Protein AF-A0A8B7Z0L8-F1 (afdb_monomer_lite)

Sequence (848 aa):
MTVDKGRGPASPPLHVHVDEVTPVHVHIKKGAKKSATARAVEEKLKDSKARSSRSFGMGNVRPTTSSKEPWVPAPGKSTKGKKFSWQGPSHSLEINPPERDTVHATMRLEDLDGDYDDARFGQYEKKIDSLMTEVGTLKTERELERTKRMAERAKEELDISKRLLENQEEEITDYKEELEMTERENEQLRRSVDMLRNDTDLTRAEKAVVKSERERLLKKLVEVELDAGAASKQVTQLRDAVNKLREEKRISSHDSKILTKQRELLLQKLEDFERTNATLRQMLRDQHKSEARRERSEEQRDVLLRKLTQSDADNQRLRVLAVEKDEEIGTLRDTLASEREQLRSVTDLQASVAATRGHLQNQLRKREADCNRMAVQLRQAENRAEQQQIEVDHVQGLLAAAKEKAAADKEALKRATRVQKDRATRSEDAVERLNMQLLESETKLADSAMASDQWKARVEKLTREKVQQETENAVLSRRIDDLEDKLKEAEMSMRVTADDLNHKLHSKSTELTTLKLENDKLRSSLATVQDKLTFATSEVDQLKTSIHDYESLVGEYKSQHPFSYFKHRSRMSKSRREALDASLQLEQEQQQRSRREQEAVKEMDILRNHLERRLQELEPLPEQLRNSEQKLLEATEKLLAQERRFSEQTKVISDLSTKVEHQTEQVETMRDKWHTAQDGNRSLSAQMESVQRRLQEAEDQNKELHAIIAKREETIHQNQLRLEDKTRENSSLTRQLEQAISDSRRLEEEGREKAIQRERNAQARIMDLESQLNRIKGEVHQTKRAKEDAERKFNSQLYDLKDRLEQSHSTNRSMQNYVQFLKNSYANVFGDTSLSGSPLRGHTPLRT

pLDDT: mean 77.38, std 23.26, range [1.88, 98.31]

InterPro domains:
  IPR026099 Outer dense fiber protein 2/Protein BCAP [PTHR23162] (10-845)
  IPR060067 Outer dense fiber protein 2, N-terminal domain [PF27578] (122-251)
  IPR060250 ODF2-like, C-terminal coiled coil domain [PF27605] (308-617)

Secondary structure (DSSP, 8-state):
----PPPPPPPPPPP----TT-----------------------------------------------PPP-PPPPP-----------SS-----PPPPS--------TT---TTTTHHHHHHHHHHHHHHHHHHHHHHHHHHHHHHHHHHHHHHHHHHHHHHHHHHHHHHHHHHHHHHHHHHHHHHHHHHHHHHHHHHHHHHHHHHHHHHHHHHHHHHHHHHHHHHHHHHHHHHHHHHHHHHHHHHSSS--HHHHHHHHHHHHHHHHHHHHHHHHHHHHHHHHHHHHHHHHHHHHHHHHHHHHHHHHHHHHHHHHHHHHHHHHHHHHHHHHHHHHHHHHHHHHHHHHHHHHHHHHHHHHHHHHHHHHHHHHHHHHHHHHHHHHHHHHHHHHHHHHHHHHHHHHHHHHHHHHHHHHHHHHHHHHHHHHHHHHHHHHHHHHHHHHHHHHHHHHHHHHHHHHHHHHHHHHHHHHHHHHHHHHHHHHHHHHHHHHHHHHHHHHHHHHHHHHHTTHHHHTTTGGG----------------------------------------------S--SS---S-----------------------STHHHHHHHHHHHHHHHHHTTHHHHHHHHHHHHHHHHHHHHHHHHHHHHHHHHHHHHHHHHHHHHHHHHHHHHHHHHHHHHHHHHHHHHHHHHHHHHHHHHHHHHHHHHHHHHHHHHHHHHHHHHHHHHHHHHHHHHHHHHHHHHHHHHHHHHHHHHHHHHHHHHHHHHHHHHHHHHHHHHHHHHHHHHHHHHHHHHHHHHHHHHHHHHHHHHHHHHHHHHHHTTSSTTS-------------------

Structure (mmCIF, N/CA/C/O backbone):
data_AF-A0A8B7Z0L8-F1
#
_entry.id   AF-A0A8B7Z0L8-F1
#
loop_
_atom_site.group_PDB
_atom_site.id
_atom_site.type_symbol
_atom_site.label_atom_id
_atom_site.label_alt_id
_atom_site.label_comp_id
_atom_site.label_asym_id
_atom_site.label_entity_id
_atom_site.label_seq_id
_atom_site.pdbx_PDB_ins_code
_atom_site.Cartn_x
_atom_site.Cartn_y
_atom_site.Cartn_z
_atom_site.occupancy
_atom_site.B_iso_or_equiv
_atom_site.auth_seq_id
_atom_site.auth_comp_id
_atom_site.auth_asym_id
_atom_site.auth_atom_id
_atom_site.pdbx_PDB_model_num
ATOM 1 N N . MET A 1 1 ? 35.372 -14.597 8.951 1.00 44.16 1 MET A N 1
ATOM 2 C CA . MET A 1 1 ? 35.773 -13.226 9.330 1.00 44.16 1 MET A CA 1
ATOM 3 C C . MET A 1 1 ? 34.587 -12.302 9.137 1.00 44.16 1 MET A C 1
ATOM 5 O O . MET A 1 1 ? 34.262 -12.006 7.998 1.00 44.16 1 MET A O 1
ATOM 9 N N . THR A 1 2 ? 33.986 -11.844 10.227 1.00 39.47 2 THR A N 1
ATOM 10 C CA . THR A 1 2 ? 33.163 -10.626 10.300 1.00 39.47 2 THR A CA 1
ATOM 11 C C . THR A 1 2 ? 33.105 -10.255 11.778 1.00 39.47 2 THR A C 1
ATOM 13 O O . THR A 1 2 ? 33.011 -11.141 12.624 1.00 39.47 2 THR A O 1
ATOM 16 N N . VAL A 1 3 ? 33.261 -8.972 12.096 1.00 41.56 3 VAL A N 1
ATOM 17 C CA . VAL A 1 3 ? 33.270 -8.475 13.478 1.00 41.56 3 VAL A CA 1
ATOM 18 C C . VAL A 1 3 ? 31.933 -7.805 13.734 1.00 41.56 3 VAL A C 1
ATOM 20 O O . VAL A 1 3 ? 31.575 -6.900 12.983 1.00 41.56 3 VAL A O 1
ATOM 23 N N . ASP A 1 4 ? 31.245 -8.195 14.804 1.00 35.66 4 ASP A N 1
ATOM 24 C CA . ASP A 1 4 ? 30.115 -7.430 15.328 1.00 35.66 4 ASP A CA 1
ATOM 25 C C . ASP A 1 4 ? 30.392 -6.968 16.766 1.00 35.66 4 ASP A C 1
ATOM 27 O O . ASP A 1 4 ? 31.210 -7.553 17.483 1.00 35.66 4 ASP A O 1
ATOM 31 N N . LYS A 1 5 ? 29.803 -5.836 17.148 1.00 39.88 5 LYS A N 1
ATOM 32 C CA . LYS A 1 5 ? 30.255 -5.017 18.279 1.00 39.88 5 LYS A CA 1
ATOM 33 C C . LYS A 1 5 ? 29.422 -5.281 19.528 1.00 39.88 5 LYS A C 1
ATOM 35 O O . LYS A 1 5 ? 28.208 -5.097 19.535 1.00 39.88 5 LYS A O 1
ATOM 40 N N . GLY A 1 6 ? 30.095 -5.642 20.619 1.00 34.09 6 GLY A N 1
ATOM 41 C CA . GLY A 1 6 ? 29.443 -5.873 21.905 1.00 34.09 6 GLY A CA 1
ATOM 42 C C . GLY A 1 6 ? 28.777 -4.620 22.487 1.00 34.09 6 GLY A C 1
ATOM 43 O O . GLY A 1 6 ? 29.316 -3.514 22.414 1.00 34.09 6 GLY A O 1
ATOM 44 N N . ARG A 1 7 ? 27.630 -4.815 23.146 1.00 40.28 7 ARG A N 1
ATOM 45 C CA . ARG A 1 7 ? 27.125 -3.906 24.184 1.00 40.28 7 ARG A CA 1
ATOM 46 C C . ARG A 1 7 ? 27.599 -4.415 25.544 1.00 40.28 7 ARG A C 1
ATOM 48 O O . ARG A 1 7 ? 27.410 -5.587 25.853 1.00 40.28 7 ARG A O 1
ATOM 55 N N . GLY A 1 8 ? 28.212 -3.535 26.334 1.00 40.41 8 GLY A N 1
ATOM 56 C CA . GLY A 1 8 ? 28.644 -3.844 27.699 1.00 40.41 8 GLY A CA 1
ATOM 57 C C . GLY A 1 8 ? 27.478 -4.001 28.691 1.00 40.41 8 GLY A C 1
ATOM 58 O O . GLY A 1 8 ? 26.340 -3.653 28.361 1.00 40.41 8 GLY A O 1
ATOM 59 N N . PRO A 1 9 ? 27.755 -4.520 29.902 1.00 42.88 9 PRO A N 1
ATOM 60 C CA . PRO A 1 9 ? 26.747 -4.783 30.928 1.00 42.88 9 PRO A CA 1
ATOM 61 C C . PRO A 1 9 ? 26.179 -3.500 31.552 1.00 42.88 9 PRO A C 1
ATOM 63 O O . PRO A 1 9 ? 26.785 -2.429 31.493 1.00 42.88 9 PRO A O 1
ATOM 66 N N . ALA A 1 10 ? 25.019 -3.625 32.201 1.00 43.88 10 ALA A N 1
ATOM 67 C CA . ALA A 1 10 ? 24.465 -2.568 33.043 1.00 43.88 10 ALA A CA 1
ATOM 68 C C . ALA A 1 10 ? 25.285 -2.404 34.337 1.00 43.88 10 ALA A C 1
ATOM 70 O O . ALA A 1 10 ? 25.715 -3.385 34.942 1.00 43.88 10 ALA A O 1
ATOM 71 N N . SER A 1 11 ? 25.483 -1.158 34.768 1.00 39.91 11 SER A N 1
ATOM 72 C CA . SER A 1 11 ? 26.182 -0.816 36.012 1.00 39.91 11 SER A CA 1
ATOM 73 C C . SER A 1 11 ? 25.341 -1.134 37.262 1.00 39.91 11 SER A C 1
ATOM 75 O O . SER A 1 11 ? 24.123 -0.939 37.221 1.00 39.91 11 SER A O 1
ATOM 77 N N . PRO A 1 12 ? 25.959 -1.546 38.388 1.00 46.72 12 PRO A N 1
ATOM 78 C CA . PRO A 1 12 ? 25.251 -1.786 39.648 1.00 46.72 12 PRO A CA 1
ATOM 79 C C . PRO A 1 12 ? 24.655 -0.494 40.250 1.00 46.72 12 PRO A C 1
ATOM 81 O O . PRO A 1 12 ? 25.113 0.607 39.927 1.00 46.72 12 PRO A O 1
ATOM 84 N N . PRO A 1 13 ? 23.638 -0.599 41.130 1.00 48.84 13 PRO A N 1
ATOM 85 C CA . PRO A 1 13 ? 22.937 0.557 41.684 1.00 48.84 13 PRO A CA 1
ATOM 86 C C . PRO A 1 13 ? 23.776 1.326 42.716 1.00 48.84 13 PRO A C 1
ATOM 88 O O . PRO A 1 13 ? 24.172 0.787 43.752 1.00 48.84 13 PRO A O 1
ATOM 91 N N . LEU A 1 14 ? 23.970 2.623 42.466 1.00 46.84 14 LEU A N 1
ATOM 92 C CA . LEU A 1 14 ? 24.549 3.573 43.420 1.00 46.84 14 LEU A CA 1
ATOM 93 C C . LEU A 1 14 ? 23.727 3.610 44.716 1.00 46.84 14 LEU A C 1
ATOM 95 O O . LEU A 1 14 ? 22.553 3.973 44.697 1.00 46.84 14 LEU A O 1
ATOM 99 N N . HIS A 1 15 ? 24.364 3.274 45.837 1.00 44.62 15 HIS A N 1
ATOM 100 C CA . HIS A 1 15 ? 23.849 3.564 47.174 1.00 44.62 15 HIS A CA 1
ATOM 101 C C . HIS A 1 15 ? 24.413 4.909 47.635 1.00 44.62 15 HIS A C 1
ATOM 103 O O . HIS A 1 15 ? 25.605 5.170 47.475 1.00 44.62 15 HIS A O 1
ATOM 109 N N . VAL A 1 16 ? 23.558 5.765 48.195 1.00 58.47 16 VAL A N 1
ATOM 110 C CA . VAL A 1 16 ? 23.930 7.099 48.679 1.00 58.47 16 VAL A CA 1
ATOM 111 C C . VAL A 1 16 ? 23.368 7.260 50.087 1.00 58.47 16 VAL A C 1
ATOM 113 O O . VAL A 1 16 ? 22.153 7.281 50.265 1.00 58.47 16 VAL A O 1
ATOM 116 N N . HIS A 1 17 ? 24.251 7.360 51.079 1.00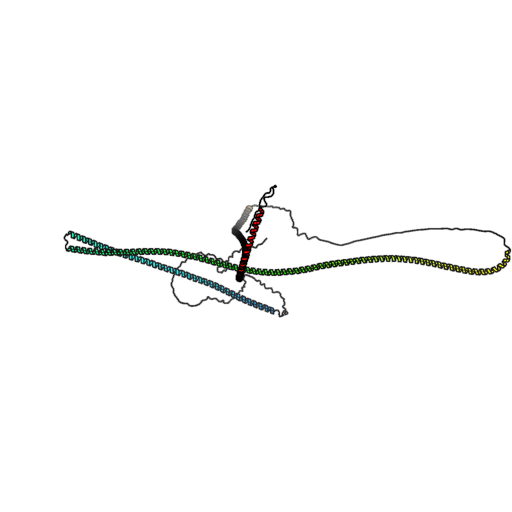 51.97 17 HIS A N 1
ATOM 117 C CA . HIS A 1 17 ? 23.879 7.738 52.442 1.00 51.97 17 HIS A CA 1
ATOM 118 C C . HIS A 1 17 ? 23.908 9.263 52.569 1.00 51.97 17 HIS A C 1
ATOM 120 O O . HIS A 1 17 ? 24.818 9.907 52.046 1.00 51.97 17 HIS A O 1
ATOM 126 N N . VAL A 1 18 ? 22.901 9.827 53.234 1.00 58.59 18 VAL A N 1
ATOM 127 C CA . VAL A 1 18 ? 22.725 11.271 53.430 1.00 58.59 18 VAL A CA 1
ATOM 128 C C . VAL A 1 18 ? 22.095 11.493 54.806 1.00 58.59 18 VAL A C 1
ATOM 130 O O . VAL A 1 18 ? 21.142 10.796 55.149 1.00 58.59 18 VAL A O 1
ATOM 133 N N . ASP A 1 19 ? 22.616 12.448 55.576 1.00 57.25 19 ASP A N 1
ATOM 134 C CA . ASP A 1 19 ? 22.117 12.756 56.921 1.00 57.25 19 ASP A CA 1
ATOM 135 C C . ASP A 1 19 ? 20.763 13.494 56.893 1.00 57.25 19 ASP A C 1
ATOM 137 O O . ASP A 1 19 ? 20.469 14.259 55.967 1.00 57.25 19 ASP A O 1
ATOM 141 N N . GLU A 1 20 ? 19.961 13.290 57.945 1.00 50.47 20 GLU A N 1
ATOM 142 C CA . GLU A 1 20 ? 18.497 13.498 58.012 1.00 50.47 20 GLU A CA 1
ATOM 143 C C . GLU A 1 20 ? 17.962 14.902 57.658 1.00 50.47 20 GLU A C 1
ATOM 145 O O . GLU A 1 20 ? 16.756 15.075 57.487 1.00 50.47 20 GLU A O 1
ATOM 150 N N . VAL A 1 21 ? 18.824 15.915 57.537 1.00 55.97 21 VAL A N 1
ATOM 151 C CA . VAL A 1 21 ? 18.439 17.326 57.321 1.00 55.97 21 VAL A CA 1
ATOM 152 C C . VAL A 1 21 ? 18.708 17.810 55.881 1.00 55.97 21 VAL A C 1
ATOM 154 O O . VAL A 1 21 ? 18.505 18.983 55.569 1.00 55.97 21 VAL A O 1
ATOM 157 N N . THR A 1 22 ? 19.149 16.931 54.971 1.00 49.25 22 THR A N 1
ATOM 158 C CA . THR A 1 22 ? 19.475 17.305 53.578 1.00 49.25 22 THR A CA 1
ATOM 159 C C . THR A 1 22 ? 18.387 16.852 52.587 1.00 49.25 22 THR A C 1
ATOM 161 O O . THR A 1 22 ? 18.249 15.651 52.350 1.00 49.25 22 THR A O 1
ATOM 164 N N . PRO A 1 23 ? 17.631 17.763 51.940 1.00 53.75 23 PRO A N 1
ATOM 165 C CA . PRO A 1 23 ? 16.614 17.385 50.957 1.00 53.75 23 PRO A CA 1
ATOM 166 C C . PRO A 1 23 ? 17.243 16.909 49.635 1.00 53.75 23 PRO A C 1
ATOM 168 O O . PRO A 1 23 ? 17.895 17.674 48.923 1.00 53.75 23 PRO A O 1
ATOM 171 N N . VAL A 1 24 ? 17.019 15.639 49.280 1.00 52.00 24 VAL A N 1
ATOM 172 C CA . VAL A 1 24 ? 17.553 15.013 48.057 1.00 52.00 24 VAL A CA 1
ATOM 173 C C . VAL A 1 24 ? 16.499 14.997 46.944 1.00 52.00 24 VAL A C 1
ATOM 175 O O . VAL A 1 24 ? 15.482 14.313 47.046 1.00 52.00 24 VAL A O 1
ATOM 178 N N . HIS A 1 25 ? 16.760 15.693 45.834 1.00 48.47 25 HIS A N 1
ATOM 179 C CA . HIS A 1 25 ? 15.882 15.692 44.656 1.00 48.47 25 HIS A CA 1
ATOM 180 C C . HIS A 1 25 ? 16.390 14.737 43.562 1.00 48.47 25 HIS A C 1
ATOM 182 O O . HIS A 1 25 ? 17.373 15.021 42.878 1.00 48.47 25 HIS A O 1
ATOM 188 N N . VAL A 1 26 ? 15.691 13.613 43.358 1.00 54.12 26 VAL A N 1
ATOM 189 C CA . VAL A 1 26 ? 16.051 12.585 42.360 1.00 54.12 26 VAL A CA 1
ATOM 190 C C . VAL A 1 26 ? 15.147 12.672 41.124 1.00 54.12 26 VAL A C 1
ATOM 192 O O . VAL A 1 26 ? 13.987 12.260 41.149 1.00 54.12 26 VAL A O 1
ATOM 195 N N . HIS A 1 27 ? 15.678 13.162 40.001 1.00 39.41 27 HIS A N 1
ATOM 196 C CA . HIS A 1 27 ? 14.934 13.247 38.736 1.00 39.41 27 HIS A CA 1
ATOM 197 C C . HIS A 1 27 ? 14.914 11.915 37.964 1.00 39.41 27 HIS A C 1
ATOM 199 O O . HIS A 1 27 ? 15.690 11.696 37.032 1.00 39.41 27 HIS A O 1
ATOM 205 N N . ILE A 1 28 ? 13.972 11.030 38.304 1.00 40.91 28 ILE A N 1
ATOM 206 C CA . ILE A 1 28 ? 13.720 9.798 37.539 1.00 40.91 28 ILE A CA 1
ATOM 207 C C . ILE A 1 28 ? 12.949 10.131 36.251 1.00 40.91 28 ILE A C 1
ATOM 209 O O . ILE A 1 28 ? 11.745 10.393 36.268 1.00 40.91 28 ILE A O 1
ATOM 213 N N . LYS A 1 29 ? 13.640 10.085 35.107 1.00 35.66 29 LYS A N 1
ATOM 214 C CA . LYS A 1 29 ? 13.082 10.372 33.773 1.00 35.66 29 LYS A CA 1
ATOM 215 C C . LYS A 1 29 ? 12.183 9.229 33.269 1.00 35.66 29 LYS A C 1
ATOM 217 O O . LYS A 1 29 ? 12.590 8.441 32.416 1.00 35.66 29 LYS A O 1
ATOM 222 N N . LYS A 1 30 ? 10.955 9.127 33.795 1.00 38.91 30 LYS A N 1
ATOM 223 C CA . LYS A 1 30 ? 9.947 8.148 33.341 1.00 38.91 30 LYS A CA 1
ATOM 224 C C . LYS A 1 30 ? 9.624 8.344 31.851 1.00 38.91 30 LYS A C 1
ATOM 226 O O . LYS A 1 30 ? 9.159 9.406 31.445 1.00 38.91 30 LYS A O 1
ATOM 231 N N . GLY A 1 31 ? 9.851 7.307 31.044 1.00 36.31 31 GLY A N 1
ATOM 232 C CA . GLY A 1 31 ? 9.430 7.271 29.642 1.00 36.31 31 GLY A CA 1
ATOM 233 C C . GLY A 1 31 ? 7.914 7.099 29.521 1.00 36.31 31 GLY A C 1
ATOM 234 O O . GLY A 1 31 ? 7.321 6.288 30.230 1.00 36.31 31 GLY A O 1
ATOM 235 N N . ALA A 1 32 ? 7.278 7.856 28.627 1.00 38.97 32 ALA A N 1
ATOM 236 C CA . ALA A 1 32 ? 5.827 7.849 28.484 1.00 38.97 32 ALA A CA 1
ATOM 237 C C . ALA A 1 32 ? 5.319 6.614 27.716 1.00 38.97 32 ALA A C 1
ATOM 239 O O . ALA A 1 32 ? 5.488 6.515 26.501 1.00 38.97 32 ALA A O 1
ATOM 240 N N . LYS A 1 33 ? 4.618 5.716 28.415 1.00 32.72 33 LYS A N 1
ATOM 241 C CA . LYS A 1 33 ? 3.612 4.813 27.834 1.00 32.72 33 LYS A CA 1
ATOM 242 C C . LYS A 1 33 ? 2.400 4.769 28.764 1.00 32.72 33 LYS A C 1
ATOM 244 O O . LYS A 1 33 ? 2.553 4.488 29.948 1.00 32.72 33 LYS A O 1
ATOM 249 N N . LYS A 1 34 ? 1.212 5.064 28.230 1.00 35.09 34 LYS A N 1
ATOM 250 C CA . LYS A 1 34 ? -0.065 4.887 28.933 1.00 35.09 34 LYS A CA 1
ATOM 251 C C . LYS A 1 34 ? -0.625 3.502 28.610 1.00 35.09 34 LYS A C 1
ATOM 253 O O . LYS A 1 34 ? -0.749 3.160 27.440 1.00 35.09 34 LYS A O 1
ATOM 258 N N . SER A 1 35 ? -1.001 2.757 29.638 1.00 29.97 35 SER A N 1
ATOM 259 C CA . SER A 1 35 ? -2.054 1.740 29.598 1.00 29.97 35 SER A CA 1
ATOM 260 C C . SER A 1 35 ? -2.570 1.593 31.026 1.00 29.97 35 SER A C 1
ATOM 262 O O . SER A 1 35 ? -1.764 1.621 31.958 1.00 29.97 35 SER A O 1
ATOM 264 N N . ALA A 1 36 ? -3.885 1.515 31.211 1.00 34.50 36 ALA A N 1
ATOM 265 C CA . ALA A 1 36 ? -4.509 1.497 32.528 1.00 34.50 36 ALA A CA 1
ATOM 266 C C . ALA A 1 36 ? -5.406 0.268 32.678 1.00 34.50 36 ALA A C 1
ATOM 268 O O . ALA A 1 36 ? -6.343 0.095 31.906 1.00 34.50 36 ALA A O 1
ATOM 269 N N . THR A 1 37 ? -5.146 -0.540 33.706 1.00 30.73 37 THR A N 1
ATOM 270 C CA . THR A 1 37 ? -6.054 -1.581 34.206 1.00 30.73 37 THR A CA 1
ATOM 271 C C . THR A 1 37 ? -5.842 -1.770 35.706 1.00 30.73 37 THR A C 1
ATOM 273 O O . THR A 1 37 ? -4.706 -1.848 36.165 1.00 30.73 37 THR A O 1
ATOM 276 N N . ALA A 1 38 ? -6.961 -1.840 36.427 1.00 29.31 38 ALA A N 1
ATOM 277 C CA . ALA A 1 38 ? -7.165 -2.078 37.857 1.00 29.31 38 ALA A CA 1
ATOM 278 C C . ALA A 1 38 ? -6.024 -2.687 38.707 1.00 29.31 38 ALA A C 1
ATOM 280 O O . ALA A 1 38 ? -5.498 -3.753 38.387 1.00 29.31 38 ALA A O 1
ATOM 281 N N . ARG A 1 39 ? -5.843 -2.138 39.921 1.00 30.12 39 ARG A N 1
ATOM 282 C CA . ARG A 1 39 ? -6.354 -2.755 41.173 1.00 30.12 39 ARG A CA 1
ATOM 283 C C . ARG A 1 39 ? -6.126 -1.857 42.399 1.00 30.12 39 ARG A C 1
ATOM 285 O O . ARG A 1 39 ? -5.014 -1.394 42.617 1.00 30.12 39 ARG A O 1
ATOM 292 N N . ALA A 1 40 ? -7.169 -1.685 43.211 1.00 31.30 40 ALA A N 1
ATOM 293 C CA . ALA A 1 40 ? -7.105 -1.126 44.564 1.00 31.30 40 ALA A CA 1
ATOM 294 C C . ALA A 1 40 ? -8.308 -1.638 45.385 1.00 31.30 40 ALA A C 1
ATOM 296 O O . ALA A 1 40 ? -9.357 -1.004 45.398 1.00 31.30 40 ALA A O 1
ATOM 297 N N . VAL A 1 41 ? -8.176 -2.815 46.012 1.00 31.00 41 VAL A N 1
ATOM 298 C CA . VAL A 1 41 ? -9.140 -3.354 46.995 1.00 31.00 41 VAL A CA 1
ATOM 299 C C . VAL A 1 41 ? -8.374 -4.145 48.059 1.00 31.00 41 VAL A C 1
ATOM 301 O O . VAL A 1 41 ? -8.166 -5.340 47.907 1.00 31.00 41 VAL A O 1
ATOM 304 N N . GLU A 1 42 ? -7.919 -3.428 49.081 1.00 31.23 42 GLU A N 1
ATOM 305 C CA . GLU A 1 42 ? -7.491 -3.836 50.433 1.00 31.23 42 GLU A CA 1
ATOM 306 C C . GLU A 1 42 ? -6.983 -2.524 51.076 1.00 31.23 42 GLU A C 1
ATOM 308 O O . GLU A 1 42 ? -6.361 -1.715 50.391 1.00 31.23 42 GLU A O 1
ATOM 313 N N . GLU A 1 43 ? -7.283 -2.155 52.320 1.00 27.77 43 GLU A N 1
ATOM 314 C CA . GLU A 1 43 ? -7.876 -2.877 53.452 1.00 27.77 43 GLU A CA 1
ATOM 315 C C . GLU A 1 43 ? -8.893 -1.958 54.177 1.00 27.77 43 GLU A C 1
ATOM 317 O O . GLU A 1 43 ? -8.776 -0.732 54.128 1.00 27.77 43 GLU A O 1
ATOM 322 N N . LYS A 1 44 ? -9.911 -2.518 54.849 1.00 31.81 44 LYS A N 1
ATOM 323 C CA . LYS A 1 44 ? -10.903 -1.759 55.643 1.00 31.81 44 LYS A CA 1
ATOM 324 C C . LYS A 1 44 ? -10.859 -2.209 57.110 1.00 31.81 44 LYS A C 1
ATOM 326 O O . LYS A 1 44 ? -10.612 -3.379 57.368 1.00 31.81 44 LYS A O 1
ATOM 331 N N . LEU A 1 45 ? -11.246 -1.300 58.019 1.00 32.50 45 LEU A N 1
ATOM 332 C CA . LEU A 1 45 ? -11.437 -1.456 59.481 1.00 32.50 45 LEU A CA 1
ATOM 333 C C . LEU A 1 45 ? -10.200 -1.261 60.384 1.00 32.50 45 LEU A C 1
ATOM 335 O O . LEU A 1 45 ? -9.445 -2.200 60.630 1.00 32.50 45 LEU A O 1
ATOM 339 N N . LYS A 1 46 ? -10.176 -0.119 61.095 1.00 30.39 46 LYS A N 1
ATOM 340 C CA . LYS A 1 46 ? -10.364 -0.117 62.565 1.00 30.39 46 LYS A CA 1
ATOM 341 C C . LYS A 1 46 ? -10.707 1.257 63.168 1.00 30.39 46 LYS A C 1
ATOM 343 O O . LYS A 1 46 ? -10.412 2.300 62.603 1.00 30.39 46 LYS A O 1
ATOM 348 N N . ASP A 1 47 ? -11.338 1.179 64.340 1.00 30.05 47 ASP A N 1
ATOM 349 C CA . ASP A 1 47 ? -11.353 2.149 65.447 1.00 30.05 47 ASP A CA 1
ATOM 350 C C . ASP A 1 47 ? -11.977 3.549 65.275 1.00 30.05 47 ASP A C 1
ATOM 352 O O . ASP A 1 47 ? -11.419 4.573 65.665 1.00 30.05 47 ASP A O 1
ATOM 356 N N . SER A 1 48 ? -13.259 3.579 64.906 1.00 31.92 48 SER A N 1
ATOM 357 C CA . SER A 1 48 ? -14.170 4.677 65.267 1.00 31.92 48 SER A CA 1
ATOM 358 C C . SER A 1 48 ? -14.682 4.534 66.719 1.00 31.92 48 SER A C 1
ATOM 360 O O . SER A 1 48 ? -15.683 3.843 66.949 1.00 31.92 48 SER A O 1
ATOM 362 N N . LYS A 1 49 ? -14.028 5.140 67.733 1.00 32.28 49 LYS A N 1
ATOM 363 C CA . LYS A 1 49 ? -14.522 5.029 69.132 1.00 32.28 49 LYS A CA 1
ATOM 364 C C . LYS A 1 49 ? -14.102 6.111 70.155 1.00 32.28 49 LYS A C 1
ATOM 366 O O . LYS A 1 49 ? -13.431 5.797 71.135 1.00 32.28 49 LYS A O 1
ATOM 371 N N . ALA A 1 50 ? -14.615 7.345 70.047 1.00 28.28 50 ALA A N 1
ATOM 372 C CA . ALA A 1 50 ? -14.759 8.237 71.216 1.00 28.28 50 ALA A CA 1
ATOM 373 C C . ALA A 1 50 ? -15.846 9.327 71.059 1.00 28.28 50 ALA A C 1
ATOM 375 O O . ALA A 1 50 ? -16.028 9.904 69.998 1.00 28.28 50 ALA A O 1
ATOM 376 N N . ARG A 1 51 ? -16.542 9.591 72.172 1.00 32.03 51 ARG A N 1
ATOM 377 C CA . ARG A 1 51 ? -17.618 10.575 72.443 1.00 32.03 51 ARG A CA 1
ATOM 378 C C . ARG A 1 51 ? -17.432 11.959 71.774 1.00 32.03 51 ARG A C 1
ATOM 380 O O . ARG A 1 51 ? -16.329 12.479 71.782 1.00 32.03 51 ARG A O 1
ATOM 387 N N . SER A 1 52 ? -18.455 12.622 71.215 1.00 29.50 52 SER A N 1
ATOM 388 C CA . SER A 1 52 ? -19.722 13.113 71.817 1.00 29.50 52 SER A CA 1
ATOM 389 C C . SER A 1 52 ? -19.571 14.162 72.937 1.00 29.50 52 SER A C 1
ATOM 391 O O . SER A 1 52 ? -19.387 13.776 74.091 1.00 29.50 52 SER A O 1
ATOM 393 N N . SER A 1 53 ? -19.902 15.434 72.649 1.00 28.83 53 SER A N 1
ATOM 394 C CA . SER A 1 53 ? -20.915 16.189 73.428 1.00 28.83 53 SER A CA 1
ATOM 395 C C . SER A 1 53 ? -21.266 17.573 72.844 1.00 28.83 53 SER A C 1
ATOM 397 O O . SER A 1 53 ? -20.352 18.376 72.701 1.00 28.83 53 SER A O 1
ATOM 399 N N . ARG A 1 54 ? -22.577 17.895 72.763 1.00 30.95 54 ARG A N 1
ATOM 400 C CA . ARG A 1 54 ? -23.181 19.260 72.871 1.00 30.95 54 ARG A CA 1
ATOM 401 C C . ARG A 1 54 ? -22.831 20.280 71.753 1.00 30.95 54 ARG A C 1
ATOM 403 O O . ARG A 1 54 ? -21.810 20.157 71.105 1.00 30.95 54 ARG A O 1
ATOM 410 N N . SER A 1 55 ? -23.599 21.351 71.502 1.00 28.89 55 SER A N 1
ATOM 411 C CA . SER A 1 55 ? -25.024 21.671 71.756 1.00 28.89 55 SER A CA 1
ATOM 412 C C . SER A 1 55 ? -25.419 22.922 70.937 1.00 28.89 55 SER A C 1
ATOM 414 O O . SER A 1 55 ? -24.562 23.748 70.651 1.00 28.89 55 SER A O 1
ATOM 416 N N . PHE A 1 56 ? -26.714 23.066 70.627 1.00 30.52 56 PHE A N 1
ATOM 417 C CA . PHE A 1 56 ? -27.424 24.233 70.061 1.00 30.52 56 PHE A CA 1
ATOM 418 C C . PHE A 1 56 ? -26.756 25.624 70.149 1.00 30.52 56 PHE A C 1
ATOM 420 O O . PHE A 1 56 ? -26.382 26.069 71.233 1.00 30.52 56 PHE A O 1
ATOM 427 N N . GLY A 1 57 ? -26.807 26.374 69.037 1.00 27.73 57 GLY A N 1
ATOM 428 C CA . GLY A 1 57 ? -26.489 27.808 68.980 1.00 27.73 57 GLY A CA 1
ATOM 429 C C . GLY A 1 57 ? -26.901 28.486 67.663 1.00 27.73 57 GLY A C 1
ATOM 430 O O . GLY A 1 57 ? -26.068 28.683 66.788 1.00 27.73 57 GLY A O 1
ATOM 431 N N . MET A 1 58 ? -28.180 28.851 67.515 1.00 33.47 58 MET A N 1
ATOM 432 C CA . MET A 1 58 ? -28.673 29.691 66.404 1.00 33.47 58 MET A CA 1
ATOM 433 C C . MET A 1 58 ? -28.409 31.178 66.697 1.00 33.47 58 MET A C 1
ATOM 435 O O . MET A 1 58 ? -28.724 31.641 67.792 1.00 33.47 58 MET A O 1
ATOM 439 N N . GLY A 1 59 ? -27.893 31.942 65.726 1.00 30.02 59 GLY A N 1
ATOM 440 C CA . GLY A 1 59 ? -27.659 33.383 65.887 1.00 30.02 59 GLY A CA 1
ATOM 441 C C . GLY A 1 59 ? -27.168 34.090 64.618 1.00 30.02 59 GLY A C 1
ATOM 442 O O . GLY A 1 59 ? -26.073 33.823 64.135 1.00 30.02 59 GLY A O 1
ATOM 443 N N . ASN A 1 60 ? -27.968 35.023 64.095 1.00 37.69 60 ASN A N 1
ATOM 444 C CA . ASN A 1 60 ? -27.599 35.895 62.972 1.00 37.69 60 ASN A CA 1
ATOM 445 C C . ASN A 1 60 ? -26.643 37.028 63.407 1.00 37.69 60 ASN A C 1
ATOM 447 O O . ASN A 1 60 ? -26.725 37.481 64.545 1.00 37.69 60 ASN A O 1
ATOM 451 N N . VAL A 1 61 ? -25.873 37.590 62.457 1.00 31.86 61 VAL A N 1
ATOM 452 C CA . VAL A 1 61 ? -25.961 39.002 61.974 1.00 31.86 61 VAL A CA 1
ATOM 453 C C . VAL A 1 61 ? -24.649 39.460 61.294 1.00 31.86 61 VAL A C 1
ATOM 455 O O . VAL A 1 61 ? -23.656 39.670 61.970 1.00 31.86 61 VAL A O 1
ATOM 458 N N . ARG A 1 62 ? -24.738 39.697 59.968 1.00 33.75 62 ARG A N 1
ATOM 459 C CA . ARG A 1 62 ? -23.995 40.625 59.061 1.00 33.75 62 ARG A CA 1
ATOM 460 C C . ARG A 1 62 ? -22.444 40.819 59.128 1.00 33.75 62 ARG A C 1
ATOM 462 O O . ARG A 1 62 ? -21.798 40.496 60.111 1.00 33.75 62 ARG A O 1
ATOM 469 N N . PRO A 1 63 ? -21.821 41.345 58.042 1.00 50.53 63 PRO A N 1
ATOM 470 C CA . PRO A 1 63 ? -20.365 41.305 57.846 1.00 50.53 63 PRO A CA 1
ATOM 471 C C . PRO A 1 63 ? -19.615 42.591 58.236 1.00 50.53 63 PRO A C 1
ATOM 473 O O . PRO A 1 63 ? -20.185 43.684 58.244 1.00 50.53 63 PRO A O 1
ATOM 476 N N . THR A 1 64 ? -18.293 42.470 58.396 1.00 30.84 64 THR A N 1
ATOM 477 C CA . THR A 1 64 ? -17.327 43.581 58.359 1.00 30.84 64 THR A CA 1
ATOM 478 C C . THR A 1 64 ? -16.082 43.212 57.543 1.00 30.84 64 THR A C 1
ATOM 480 O O . THR A 1 64 ? -15.667 42.058 57.472 1.00 30.84 64 THR A O 1
ATOM 483 N N . THR A 1 65 ? -15.483 44.211 56.898 1.00 38.78 65 THR A N 1
ATOM 484 C CA . THR A 1 65 ? -14.211 44.123 56.163 1.00 38.78 65 THR A CA 1
ATOM 485 C C . THR A 1 65 ? -13.000 44.195 57.100 1.00 38.78 65 THR A C 1
ATOM 487 O O . THR A 1 65 ? -13.038 45.023 58.008 1.00 38.78 65 THR A O 1
ATOM 490 N N . SER A 1 66 ? -11.893 43.489 56.807 1.00 31.20 66 SER A N 1
ATOM 491 C CA . SER A 1 66 ? -10.521 44.063 56.719 1.00 31.20 66 SER A CA 1
ATOM 492 C C . SER A 1 66 ? -9.396 43.004 56.719 1.00 31.20 66 SER A C 1
ATOM 494 O O . SER A 1 66 ? -9.357 42.147 57.589 1.00 31.20 66 SER A O 1
ATOM 496 N N . SER A 1 67 ? -8.460 43.162 55.772 1.00 35.06 67 SER A N 1
ATOM 497 C CA . SER A 1 67 ? -7.022 42.792 55.750 1.00 35.06 67 SER A CA 1
ATOM 498 C C . SER A 1 67 ? -6.460 41.568 56.513 1.00 35.06 67 SER A C 1
ATOM 500 O O . SER A 1 67 ? -6.530 41.472 57.737 1.00 35.06 67 SER A O 1
ATOM 502 N N . LYS A 1 68 ? -5.640 40.774 55.796 1.00 36.56 68 LYS A N 1
ATOM 503 C CA . LYS A 1 68 ? -4.164 40.763 55.973 1.00 36.56 68 LYS A CA 1
ATOM 504 C C . LYS A 1 68 ? -3.442 39.918 54.914 1.00 36.56 68 LYS A C 1
ATOM 506 O O . LYS A 1 68 ? -3.702 38.729 54.782 1.00 36.56 68 LYS A O 1
ATOM 511 N N . GLU A 1 69 ? -2.482 40.530 54.226 1.00 35.75 69 GLU A N 1
ATOM 512 C CA . GLU A 1 69 ? -1.498 39.844 53.377 1.00 35.75 69 GLU A CA 1
ATOM 513 C C . GLU A 1 69 ? -0.262 39.434 54.211 1.00 35.75 69 GLU A C 1
ATOM 515 O O . GLU A 1 69 ? 0.118 40.173 55.128 1.00 35.75 69 GLU A O 1
ATOM 520 N N . PRO A 1 70 ? 0.407 38.303 53.913 1.00 46.69 70 PRO A N 1
ATOM 521 C CA . PRO A 1 70 ? 1.716 37.983 54.482 1.00 46.69 70 PRO A CA 1
ATOM 522 C C . PRO A 1 70 ? 2.842 38.864 53.910 1.00 46.69 70 PRO A C 1
ATOM 524 O O . PRO A 1 70 ? 2.907 39.142 52.716 1.00 46.69 70 PRO A O 1
ATOM 527 N N . TRP A 1 71 ? 3.755 39.289 54.783 1.00 36.12 71 TRP A N 1
ATOM 528 C CA . TRP A 1 71 ? 4.800 40.283 54.512 1.00 36.12 71 TRP A CA 1
ATOM 529 C C . TRP A 1 71 ? 6.062 39.701 53.846 1.00 36.12 71 TRP A C 1
ATOM 531 O O . TRP A 1 71 ? 6.532 38.626 54.218 1.00 36.12 71 TRP A O 1
ATOM 541 N N . VAL A 1 72 ? 6.655 40.455 52.909 1.00 42.06 72 VAL A N 1
ATOM 542 C CA . VAL A 1 72 ? 7.937 40.139 52.247 1.00 42.06 72 VAL A CA 1
ATOM 543 C C . VAL A 1 72 ? 9.061 41.025 52.818 1.00 42.06 72 VAL A C 1
ATOM 545 O O . VAL A 1 72 ? 8.924 42.251 52.800 1.00 42.06 72 VAL A O 1
ATOM 548 N N . PRO A 1 73 ? 10.189 40.460 53.294 1.00 45.31 73 PRO A N 1
ATOM 549 C CA . PRO A 1 73 ? 11.297 41.238 53.847 1.00 45.31 73 PRO A CA 1
ATOM 550 C C . PRO A 1 73 ? 12.191 41.857 52.757 1.00 45.31 73 PRO A C 1
ATOM 552 O O . PRO A 1 73 ? 12.537 41.212 51.767 1.00 45.31 73 PRO A O 1
ATOM 555 N N . ALA A 1 74 ? 12.631 43.101 52.970 1.00 35.38 74 ALA A N 1
ATOM 556 C CA . ALA A 1 74 ? 13.550 43.807 52.072 1.00 35.38 74 ALA A CA 1
ATOM 557 C C . ALA A 1 74 ? 15.034 43.582 52.455 1.00 35.38 74 ALA A C 1
ATOM 559 O O . ALA A 1 74 ? 15.368 43.640 53.642 1.00 35.38 74 ALA A O 1
ATOM 560 N N . PRO A 1 75 ? 15.955 43.381 51.489 1.00 40.81 75 PRO A N 1
ATOM 561 C CA . PRO A 1 75 ? 17.372 43.162 51.781 1.00 40.81 75 PRO A CA 1
ATOM 562 C C . PRO A 1 75 ? 18.130 44.468 52.088 1.00 40.81 75 PRO A C 1
ATOM 564 O O . PRO A 1 75 ? 18.309 45.333 51.228 1.00 40.81 75 PRO A O 1
ATOM 567 N N . GLY A 1 76 ? 18.630 44.579 53.323 1.00 32.44 76 GLY A N 1
ATOM 568 C CA . GLY A 1 76 ? 19.605 45.594 53.740 1.00 32.44 76 GLY A CA 1
ATOM 569 C C . GLY A 1 76 ? 21.020 45.358 53.177 1.00 32.44 76 GLY A C 1
ATOM 570 O O . GLY A 1 76 ? 21.303 44.338 52.553 1.00 32.44 76 GLY A O 1
ATOM 571 N N . LYS A 1 77 ? 21.924 46.327 53.377 1.00 38.91 77 LYS A N 1
ATOM 572 C CA . LYS A 1 77 ? 23.256 46.380 52.734 1.00 38.91 77 LYS A CA 1
ATOM 573 C C . LYS A 1 77 ? 24.386 45.775 53.591 1.00 38.91 77 LYS A C 1
ATOM 575 O O . LYS A 1 77 ? 24.285 45.751 54.812 1.00 38.91 77 LYS A O 1
ATOM 580 N N . SER A 1 78 ? 25.527 45.515 52.929 1.00 31.88 78 SER A N 1
ATOM 581 C CA . SER A 1 78 ? 26.874 45.239 53.491 1.00 31.88 78 SER A CA 1
ATOM 582 C C . SER A 1 78 ? 27.114 43.824 54.072 1.00 31.88 78 SER A C 1
ATOM 584 O O . SER A 1 78 ? 26.217 43.246 54.660 1.00 31.88 78 SER A O 1
ATOM 586 N N . THR A 1 79 ? 28.295 43.184 53.952 1.00 34.94 79 THR A N 1
ATOM 587 C CA . THR A 1 79 ? 29.614 43.598 53.398 1.00 34.94 79 THR A CA 1
ATOM 588 C C . THR A 1 79 ? 30.351 42.464 52.640 1.00 34.94 79 THR A C 1
ATOM 590 O O . THR A 1 79 ? 30.102 41.288 52.861 1.00 34.94 79 THR A O 1
ATOM 593 N N . LYS A 1 80 ? 31.342 42.853 51.815 1.00 36.34 80 LYS A N 1
ATOM 594 C CA . LYS A 1 80 ? 32.620 42.147 51.528 1.00 36.34 80 LYS A CA 1
ATOM 595 C C . LYS A 1 80 ? 32.602 40.639 51.162 1.00 36.34 80 LYS A C 1
ATOM 597 O O . LYS A 1 80 ? 32.944 39.782 51.964 1.00 36.34 80 LYS A O 1
ATOM 602 N N . GLY A 1 81 ? 32.517 40.381 49.856 1.00 37.69 81 GLY A N 1
ATOM 603 C CA . GLY A 1 81 ? 33.686 39.876 49.113 1.00 37.69 81 GLY A CA 1
ATOM 604 C C . GLY A 1 81 ? 34.045 38.381 49.159 1.00 37.69 81 GLY A C 1
ATOM 605 O O . GLY A 1 81 ? 34.877 37.955 49.954 1.00 37.69 81 GLY A O 1
ATOM 606 N N . LYS A 1 82 ? 33.619 37.647 48.123 1.00 35.62 82 LYS A N 1
ATOM 607 C CA . LYS A 1 82 ? 34.413 36.584 47.476 1.00 35.62 82 LYS A CA 1
ATOM 608 C C . LYS A 1 82 ? 34.059 36.519 45.986 1.00 35.62 82 LYS A C 1
ATOM 610 O O . LYS A 1 82 ? 32.899 36.694 45.626 1.00 35.62 82 LYS A O 1
ATOM 615 N N . LYS A 1 83 ? 35.051 36.287 45.119 1.00 42.41 83 LYS A N 1
ATOM 616 C CA . LYS A 1 83 ? 34.806 35.949 43.706 1.00 42.41 83 LYS A CA 1
ATOM 617 C C . LYS A 1 83 ? 34.324 34.500 43.642 1.00 42.41 83 LYS A C 1
ATOM 619 O O . LYS A 1 83 ? 34.982 33.647 44.230 1.00 42.41 83 LYS A O 1
ATOM 624 N N . PHE A 1 84 ? 33.260 34.222 42.895 1.00 33.62 84 PHE A N 1
ATOM 625 C CA . PHE A 1 84 ? 32.937 32.869 42.442 1.00 33.62 84 PHE A CA 1
ATOM 626 C C . PHE A 1 84 ? 32.548 32.892 40.964 1.00 33.62 84 PHE A C 1
ATOM 628 O O . PHE A 1 84 ? 31.828 33.779 40.509 1.00 33.62 84 PHE A O 1
ATOM 635 N N . SER A 1 85 ? 33.101 31.943 40.216 1.00 33.12 85 SER A N 1
ATOM 636 C CA . SER A 1 85 ? 32.958 31.796 38.770 1.00 33.12 85 SER A CA 1
ATOM 637 C C . SER A 1 85 ? 31.791 30.880 38.420 1.00 33.12 85 SER A C 1
ATOM 639 O O . SER A 1 85 ? 31.641 29.814 39.014 1.00 33.12 85 SER A O 1
ATOM 641 N N . TRP A 1 86 ? 31.023 31.244 37.394 1.00 34.16 86 TRP A N 1
ATOM 642 C CA . TRP A 1 86 ? 30.062 30.332 36.779 1.00 34.16 86 TRP A CA 1
ATOM 643 C C . TRP A 1 86 ? 30.786 29.361 35.839 1.00 34.16 86 TRP A C 1
ATOM 645 O O . TRP A 1 86 ? 31.262 29.764 34.781 1.00 34.16 86 TRP A O 1
ATOM 655 N N . GLN A 1 87 ? 30.827 28.081 36.205 1.00 39.53 87 GLN A N 1
ATOM 656 C CA . GLN A 1 87 ? 31.071 26.970 35.283 1.00 39.53 87 GLN A CA 1
ATOM 657 C C . GLN A 1 87 ? 30.040 25.874 35.560 1.00 39.53 87 GLN A C 1
ATOM 659 O O . GLN A 1 87 ? 29.932 25.383 36.681 1.00 39.53 87 GLN A O 1
ATOM 664 N N . GLY A 1 88 ? 29.262 25.518 34.536 1.00 43.12 88 GLY A N 1
ATOM 665 C CA . GLY A 1 88 ? 28.364 24.364 34.558 1.00 43.12 88 GLY A CA 1
ATOM 666 C C . GLY A 1 88 ? 29.058 23.133 33.959 1.00 43.12 88 GLY A C 1
ATOM 667 O O . GLY A 1 88 ? 29.837 23.292 33.018 1.00 43.12 88 GLY A O 1
ATOM 668 N N . PRO A 1 89 ? 28.801 21.911 34.459 1.00 51.50 89 PRO A N 1
ATOM 669 C CA . PRO A 1 89 ? 29.529 20.708 34.050 1.00 51.50 89 PRO A CA 1
ATOM 670 C C . PRO A 1 89 ? 29.050 20.118 32.706 1.00 51.50 89 PRO A C 1
ATOM 672 O O . PRO A 1 89 ? 28.558 18.995 32.648 1.00 51.50 89 PRO A O 1
ATOM 675 N N . SER A 1 90 ? 29.229 20.865 31.611 1.00 47.03 90 SER A N 1
ATOM 676 C CA . SER A 1 90 ? 29.281 20.339 30.234 1.00 47.03 90 SER A CA 1
ATOM 677 C C . SER A 1 90 ? 29.785 21.406 29.252 1.00 47.03 90 SER A C 1
ATOM 679 O O . SER A 1 90 ? 29.259 22.515 29.258 1.00 47.03 90 SER A O 1
ATOM 681 N N . HIS A 1 91 ? 30.711 21.029 28.362 1.00 43.19 91 HIS A N 1
ATOM 682 C CA . HIS A 1 91 ? 31.342 21.855 27.313 1.00 43.19 91 HIS A CA 1
ATOM 683 C C . HIS A 1 91 ? 32.309 22.954 27.792 1.00 43.19 91 HIS A C 1
ATOM 685 O O . HIS A 1 91 ? 31.954 24.117 27.965 1.00 43.19 91 HIS A O 1
ATOM 691 N N . SER A 1 92 ? 33.587 22.583 27.889 1.00 35.53 92 SER A N 1
ATOM 692 C CA . SER A 1 92 ? 34.721 23.509 27.866 1.00 35.53 92 SER A CA 1
ATOM 693 C C . SER A 1 92 ? 35.006 23.974 26.432 1.00 35.53 92 SER A C 1
ATOM 695 O O . SER A 1 92 ? 35.345 23.159 25.575 1.00 35.53 92 SER A O 1
ATOM 697 N N . LEU A 1 93 ? 34.910 25.281 26.178 1.00 38.38 93 LEU A N 1
ATOM 698 C CA . LEU A 1 93 ? 35.509 25.918 25.002 1.00 38.38 93 LEU A CA 1
ATOM 699 C C . LEU A 1 93 ? 36.841 26.545 25.421 1.00 38.38 93 LEU A C 1
ATOM 701 O O . LEU A 1 93 ? 36.865 27.589 26.072 1.00 38.38 93 LEU A O 1
ATOM 705 N N . GLU A 1 94 ? 37.943 25.889 25.067 1.00 34.66 94 GLU A N 1
ATOM 706 C CA . GLU A 1 94 ? 39.295 26.401 25.291 1.00 34.66 94 GLU A CA 1
ATOM 707 C C . GLU A 1 94 ? 39.611 27.503 24.274 1.00 34.66 94 GLU A C 1
ATOM 709 O O . GLU A 1 94 ? 40.028 27.243 23.147 1.00 34.66 94 GLU A O 1
ATOM 714 N N . ILE A 1 95 ? 39.407 28.758 24.675 1.00 36.72 95 ILE A N 1
ATOM 715 C CA . ILE A 1 95 ? 39.933 29.913 23.943 1.00 36.72 95 ILE A CA 1
ATOM 716 C C . ILE A 1 95 ? 41.341 30.187 24.474 1.00 36.72 95 ILE A C 1
ATOM 718 O O . ILE A 1 95 ? 41.524 30.975 25.403 1.00 36.72 95 ILE A O 1
ATOM 722 N N . ASN A 1 96 ? 42.339 29.524 23.886 1.00 33.66 96 ASN A N 1
ATOM 723 C CA . ASN A 1 96 ? 43.734 29.914 24.080 1.00 33.66 96 ASN A CA 1
ATOM 724 C C . ASN A 1 96 ? 43.936 31.332 23.512 1.00 33.66 96 ASN A C 1
ATOM 726 O O . ASN A 1 96 ? 43.617 31.558 22.341 1.00 33.66 96 ASN A O 1
ATOM 730 N N . PRO A 1 97 ? 44.461 32.294 24.293 1.00 39.41 97 PRO A N 1
ATOM 731 C CA . PRO A 1 97 ? 44.857 33.581 23.744 1.00 39.41 97 PRO A CA 1
ATOM 732 C C . PRO A 1 97 ? 46.089 33.379 22.842 1.00 39.41 97 PRO A C 1
ATOM 734 O O . PRO A 1 97 ? 47.060 32.773 23.298 1.00 39.41 97 PRO A O 1
ATOM 737 N N . PRO A 1 98 ? 46.091 33.868 21.587 1.00 44.16 98 PRO A N 1
ATOM 738 C CA . PRO A 1 98 ? 47.296 33.852 20.767 1.00 44.16 98 PRO A CA 1
ATOM 739 C C . PRO A 1 98 ? 48.377 34.732 21.405 1.00 44.16 98 PRO A C 1
ATOM 741 O O . PRO A 1 98 ? 48.089 35.770 22.009 1.00 44.16 98 PRO A O 1
ATOM 744 N N . GLU A 1 99 ? 49.624 34.288 21.293 1.00 35.09 99 GLU A N 1
ATOM 745 C CA . GLU A 1 99 ? 50.758 34.877 21.997 1.00 35.09 99 GLU A CA 1
ATOM 746 C C . GLU A 1 99 ? 51.101 36.281 21.482 1.00 35.09 99 GLU A C 1
ATOM 748 O O . GLU A 1 99 ? 50.976 36.598 20.297 1.00 35.09 99 GLU A O 1
ATOM 753 N N . ARG A 1 100 ? 51.585 37.135 22.388 1.00 43.44 100 ARG A N 1
ATOM 754 C CA . ARG A 1 100 ? 52.232 38.391 22.008 1.00 43.44 100 ARG A CA 1
ATOM 755 C C . ARG A 1 100 ? 53.666 38.102 21.571 1.00 43.44 100 ARG A C 1
ATOM 757 O O . ARG A 1 100 ? 54.548 38.181 22.412 1.00 43.44 100 ARG A O 1
ATOM 764 N N . ASP A 1 101 ? 53.871 37.817 20.288 1.00 41.41 101 ASP A N 1
ATOM 765 C CA . ASP A 1 101 ? 55.060 38.282 19.557 1.00 41.41 101 ASP A CA 1
ATOM 766 C C . ASP A 1 101 ? 54.941 38.046 18.041 1.00 41.41 101 ASP A C 1
ATOM 768 O O . ASP A 1 101 ? 55.265 36.987 17.506 1.00 41.41 101 ASP A O 1
ATOM 772 N N . THR A 1 102 ? 54.499 39.074 17.312 1.00 42.31 102 THR A N 1
ATOM 773 C CA . THR A 1 102 ? 54.904 39.299 15.912 1.00 42.31 102 THR A CA 1
ATOM 774 C C . THR A 1 102 ? 54.624 40.750 15.526 1.00 42.31 102 THR A C 1
ATOM 776 O O . THR A 1 102 ? 53.487 41.158 15.302 1.00 42.31 102 THR A O 1
ATOM 779 N N . VAL A 1 103 ? 55.681 41.560 15.480 1.00 45.34 103 VAL A N 1
ATOM 780 C CA . VAL A 1 103 ? 55.637 42.931 14.946 1.00 45.34 103 VAL A CA 1
ATOM 781 C C . VAL A 1 103 ? 55.710 42.872 13.409 1.00 45.34 103 VAL A C 1
ATOM 783 O O . VAL A 1 103 ? 56.263 41.917 12.866 1.00 45.34 103 VAL A O 1
ATOM 786 N N . HIS A 1 104 ? 55.256 43.940 12.738 1.00 37.78 104 HIS A N 1
ATOM 787 C CA . HIS A 1 104 ? 55.379 44.245 11.296 1.00 37.78 104 HIS A CA 1
ATOM 788 C C . HIS A 1 104 ? 54.252 43.762 10.362 1.00 37.78 104 HIS A C 1
ATOM 790 O O . HIS A 1 104 ? 54.392 42.795 9.620 1.00 37.78 104 HIS A O 1
ATOM 796 N N . ALA A 1 105 ? 53.222 44.600 10.241 1.00 42.00 105 ALA A N 1
ATOM 797 C CA . ALA A 1 105 ? 52.728 45.031 8.931 1.00 42.00 105 ALA A CA 1
ATOM 798 C C . ALA A 1 105 ? 52.352 46.520 9.033 1.00 42.00 105 ALA A C 1
ATOM 800 O O . ALA A 1 105 ? 51.413 46.883 9.739 1.00 42.00 105 ALA A O 1
ATOM 801 N N . THR A 1 106 ? 53.139 47.399 8.412 1.00 40.66 106 THR A N 1
ATOM 802 C CA . THR A 1 106 ? 52.961 48.854 8.536 1.00 40.66 106 THR A CA 1
ATOM 803 C C . THR A 1 106 ? 51.857 49.328 7.597 1.00 40.66 106 THR A C 1
ATOM 805 O O . THR A 1 106 ? 52.090 49.408 6.394 1.00 40.66 106 THR A O 1
ATOM 808 N N . MET A 1 107 ? 50.684 49.666 8.139 1.00 41.38 107 MET A N 1
ATOM 809 C CA . MET A 1 107 ? 49.628 50.369 7.398 1.00 41.38 107 MET A CA 1
ATOM 810 C C . MET A 1 107 ? 50.170 51.730 6.946 1.00 41.38 107 MET A C 1
ATOM 812 O O . MET A 1 107 ? 50.654 52.502 7.782 1.00 41.38 107 MET A O 1
ATOM 816 N N . ARG A 1 108 ? 50.182 51.995 5.636 1.00 52.31 108 ARG A N 1
ATOM 817 C CA . ARG A 1 108 ? 50.805 53.204 5.079 1.00 52.31 108 ARG A CA 1
ATOM 818 C C . ARG A 1 108 ? 49.759 54.293 4.916 1.00 52.31 108 ARG A C 1
ATOM 820 O O . ARG A 1 108 ? 48.580 54.024 4.726 1.00 52.31 108 ARG A O 1
ATOM 827 N N . LEU A 1 109 ? 50.203 55.548 4.923 1.00 50.06 109 LEU A N 1
ATOM 828 C CA . LEU A 1 109 ? 49.323 56.709 4.720 1.00 50.06 109 LEU A CA 1
ATOM 829 C C . LEU A 1 109 ? 48.865 56.874 3.251 1.00 50.06 109 LEU A C 1
ATOM 831 O O . LEU A 1 109 ? 48.346 57.918 2.875 1.00 50.06 109 LEU A O 1
ATOM 835 N N . GLU A 1 110 ? 49.094 55.845 2.435 1.00 52.94 110 GLU A N 1
ATOM 836 C CA . GLU A 1 110 ? 48.797 55.742 1.005 1.00 52.94 110 GLU A CA 1
ATOM 837 C C . GLU A 1 110 ? 47.579 54.825 0.756 1.00 52.94 110 GLU A C 1
ATOM 839 O O . GLU A 1 110 ? 46.995 54.868 -0.319 1.00 52.94 110 GLU A O 1
ATOM 844 N N . ASP A 1 111 ? 47.132 54.059 1.764 1.00 51.78 111 ASP A N 1
ATOM 845 C CA . ASP A 1 111 ? 45.959 53.168 1.704 1.00 51.78 111 ASP A CA 1
ATOM 846 C C . ASP A 1 111 ? 44.612 53.926 1.892 1.00 51.78 111 ASP A C 1
ATOM 848 O O . ASP A 1 111 ? 43.616 53.346 2.321 1.00 51.78 111 ASP A O 1
ATOM 852 N N . LEU A 1 112 ? 44.577 55.240 1.619 1.00 49.38 112 LEU A N 1
ATOM 853 C CA . LEU A 1 112 ? 43.453 56.157 1.896 1.00 49.38 112 LEU A CA 1
ATOM 854 C C . LEU A 1 112 ? 42.770 56.712 0.626 1.00 49.38 112 LEU A C 1
ATOM 856 O O . LEU A 1 112 ? 42.347 57.869 0.599 1.00 49.38 112 LEU A O 1
ATOM 860 N N . ASP A 1 113 ? 42.603 55.882 -0.407 1.00 49.00 113 ASP A N 1
ATOM 861 C CA . ASP A 1 113 ? 41.697 56.187 -1.529 1.00 49.00 113 ASP A CA 1
ATOM 862 C C . ASP A 1 113 ? 40.233 55.939 -1.110 1.00 49.00 113 ASP A C 1
ATOM 864 O O . ASP A 1 113 ? 39.713 54.817 -1.111 1.00 49.00 113 ASP A O 1
ATOM 868 N N . GLY A 1 114 ? 39.571 57.018 -0.690 1.00 55.62 114 GLY A N 1
ATOM 869 C CA . GLY A 1 114 ? 38.207 56.996 -0.168 1.00 55.62 114 GLY A CA 1
ATOM 870 C C . GLY A 1 114 ? 37.136 56.872 -1.252 1.00 55.62 114 GLY A C 1
ATOM 871 O O . GLY A 1 114 ? 36.714 57.881 -1.799 1.00 55.62 114 GLY A O 1
ATOM 872 N N . ASP A 1 115 ? 36.657 55.646 -1.480 1.00 56.06 115 ASP A N 1
ATOM 873 C CA . ASP A 1 115 ? 35.338 55.357 -2.092 1.00 56.06 115 ASP A CA 1
ATOM 874 C C . ASP A 1 115 ? 34.855 53.912 -1.802 1.00 56.06 115 ASP A C 1
ATOM 876 O O . ASP A 1 115 ? 33.657 53.628 -1.767 1.00 56.06 115 ASP A O 1
ATOM 880 N N . TYR A 1 116 ? 35.770 52.970 -1.532 1.00 53.03 116 TYR A N 1
ATOM 881 C CA . TYR A 1 116 ? 35.431 51.545 -1.360 1.00 53.03 116 TYR A CA 1
ATOM 882 C C . TYR A 1 116 ? 34.880 51.142 0.020 1.00 53.03 116 TYR A C 1
ATOM 884 O O . TYR A 1 116 ? 34.322 50.049 0.149 1.00 53.03 116 TYR A O 1
ATOM 892 N N . ASP A 1 117 ? 35.025 51.981 1.050 1.00 55.59 117 ASP A N 1
ATOM 893 C CA . ASP A 1 117 ? 34.614 51.631 2.418 1.00 55.59 117 ASP A CA 1
ATOM 894 C C . ASP A 1 117 ? 33.203 52.085 2.801 1.00 55.59 117 ASP A C 1
ATOM 896 O O . ASP A 1 117 ? 32.560 51.397 3.592 1.00 55.59 117 ASP A O 1
ATOM 900 N N . ASP A 1 118 ? 32.657 53.150 2.209 1.00 63.22 118 ASP A N 1
ATOM 901 C CA . ASP A 1 118 ? 31.299 53.624 2.530 1.00 63.22 118 ASP A CA 1
ATOM 902 C C . ASP A 1 118 ? 30.231 52.579 2.143 1.00 63.22 118 ASP A C 1
ATOM 904 O O . ASP A 1 118 ? 29.368 52.193 2.937 1.00 63.22 118 ASP A O 1
ATOM 908 N N . ALA A 1 119 ? 30.405 51.953 0.973 1.00 64.12 119 ALA A N 1
ATOM 909 C CA . ALA A 1 119 ? 29.621 50.796 0.540 1.00 64.12 119 ALA A CA 1
ATOM 910 C C . ALA A 1 119 ? 29.771 49.561 1.459 1.00 64.12 119 ALA A C 1
ATOM 912 O O . ALA A 1 119 ? 28.924 48.661 1.424 1.00 64.12 119 ALA A O 1
ATOM 913 N N . ARG A 1 120 ? 30.835 49.499 2.275 1.00 67.00 120 ARG A N 1
ATOM 914 C CA . ARG A 1 120 ? 31.085 48.457 3.283 1.00 67.00 120 ARG A CA 1
ATOM 915 C C . ARG A 1 120 ? 30.400 48.814 4.607 1.00 67.00 120 ARG A C 1
ATOM 917 O O . ARG A 1 120 ? 29.698 47.970 5.161 1.00 67.00 120 ARG A O 1
ATOM 924 N N . PHE A 1 121 ? 30.518 50.060 5.071 1.00 70.00 121 PHE A N 1
ATOM 925 C CA . PHE A 1 121 ? 29.805 50.568 6.249 1.00 70.00 121 PHE A CA 1
ATOM 926 C C . PHE A 1 121 ? 28.287 50.455 6.080 1.00 70.00 121 PHE A C 1
ATOM 928 O O . PHE A 1 121 ? 27.643 49.814 6.909 1.00 70.00 121 PHE A O 1
ATOM 935 N N . GLY A 1 122 ? 27.727 50.897 4.950 1.00 77.12 122 GLY A N 1
ATOM 936 C CA . GLY A 1 122 ? 26.296 50.752 4.655 1.00 77.12 122 GLY A CA 1
ATOM 937 C C . GLY A 1 122 ? 25.803 49.300 4.507 1.00 77.12 122 GLY A C 1
ATOM 938 O O . GLY A 1 122 ? 24.595 49.054 4.539 1.00 77.12 122 GLY A O 1
ATOM 939 N N . GLN A 1 123 ? 26.699 48.313 4.356 1.00 76.25 123 GLN A N 1
ATOM 940 C CA . GLN A 1 123 ? 26.363 46.884 4.477 1.00 76.25 123 GLN A CA 1
ATOM 941 C C . GLN A 1 123 ? 26.394 46.407 5.933 1.00 76.25 123 GLN A C 1
ATOM 943 O O . GLN A 1 123 ? 25.544 45.604 6.325 1.00 76.25 123 GLN A O 1
ATOM 948 N N . TYR A 1 124 ? 27.335 46.900 6.744 1.00 81.06 124 TYR A N 1
ATOM 949 C CA . TYR A 1 124 ? 27.373 46.611 8.176 1.00 81.06 124 TYR A CA 1
ATOM 950 C C . TYR A 1 124 ? 26.190 47.236 8.920 1.00 81.06 124 TYR A C 1
ATOM 952 O O . TYR A 1 124 ? 25.572 46.530 9.709 1.00 81.06 124 TYR A O 1
ATOM 960 N N . GLU A 1 125 ? 25.801 48.479 8.623 1.00 83.06 125 GLU A N 1
ATOM 961 C CA . GLU A 1 125 ? 24.620 49.130 9.213 1.00 83.06 125 GLU A CA 1
ATOM 962 C C . GLU A 1 125 ? 23.338 48.344 8.926 1.00 83.06 125 GLU A C 1
ATOM 964 O O . GLU A 1 125 ? 22.678 47.895 9.857 1.00 83.06 125 GLU A O 1
ATOM 969 N N . LYS A 1 126 ? 23.050 48.023 7.656 1.00 86.12 126 LYS A N 1
ATOM 970 C CA . LYS A 1 126 ? 21.886 47.191 7.284 1.00 86.12 126 LYS A CA 1
ATOM 971 C C . LYS A 1 126 ? 21.889 45.822 7.970 1.00 86.12 126 LYS A C 1
ATOM 973 O O . LYS A 1 126 ? 20.829 45.271 8.266 1.00 86.12 126 LYS A O 1
ATOM 978 N N . LYS A 1 127 ? 23.072 45.259 8.236 1.00 85.50 127 LYS A N 1
ATOM 979 C CA . LYS A 1 127 ? 23.217 43.997 8.971 1.00 85.50 127 LYS A CA 1
ATOM 980 C C . LYS A 1 127 ? 23.011 44.176 10.478 1.00 85.50 127 LYS A C 1
ATOM 982 O O . LYS A 1 127 ? 22.426 43.293 11.099 1.00 85.50 127 LYS A O 1
ATOM 987 N N . ILE A 1 128 ? 23.431 45.303 11.051 1.00 85.94 128 ILE A N 1
ATOM 988 C CA . ILE A 1 128 ? 23.150 45.694 12.438 1.00 85.94 128 ILE A CA 1
ATOM 989 C C . ILE A 1 128 ? 21.647 45.928 12.619 1.00 85.94 128 ILE A C 1
ATOM 991 O O . ILE A 1 128 ? 21.075 45.341 13.528 1.00 85.94 128 ILE A O 1
ATOM 995 N N . ASP A 1 129 ? 20.982 46.668 11.731 1.00 86.50 129 ASP A N 1
ATOM 996 C CA . ASP A 1 129 ? 19.532 46.904 11.779 1.00 86.50 129 ASP A CA 1
ATOM 997 C C . ASP A 1 129 ? 18.731 45.602 11.658 1.00 86.50 129 ASP A C 1
ATOM 999 O O . ASP A 1 129 ? 17.789 45.365 12.422 1.00 86.50 129 ASP A O 1
ATOM 1003 N N . SER A 1 130 ? 19.139 44.711 10.746 1.00 88.88 130 SER A N 1
ATOM 1004 C CA . SER A 1 130 ? 18.549 43.375 10.616 1.00 88.88 130 SER A CA 1
ATOM 1005 C C . SER A 1 130 ? 18.712 42.562 11.904 1.00 88.88 130 SER A C 1
ATOM 1007 O O . SER A 1 130 ? 17.742 41.969 12.370 1.00 88.88 130 SER A O 1
ATOM 1009 N N . LEU A 1 131 ? 19.905 42.562 12.512 1.00 89.94 131 LEU A N 1
ATOM 1010 C CA . LEU A 1 131 ? 20.176 41.845 13.764 1.00 89.94 131 LEU A CA 1
ATOM 1011 C C . LEU A 1 131 ? 19.469 42.479 14.970 1.00 89.94 131 LEU A C 1
ATOM 1013 O O . LEU A 1 131 ? 19.005 41.761 15.848 1.00 89.94 131 LEU A O 1
ATOM 1017 N N . MET A 1 132 ? 19.339 43.805 15.023 1.00 89.62 132 MET A N 1
ATOM 1018 C CA . MET A 1 132 ? 18.592 44.516 16.066 1.00 89.62 132 MET A CA 1
ATOM 1019 C C . MET A 1 132 ? 17.090 44.235 15.962 1.00 89.62 132 MET A C 1
ATOM 1021 O O . MET A 1 132 ? 16.429 44.038 16.983 1.00 89.62 132 MET A O 1
ATOM 1025 N N . THR A 1 133 ? 16.564 44.139 14.739 1.00 89.81 133 THR A N 1
ATOM 1026 C CA . THR A 1 133 ? 15.184 43.710 14.473 1.00 89.81 133 THR A CA 1
ATOM 1027 C C . THR A 1 133 ? 14.979 42.253 14.892 1.00 89.81 133 THR A C 1
ATOM 1029 O O . THR A 1 133 ? 14.047 41.956 15.640 1.00 89.81 133 THR A O 1
ATOM 1032 N N . GLU A 1 134 ? 15.884 41.353 14.496 1.00 90.38 134 GLU A N 1
ATOM 1033 C CA . GLU A 1 134 ? 15.854 39.932 14.860 1.00 90.38 134 GLU A CA 1
ATOM 1034 C C . GLU A 1 134 ? 15.923 39.739 16.386 1.00 90.38 134 GLU A C 1
ATOM 1036 O O . GLU A 1 134 ? 15.048 39.098 16.968 1.00 90.38 134 GLU A O 1
ATOM 1041 N N . VAL A 1 135 ? 16.868 40.390 17.073 1.00 89.88 135 VAL A N 1
ATOM 1042 C CA . VAL A 1 135 ? 16.976 40.396 18.544 1.00 89.88 135 VAL A CA 1
ATOM 1043 C C . VAL A 1 135 ? 15.725 40.992 19.204 1.00 89.88 135 VAL A C 1
ATOM 1045 O O . VAL A 1 135 ? 15.293 40.491 20.243 1.00 89.88 135 VAL A O 1
ATOM 1048 N N . GLY A 1 136 ? 15.094 42.004 18.601 1.00 88.69 136 GLY A N 1
ATOM 1049 C CA . GLY A 1 136 ? 13.795 42.527 19.032 1.00 88.69 136 GLY A CA 1
ATOM 1050 C C . GLY A 1 136 ? 12.676 41.479 18.952 1.00 88.69 136 GLY A C 1
ATOM 1051 O O . GLY A 1 136 ? 11.936 41.282 19.923 1.00 88.69 136 GLY A O 1
ATOM 1052 N N . THR A 1 137 ? 12.585 40.749 17.836 1.00 87.94 137 THR A N 1
ATOM 1053 C CA . THR A 1 137 ? 11.606 39.660 17.670 1.00 87.94 137 THR A CA 1
ATOM 1054 C C . THR A 1 137 ? 11.877 38.485 18.612 1.00 87.94 137 THR A C 1
ATOM 1056 O O . THR A 1 137 ? 10.969 38.060 19.319 1.00 87.94 137 THR A O 1
ATOM 1059 N N . LEU A 1 138 ? 13.129 38.042 18.756 1.00 88.94 138 LEU A N 1
ATOM 1060 C CA . LEU A 1 138 ? 13.521 36.974 19.683 1.00 88.94 138 LEU A CA 1
ATOM 1061 C C . LEU A 1 138 ? 13.294 37.364 21.153 1.00 88.94 138 LEU A C 1
ATOM 1063 O O . LEU A 1 138 ? 12.962 36.517 21.985 1.00 88.94 138 LEU A O 1
ATOM 1067 N N . LYS A 1 139 ? 13.441 38.649 21.503 1.00 90.44 139 LYS A N 1
ATOM 1068 C CA . LYS A 1 139 ? 13.127 39.151 22.846 1.00 90.44 139 LYS A CA 1
ATOM 1069 C C . LYS A 1 139 ? 11.622 39.110 23.119 1.00 90.44 139 LYS A C 1
ATOM 1071 O O . LYS A 1 139 ? 11.224 38.582 24.156 1.00 90.44 139 LYS A O 1
ATOM 1076 N N . THR A 1 140 ? 10.800 39.622 22.203 1.00 91.25 140 THR A N 1
ATOM 1077 C CA . THR A 1 140 ? 9.333 39.612 22.359 1.00 91.25 140 THR A CA 1
ATOM 1078 C C . THR A 1 140 ? 8.759 38.194 22.316 1.00 91.25 140 THR A C 1
ATOM 1080 O O . THR A 1 140 ? 7.885 37.874 23.119 1.00 91.25 140 THR A O 1
ATOM 1083 N N . GLU A 1 141 ? 9.310 37.301 21.490 1.00 91.25 141 GLU A N 1
ATOM 1084 C CA . GLU A 1 141 ? 8.984 35.871 21.492 1.00 91.25 141 GLU A CA 1
ATOM 1085 C C . GLU A 1 141 ? 9.333 35.213 22.835 1.00 91.25 141 GLU A C 1
ATOM 1087 O O . GLU A 1 141 ? 8.492 34.540 23.428 1.00 91.25 141 GLU A O 1
ATOM 1092 N N . ARG A 1 142 ? 10.531 35.460 23.381 1.00 91.69 142 ARG A N 1
ATOM 1093 C CA . ARG A 1 142 ? 10.952 34.921 24.687 1.00 91.69 142 ARG A CA 1
ATOM 1094 C C . ARG A 1 142 ? 10.142 35.482 25.859 1.00 91.69 142 ARG A C 1
ATOM 1096 O O . ARG A 1 142 ? 9.956 34.797 26.866 1.00 91.69 142 ARG A O 1
ATOM 1103 N N . GLU A 1 143 ? 9.669 36.720 25.763 1.00 90.00 143 GLU A N 1
ATOM 1104 C CA . GLU A 1 143 ? 8.764 37.325 26.745 1.00 90.00 143 GLU A CA 1
ATOM 1105 C C . GLU A 1 143 ? 7.350 36.728 26.636 1.00 90.00 143 GLU A C 1
ATOM 1107 O O . GLU A 1 143 ? 6.782 36.345 27.660 1.00 90.00 143 GLU A O 1
ATOM 1112 N N . LEU A 1 144 ? 6.840 36.499 25.421 1.00 91.94 144 LEU A N 1
ATOM 1113 C CA . LEU A 1 144 ? 5.591 35.771 25.166 1.00 91.94 144 LEU A CA 1
ATOM 1114 C C . LEU A 1 144 ? 5.655 34.302 25.626 1.00 91.94 144 LEU A C 1
ATOM 1116 O O . LEU A 1 144 ? 4.687 33.766 26.159 1.00 91.94 144 LEU A O 1
ATOM 1120 N N . GLU A 1 145 ? 6.792 33.631 25.454 1.00 90.25 145 GLU A N 1
ATOM 1121 C CA . GLU A 1 145 ? 6.999 32.253 25.913 1.00 90.25 145 GLU A CA 1
ATOM 1122 C C . GLU A 1 145 ? 7.059 32.166 27.452 1.00 90.25 145 GLU A C 1
ATOM 1124 O O . GLU A 1 145 ? 6.641 31.172 28.050 1.00 90.25 145 GLU A O 1
ATOM 1129 N N . ARG A 1 146 ? 7.529 33.225 28.125 1.00 91.81 146 ARG A N 1
ATOM 1130 C CA . ARG A 1 146 ? 7.467 33.350 29.591 1.00 91.81 146 ARG A CA 1
ATOM 1131 C C . ARG A 1 146 ? 6.046 33.607 30.085 1.00 91.81 146 ARG A C 1
ATOM 1133 O O . ARG A 1 146 ? 5.633 32.950 31.037 1.00 91.81 146 ARG A O 1
ATOM 1140 N N . THR A 1 147 ? 5.294 34.519 29.465 1.00 90.69 147 THR A N 1
ATOM 1141 C CA . THR A 1 147 ? 3.907 34.792 29.881 1.00 90.69 147 THR A CA 1
ATOM 1142 C C . THR A 1 147 ? 2.995 33.596 29.628 1.00 90.69 147 THR A C 1
ATOM 1144 O O . THR A 1 147 ? 2.212 33.265 30.514 1.00 90.69 147 THR A O 1
ATOM 1147 N N . LYS A 1 148 ? 3.171 32.867 28.513 1.00 89.88 148 LYS A N 1
ATOM 1148 C CA . LYS A 1 148 ? 2.516 31.566 28.274 1.00 89.88 148 LYS A CA 1
ATOM 1149 C C . LYS A 1 148 ? 2.781 30.577 29.412 1.00 89.88 148 LYS A C 1
ATOM 1151 O O . LYS A 1 148 ? 1.825 30.135 30.036 1.00 89.88 148 LYS A O 1
ATOM 1156 N N . ARG A 1 149 ? 4.047 30.326 29.774 1.00 90.50 149 ARG A N 1
ATOM 1157 C CA . ARG A 1 149 ? 4.393 29.406 30.881 1.00 90.50 149 ARG A CA 1
ATOM 1158 C C . ARG A 1 149 ? 3.856 29.832 32.250 1.00 90.50 149 ARG A C 1
ATOM 1160 O O . ARG A 1 149 ? 3.632 28.977 33.100 1.00 90.50 149 ARG A O 1
ATOM 1167 N N . MET A 1 150 ? 3.671 31.130 32.496 1.00 90.31 150 MET A N 1
ATOM 1168 C CA . MET A 1 150 ? 3.027 31.606 33.728 1.00 90.31 150 MET A CA 1
ATOM 1169 C C . MET A 1 150 ? 1.504 31.424 33.683 1.00 90.31 150 MET A C 1
ATOM 1171 O O . MET A 1 150 ? 0.926 30.997 34.677 1.00 90.31 150 MET A O 1
ATOM 1175 N N . ALA A 1 151 ? 0.864 31.674 32.538 1.00 89.06 151 ALA A N 1
ATOM 1176 C CA . ALA A 1 151 ? -0.565 31.427 32.345 1.00 89.06 151 ALA A CA 1
ATOM 1177 C C . ALA A 1 151 ? -0.917 29.927 32.386 1.00 89.06 151 ALA A C 1
ATOM 1179 O O . ALA A 1 151 ? -1.956 29.559 32.924 1.00 89.06 151 ALA A O 1
ATOM 1180 N N . GLU A 1 152 ? -0.039 29.062 31.870 1.00 89.31 152 GLU A N 1
ATOM 1181 C CA . GLU A 1 152 ? -0.153 27.601 31.966 1.00 89.31 152 GLU A CA 1
ATOM 1182 C C . GLU A 1 152 ? -0.151 27.147 33.433 1.00 89.31 152 GLU A C 1
ATOM 1184 O O . GLU A 1 152 ? -1.091 26.479 33.852 1.00 89.31 152 GLU A O 1
ATOM 1189 N N . ARG A 1 153 ? 0.818 27.597 34.244 1.00 91.00 153 ARG A N 1
ATOM 1190 C CA . ARG A 1 153 ? 0.870 27.282 35.687 1.00 91.00 153 ARG A CA 1
ATOM 1191 C C . ARG A 1 153 ? -0.324 27.827 36.462 1.00 91.00 153 ARG A C 1
ATOM 1193 O O . ARG A 1 153 ? -0.938 27.087 37.217 1.00 91.00 153 ARG A O 1
ATOM 1200 N N . ALA A 1 154 ? -0.699 29.087 36.236 1.00 90.06 154 ALA A N 1
ATOM 1201 C CA . ALA A 1 154 ? -1.866 29.683 36.887 1.00 90.06 154 ALA A CA 1
ATOM 1202 C C . ALA A 1 154 ? -3.167 28.939 36.526 1.00 90.06 154 ALA A C 1
ATOM 1204 O O . ALA A 1 154 ? -4.083 28.854 37.342 1.00 90.06 154 ALA A O 1
ATOM 1205 N N . LYS A 1 155 ? -3.246 28.355 35.321 1.00 91.75 155 LYS A N 1
ATOM 1206 C CA . LYS A 1 155 ? -4.341 27.463 34.932 1.00 91.75 155 LYS A CA 1
ATOM 1207 C C . LYS A 1 155 ? -4.252 26.102 35.633 1.00 91.75 155 LYS A C 1
ATOM 1209 O O . LYS A 1 155 ? -5.278 25.620 36.095 1.00 91.75 155 LYS A O 1
ATOM 1214 N N . GLU A 1 156 ? -3.072 25.492 35.729 1.00 92.25 156 GLU A N 1
ATOM 1215 C CA . GLU A 1 156 ? -2.870 24.233 36.466 1.00 92.25 156 GLU A CA 1
ATOM 1216 C C . GLU A 1 156 ? -3.245 24.381 37.951 1.00 92.25 156 GLU A C 1
ATOM 1218 O O . GLU A 1 156 ? -3.986 23.556 38.479 1.00 92.25 156 GLU A O 1
ATOM 1223 N N . GLU A 1 157 ? -2.819 25.468 38.599 1.00 92.44 157 GLU A N 1
ATOM 1224 C CA . GLU A 1 157 ? -3.173 25.826 39.980 1.00 92.44 157 GLU A CA 1
ATOM 1225 C C . GLU A 1 157 ? -4.687 26.054 40.141 1.00 92.44 157 GLU A C 1
ATOM 1227 O O . GLU A 1 157 ? -5.303 25.514 41.063 1.00 92.44 157 GLU A O 1
ATOM 1232 N N . LEU A 1 158 ? -5.319 26.778 39.209 1.00 93.25 158 LEU A N 1
ATOM 1233 C CA . LEU A 1 158 ? -6.769 26.988 39.195 1.00 93.25 158 LEU A CA 1
ATOM 1234 C C . LEU A 1 158 ? -7.550 25.679 38.986 1.00 93.25 158 LEU A C 1
ATOM 1236 O O . LEU A 1 158 ? -8.552 25.453 39.659 1.00 93.25 158 LEU A O 1
ATOM 1240 N N . ASP A 1 159 ? -7.111 24.808 38.078 1.00 93.12 159 ASP A N 1
ATOM 1241 C CA . ASP A 1 159 ? -7.771 23.528 37.801 1.00 93.12 159 ASP A CA 1
ATOM 1242 C C . ASP A 1 159 ? -7.540 22.494 38.926 1.00 93.12 159 ASP A C 1
ATOM 1244 O O . ASP A 1 159 ? -8.334 21.565 39.064 1.00 93.12 159 ASP A O 1
ATOM 1248 N N . ILE A 1 160 ? -6.508 22.661 39.766 1.00 93.12 160 ILE A N 1
ATOM 1249 C CA . ILE A 1 160 ? -6.359 21.941 41.045 1.00 93.12 160 ILE A CA 1
ATOM 1250 C C . ILE A 1 160 ? -7.325 22.510 42.095 1.00 93.12 160 ILE A C 1
ATOM 1252 O O . ILE A 1 160 ? -8.023 21.747 42.760 1.00 93.12 160 ILE A O 1
ATOM 1256 N N . SER A 1 161 ? -7.404 23.840 42.222 1.00 90.50 161 SER A N 1
ATOM 1257 C CA . SER A 1 161 ? -8.295 24.500 43.186 1.00 90.50 161 SER A CA 1
ATOM 1258 C C . SER A 1 161 ? -9.778 24.245 42.905 1.00 90.50 161 SER A C 1
ATOM 1260 O O . SER A 1 161 ? -10.548 24.169 43.857 1.00 90.50 161 SER A O 1
ATOM 1262 N N . LYS A 1 162 ? -10.183 24.101 41.635 1.00 92.12 162 LYS A N 1
ATOM 1263 C CA . LYS A 1 162 ? -11.550 23.698 41.265 1.00 92.12 162 LYS A CA 1
ATOM 1264 C C . LYS A 1 162 ? -11.868 22.297 41.759 1.00 92.12 162 LYS A C 1
ATOM 1266 O O . LYS A 1 162 ? -12.820 22.157 42.503 1.00 92.12 162 LYS A O 1
ATOM 1271 N N . ARG A 1 163 ? -11.025 21.303 41.452 1.00 93.50 163 ARG A N 1
ATOM 1272 C CA . ARG A 1 163 ? -11.240 19.912 41.894 1.00 93.50 163 ARG A CA 1
ATOM 1273 C C . ARG A 1 163 ? -11.324 19.784 43.409 1.00 93.50 163 ARG A C 1
ATOM 1275 O O . ARG A 1 163 ? -12.093 18.981 43.908 1.00 93.50 163 ARG A O 1
ATOM 1282 N N . LEU A 1 164 ? -10.560 20.586 44.153 1.00 93.94 164 LEU A N 1
ATOM 1283 C CA . LEU A 1 164 ? -10.672 20.604 45.612 1.00 93.94 164 LEU A CA 1
ATOM 1284 C C . LEU A 1 164 ? -12.036 21.135 46.090 1.00 93.94 164 LEU A C 1
ATOM 1286 O O . LEU A 1 164 ? -12.566 20.609 47.062 1.00 93.94 164 LEU A O 1
ATOM 1290 N N . LEU A 1 165 ? -12.597 22.144 45.418 1.00 91.62 165 LEU A N 1
ATOM 1291 C CA . LEU A 1 165 ? -13.934 22.669 45.717 1.00 91.62 165 LEU A CA 1
ATOM 1292 C C . LEU A 1 165 ? -15.040 21.721 45.236 1.00 91.62 165 LEU A C 1
ATOM 1294 O O . LEU A 1 165 ? -15.962 21.465 45.994 1.00 91.62 165 LEU A O 1
ATOM 1298 N N . GLU A 1 166 ? -14.912 21.153 44.035 1.00 93.00 166 GLU A N 1
ATOM 1299 C CA . GLU A 1 166 ? -15.819 20.144 43.469 1.00 93.00 166 GLU A CA 1
ATOM 1300 C C . GLU A 1 166 ? -15.934 18.941 44.427 1.00 93.00 166 GLU A C 1
ATOM 1302 O O . GLU A 1 166 ? -17.033 18.615 44.863 1.00 93.00 166 GLU A O 1
ATOM 1307 N N . ASN A 1 167 ? -14.806 18.383 44.890 1.00 91.44 167 ASN A N 1
ATOM 1308 C CA . ASN A 1 167 ? -14.788 17.326 45.908 1.00 91.44 167 ASN A CA 1
ATOM 1309 C C . ASN A 1 167 ? -15.442 17.749 47.245 1.00 91.44 167 ASN A C 1
ATOM 1311 O O . ASN A 1 167 ? -16.071 16.930 47.908 1.00 91.44 167 ASN A O 1
ATOM 1315 N N . GLN A 1 168 ? -15.273 19.004 47.680 1.00 91.19 168 GLN A N 1
ATOM 1316 C CA . GLN A 1 168 ? -15.874 19.503 48.927 1.00 91.19 168 GLN A CA 1
ATOM 1317 C C . GLN A 1 168 ? -17.382 19.754 48.795 1.00 91.19 168 GLN A C 1
ATOM 1319 O O . GLN A 1 168 ? -18.114 19.590 49.769 1.00 91.19 168 GLN A O 1
ATOM 1324 N N . GLU A 1 169 ? -17.857 20.135 47.610 1.00 89.81 169 GLU A N 1
ATOM 1325 C CA . GLU A 1 169 ? -19.283 20.222 47.301 1.00 89.81 169 GLU A CA 1
ATOM 1326 C C . GLU A 1 169 ? -19.911 18.818 47.249 1.00 89.81 169 GLU A C 1
ATOM 1328 O O . GLU A 1 169 ? -20.974 18.629 47.840 1.00 89.81 169 GLU A O 1
ATOM 1333 N N . GLU A 1 170 ? -19.216 17.827 46.667 1.00 90.44 170 GLU A N 1
ATOM 1334 C CA . GLU A 1 170 ? -19.606 16.406 46.683 1.00 90.44 170 GLU A CA 1
ATOM 1335 C C . GLU A 1 170 ? -19.707 15.845 48.120 1.00 90.44 170 GLU A C 1
ATOM 1337 O O . GLU A 1 170 ? -20.769 15.349 48.506 1.00 90.44 170 GLU A O 1
ATOM 1342 N N . GLU A 1 171 ? -18.677 16.017 48.964 1.00 92.19 171 GLU A N 1
ATOM 1343 C CA . GLU A 1 171 ? -18.712 15.606 50.385 1.00 92.19 171 GLU A CA 1
ATOM 1344 C C . GLU A 1 171 ? -19.887 16.250 51.153 1.00 92.19 171 GLU A C 1
ATOM 1346 O O . GLU A 1 171 ? -20.535 15.607 51.983 1.00 92.19 171 GLU A O 1
ATOM 1351 N N . ILE A 1 172 ? -20.202 17.523 50.879 1.00 92.31 172 ILE A N 1
ATOM 1352 C CA . ILE A 1 172 ? -21.328 18.227 51.513 1.00 92.31 172 ILE A CA 1
ATOM 1353 C C . ILE A 1 172 ? -22.683 17.698 51.014 1.00 92.31 172 ILE A C 1
ATOM 1355 O O . ILE A 1 172 ? -23.633 17.649 51.805 1.00 92.31 172 ILE A O 1
ATOM 1359 N N . THR A 1 173 ? -22.801 17.287 49.746 1.00 91.06 173 THR A N 1
ATOM 1360 C CA . THR A 1 173 ? -24.016 16.614 49.262 1.00 91.06 173 THR A CA 1
ATOM 1361 C C . THR A 1 173 ? -24.193 15.232 49.882 1.00 91.06 173 THR A C 1
ATOM 1363 O O . THR A 1 173 ? -25.289 14.955 50.370 1.00 91.06 173 THR A O 1
ATOM 1366 N N . ASP A 1 174 ? -23.131 14.430 49.992 1.00 89.50 174 ASP A N 1
ATOM 1367 C CA . ASP A 1 174 ? -23.178 13.099 50.611 1.00 89.50 174 ASP A CA 1
ATOM 1368 C C . ASP A 1 174 ? -23.665 13.179 52.069 1.00 89.50 174 ASP A C 1
ATOM 1370 O O . ASP A 1 174 ? -24.651 12.537 52.438 1.00 89.50 174 ASP A O 1
ATOM 1374 N N . TYR A 1 175 ? -23.065 14.050 52.894 1.00 92.38 175 TYR A N 1
ATOM 1375 C CA . TYR A 1 175 ? -23.502 14.242 54.286 1.00 92.38 175 TYR A CA 1
ATOM 1376 C C . TYR A 1 175 ? -24.942 14.759 54.411 1.00 92.38 175 TYR A C 1
ATOM 1378 O O . TYR A 1 175 ? -25.624 14.473 55.401 1.00 92.38 175 TYR A O 1
ATOM 1386 N N . LYS A 1 176 ? -25.426 15.530 53.431 1.00 92.38 176 LYS A N 1
ATOM 1387 C CA . LYS A 1 176 ? -26.814 16.004 53.398 1.00 92.38 176 LYS A CA 1
ATOM 1388 C C . LYS A 1 176 ? -27.780 14.868 53.055 1.00 92.38 176 LYS A C 1
ATOM 1390 O O . LYS A 1 176 ? -28.839 14.783 53.675 1.00 92.38 176 LYS A O 1
ATOM 1395 N N . GLU A 1 177 ? -27.429 13.995 52.114 1.00 89.69 177 GLU A N 1
ATOM 1396 C CA . GLU A 1 177 ? -28.240 12.823 51.778 1.00 89.69 177 GLU A CA 1
ATOM 1397 C C . GLU A 1 177 ? -28.263 11.798 52.922 1.00 89.69 177 GLU A C 1
ATOM 1399 O O . GLU A 1 177 ? -29.348 11.336 53.287 1.00 89.69 177 GLU A O 1
ATOM 1404 N N . GLU A 1 178 ? -27.125 11.526 53.576 1.00 89.69 178 GLU A N 1
ATOM 1405 C CA . GLU A 1 178 ? -27.073 10.710 54.800 1.00 89.69 178 GLU A CA 1
ATOM 1406 C C . GLU A 1 178 ? -27.986 11.279 55.900 1.00 89.69 178 GLU A C 1
ATOM 1408 O O . GLU A 1 178 ? -28.796 10.547 56.482 1.00 89.69 178 GLU A O 1
ATOM 1413 N N . LEU A 1 179 ? -27.912 12.590 56.167 1.00 92.81 179 LEU A N 1
ATOM 1414 C CA . LEU A 1 179 ? -28.749 13.235 57.179 1.00 92.81 179 LEU A CA 1
ATOM 1415 C C . LEU A 1 179 ? -30.240 13.085 56.849 1.00 92.81 179 LEU A C 1
ATOM 1417 O O . LEU A 1 179 ? -30.994 12.582 57.684 1.00 92.81 179 LEU A O 1
ATOM 1421 N N . GLU A 1 180 ? -30.662 13.440 55.632 1.00 90.69 180 GLU A N 1
ATOM 1422 C CA . GLU A 1 180 ? -32.063 13.311 55.214 1.00 90.69 180 GLU A CA 1
ATOM 1423 C C . GLU A 1 180 ? -32.566 11.856 55.280 1.00 90.69 180 GLU A C 1
ATOM 1425 O O . GLU A 1 180 ? -33.735 11.619 55.594 1.00 90.69 180 GLU A O 1
ATOM 1430 N N . MET A 1 181 ? -31.709 10.863 55.019 1.00 86.56 181 MET A N 1
ATOM 1431 C CA . MET A 1 181 ? -32.052 9.448 55.192 1.00 86.56 181 MET A CA 1
ATOM 1432 C C . MET A 1 181 ? -32.274 9.090 56.669 1.00 86.56 181 MET A C 1
ATOM 1434 O O . MET A 1 181 ? -33.315 8.519 57.003 1.00 86.56 181 MET A O 1
ATOM 1438 N N . THR A 1 182 ? -31.378 9.496 57.576 1.00 87.25 182 THR A N 1
ATOM 1439 C CA . THR A 1 182 ? -31.553 9.237 59.022 1.00 87.25 182 THR A CA 1
ATOM 1440 C C . THR A 1 182 ? -32.750 9.976 59.638 1.00 87.25 182 THR A C 1
ATOM 1442 O O . THR A 1 182 ? -33.369 9.473 60.584 1.00 87.25 182 THR A O 1
ATOM 1445 N N . GLU A 1 183 ? -33.138 11.135 59.094 1.00 89.00 183 GLU A N 1
ATOM 1446 C CA . GLU A 1 183 ? -34.369 11.836 59.477 1.00 89.00 183 GLU A CA 1
ATOM 1447 C C . GLU A 1 183 ? -35.622 11.075 59.011 1.00 89.00 183 GLU A C 1
ATOM 1449 O O . GLU A 1 183 ? -36.530 10.843 59.816 1.00 89.00 183 GLU A O 1
ATOM 1454 N N . ARG A 1 184 ? -35.651 10.599 57.756 1.00 90.06 184 ARG A N 1
ATOM 1455 C CA . ARG A 1 184 ? -36.748 9.768 57.213 1.00 90.06 184 ARG A CA 1
ATOM 1456 C C . ARG A 1 184 ? -36.955 8.489 58.027 1.00 90.06 184 ARG A C 1
ATOM 1458 O O . ARG A 1 184 ? -38.099 8.146 58.332 1.00 90.06 184 ARG A O 1
ATOM 1465 N N . GLU A 1 185 ? -35.879 7.805 58.414 1.00 88.94 185 GLU A N 1
ATOM 1466 C CA . GLU A 1 185 ? -35.948 6.626 59.288 1.00 88.94 185 GLU A CA 1
ATOM 1467 C C . GLU A 1 185 ? -36.502 6.974 60.678 1.00 88.94 185 GLU A C 1
ATOM 1469 O O . GLU A 1 185 ? -37.399 6.289 61.179 1.00 88.94 185 GLU A O 1
ATOM 1474 N N . ASN A 1 186 ? -36.049 8.078 61.284 1.00 87.25 186 ASN A N 1
ATOM 1475 C CA . ASN A 1 186 ? -36.571 8.552 62.570 1.00 87.25 186 ASN A CA 1
ATOM 1476 C C . ASN A 1 186 ? -38.077 8.847 62.523 1.00 87.25 186 ASN A C 1
ATOM 1478 O O . ASN A 1 186 ? -38.799 8.509 63.465 1.00 87.25 186 ASN A O 1
ATOM 1482 N N . GLU A 1 187 ? -38.577 9.457 61.445 1.00 90.44 187 GLU A N 1
ATOM 1483 C CA . GLU A 1 187 ? -40.016 9.669 61.289 1.00 90.44 187 GLU A CA 1
ATOM 1484 C C . GLU A 1 187 ? -40.794 8.353 61.148 1.00 90.44 187 GLU A C 1
ATOM 1486 O O . GLU A 1 187 ? -41.861 8.204 61.749 1.00 90.44 187 GLU A O 1
ATOM 1491 N N . GLN A 1 188 ? -40.288 7.395 60.361 1.00 89.19 188 GLN A N 1
ATOM 1492 C CA . GLN A 1 188 ? -40.929 6.087 60.181 1.00 89.19 188 GLN A CA 1
ATOM 1493 C C . GLN A 1 188 ? -41.004 5.315 61.505 1.00 89.19 188 GLN A C 1
ATOM 1495 O O . GLN A 1 188 ? -42.067 4.793 61.850 1.00 89.19 188 GLN A O 1
ATOM 1500 N N . LEU A 1 189 ? -39.924 5.317 62.292 1.00 88.81 189 LEU A N 1
ATOM 1501 C CA . LEU A 1 189 ? -39.890 4.698 63.618 1.00 88.81 189 LEU A CA 1
ATOM 1502 C C . LEU A 1 189 ? -40.902 5.340 64.580 1.00 88.81 189 LEU A C 1
ATOM 1504 O O . LEU A 1 189 ? -41.631 4.618 65.260 1.00 88.81 189 LEU A O 1
ATOM 1508 N N . ARG A 1 190 ? -41.021 6.677 64.599 1.00 90.69 190 ARG A N 1
ATOM 1509 C CA . ARG A 1 190 ? -42.039 7.377 65.410 1.00 90.69 190 ARG A CA 1
ATOM 1510 C C . ARG A 1 190 ? -43.459 6.980 65.004 1.00 90.69 190 ARG A C 1
ATOM 1512 O O . ARG A 1 190 ? -44.226 6.539 65.856 1.00 90.69 190 ARG A O 1
ATOM 1519 N N . ARG A 1 191 ? -43.774 7.034 63.702 1.00 88.06 191 ARG A N 1
ATOM 1520 C CA . ARG A 1 191 ? -45.076 6.608 63.151 1.00 88.06 191 ARG A CA 1
ATOM 1521 C C . ARG A 1 191 ? -45.404 5.158 63.534 1.00 88.06 191 ARG A C 1
ATOM 1523 O O . ARG A 1 191 ? -46.532 4.876 63.926 1.00 88.06 191 ARG A O 1
ATOM 1530 N N . SER A 1 192 ? -44.422 4.255 63.486 1.00 88.00 192 SER A N 1
ATOM 1531 C CA . SER A 1 192 ? -44.597 2.855 63.895 1.00 88.00 192 SER A CA 1
ATOM 1532 C C . SER A 1 192 ? -44.899 2.700 65.391 1.00 88.00 192 SER A C 1
ATOM 1534 O O . SER A 1 192 ? -45.730 1.869 65.755 1.00 88.00 192 SER A O 1
ATOM 1536 N N . VAL A 1 193 ? -44.243 3.475 66.261 1.00 85.88 193 VAL A N 1
ATOM 1537 C CA . VAL A 1 193 ? -44.479 3.440 67.716 1.00 85.88 193 VAL A CA 1
ATOM 1538 C C . VAL A 1 193 ? -45.867 3.980 68.068 1.00 85.88 193 VAL A C 1
ATOM 1540 O O . VAL A 1 193 ? -46.564 3.369 68.880 1.00 85.88 193 VAL A O 1
ATOM 1543 N N . ASP A 1 194 ? -46.301 5.070 67.433 1.00 85.88 194 ASP A N 1
ATOM 1544 C CA . ASP A 1 194 ? -47.632 5.643 67.663 1.00 85.88 194 ASP A CA 1
ATOM 1545 C C . ASP A 1 194 ? -48.757 4.710 67.176 1.00 85.88 194 ASP A C 1
ATOM 1547 O O . ASP A 1 194 ? -49.755 4.539 67.878 1.00 85.88 194 ASP A O 1
ATOM 1551 N N . MET A 1 195 ? -48.582 4.030 66.035 1.00 85.06 195 MET A N 1
ATOM 1552 C CA . MET A 1 195 ? -49.531 3.009 65.562 1.00 85.06 195 MET A CA 1
ATOM 1553 C C . MET A 1 195 ? -49.651 1.833 66.541 1.00 85.06 195 MET A C 1
ATOM 1555 O O . MET A 1 195 ? -50.755 1.519 66.985 1.00 85.06 195 MET A O 1
ATOM 1559 N N . LEU A 1 196 ? -48.523 1.240 66.957 1.00 80.69 196 LEU A N 1
ATOM 1560 C CA . LEU A 1 196 ? -48.513 0.143 67.935 1.00 80.69 196 LEU A CA 1
ATOM 1561 C C . LEU A 1 196 ? -49.178 0.544 69.259 1.00 80.69 196 LEU A C 1
ATOM 1563 O O . LEU A 1 196 ? -49.900 -0.250 69.863 1.00 80.69 196 LEU A O 1
ATOM 1567 N N . ARG A 1 197 ? -48.971 1.786 69.710 1.00 86.94 197 ARG A N 1
ATOM 1568 C CA . ARG A 1 197 ? -49.632 2.319 70.903 1.00 86.94 197 ARG A CA 1
ATOM 1569 C C . ARG A 1 197 ? -51.153 2.355 70.728 1.00 86.94 197 ARG A C 1
ATOM 1571 O O . ARG A 1 197 ? -51.856 1.793 71.570 1.00 86.94 197 ARG A O 1
ATOM 1578 N N . ASN A 1 198 ? -51.641 2.950 69.638 1.00 84.81 198 ASN A N 1
ATOM 1579 C CA . ASN A 1 198 ? -53.073 3.053 69.339 1.00 84.81 198 ASN A CA 1
ATOM 1580 C C . ASN A 1 198 ? -53.750 1.671 69.297 1.00 84.81 198 ASN A C 1
ATOM 1582 O O . ASN A 1 198 ? -54.799 1.490 69.919 1.00 84.81 198 ASN A O 1
ATOM 1586 N N . ASP A 1 199 ? -53.118 0.678 68.665 1.00 81.81 199 ASP A N 1
ATOM 1587 C CA . ASP A 1 199 ? -53.628 -0.698 68.604 1.00 81.81 199 ASP A CA 1
ATOM 1588 C C . ASP A 1 199 ? -53.723 -1.347 69.999 1.00 81.81 199 ASP A C 1
ATOM 1590 O O . ASP A 1 199 ? -54.704 -2.034 70.311 1.00 81.81 199 ASP A O 1
ATOM 1594 N N . THR A 1 200 ? -52.746 -1.105 70.887 1.00 82.12 200 THR A N 1
ATOM 1595 C CA . THR A 1 200 ? -52.813 -1.616 72.271 1.00 82.12 200 THR A CA 1
ATOM 1596 C C . THR A 1 200 ? -53.888 -0.934 73.115 1.00 82.12 200 THR A C 1
ATOM 1598 O O . THR A 1 200 ? -54.496 -1.594 73.964 1.00 82.12 200 THR A O 1
ATOM 1601 N N . ASP A 1 201 ? -54.156 0.353 72.884 1.00 83.88 201 ASP A N 1
ATOM 1602 C CA . ASP A 1 201 ? -55.187 1.109 73.597 1.00 83.88 201 ASP A CA 1
ATOM 1603 C C . ASP A 1 201 ? -56.599 0.715 73.111 1.00 83.88 201 ASP A C 1
ATOM 1605 O O . ASP A 1 201 ? -57.476 0.463 73.944 1.00 83.88 201 ASP A O 1
ATOM 1609 N N . LEU A 1 202 ? -56.791 0.509 71.798 1.00 79.56 202 LEU A N 1
ATOM 1610 C CA . LEU A 1 202 ? -57.993 -0.105 71.205 1.00 79.56 202 LEU A CA 1
ATOM 1611 C C . LEU A 1 202 ? -58.258 -1.504 71.784 1.00 79.56 202 LEU A C 1
ATOM 1613 O O . LEU A 1 202 ? -59.317 -1.748 72.367 1.00 79.56 202 LEU A O 1
ATOM 1617 N N . THR A 1 203 ? -57.259 -2.391 71.737 1.00 82.44 203 THR A N 1
ATOM 1618 C CA . THR A 1 203 ? -57.346 -3.758 72.285 1.00 82.44 203 THR A CA 1
ATOM 1619 C C . THR A 1 203 ? -57.690 -3.764 73.784 1.00 82.44 203 THR A C 1
ATOM 1621 O O . THR A 1 203 ? -58.333 -4.692 74.287 1.00 82.44 203 THR A O 1
ATOM 1624 N N . ARG A 1 204 ? -57.257 -2.742 74.539 1.00 83.75 204 ARG A N 1
ATOM 1625 C CA . ARG A 1 204 ? -57.586 -2.594 75.966 1.00 83.75 204 ARG A CA 1
ATOM 1626 C C . ARG A 1 204 ? -59.028 -2.118 76.170 1.00 83.75 204 ARG A C 1
ATOM 1628 O O . ARG A 1 204 ? -59.690 -2.619 77.081 1.00 83.75 204 ARG A O 1
ATOM 1635 N N . ALA A 1 205 ? -59.521 -1.210 75.327 1.00 83.56 205 ALA A N 1
ATOM 1636 C CA . ALA A 1 205 ? -60.898 -0.722 75.369 1.00 83.56 205 ALA A CA 1
ATOM 1637 C C . ALA A 1 205 ? -61.916 -1.831 75.042 1.00 83.56 205 ALA A C 1
ATOM 1639 O O . ALA A 1 205 ? -62.860 -2.035 75.806 1.00 83.56 205 ALA A O 1
ATOM 1640 N N . GLU A 1 206 ? -61.691 -2.614 73.983 1.00 81.81 206 GLU A N 1
ATOM 1641 C CA . GLU A 1 206 ? -62.563 -3.740 73.603 1.00 81.81 206 GLU A CA 1
ATOM 1642 C C . GLU A 1 206 ? -62.717 -4.762 74.740 1.00 81.81 206 GLU A C 1
ATOM 1644 O O . GLU A 1 206 ? -63.830 -5.155 75.102 1.00 81.81 206 GLU A O 1
ATOM 1649 N N . LYS A 1 207 ? -61.600 -5.141 75.378 1.00 83.56 207 LYS A N 1
ATOM 1650 C CA . LYS A 1 207 ? -61.594 -6.066 76.524 1.00 83.56 207 LYS A CA 1
ATOM 1651 C C . LYS A 1 207 ? -62.366 -5.519 77.728 1.00 83.56 207 LYS A C 1
ATOM 1653 O O . LYS A 1 207 ? -62.982 -6.303 78.451 1.00 83.56 207 LYS A O 1
ATOM 1658 N N . ALA A 1 208 ? -62.364 -4.202 77.942 1.00 86.25 208 ALA A N 1
ATOM 1659 C CA . ALA A 1 208 ? -63.155 -3.568 78.995 1.00 86.25 208 ALA A CA 1
ATOM 1660 C C . ALA A 1 208 ? -64.664 -3.609 78.687 1.00 86.25 208 ALA A C 1
ATOM 1662 O O . ALA A 1 208 ? -65.450 -3.955 79.573 1.00 86.25 208 ALA A O 1
ATOM 1663 N N . VAL A 1 209 ? -65.066 -3.344 77.436 1.00 85.62 209 VAL A N 1
ATOM 1664 C CA . VAL A 1 209 ? -66.471 -3.434 76.998 1.00 85.62 209 VAL A CA 1
ATOM 1665 C C . VAL A 1 209 ? -66.999 -4.859 77.177 1.00 85.62 209 VAL A C 1
ATOM 1667 O O . VAL A 1 209 ? -67.956 -5.052 77.927 1.00 85.62 209 VAL A O 1
ATOM 1670 N N . VAL A 1 210 ? -66.325 -5.864 76.604 1.00 83.44 210 VAL A N 1
ATOM 1671 C CA . VAL A 1 210 ? -66.736 -7.283 76.689 1.00 83.44 210 VAL A CA 1
ATOM 1672 C C . VAL A 1 210 ? -66.843 -7.764 78.142 1.00 83.44 210 VAL A C 1
ATOM 1674 O O . VAL A 1 210 ? -67.773 -8.495 78.493 1.00 83.44 210 VAL A O 1
ATOM 1677 N N . LYS A 1 211 ? -65.933 -7.323 79.022 1.00 85.94 211 LYS A N 1
ATOM 1678 C CA . LYS A 1 211 ? -66.020 -7.608 80.461 1.00 85.94 211 LYS A CA 1
ATOM 1679 C C . LYS A 1 211 ? -67.289 -7.005 81.081 1.00 85.94 211 LYS A C 1
ATOM 1681 O O . LYS A 1 211 ? -68.017 -7.722 81.766 1.00 85.94 211 LYS A O 1
ATOM 1686 N N . SER A 1 212 ? -67.577 -5.731 80.812 1.00 87.25 212 SER A N 1
ATOM 1687 C CA . SER A 1 212 ? -68.755 -5.041 81.360 1.00 87.25 212 SER A CA 1
ATOM 1688 C C . SER A 1 212 ? -70.084 -5.647 80.883 1.00 87.25 212 SER A C 1
ATOM 1690 O O . SER A 1 212 ? -71.031 -5.766 81.663 1.00 87.25 212 SER A O 1
ATOM 1692 N N . GLU A 1 213 ? -70.156 -6.110 79.630 1.00 86.31 213 GLU A N 1
ATOM 1693 C CA . GLU A 1 213 ? -71.346 -6.782 79.101 1.00 86.31 213 GLU A CA 1
ATOM 1694 C C . GLU A 1 213 ? -71.581 -8.132 79.781 1.00 86.31 213 GLU A C 1
ATOM 1696 O O . GLU A 1 213 ? -72.704 -8.416 80.207 1.00 86.31 213 GLU A O 1
ATOM 1701 N N . ARG A 1 214 ? -70.518 -8.927 79.967 1.00 87.75 214 ARG A N 1
ATOM 1702 C CA . ARG A 1 214 ? -70.565 -10.194 80.710 1.00 87.75 214 ARG A CA 1
ATOM 1703 C C . ARG A 1 214 ? -71.016 -9.993 82.158 1.00 87.75 214 ARG A C 1
ATOM 1705 O O . ARG A 1 214 ? -71.847 -10.756 82.643 1.00 87.75 214 ARG A O 1
ATOM 1712 N N . GLU A 1 215 ? -70.510 -8.970 82.844 1.00 90.56 215 GLU A N 1
ATOM 1713 C CA . GLU A 1 215 ? -70.918 -8.633 84.216 1.00 90.56 215 GLU A CA 1
ATOM 1714 C C . GLU A 1 215 ? -72.396 -8.207 84.282 1.00 90.56 215 GLU A C 1
ATOM 1716 O O . GLU A 1 215 ? -73.132 -8.659 85.162 1.00 90.56 215 GLU A O 1
ATOM 1721 N N . ARG A 1 216 ? -72.877 -7.427 83.302 1.00 91.00 216 ARG A N 1
ATOM 1722 C CA . ARG A 1 216 ? -74.294 -7.040 83.171 1.00 91.00 216 ARG A CA 1
ATOM 1723 C C . ARG A 1 216 ? -75.213 -8.246 82.932 1.00 91.00 216 ARG A C 1
ATOM 1725 O O . ARG A 1 216 ? -76.287 -8.319 83.531 1.00 91.00 216 ARG A O 1
ATOM 1732 N N . LEU A 1 217 ? -74.801 -9.189 82.083 1.00 90.75 217 LEU A N 1
ATOM 1733 C CA . LEU A 1 217 ? -75.521 -10.440 81.809 1.00 90.75 217 LEU A CA 1
ATOM 1734 C C . LEU A 1 217 ? -75.581 -11.348 83.043 1.00 90.75 217 LEU A C 1
ATOM 1736 O O . LEU A 1 217 ? -76.665 -11.799 83.407 1.00 90.75 217 LEU A O 1
ATOM 1740 N N . LEU A 1 218 ? -74.450 -11.551 83.729 1.00 92.06 218 LEU A N 1
ATOM 1741 C CA . LEU A 1 218 ? -74.382 -12.329 84.971 1.00 92.06 218 LEU A CA 1
ATOM 1742 C C . LEU A 1 218 ? -75.262 -11.723 86.070 1.00 92.06 218 LEU A C 1
ATOM 1744 O O . LEU A 1 218 ? -76.023 -12.446 86.709 1.00 92.06 218 LEU A O 1
ATOM 1748 N N . LYS A 1 219 ? -75.237 -10.394 86.248 1.00 93.50 219 LYS A N 1
ATOM 1749 C CA . LYS A 1 219 ? -76.139 -9.715 87.189 1.00 93.50 219 LYS A CA 1
ATOM 1750 C C . LYS A 1 219 ? -77.608 -9.978 86.849 1.00 93.50 219 LYS A C 1
ATOM 1752 O O . LYS A 1 219 ? -78.388 -10.275 87.751 1.00 93.50 219 LYS A O 1
ATOM 1757 N N . LYS A 1 220 ? -77.992 -9.914 85.566 1.00 94.62 220 LYS A N 1
ATOM 1758 C CA . LYS A 1 220 ? -79.390 -10.148 85.176 1.00 94.62 220 LYS A CA 1
ATOM 1759 C C . LYS A 1 220 ? -79.814 -11.615 85.287 1.00 94.62 220 LYS A C 1
ATOM 1761 O O . LYS A 1 220 ? -80.977 -11.867 85.583 1.00 94.62 220 LYS A O 1
ATOM 1766 N N . LEU A 1 221 ? -78.892 -12.565 85.122 1.00 93.88 221 LEU A N 1
ATOM 1767 C CA . LEU A 1 221 ? -79.134 -13.979 85.421 1.00 93.88 221 LEU A CA 1
ATOM 1768 C C . LEU A 1 221 ? -79.454 -14.181 86.911 1.00 93.88 221 LEU A C 1
ATOM 1770 O O . LEU A 1 221 ? -80.488 -14.762 87.226 1.00 93.88 221 LEU A O 1
ATOM 1774 N N . VAL A 1 222 ? -78.646 -13.614 87.814 1.00 94.81 222 VAL A N 1
ATOM 1775 C CA . VAL A 1 222 ? -78.869 -13.716 89.271 1.00 94.81 222 VAL A CA 1
ATOM 1776 C C . VAL A 1 222 ? -80.187 -13.059 89.699 1.00 94.81 222 VAL A C 1
ATOM 1778 O O . VAL A 1 222 ? -80.901 -13.608 90.532 1.00 94.81 222 VAL A O 1
ATOM 1781 N N . GLU A 1 223 ? -80.563 -11.917 89.112 1.00 93.06 223 GLU A N 1
ATOM 1782 C CA . GLU A 1 223 ? -81.887 -11.309 89.338 1.00 93.06 223 GLU A CA 1
ATOM 1783 C C . GLU A 1 223 ? -83.032 -12.275 88.954 1.00 93.06 223 GLU A C 1
ATOM 1785 O O . GLU A 1 223 ? -83.964 -12.457 89.735 1.00 93.06 223 GLU A O 1
ATOM 1790 N N . VAL A 1 224 ? -82.933 -12.966 87.810 1.00 94.31 224 VAL A N 1
ATOM 1791 C CA . VAL A 1 224 ? -83.925 -13.973 87.376 1.00 94.31 224 VAL A CA 1
ATOM 1792 C C . VAL A 1 224 ? -83.957 -15.197 88.293 1.00 94.31 224 VAL A C 1
ATOM 1794 O O . VAL A 1 224 ? -85.038 -15.707 88.582 1.00 94.31 224 VAL A O 1
ATOM 1797 N N . GLU A 1 225 ? -82.807 -15.670 88.773 1.00 92.19 225 GLU A N 1
ATOM 1798 C CA . GLU A 1 225 ? -82.718 -16.783 89.730 1.00 92.19 225 GLU A CA 1
ATOM 1799 C C . GLU A 1 225 ? -83.349 -16.428 91.088 1.00 92.19 225 GLU A C 1
ATOM 1801 O O . GLU A 1 225 ? -84.044 -17.254 91.687 1.00 92.19 225 GLU A O 1
ATOM 1806 N N . LEU A 1 226 ? -83.166 -15.188 91.555 1.00 93.81 226 LEU A N 1
ATOM 1807 C CA . LEU A 1 226 ? -83.789 -14.676 92.777 1.00 93.81 226 LEU A CA 1
ATOM 1808 C C . LEU A 1 226 ? -85.314 -14.568 92.641 1.00 93.81 226 LEU A C 1
ATOM 1810 O O . LEU A 1 226 ? -86.028 -15.043 93.529 1.00 93.81 226 LEU A O 1
ATOM 1814 N N . ASP A 1 227 ? -85.819 -14.015 91.535 1.00 94.12 227 ASP A N 1
ATOM 1815 C CA . ASP A 1 227 ? -87.263 -13.913 91.282 1.00 94.12 227 ASP A CA 1
ATOM 1816 C C . ASP A 1 227 ? -87.905 -15.296 91.096 1.00 94.12 227 ASP A C 1
ATOM 1818 O O . ASP A 1 227 ? -88.943 -15.582 91.697 1.00 94.12 227 ASP A O 1
ATOM 1822 N N . ALA A 1 228 ? -87.254 -16.203 90.355 1.00 93.06 228 ALA A N 1
ATOM 1823 C CA . ALA A 1 228 ? -87.677 -17.599 90.217 1.00 93.06 228 ALA A CA 1
ATOM 1824 C C . ALA A 1 228 ? -87.740 -18.306 91.579 1.00 93.06 228 ALA A C 1
ATOM 1826 O O . ALA A 1 228 ? -88.710 -19.001 91.890 1.00 93.06 228 ALA A O 1
ATOM 1827 N N . GLY A 1 229 ? -86.720 -18.103 92.418 1.00 93.62 229 GLY A N 1
ATOM 1828 C CA . GLY A 1 229 ? -86.666 -18.629 93.777 1.00 93.62 229 GLY A CA 1
ATOM 1829 C C . GLY A 1 229 ? -87.759 -18.051 94.679 1.00 93.62 229 GLY A C 1
ATOM 1830 O O . GLY A 1 229 ? -88.317 -18.778 95.502 1.00 93.62 229 GLY A O 1
ATOM 1831 N N . ALA A 1 230 ? -88.105 -16.773 94.518 1.00 92.75 230 ALA A N 1
ATOM 1832 C CA . ALA A 1 230 ? -89.179 -16.123 95.263 1.00 92.75 230 ALA A CA 1
ATOM 1833 C C . ALA A 1 230 ? -90.570 -16.608 94.814 1.00 92.75 230 ALA A C 1
ATOM 1835 O O . ALA A 1 230 ? -91.392 -16.956 95.663 1.00 92.75 230 ALA A O 1
ATOM 1836 N N . ALA A 1 231 ? -90.811 -16.727 93.505 1.00 93.19 231 ALA A N 1
ATOM 1837 C CA . ALA A 1 231 ? -92.032 -17.313 92.954 1.00 93.19 231 ALA A CA 1
ATOM 1838 C C . ALA A 1 231 ? -92.197 -18.781 93.377 1.00 93.19 231 ALA A C 1
ATOM 1840 O O . ALA A 1 231 ? -93.258 -19.166 93.861 1.00 93.19 231 ALA A O 1
ATOM 1841 N N . SER A 1 232 ? -91.133 -19.588 93.294 1.00 93.69 232 SER A N 1
ATOM 1842 C CA . SER A 1 232 ? -91.129 -20.993 93.727 1.00 93.69 232 SER A CA 1
ATOM 1843 C C . SER A 1 232 ? -91.459 -21.144 95.220 1.00 93.69 232 SER A C 1
ATOM 1845 O O . SER A 1 232 ? -92.342 -21.922 95.588 1.00 93.69 232 SER A O 1
ATOM 1847 N N . LYS A 1 233 ? -90.851 -20.316 96.086 1.00 93.19 233 LYS A N 1
ATOM 1848 C CA . LYS A 1 233 ? -91.205 -20.242 97.516 1.00 93.19 233 LYS A CA 1
ATOM 1849 C C . LYS A 1 233 ? -92.679 -19.875 97.717 1.00 93.19 233 LYS A C 1
ATOM 1851 O O . LYS A 1 233 ? -93.357 -20.511 98.525 1.00 93.19 233 LYS A O 1
ATOM 1856 N N . GLN A 1 234 ? -93.203 -18.915 96.957 1.00 92.31 234 GLN A N 1
ATOM 1857 C CA . GLN A 1 234 ? -94.608 -18.516 97.043 1.00 92.31 234 GLN A CA 1
ATOM 1858 C C . GLN A 1 234 ? -95.568 -19.625 96.563 1.00 92.31 234 GLN A C 1
ATOM 1860 O O . GLN A 1 234 ? -96.620 -19.817 97.172 1.00 92.31 234 GLN A O 1
ATOM 1865 N N . VAL A 1 235 ? -95.188 -20.421 95.551 1.00 92.19 235 VAL A N 1
ATOM 1866 C CA . VAL A 1 235 ? -95.925 -21.636 95.146 1.00 92.19 235 VAL A CA 1
ATOM 1867 C C . VAL A 1 235 ? -95.963 -22.656 96.285 1.00 92.19 235 VAL A C 1
ATOM 1869 O O . VAL A 1 235 ? -97.029 -23.210 96.553 1.00 92.19 235 VAL A O 1
ATOM 1872 N N . THR A 1 236 ? -94.843 -22.898 96.981 1.00 90.44 236 THR A N 1
ATOM 1873 C CA . THR A 1 236 ? -94.838 -23.815 98.137 1.00 90.44 236 THR A CA 1
ATOM 1874 C C . THR A 1 236 ? -95.714 -23.302 99.280 1.00 90.44 236 THR A C 1
ATOM 1876 O O . THR A 1 236 ? -96.562 -24.043 99.763 1.00 90.44 236 THR A O 1
ATOM 1879 N N . GLN A 1 237 ? -95.636 -22.013 99.631 1.00 89.62 237 GLN A N 1
ATOM 1880 C CA . GLN A 1 237 ? -96.453 -21.437 100.708 1.00 89.62 237 GLN A CA 1
ATOM 1881 C C . GLN A 1 237 ? -97.960 -21.457 100.402 1.00 89.62 237 GLN A C 1
ATOM 1883 O O . GLN A 1 237 ? -98.758 -21.749 101.295 1.00 89.62 237 GLN A O 1
ATOM 1888 N N . LEU A 1 238 ? -98.359 -21.193 99.150 1.00 89.44 238 LEU A N 1
ATOM 1889 C CA . LEU A 1 238 ? -99.757 -21.311 98.722 1.00 89.44 238 LEU A CA 1
ATOM 1890 C C . LEU A 1 238 ? -100.224 -22.777 98.736 1.00 89.44 238 LEU A C 1
ATOM 1892 O O . LEU A 1 238 ? -101.336 -23.057 99.177 1.00 89.44 238 LEU A O 1
ATOM 1896 N N . ARG A 1 239 ? -99.380 -23.724 98.300 1.00 90.25 239 ARG A N 1
ATOM 1897 C CA . ARG A 1 239 ? -99.672 -25.167 98.370 1.00 90.25 239 ARG A CA 1
ATOM 1898 C C . ARG A 1 239 ? -99.887 -25.622 99.815 1.00 90.25 239 ARG A C 1
ATOM 1900 O O . ARG A 1 239 ? -100.860 -26.317 100.087 1.00 90.25 239 ARG A O 1
ATOM 1907 N N . ASP A 1 240 ? -99.024 -25.202 100.734 1.00 87.94 240 ASP A N 1
ATOM 1908 C CA . ASP A 1 240 ? -99.101 -25.591 102.144 1.00 87.94 240 ASP A CA 1
ATOM 1909 C C . ASP A 1 240 ? -100.329 -24.986 102.842 1.00 87.94 240 ASP A C 1
ATOM 1911 O O . ASP A 1 240 ? -100.954 -25.644 103.674 1.00 87.94 240 ASP A O 1
ATOM 1915 N N . ALA A 1 241 ? -100.733 -23.768 102.470 1.00 84.81 241 ALA A N 1
ATOM 1916 C CA . ALA A 1 241 ? -101.988 -23.174 102.929 1.00 84.81 241 ALA A CA 1
ATOM 1917 C C . ALA A 1 241 ? -103.222 -23.903 102.368 1.00 84.81 241 ALA A C 1
ATOM 1919 O O . ALA A 1 241 ? -104.139 -24.216 103.123 1.00 84.81 241 ALA A O 1
ATOM 1920 N N . VAL A 1 242 ? -103.232 -24.242 101.071 1.00 84.31 242 VAL A N 1
ATOM 1921 C CA . VAL A 1 242 ? -104.296 -25.057 100.454 1.00 84.31 242 VAL A CA 1
ATOM 1922 C C . VAL A 1 242 ? -104.409 -26.430 101.124 1.00 84.31 242 VAL A C 1
ATOM 1924 O O . VAL A 1 242 ? -105.521 -26.900 101.355 1.00 84.31 242 VAL A O 1
ATOM 1927 N N . ASN A 1 243 ? -103.284 -27.058 101.477 1.00 84.81 243 ASN A N 1
ATOM 1928 C CA . ASN A 1 243 ? -103.271 -28.342 102.178 1.00 84.81 243 ASN A CA 1
ATOM 1929 C C . ASN A 1 243 ? -103.911 -28.241 103.573 1.00 84.81 243 ASN A C 1
ATOM 1931 O O . ASN A 1 243 ? -104.809 -29.024 103.871 1.00 84.81 243 ASN A O 1
ATOM 1935 N N . LYS A 1 244 ? -103.545 -27.236 104.381 1.00 82.00 244 LYS A N 1
ATOM 1936 C CA . LYS A 1 244 ? -104.153 -27.003 105.708 1.00 82.00 244 LYS A CA 1
ATOM 1937 C C . LYS A 1 244 ? -105.665 -26.765 105.619 1.00 82.00 244 LYS A C 1
ATOM 1939 O O . LYS A 1 244 ? -106.445 -27.445 106.278 1.00 82.00 244 LYS A O 1
ATOM 1944 N N . LEU A 1 245 ? -106.101 -25.893 104.708 1.00 76.88 245 LEU A N 1
ATOM 1945 C CA . LEU A 1 245 ? -107.529 -25.607 104.501 1.00 76.88 245 LEU A CA 1
ATOM 1946 C C . LEU A 1 245 ? -108.323 -26.820 103.972 1.00 76.88 245 LEU A C 1
ATOM 1948 O O . LEU A 1 245 ? -109.540 -26.899 104.149 1.00 76.88 245 LEU A O 1
ATOM 1952 N N . ARG A 1 246 ? -107.649 -27.794 103.344 1.00 76.88 246 ARG A N 1
ATOM 1953 C CA . ARG A 1 246 ? -108.239 -29.076 102.926 1.00 76.88 246 ARG A CA 1
ATOM 1954 C C . ARG A 1 246 ? -108.433 -30.049 104.097 1.00 76.88 246 ARG A C 1
ATOM 1956 O O . ARG A 1 246 ? -109.321 -30.899 104.022 1.00 76.88 246 ARG A O 1
ATOM 1963 N N . GLU A 1 247 ? -107.652 -29.926 105.166 1.00 79.25 247 GLU A N 1
ATOM 1964 C CA . GLU A 1 247 ? -107.769 -30.739 106.386 1.00 79.25 247 GLU A CA 1
ATOM 1965 C C . GLU A 1 247 ? -108.919 -30.249 107.289 1.00 79.25 247 GLU A C 1
ATOM 1967 O O . GLU A 1 247 ? -109.649 -31.062 107.859 1.00 79.25 247 GLU A O 1
ATOM 1972 N N . GLU A 1 248 ? -109.154 -28.933 107.341 1.00 73.62 248 GLU A N 1
ATOM 1973 C CA . GLU A 1 248 ? -110.138 -28.274 108.222 1.00 73.62 248 GLU A CA 1
ATOM 1974 C C . GLU A 1 248 ? -111.608 -28.381 107.750 1.00 73.62 248 GLU A C 1
ATOM 1976 O O . GLU A 1 248 ? -112.538 -28.084 108.502 1.00 73.62 248 GLU A O 1
ATOM 1981 N N . LYS A 1 249 ? -111.851 -28.858 106.519 1.00 66.00 249 LYS A N 1
ATOM 1982 C CA . LYS A 1 249 ? -113.171 -29.196 105.920 1.00 66.00 249 LYS A CA 1
ATOM 1983 C C . LYS A 1 249 ? -114.227 -28.078 105.809 1.00 66.00 249 LYS A C 1
ATOM 1985 O O . LYS A 1 249 ? -115.257 -28.313 105.173 1.00 66.00 249 LYS A O 1
ATOM 1990 N N . ARG A 1 250 ? -114.024 -26.880 106.368 1.00 62.94 250 ARG A N 1
ATOM 1991 C CA . ARG A 1 250 ? -114.913 -25.709 106.210 1.00 62.94 250 ARG A CA 1
ATOM 1992 C C . ARG A 1 250 ? -114.095 -24.426 106.059 1.00 62.94 250 ARG A C 1
ATOM 1994 O O . ARG A 1 250 ? -113.464 -23.995 107.012 1.00 62.94 250 ARG A O 1
ATOM 2001 N N . ILE A 1 251 ? -114.159 -23.801 104.884 1.00 70.19 251 ILE A N 1
ATOM 2002 C CA . ILE A 1 251 ? -113.430 -22.561 104.573 1.00 70.19 251 ILE A CA 1
ATOM 2003 C C . ILE A 1 251 ? -114.153 -21.356 105.196 1.00 70.19 251 ILE A C 1
ATOM 2005 O O . ILE A 1 251 ? -115.325 -21.111 104.902 1.00 70.19 251 ILE A O 1
ATOM 2009 N N . SER A 1 252 ? -113.453 -20.575 106.017 1.00 76.06 252 SER A N 1
ATOM 2010 C CA . SER A 1 252 ? -113.930 -19.313 106.586 1.00 76.06 252 SER A CA 1
ATOM 2011 C C . SER A 1 252 ? -113.786 -18.135 105.611 1.00 76.06 252 SER A C 1
ATOM 2013 O O . SER A 1 252 ? -112.960 -18.125 104.695 1.00 76.06 252 SER A O 1
ATOM 2015 N N . SER A 1 253 ? -114.538 -17.057 105.863 1.00 78.75 253 SER A N 1
ATOM 2016 C CA . SER A 1 253 ? -114.340 -15.764 105.185 1.00 78.75 253 SER A CA 1
ATOM 2017 C C . SER A 1 253 ? -112.945 -15.174 105.451 1.00 78.75 253 SER A C 1
ATOM 2019 O O . SER A 1 253 ? -112.439 -14.398 104.639 1.00 78.75 253 SER A O 1
ATOM 2021 N N . HIS A 1 254 ? -112.306 -15.540 106.568 1.00 81.56 254 HIS A N 1
ATOM 2022 C CA . HIS A 1 254 ? -110.919 -15.167 106.854 1.00 81.56 254 HIS A CA 1
ATOM 2023 C C . HIS A 1 254 ? -109.945 -15.892 105.911 1.00 81.56 254 HIS A C 1
ATOM 2025 O O . HIS A 1 254 ? -109.139 -15.255 105.236 1.00 81.56 254 HIS A O 1
ATOM 2031 N N . ASP A 1 255 ? -110.100 -17.205 105.780 1.00 80.81 255 ASP A N 1
ATOM 2032 C CA . ASP A 1 255 ? -109.232 -18.074 104.981 1.00 80.81 255 ASP A CA 1
ATOM 2033 C C . ASP A 1 255 ? -109.331 -17.752 103.493 1.00 80.81 255 ASP A C 1
ATOM 2035 O O . ASP A 1 255 ? -108.321 -17.672 102.800 1.00 80.81 255 ASP A O 1
ATOM 2039 N N . SER A 1 256 ? -110.543 -17.457 103.013 1.00 82.94 256 SER A N 1
ATOM 2040 C CA . SER A 1 256 ? -110.774 -16.948 101.659 1.00 82.94 256 SER A CA 1
ATOM 2041 C C . SER A 1 256 ? -109.960 -15.672 101.378 1.00 82.94 256 SER A C 1
ATOM 2043 O O . SER A 1 256 ? -109.380 -15.533 100.298 1.00 82.94 256 SER A O 1
ATOM 2045 N N . LYS A 1 257 ? -109.829 -14.768 102.362 1.00 85.44 257 LYS A N 1
ATOM 2046 C CA . LYS A 1 257 ? -109.012 -13.546 102.245 1.00 85.44 257 LYS A CA 1
ATOM 2047 C C . LYS A 1 257 ? -107.510 -13.838 102.319 1.00 85.44 257 LYS A C 1
ATOM 2049 O O . LYS A 1 257 ? -106.750 -13.182 101.612 1.00 85.44 257 LYS A O 1
ATOM 2054 N N . ILE A 1 258 ? -107.072 -14.818 103.115 1.00 84.94 258 ILE A N 1
ATOM 2055 C CA . ILE A 1 258 ? -105.671 -15.282 103.131 1.00 84.94 258 ILE A CA 1
ATOM 2056 C C . ILE A 1 258 ? -105.301 -15.904 101.781 1.00 84.94 258 ILE A C 1
ATOM 2058 O O . ILE A 1 258 ? -104.306 -15.506 101.179 1.00 84.94 258 ILE A O 1
ATOM 2062 N N . LEU A 1 259 ? -106.124 -16.825 101.274 1.00 85.00 259 LEU A N 1
ATOM 2063 C CA . LEU A 1 259 ? -105.908 -17.509 100.001 1.00 85.00 259 LEU A CA 1
ATOM 2064 C C . LEU A 1 259 ? -105.881 -16.518 98.829 1.00 85.00 259 LEU A C 1
ATOM 2066 O O . LEU A 1 259 ? -105.030 -16.625 97.948 1.00 85.00 259 LEU A O 1
ATOM 2070 N N . THR A 1 260 ? -106.767 -15.516 98.849 1.00 86.62 260 THR A N 1
ATOM 2071 C CA . THR A 1 260 ? -106.782 -14.435 97.853 1.00 86.62 260 THR A CA 1
ATOM 2072 C C . THR A 1 260 ? -105.480 -13.633 97.896 1.00 86.62 260 THR A C 1
ATOM 2074 O O . THR A 1 260 ? -104.817 -13.531 96.868 1.00 86.62 260 THR A O 1
ATOM 2077 N N . LYS A 1 261 ? -105.025 -13.195 99.080 1.00 88.81 261 LYS A N 1
ATOM 2078 C CA . LYS A 1 261 ? -103.737 -12.491 99.232 1.00 88.81 261 LYS A CA 1
ATOM 2079 C C . LYS A 1 261 ? -102.530 -13.329 98.805 1.00 88.81 261 LYS A C 1
ATOM 2081 O O . LYS A 1 261 ? -101.609 -12.809 98.184 1.00 88.81 261 LYS A O 1
ATOM 2086 N N . GLN A 1 262 ? -102.507 -14.626 99.118 1.00 90.00 262 GLN A N 1
ATOM 2087 C CA . GLN A 1 262 ? -101.419 -15.512 98.690 1.00 90.00 262 GLN A CA 1
ATOM 2088 C C . GLN A 1 262 ? -101.430 -15.774 97.179 1.00 90.00 262 GLN A C 1
ATOM 2090 O O . GLN A 1 262 ? -100.358 -15.923 96.591 1.00 90.00 262 GLN A O 1
ATOM 2095 N N . ARG A 1 263 ? -102.612 -15.804 96.547 1.00 90.31 263 ARG A N 1
ATOM 2096 C CA . ARG A 1 263 ? -102.776 -15.865 95.087 1.00 90.31 263 ARG A CA 1
ATOM 2097 C C . ARG A 1 263 ? -102.314 -14.569 94.422 1.00 90.31 263 ARG A C 1
ATOM 2099 O O . ARG A 1 263 ? -101.597 -14.640 93.433 1.00 90.31 263 ARG A O 1
ATOM 2106 N N . GLU A 1 264 ? -102.688 -13.411 94.959 1.00 92.06 264 GLU A N 1
ATOM 2107 C CA . GLU A 1 264 ? -102.242 -12.092 94.484 1.00 92.06 264 GLU A CA 1
ATOM 2108 C C . GLU A 1 264 ? -100.715 -11.961 94.575 1.00 92.06 264 GLU A C 1
ATOM 2110 O O . GLU A 1 264 ? -100.067 -11.622 93.587 1.00 92.06 264 GLU A O 1
ATOM 2115 N N . LEU A 1 265 ? -100.123 -12.337 95.714 1.00 93.12 265 LEU A N 1
ATOM 2116 C CA . LEU A 1 265 ? -98.671 -12.342 95.906 1.00 93.12 265 LEU A CA 1
ATOM 2117 C C . LEU A 1 265 ? -97.956 -13.355 94.994 1.00 93.12 265 LEU A C 1
ATOM 2119 O O . LEU A 1 265 ? -96.854 -13.079 94.522 1.00 93.12 265 LEU A O 1
ATOM 2123 N N . LEU A 1 266 ? -98.570 -14.509 94.700 1.00 93.25 266 LEU A N 1
ATOM 2124 C CA . LEU A 1 266 ? -98.034 -15.453 93.714 1.00 93.25 266 LEU A CA 1
ATOM 2125 C C . LEU A 1 266 ? -98.071 -14.875 92.296 1.00 93.25 266 LEU A C 1
ATOM 2127 O O . LEU A 1 266 ? -97.075 -14.975 91.588 1.00 93.25 266 LEU A O 1
ATOM 2131 N N . LEU A 1 267 ? -99.182 -14.255 91.890 1.00 93.00 267 LEU A N 1
ATOM 2132 C CA . LEU A 1 267 ? -99.296 -13.603 90.584 1.00 93.00 267 LEU A CA 1
ATOM 2133 C C . LEU A 1 267 ? -98.261 -12.482 90.440 1.00 93.00 267 LEU A C 1
ATOM 2135 O O . LEU A 1 267 ? -97.567 -12.444 89.432 1.00 93.00 267 LEU A O 1
ATOM 2139 N N . GLN A 1 268 ? -98.073 -11.655 91.473 1.00 94.69 268 GLN A N 1
ATOM 2140 C CA . GLN A 1 268 ? -97.022 -10.635 91.492 1.00 94.69 268 GLN A CA 1
ATOM 2141 C C . GLN A 1 268 ? -95.621 -11.249 91.340 1.00 94.69 268 GLN A C 1
ATOM 2143 O O . GLN A 1 268 ? -94.822 -10.758 90.551 1.00 94.69 268 GLN A O 1
ATOM 2148 N N . LYS A 1 269 ? -95.310 -12.338 92.058 1.00 94.62 269 LYS A N 1
ATOM 2149 C CA . LYS A 1 269 ? -93.982 -12.972 91.983 1.00 94.62 269 LYS A CA 1
ATOM 2150 C C . LYS A 1 269 ? -93.728 -13.709 90.669 1.00 94.62 269 LYS A C 1
ATOM 2152 O O . LYS A 1 269 ? -92.585 -13.751 90.220 1.00 94.62 269 LYS A O 1
ATOM 2157 N N . LEU A 1 270 ? -94.769 -14.255 90.042 1.00 93.56 270 LEU A N 1
ATOM 2158 C CA . LEU A 1 270 ? -94.689 -14.782 88.680 1.00 93.56 270 LEU A CA 1
ATOM 2159 C C . LEU A 1 270 ? -94.494 -13.651 87.665 1.00 93.56 270 LEU A C 1
ATOM 2161 O O . LEU A 1 270 ? -93.640 -13.784 86.799 1.00 93.56 270 LEU A O 1
ATOM 2165 N N . GLU A 1 271 ? -95.194 -12.523 87.810 1.00 94.62 271 GLU A N 1
ATOM 2166 C CA . GLU A 1 271 ? -95.029 -11.362 86.929 1.00 94.62 271 GLU A CA 1
ATOM 2167 C C . GLU A 1 271 ? -93.628 -10.733 87.054 1.00 94.62 271 GLU A C 1
ATOM 2169 O O . GLU A 1 271 ? -93.004 -10.422 86.039 1.00 94.62 271 GLU A O 1
ATOM 2174 N N . ASP A 1 272 ? -93.092 -10.597 88.273 1.00 93.75 272 ASP A N 1
ATOM 2175 C CA . ASP A 1 272 ? -91.710 -10.158 88.514 1.00 93.75 272 ASP A CA 1
ATOM 2176 C C . ASP A 1 272 ? -90.712 -11.062 87.762 1.00 93.75 272 ASP A C 1
ATOM 2178 O O . ASP A 1 272 ? -89.910 -10.575 86.960 1.00 93.75 272 ASP A O 1
ATOM 2182 N N . PHE A 1 273 ? -90.825 -12.385 87.942 1.00 95.31 273 PHE A N 1
ATOM 2183 C CA . PHE A 1 273 ? -89.996 -13.377 87.251 1.00 95.31 273 PHE A CA 1
ATOM 2184 C C . PHE A 1 273 ? -90.173 -13.347 85.727 1.00 95.31 273 PHE A C 1
ATOM 2186 O O . PHE A 1 273 ? -89.186 -13.412 84.997 1.00 95.31 273 PHE A O 1
ATOM 2193 N N . GLU A 1 274 ? -91.396 -13.230 85.209 1.00 95.12 274 GLU A N 1
ATOM 2194 C CA . GLU A 1 274 ? -91.649 -13.145 83.767 1.00 95.12 274 GLU A CA 1
ATOM 2195 C C . GLU A 1 274 ? -91.014 -11.888 83.163 1.00 95.12 274 GLU A C 1
ATOM 2197 O O . GLU A 1 274 ? -90.346 -11.976 82.129 1.00 95.12 274 GLU A O 1
ATOM 2202 N N . ARG A 1 275 ? -91.124 -10.735 83.838 1.00 95.19 275 ARG A N 1
ATOM 2203 C CA . ARG A 1 275 ? -90.483 -9.475 83.428 1.00 95.19 275 ARG A CA 1
ATOM 2204 C C . ARG A 1 275 ? -88.957 -9.592 83.416 1.00 95.19 275 ARG A C 1
ATOM 2206 O O . ARG A 1 275 ? -88.315 -9.181 82.440 1.00 95.19 275 ARG A O 1
ATOM 2213 N N . THR A 1 276 ? -88.341 -10.161 84.455 1.00 94.31 276 THR A N 1
ATOM 2214 C CA . THR A 1 276 ? -86.875 -10.284 84.509 1.00 94.31 276 THR A CA 1
ATOM 2215 C C . THR A 1 276 ? -86.345 -11.355 83.553 1.00 94.31 276 THR A C 1
ATOM 2217 O O . THR A 1 276 ? -85.342 -11.109 82.878 1.00 94.31 276 THR A O 1
ATOM 2220 N N . ASN A 1 277 ? -87.055 -12.474 83.381 1.00 94.44 277 ASN A N 1
ATOM 2221 C CA . ASN A 1 277 ? -86.739 -13.544 82.426 1.00 94.44 277 ASN A CA 1
ATOM 2222 C C . ASN A 1 277 ? -86.879 -13.061 80.972 1.00 94.44 277 ASN A C 1
ATOM 2224 O O . ASN A 1 277 ? -85.979 -13.278 80.161 1.00 94.44 277 ASN A O 1
ATOM 2228 N N . ALA A 1 278 ? -87.937 -12.311 80.642 1.00 95.56 278 ALA A N 1
ATOM 2229 C CA . ALA A 1 278 ? -88.080 -11.657 79.340 1.00 95.56 278 ALA A CA 1
ATOM 2230 C C . ALA A 1 278 ? -86.928 -10.674 79.058 1.00 95.56 278 ALA A C 1
ATOM 2232 O O . ALA A 1 278 ? -86.387 -10.661 77.950 1.00 95.56 278 ALA A O 1
ATOM 2233 N N . THR A 1 279 ? -86.494 -9.914 80.071 1.00 94.12 279 THR A N 1
ATOM 2234 C CA . THR A 1 279 ? -85.337 -9.008 79.965 1.00 94.12 279 THR A CA 1
ATOM 2235 C C . THR A 1 279 ? -84.037 -9.777 79.695 1.00 94.12 279 THR A C 1
ATOM 2237 O O . THR A 1 279 ? -83.286 -9.412 78.792 1.00 94.12 279 THR A O 1
ATOM 2240 N N . LEU A 1 280 ? -83.787 -10.881 80.411 1.00 94.50 280 LEU A N 1
ATOM 2241 C CA . LEU A 1 280 ? -82.617 -11.739 80.195 1.00 94.50 280 LEU A CA 1
ATOM 2242 C C . LEU A 1 280 ? -82.624 -12.369 78.792 1.00 94.50 280 LEU A C 1
ATOM 2244 O O . LEU A 1 280 ? -81.622 -12.305 78.082 1.00 94.50 280 LEU A O 1
ATOM 2248 N N . ARG A 1 281 ? -83.769 -12.903 78.346 1.00 94.19 281 ARG A N 1
ATOM 2249 C CA . ARG A 1 281 ? -83.955 -13.431 76.981 1.00 94.19 281 ARG A CA 1
ATOM 2250 C C . ARG A 1 281 ? -83.737 -12.364 75.912 1.00 94.19 281 ARG A C 1
ATOM 2252 O O . ARG A 1 281 ? -83.251 -12.683 74.829 1.00 94.19 281 ARG A O 1
ATOM 2259 N N . GLN A 1 282 ? -84.083 -11.106 76.182 1.00 93.88 282 GLN A N 1
ATOM 2260 C CA . GLN A 1 282 ? -83.773 -10.009 75.270 1.00 93.88 282 GLN A CA 1
ATOM 2261 C C . GLN A 1 282 ? -82.265 -9.741 75.217 1.00 93.88 282 GLN A C 1
ATOM 2263 O O . GLN A 1 282 ? -81.701 -9.731 74.126 1.00 93.88 282 GLN A O 1
ATOM 2268 N N . MET A 1 283 ? -81.606 -9.621 76.373 1.00 93.06 283 MET A N 1
ATOM 2269 C CA . MET A 1 283 ? -80.159 -9.397 76.457 1.00 93.06 283 MET A CA 1
ATOM 2270 C C . MET A 1 283 ? -79.347 -10.510 75.777 1.00 93.06 283 MET A C 1
ATOM 2272 O O . MET A 1 283 ? -78.418 -10.196 75.042 1.00 93.06 283 MET A O 1
ATOM 2276 N N . LEU A 1 284 ? -79.731 -11.781 75.937 1.00 92.25 284 LEU A N 1
ATOM 2277 C CA . LEU A 1 284 ? -79.097 -12.918 75.250 1.00 92.25 284 LEU A CA 1
ATOM 2278 C C . LEU A 1 284 ? -79.320 -12.885 73.727 1.00 92.25 284 LEU A C 1
ATOM 2280 O O . LEU A 1 284 ? -78.395 -13.122 72.954 1.00 92.25 284 LEU A O 1
ATOM 2284 N N . ARG A 1 285 ? -80.530 -12.534 73.263 1.00 93.31 285 ARG A N 1
ATOM 2285 C CA . ARG A 1 285 ? -80.804 -12.373 71.820 1.00 93.31 285 ARG A CA 1
ATOM 2286 C C . ARG A 1 285 ? -80.030 -11.212 71.205 1.00 93.31 285 ARG A C 1
ATOM 2288 O O . ARG A 1 285 ? -79.669 -11.293 70.036 1.00 93.31 285 ARG A O 1
ATOM 2295 N N . ASP A 1 286 ? -79.795 -10.140 71.952 1.00 90.38 286 ASP A N 1
ATOM 2296 C CA . ASP A 1 286 ? -79.029 -8.992 71.467 1.00 90.38 286 ASP A CA 1
ATOM 2297 C C . ASP A 1 286 ? -77.511 -9.231 71.559 1.00 90.38 286 ASP A C 1
ATOM 2299 O O . ASP A 1 286 ? -76.791 -8.810 70.655 1.00 90.38 286 ASP A O 1
ATOM 2303 N N . GLN A 1 287 ? -77.041 -10.010 72.542 1.00 88.88 287 GLN A N 1
ATOM 2304 C CA . GLN A 1 287 ? -75.674 -10.544 72.582 1.00 88.88 287 GLN A CA 1
ATOM 2305 C C . GLN A 1 287 ? -75.382 -11.391 71.335 1.00 88.88 287 GLN A C 1
ATOM 2307 O O . GLN A 1 287 ? -74.458 -11.062 70.598 1.00 88.88 287 GLN A O 1
ATOM 2312 N N . HIS A 1 288 ? -76.206 -12.398 71.021 1.00 89.81 288 HIS A N 1
ATOM 2313 C CA . HIS A 1 288 ? -76.002 -13.229 69.825 1.00 89.81 288 HIS A CA 1
ATOM 2314 C C . HIS A 1 288 ? -76.059 -12.429 68.512 1.00 89.81 288 HIS A C 1
ATOM 2316 O O . HIS A 1 288 ? -75.319 -12.721 67.576 1.00 89.81 288 HIS A O 1
ATOM 2322 N N . LYS A 1 289 ? -76.881 -11.370 68.425 1.00 91.81 289 LYS A N 1
ATOM 2323 C CA . LYS A 1 289 ? -76.851 -10.440 67.275 1.00 91.81 289 LYS A CA 1
ATOM 2324 C C . LYS A 1 289 ? -75.564 -9.615 67.207 1.00 91.81 289 LYS A C 1
ATOM 2326 O O . LYS A 1 289 ? -75.213 -9.176 66.114 1.00 91.81 289 LYS A O 1
ATOM 2331 N N . SER A 1 290 ? -74.920 -9.345 68.341 1.00 88.00 290 SER A N 1
ATOM 2332 C CA . SER A 1 290 ? -73.631 -8.651 68.423 1.00 88.00 290 SER A CA 1
ATOM 2333 C C . SER A 1 290 ? -72.487 -9.590 68.027 1.00 88.00 290 SER A C 1
ATOM 2335 O O . SER A 1 290 ? -71.685 -9.252 67.161 1.00 88.00 290 SER A O 1
ATOM 2337 N N . GLU A 1 291 ? -72.484 -10.817 68.552 1.00 87.94 291 GLU A N 1
ATOM 2338 C CA . GLU A 1 291 ? -71.545 -11.890 68.193 1.00 87.94 291 GLU A CA 1
ATOM 2339 C C . GLU A 1 291 ? -71.603 -12.183 66.686 1.00 87.94 291 GLU A C 1
ATOM 2341 O O . GLU A 1 291 ? -70.604 -11.998 65.997 1.00 87.94 291 GLU A O 1
ATOM 2346 N N . ALA A 1 292 ? -72.795 -12.426 66.130 1.00 90.44 292 ALA A N 1
ATOM 2347 C CA . ALA A 1 292 ? -73.006 -12.616 64.691 1.00 90.44 292 ALA A CA 1
ATOM 2348 C C . ALA A 1 292 ? -72.838 -11.331 63.839 1.00 90.44 292 ALA A C 1
ATOM 2350 O O . ALA A 1 292 ? -73.094 -11.336 62.630 1.00 90.44 292 ALA A O 1
ATOM 2351 N N . ARG A 1 293 ? -72.459 -10.189 64.430 1.00 90.25 293 ARG A N 1
ATOM 2352 C CA . ARG A 1 293 ? -71.897 -9.024 63.711 1.00 90.25 293 ARG A CA 1
ATOM 2353 C C . ARG A 1 293 ? -70.373 -9.010 63.809 1.00 90.25 293 ARG A C 1
ATOM 2355 O O . ARG A 1 293 ? -69.729 -8.710 62.809 1.00 90.25 293 ARG A O 1
ATOM 2362 N N . ARG A 1 294 ? -69.817 -9.364 64.972 1.00 87.75 294 ARG A N 1
ATOM 2363 C CA . ARG A 1 294 ? -68.375 -9.492 65.213 1.00 87.75 294 ARG A CA 1
ATOM 2364 C C . ARG A 1 294 ? -67.761 -10.563 64.311 1.00 87.75 294 ARG A C 1
ATOM 2366 O O . ARG A 1 294 ? -66.819 -10.252 63.600 1.00 87.75 294 ARG A O 1
ATOM 2373 N N . GLU A 1 295 ? -68.369 -11.746 64.228 1.00 88.94 295 GLU A N 1
ATOM 2374 C CA . GLU A 1 295 ? -67.945 -12.846 63.343 1.00 88.94 295 GLU A CA 1
ATOM 2375 C C . GLU A 1 295 ? -67.884 -12.404 61.873 1.00 88.94 295 GLU A C 1
ATOM 2377 O O . GLU A 1 295 ? -66.854 -12.548 61.228 1.00 88.94 295 GLU A O 1
ATOM 2382 N N . ARG A 1 296 ? -68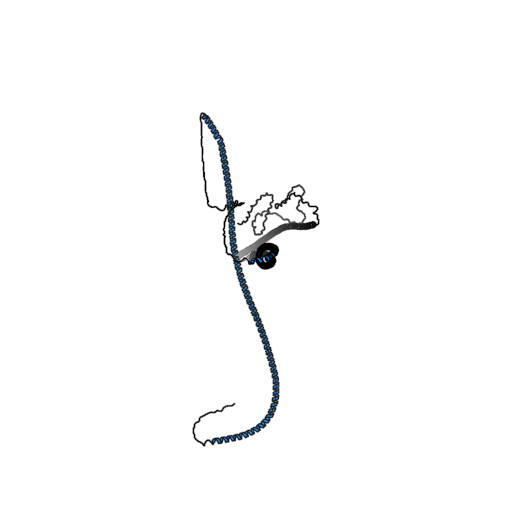.928 -11.741 61.354 1.00 93.12 296 ARG A N 1
ATOM 2383 C CA . ARG A 1 296 ? -68.910 -11.190 59.982 1.00 93.12 296 ARG A CA 1
ATOM 2384 C C . ARG A 1 296 ? -67.879 -10.073 59.783 1.00 93.12 296 ARG A C 1
ATOM 2386 O O . ARG A 1 296 ? -67.414 -9.869 58.665 1.00 93.12 296 ARG A O 1
ATOM 2393 N N . SER A 1 297 ? -67.515 -9.346 60.839 1.00 89.19 297 SER A N 1
ATOM 2394 C CA . SER A 1 297 ? -66.422 -8.368 60.796 1.00 89.19 297 SER A CA 1
ATOM 2395 C C . SER A 1 297 ? -65.047 -9.047 60.816 1.00 89.19 297 SER A C 1
ATOM 2397 O O . SER A 1 297 ? -64.127 -8.562 60.162 1.00 89.19 297 SER A O 1
ATOM 2399 N N . GLU A 1 298 ? -64.908 -10.172 61.520 1.00 87.62 298 GLU A N 1
ATOM 2400 C CA . GLU A 1 298 ? -63.719 -11.034 61.518 1.00 87.62 298 GLU A CA 1
ATOM 2401 C C . GLU A 1 298 ? -63.541 -11.696 60.139 1.00 87.62 298 GLU A C 1
ATOM 2403 O O . GLU A 1 298 ? -62.475 -11.575 59.543 1.00 87.62 298 GLU A O 1
ATOM 2408 N N . GLU A 1 299 ? -64.603 -12.257 59.546 1.00 93.19 299 GLU A N 1
ATOM 2409 C CA . GLU A 1 299 ? -64.613 -12.766 58.164 1.00 93.19 299 GLU A CA 1
ATOM 2410 C C . GLU A 1 299 ? -64.181 -11.697 57.146 1.00 93.19 299 GLU A C 1
ATOM 2412 O O . GLU A 1 299 ? -63.351 -11.959 56.272 1.00 93.19 299 GLU A O 1
ATOM 2417 N N . GLN A 1 300 ? -64.719 -10.474 57.252 1.00 93.31 300 GLN A N 1
ATOM 2418 C CA . GLN A 1 300 ? -64.344 -9.359 56.378 1.00 93.31 300 GLN A CA 1
ATOM 2419 C C . GLN A 1 300 ? -62.882 -8.947 56.570 1.00 93.31 300 GLN A C 1
ATOM 2421 O O . GLN A 1 300 ? -62.172 -8.751 55.580 1.00 93.31 300 GLN A O 1
ATOM 2426 N N . ARG A 1 301 ? -62.404 -8.872 57.818 1.00 91.88 301 ARG A N 1
ATOM 2427 C CA . ARG A 1 301 ? -60.993 -8.617 58.136 1.00 91.88 301 ARG A CA 1
ATOM 2428 C C . ARG A 1 301 ? -60.088 -9.697 57.539 1.00 91.88 301 ARG A C 1
ATOM 2430 O O . ARG A 1 301 ? -59.064 -9.363 56.957 1.00 91.88 301 ARG A O 1
ATOM 2437 N N . ASP A 1 302 ? -60.484 -10.963 57.593 1.00 94.31 302 ASP A N 1
ATOM 2438 C CA . ASP A 1 302 ? -59.686 -12.090 57.098 1.00 94.31 302 ASP A CA 1
ATOM 2439 C C . ASP A 1 302 ? -59.755 -12.239 55.563 1.00 94.31 302 ASP A C 1
ATOM 2441 O O . ASP A 1 302 ? -58.854 -12.805 54.936 1.00 94.31 302 ASP A O 1
ATOM 2445 N N . VAL A 1 303 ? -60.788 -11.692 54.909 1.00 96.06 303 VAL A N 1
ATOM 2446 C CA . VAL A 1 303 ? -60.797 -11.434 53.455 1.00 96.06 303 VAL A CA 1
ATOM 2447 C C . VAL A 1 303 ? -59.845 -10.289 53.097 1.00 96.06 303 VAL A C 1
ATOM 2449 O O . VAL A 1 303 ? -59.083 -10.416 52.137 1.00 96.06 303 VAL A O 1
ATOM 2452 N N . LEU A 1 304 ? -59.860 -9.185 53.850 1.00 95.50 304 LEU A N 1
ATOM 2453 C CA . LEU A 1 304 ? -58.972 -8.041 53.619 1.00 95.50 304 LEU A CA 1
ATOM 2454 C C . LEU A 1 304 ? -57.502 -8.404 53.853 1.00 95.50 304 LEU A C 1
ATOM 2456 O O . LEU A 1 304 ? -56.666 -8.060 53.025 1.00 95.50 304 LEU A O 1
ATOM 2460 N N . LEU A 1 305 ? -57.194 -9.173 54.900 1.00 95.12 305 LEU A N 1
ATOM 2461 C CA . LEU A 1 305 ? -55.844 -9.647 55.201 1.00 95.12 305 LEU A CA 1
ATOM 2462 C C . LEU A 1 305 ? -55.287 -10.526 54.072 1.00 95.12 305 LEU A C 1
ATOM 2464 O O . LEU A 1 305 ? -54.145 -10.337 53.670 1.00 95.12 305 LEU A O 1
ATOM 2468 N N . ARG A 1 306 ? -56.103 -11.420 53.492 1.00 95.69 306 ARG A N 1
ATOM 2469 C CA . ARG A 1 306 ? -55.711 -12.218 52.312 1.00 95.69 306 ARG A CA 1
ATOM 2470 C C . ARG A 1 306 ? -55.517 -11.381 51.046 1.00 95.69 306 ARG A C 1
ATOM 2472 O O . ARG A 1 306 ? -54.675 -11.723 50.223 1.00 95.69 306 ARG A O 1
ATOM 2479 N N . LYS A 1 307 ? -56.277 -10.295 50.871 1.00 96.62 307 LYS A N 1
ATOM 2480 C CA . LYS A 1 307 ? -56.051 -9.343 49.769 1.00 96.62 307 LYS A CA 1
ATOM 2481 C C . LYS A 1 307 ? -54.769 -8.537 49.971 1.00 96.62 307 LYS A C 1
ATOM 2483 O O . LYS A 1 307 ? -54.053 -8.315 49.002 1.00 96.62 307 LYS A O 1
ATOM 2488 N N . LEU A 1 308 ? -54.476 -8.138 51.209 1.00 94.69 308 LEU A N 1
ATOM 2489 C CA . LEU A 1 308 ? -53.253 -7.426 51.566 1.00 94.69 308 LEU A CA 1
ATOM 2490 C C . LEU A 1 308 ? -52.024 -8.311 51.334 1.00 94.69 308 LEU A C 1
ATOM 2492 O O . LEU A 1 308 ? -51.158 -7.922 50.563 1.00 94.69 308 LEU A O 1
ATOM 2496 N N . THR A 1 309 ? -51.993 -9.538 51.868 1.00 94.88 309 THR A N 1
ATOM 2497 C CA . THR A 1 309 ? -50.848 -10.445 51.669 1.00 94.88 309 THR A CA 1
ATOM 2498 C C . THR A 1 309 ? -50.646 -10.858 50.210 1.00 94.88 309 THR A C 1
ATOM 2500 O O . THR A 1 309 ? -49.503 -11.004 49.781 1.00 94.88 309 THR A O 1
ATOM 2503 N N . GLN A 1 310 ? -51.718 -10.987 49.417 1.00 96.38 310 GLN A N 1
ATOM 2504 C CA . GLN A 1 310 ? -51.601 -11.156 47.964 1.00 96.38 310 GLN A CA 1
ATOM 2505 C C . GLN A 1 310 ? -50.987 -9.910 47.305 1.00 96.38 310 GLN A C 1
ATOM 2507 O O . GLN A 1 310 ? -50.041 -10.034 46.531 1.00 96.38 310 GLN A O 1
ATOM 2512 N N . SER A 1 311 ? -51.473 -8.711 47.646 1.00 95.75 311 SER A N 1
ATOM 2513 C CA . SER A 1 311 ? -50.924 -7.454 47.125 1.00 95.75 311 SER A CA 1
ATOM 2514 C C . SER A 1 311 ? -49.465 -7.239 47.532 1.00 95.75 311 SER A C 1
ATOM 2516 O O . SER A 1 311 ? -48.702 -6.695 46.742 1.00 95.75 311 SER A O 1
ATOM 2518 N N . ASP A 1 312 ? -49.058 -7.665 48.727 1.00 95.19 312 ASP A N 1
ATOM 2519 C CA . ASP A 1 312 ? -47.672 -7.591 49.191 1.00 95.19 312 ASP A CA 1
ATOM 2520 C C . ASP A 1 312 ? -46.772 -8.578 48.440 1.00 95.19 312 ASP A C 1
ATOM 2522 O O . ASP A 1 312 ? -45.663 -8.215 48.051 1.00 95.19 312 ASP A O 1
ATOM 2526 N N . ALA A 1 313 ? -47.254 -9.794 48.160 1.00 95.88 313 ALA A N 1
ATOM 2527 C CA . ALA A 1 313 ? -46.539 -10.762 47.329 1.00 95.88 313 ALA A CA 1
ATOM 2528 C C . ALA A 1 313 ? -46.372 -10.270 45.878 1.00 95.88 313 ALA A C 1
ATOM 2530 O O . ALA A 1 313 ? -45.296 -10.414 45.294 1.00 95.88 313 ALA A O 1
ATOM 2531 N N . ASP A 1 314 ? -47.398 -9.640 45.302 1.00 96.38 314 ASP A N 1
ATOM 2532 C CA . ASP A 1 314 ? -47.314 -9.059 43.960 1.00 96.38 314 ASP A CA 1
ATOM 2533 C C . ASP A 1 314 ? -46.441 -7.787 43.938 1.00 96.38 314 ASP A C 1
ATOM 2535 O O . ASP A 1 314 ? -45.628 -7.623 43.029 1.00 96.38 314 ASP A O 1
ATOM 2539 N N . ASN A 1 315 ? -46.484 -6.950 44.982 1.00 95.12 315 ASN A N 1
ATOM 2540 C CA . ASN A 1 315 ? -45.551 -5.830 45.169 1.00 95.12 315 ASN A CA 1
ATOM 2541 C C . ASN A 1 315 ? -44.090 -6.304 45.286 1.00 95.12 315 ASN A C 1
ATOM 2543 O O . ASN A 1 315 ? -43.194 -5.675 44.723 1.00 95.12 315 ASN A O 1
ATOM 2547 N N . GLN A 1 316 ? -43.824 -7.409 45.991 1.00 96.31 316 GLN A N 1
ATOM 2548 C CA . GLN A 1 316 ? -42.485 -8.005 46.075 1.00 96.31 316 GLN A CA 1
ATOM 2549 C C . GLN A 1 316 ? -42.002 -8.492 44.703 1.00 96.31 316 GLN A C 1
ATOM 2551 O O . GLN A 1 316 ? -40.878 -8.182 44.312 1.00 96.31 316 GLN A O 1
ATOM 2556 N N . ARG A 1 317 ? -42.860 -9.174 43.932 1.00 97.12 317 ARG A N 1
ATOM 2557 C CA . ARG A 1 317 ? -42.551 -9.601 42.553 1.00 97.12 317 ARG A CA 1
ATOM 2558 C C . ARG A 1 317 ? -42.252 -8.419 41.633 1.00 97.12 317 ARG A C 1
ATOM 2560 O O . ARG A 1 317 ? -41.277 -8.467 40.893 1.00 97.12 317 ARG A O 1
ATOM 2567 N N . LEU A 1 318 ? -43.046 -7.349 41.709 1.00 96.69 318 LEU A N 1
ATOM 2568 C CA . LEU A 1 318 ? -42.826 -6.132 40.923 1.00 96.69 318 LEU A CA 1
ATOM 2569 C C . LEU A 1 318 ? -41.518 -5.420 41.299 1.00 96.69 318 LEU A C 1
ATOM 2571 O O . LEU A 1 318 ? -40.858 -4.882 40.415 1.00 96.69 318 LEU A O 1
ATOM 2575 N N . ARG A 1 319 ? -41.103 -5.451 42.574 1.00 96.81 319 ARG A N 1
ATOM 2576 C CA . ARG A 1 319 ? -39.791 -4.929 43.002 1.00 96.81 319 ARG A CA 1
ATOM 2577 C C . ARG A 1 319 ? -38.625 -5.753 42.458 1.00 96.81 319 ARG A C 1
ATOM 2579 O O . ARG A 1 319 ? -37.658 -5.160 42.000 1.00 96.81 319 ARG A O 1
ATOM 2586 N N . VAL A 1 320 ? -38.719 -7.085 42.478 1.00 97.00 320 VAL A N 1
ATOM 2587 C CA . VAL A 1 320 ? -37.692 -7.959 41.878 1.00 97.00 320 VAL A CA 1
ATOM 2588 C C . VAL A 1 320 ? -37.592 -7.700 40.374 1.00 97.00 320 VAL A C 1
ATOM 2590 O O . VAL A 1 320 ? -36.508 -7.403 39.887 1.00 97.00 320 VAL A O 1
ATOM 2593 N N . LEU A 1 321 ? -38.725 -7.680 39.665 1.00 97.94 321 LEU A N 1
ATOM 2594 C CA . LEU A 1 321 ? -38.767 -7.387 38.230 1.00 97.94 321 LEU A CA 1
ATOM 2595 C C . LEU A 1 321 ? -38.221 -5.987 37.893 1.00 97.94 321 LEU A C 1
ATOM 2597 O O . LEU A 1 321 ? -37.596 -5.813 36.853 1.00 97.94 321 LEU A O 1
ATOM 2601 N N . ALA A 1 322 ? -38.433 -4.985 38.753 1.00 95.50 322 ALA A N 1
ATOM 2602 C CA . ALA A 1 322 ? -37.845 -3.658 38.567 1.00 95.50 322 ALA A CA 1
ATOM 2603 C C . ALA A 1 322 ? -36.308 -3.702 38.641 1.00 95.50 322 ALA A C 1
ATOM 2605 O O . ALA A 1 322 ? -35.656 -3.174 37.747 1.00 95.50 322 ALA A O 1
ATOM 2606 N N . VAL A 1 323 ? -35.737 -4.400 39.632 1.00 97.12 323 VAL A N 1
ATOM 2607 C CA . VAL A 1 323 ? -34.278 -4.585 39.751 1.00 97.12 323 VAL A CA 1
ATOM 2608 C C . VAL A 1 323 ? -33.717 -5.360 38.555 1.00 97.12 323 VAL A C 1
ATOM 2610 O O . VAL A 1 323 ? -32.747 -4.910 37.956 1.00 97.12 323 VAL A O 1
ATOM 2613 N N . GLU A 1 324 ? -34.368 -6.448 38.128 1.00 97.25 324 GLU A N 1
ATOM 2614 C CA . GLU A 1 324 ? -33.991 -7.195 36.913 1.00 97.25 324 GLU A CA 1
ATOM 2615 C C . GLU A 1 324 ? -33.975 -6.298 35.658 1.00 97.25 324 GLU A C 1
ATOM 2617 O O . GLU A 1 324 ? -33.152 -6.487 34.760 1.00 97.25 324 GLU A O 1
ATOM 2622 N N . LYS A 1 325 ? -34.870 -5.300 35.580 1.00 97.25 325 LYS A N 1
ATOM 2623 C CA . LYS A 1 325 ? -34.897 -4.325 34.478 1.00 97.25 325 LYS A CA 1
ATOM 2624 C C . LYS A 1 325 ? -33.877 -3.203 34.622 1.00 97.25 325 LYS A C 1
ATOM 2626 O O . LYS A 1 325 ? -33.321 -2.804 33.603 1.00 97.25 325 LYS A O 1
ATOM 2631 N N . ASP A 1 326 ? -33.565 -2.740 35.825 1.00 96.38 326 ASP A N 1
ATOM 2632 C CA . ASP A 1 326 ? -32.461 -1.797 36.031 1.00 96.38 326 ASP A CA 1
ATOM 2633 C C . ASP A 1 326 ? -31.093 -2.449 35.740 1.00 96.38 326 ASP A C 1
ATOM 2635 O O . ASP A 1 326 ? -30.230 -1.803 35.142 1.00 96.38 326 ASP A O 1
ATOM 2639 N N . GLU A 1 327 ? -30.918 -3.740 36.050 1.00 97.44 327 GLU A N 1
ATOM 2640 C CA . GLU A 1 327 ? -29.750 -4.539 35.647 1.00 97.44 327 GLU A CA 1
ATOM 2641 C C . GLU A 1 327 ? -29.668 -4.710 34.119 1.00 97.44 327 GLU A C 1
ATOM 2643 O O . GLU A 1 327 ? -28.625 -4.424 33.524 1.00 97.44 327 GLU A O 1
ATOM 2648 N N . GLU A 1 328 ? -30.765 -5.096 33.451 1.00 97.62 328 GLU A N 1
ATOM 2649 C CA . GLU A 1 328 ? -30.822 -5.202 31.982 1.00 97.62 328 GLU A CA 1
ATOM 2650 C C . GLU A 1 328 ? -30.481 -3.856 31.315 1.00 97.62 328 GLU A C 1
ATOM 2652 O O . GLU A 1 328 ? -29.617 -3.794 30.437 1.00 97.62 328 GLU A O 1
ATOM 2657 N N . ILE A 1 329 ? -31.074 -2.753 31.786 1.00 96.69 329 ILE A N 1
ATOM 2658 C CA . ILE A 1 329 ? -30.774 -1.394 31.314 1.00 96.69 329 ILE A CA 1
ATOM 2659 C C . ILE A 1 329 ? -29.311 -1.012 31.604 1.00 96.69 329 ILE A C 1
ATOM 2661 O O . ILE A 1 329 ? -28.694 -0.321 30.789 1.00 96.69 329 ILE A O 1
ATOM 2665 N N . GLY A 1 330 ? -28.734 -1.462 32.721 1.00 96.81 330 GLY A N 1
ATOM 2666 C CA . GLY A 1 330 ? -27.306 -1.340 33.024 1.00 96.81 330 GLY A CA 1
ATOM 2667 C C . GLY A 1 330 ? -26.440 -1.982 31.940 1.00 96.81 330 GLY A C 1
ATOM 2668 O O . GLY A 1 330 ? -25.653 -1.290 31.295 1.00 96.81 330 GLY A O 1
ATOM 2669 N N . THR A 1 331 ? -26.663 -3.268 31.647 1.00 97.56 331 THR A N 1
ATOM 2670 C CA . THR A 1 331 ? -25.902 -3.977 30.601 1.00 97.56 331 THR A CA 1
ATOM 2671 C C . THR A 1 331 ? -26.045 -3.326 29.221 1.00 97.56 331 THR A C 1
ATOM 2673 O O . THR A 1 331 ? -25.057 -3.201 28.501 1.00 97.56 331 THR A O 1
ATOM 2676 N N . LEU A 1 332 ? -27.237 -2.821 28.876 1.00 97.00 332 LEU A N 1
ATOM 2677 C CA . LEU A 1 332 ? -27.491 -2.113 27.616 1.00 97.00 332 LEU A CA 1
ATOM 2678 C C . LEU A 1 332 ? -26.788 -0.744 27.534 1.00 97.00 332 LEU A C 1
ATOM 2680 O O . LEU A 1 332 ? -26.433 -0.296 26.440 1.00 97.00 332 LEU A O 1
ATOM 2684 N N . ARG A 1 333 ? -26.562 -0.065 28.668 1.00 97.62 333 ARG A N 1
ATOM 2685 C CA . ARG A 1 333 ? -25.742 1.161 28.728 1.00 97.62 333 ARG A CA 1
ATOM 2686 C C . ARG A 1 333 ? -24.263 0.842 28.518 1.00 97.62 333 ARG A C 1
ATOM 2688 O O . ARG A 1 333 ? -23.607 1.561 27.764 1.00 97.62 333 ARG A O 1
ATOM 2695 N N . ASP A 1 334 ? -23.765 -0.236 29.120 1.00 97.44 334 ASP A N 1
ATOM 2696 C CA . ASP A 1 334 ? -22.367 -0.662 28.994 1.00 97.44 334 ASP A CA 1
ATOM 2697 C C . ASP A 1 334 ? -22.036 -1.138 27.572 1.00 97.44 334 ASP A C 1
ATOM 2699 O O . ASP A 1 334 ? -21.017 -0.729 27.003 1.00 97.44 334 ASP A O 1
ATOM 2703 N N . THR A 1 335 ? -22.919 -1.919 26.934 1.00 96.94 335 THR A N 1
ATOM 2704 C CA . THR A 1 335 ? -22.740 -2.300 25.524 1.00 96.94 335 THR A CA 1
ATOM 2705 C C . THR A 1 335 ? -22.735 -1.066 24.624 1.00 96.94 335 THR A C 1
ATOM 2707 O O . THR A 1 335 ? -21.796 -0.901 23.846 1.00 96.94 335 THR A O 1
ATOM 2710 N N . LEU A 1 336 ? -23.690 -0.142 24.793 1.00 96.19 336 LEU A N 1
ATOM 2711 C CA . LEU A 1 336 ? -23.752 1.112 24.030 1.00 96.19 336 LEU A CA 1
ATOM 2712 C C . LEU A 1 336 ? -22.516 2.006 24.253 1.00 96.19 336 LEU A C 1
ATOM 2714 O O . LEU A 1 336 ? -22.066 2.690 23.331 1.00 96.19 336 LEU A O 1
ATOM 2718 N N . ALA A 1 337 ? -21.944 2.017 25.460 1.00 95.81 337 ALA A N 1
ATOM 2719 C CA . ALA A 1 337 ? -20.686 2.706 25.737 1.00 95.81 337 ALA A CA 1
ATOM 2720 C C . ALA A 1 337 ? -19.511 2.053 24.986 1.00 95.81 337 ALA A C 1
ATOM 2722 O O . ALA A 1 337 ? -18.711 2.763 24.371 1.00 95.81 337 ALA A O 1
ATOM 2723 N N . SER A 1 338 ? -19.448 0.718 24.959 1.00 96.69 338 SER A N 1
ATOM 2724 C CA . SER A 1 338 ? -18.417 -0.022 24.221 1.00 96.69 338 SER A CA 1
ATOM 2725 C C . SER A 1 338 ? -18.522 0.165 22.699 1.00 96.69 338 SER A C 1
ATOM 2727 O O . SER A 1 338 ? -17.505 0.390 22.044 1.00 96.69 338 SER A O 1
ATOM 2729 N N . GLU A 1 339 ? -19.733 0.184 22.132 1.00 96.00 339 GLU A N 1
ATOM 2730 C CA . GLU A 1 339 ? -19.976 0.460 20.708 1.00 96.00 339 GLU A CA 1
ATOM 2731 C C . GLU A 1 339 ? -19.549 1.882 20.323 1.00 96.00 339 GLU A C 1
ATOM 2733 O O . GLU A 1 339 ? -18.951 2.096 19.268 1.00 96.00 339 GLU A O 1
ATOM 2738 N N . ARG A 1 340 ? -19.797 2.867 21.197 1.00 97.19 340 ARG A N 1
ATOM 2739 C CA . ARG A 1 340 ? -19.335 4.252 21.007 1.00 97.19 340 ARG A CA 1
ATOM 2740 C C . ARG A 1 340 ? -17.809 4.355 21.016 1.00 97.19 340 ARG A C 1
ATOM 2742 O O . ARG A 1 340 ? -17.260 5.126 20.230 1.00 97.19 340 ARG A O 1
ATOM 2749 N N . GLU A 1 341 ? -17.125 3.582 21.856 1.00 96.62 341 GLU A N 1
ATOM 2750 C CA . GLU A 1 341 ? -15.658 3.533 21.886 1.00 96.62 341 GLU A CA 1
ATOM 2751 C C . GLU A 1 341 ? -15.080 2.834 20.643 1.00 96.62 341 GLU A C 1
ATOM 2753 O O . GLU A 1 341 ? -14.120 3.320 20.042 1.00 96.62 341 GLU A O 1
ATOM 2758 N N . GLN A 1 342 ? -15.721 1.758 20.175 1.00 96.00 342 GLN A N 1
ATOM 2759 C CA . GLN A 1 342 ? -15.384 1.115 18.901 1.00 96.00 342 GLN A CA 1
ATOM 2760 C C . GLN A 1 342 ? -15.585 2.069 17.713 1.00 96.00 342 GLN A C 1
ATOM 2762 O O . GLN A 1 342 ? -14.701 2.177 16.865 1.00 96.00 342 GLN A O 1
ATOM 2767 N N . LEU A 1 343 ? -16.690 2.822 17.674 1.00 96.88 343 LEU A N 1
ATOM 2768 C CA . LEU A 1 343 ? -16.947 3.844 16.653 1.00 96.88 343 LEU A CA 1
ATOM 2769 C C . LEU A 1 343 ? -15.865 4.932 16.632 1.00 96.88 343 LEU A C 1
ATOM 2771 O O . LEU A 1 343 ? -15.377 5.264 15.552 1.00 96.88 343 LEU A O 1
ATOM 2775 N N . ARG A 1 344 ? -15.437 5.434 17.802 1.00 96.88 344 ARG A N 1
ATOM 2776 C CA . ARG A 1 344 ? -14.304 6.375 17.917 1.00 96.88 344 ARG A CA 1
ATOM 2777 C C . ARG A 1 344 ? -13.026 5.775 17.328 1.00 96.88 344 ARG A C 1
ATOM 2779 O O . ARG A 1 344 ? -12.407 6.389 16.460 1.00 96.88 344 ARG A O 1
ATOM 2786 N N . SER A 1 345 ? -12.687 4.546 17.723 1.00 97.31 345 SER A N 1
ATOM 2787 C CA . SER A 1 345 ? -11.512 3.828 17.215 1.00 97.31 345 SER A CA 1
ATOM 2788 C C . SER A 1 345 ? -11.553 3.639 15.691 1.00 97.31 345 SER A C 1
ATOM 2790 O O . SER A 1 345 ? -10.550 3.862 15.012 1.00 97.31 345 SER A O 1
ATOM 2792 N N . VAL A 1 346 ? -12.722 3.320 15.123 1.00 96.50 346 VAL A N 1
ATOM 2793 C CA . VAL A 1 346 ? -12.922 3.242 13.668 1.00 96.50 346 VAL A CA 1
ATOM 2794 C C . VAL A 1 346 ? -12.739 4.610 13.002 1.00 96.50 346 VAL A C 1
ATOM 2796 O O . VAL A 1 346 ? -12.088 4.677 11.960 1.00 96.50 346 VAL A O 1
ATOM 2799 N N . THR A 1 347 ? -13.236 5.708 13.584 1.00 97.31 347 THR A N 1
ATOM 2800 C CA . THR A 1 347 ? -13.014 7.054 13.021 1.00 97.31 347 THR A CA 1
ATOM 2801 C C . THR A 1 347 ? -11.551 7.503 13.093 1.00 97.31 347 THR A C 1
ATOM 2803 O O . THR A 1 347 ? -11.054 8.081 12.125 1.00 97.31 347 THR A O 1
ATOM 2806 N N . ASP A 1 348 ? -10.820 7.165 14.159 1.00 96.75 348 ASP A N 1
ATOM 2807 C CA . ASP A 1 348 ? -9.381 7.445 14.274 1.00 96.75 348 ASP A CA 1
ATOM 2808 C C . ASP A 1 348 ? -8.564 6.632 13.254 1.00 96.75 348 ASP A C 1
ATOM 2810 O O . ASP A 1 348 ? -7.653 7.155 12.602 1.00 96.75 348 ASP A O 1
ATOM 2814 N N . LEU A 1 349 ? -8.927 5.361 13.042 1.00 97.06 349 LEU A N 1
ATOM 2815 C CA . LEU A 1 349 ? -8.347 4.523 11.990 1.00 97.06 349 LEU A CA 1
ATOM 2816 C C . LEU A 1 349 ? -8.650 5.081 10.592 1.00 97.06 349 LEU A C 1
ATOM 2818 O O . LEU A 1 349 ? -7.743 5.152 9.763 1.00 97.06 349 LEU A O 1
ATOM 2822 N N . GLN A 1 350 ? -9.875 5.545 10.328 1.00 96.31 350 GLN A N 1
ATOM 2823 C CA . GLN A 1 350 ? -10.227 6.206 9.064 1.00 96.31 350 GLN A CA 1
ATOM 2824 C C . GLN A 1 350 ? -9.429 7.500 8.847 1.00 96.31 350 GLN A C 1
ATOM 2826 O O . GLN A 1 350 ? -8.932 7.725 7.741 1.00 96.31 350 GLN A O 1
ATOM 2831 N N . ALA A 1 351 ? -9.239 8.320 9.885 1.00 96.81 351 ALA A N 1
ATOM 2832 C CA . ALA A 1 351 ? -8.409 9.522 9.818 1.00 96.81 351 ALA A CA 1
ATOM 2833 C C . ALA A 1 351 ? -6.933 9.182 9.525 1.00 96.81 351 ALA A C 1
ATOM 2835 O O . ALA A 1 351 ? -6.308 9.811 8.668 1.00 96.81 351 ALA A O 1
ATOM 2836 N N . SER A 1 352 ? -6.396 8.136 10.159 1.00 97.25 352 SER A N 1
ATOM 2837 C CA . SER A 1 352 ? -5.043 7.619 9.908 1.00 97.25 352 SER A CA 1
ATOM 2838 C C . SER A 1 352 ? -4.872 7.082 8.476 1.00 97.25 352 SER A C 1
ATOM 2840 O O . SER A 1 352 ? -3.896 7.408 7.791 1.00 97.25 352 SER A O 1
ATOM 2842 N N . VAL A 1 353 ? -5.854 6.335 7.959 1.00 97.00 353 VAL A N 1
ATOM 2843 C CA . VAL A 1 353 ? -5.886 5.858 6.563 1.00 97.00 353 VAL A CA 1
ATOM 2844 C C . VAL A 1 353 ? -5.997 7.025 5.573 1.00 97.00 353 VAL A C 1
ATOM 2846 O O . VAL A 1 353 ? -5.312 7.038 4.550 1.00 97.00 353 VAL A O 1
ATOM 2849 N N . ALA A 1 354 ? -6.790 8.056 5.875 1.00 96.31 354 ALA A N 1
ATOM 2850 C CA . ALA A 1 354 ? -6.880 9.256 5.044 1.00 96.31 354 ALA A CA 1
ATOM 2851 C C . ALA A 1 354 ? -5.553 10.041 5.014 1.00 96.31 354 ALA A C 1
ATOM 2853 O O . ALA A 1 354 ? -5.110 10.456 3.938 1.00 96.31 354 ALA A O 1
ATOM 2854 N N . ALA A 1 355 ? -4.891 10.195 6.166 1.00 96.44 355 ALA A N 1
ATOM 2855 C CA . ALA A 1 355 ? -3.604 10.876 6.288 1.00 96.44 355 ALA A CA 1
ATOM 2856 C C . ALA A 1 355 ? -2.473 10.119 5.569 1.00 96.44 355 ALA A C 1
ATOM 2858 O O . ALA A 1 355 ? -1.715 10.719 4.803 1.00 96.44 355 ALA A O 1
ATOM 2859 N N . THR A 1 356 ? -2.386 8.797 5.747 1.00 97.12 356 THR A N 1
ATOM 2860 C CA . THR A 1 356 ? -1.402 7.952 5.049 1.00 97.12 356 THR A CA 1
ATOM 2861 C C . THR A 1 356 ? -1.648 7.914 3.541 1.00 97.12 356 THR A C 1
ATOM 2863 O O . THR A 1 356 ? -0.696 8.072 2.777 1.00 97.12 356 THR A O 1
ATOM 2866 N N . ARG A 1 357 ? -2.907 7.839 3.082 1.00 97.62 357 ARG A N 1
ATOM 2867 C CA . ARG A 1 357 ? -3.261 7.986 1.657 1.00 97.62 357 ARG A CA 1
ATOM 2868 C C . ARG A 1 357 ? -2.808 9.336 1.091 1.00 97.62 357 ARG A C 1
ATOM 2870 O O . ARG A 1 357 ? -2.203 9.369 0.023 1.00 97.62 357 ARG A O 1
ATOM 2877 N N . GLY A 1 358 ? -3.051 10.438 1.805 1.00 97.25 358 GLY A N 1
ATOM 2878 C CA . GLY A 1 358 ? -2.595 11.775 1.400 1.00 97.25 358 GLY A CA 1
ATOM 2879 C C . GLY A 1 358 ? -1.067 11.901 1.357 1.00 97.25 358 GLY A C 1
ATOM 2880 O O . GLY A 1 358 ? -0.513 12.503 0.435 1.00 97.25 358 GLY A O 1
ATOM 2881 N N . HIS A 1 359 ? -0.368 11.276 2.307 1.00 96.94 359 HIS A N 1
ATOM 2882 C CA . HIS A 1 359 ? 1.092 11.207 2.317 1.00 96.94 359 HIS A CA 1
ATOM 2883 C C . HIS A 1 359 ? 1.635 10.425 1.110 1.00 96.94 359 HIS A C 1
ATOM 2885 O O . HIS A 1 359 ? 2.506 10.929 0.400 1.00 96.94 359 HIS A O 1
ATOM 2891 N N . LEU A 1 360 ? 1.087 9.237 0.828 1.00 97.56 360 LEU A N 1
ATOM 2892 C CA . LEU A 1 360 ? 1.468 8.413 -0.324 1.00 97.56 360 LEU A CA 1
ATOM 2893 C C . LEU A 1 360 ? 1.167 9.111 -1.658 1.00 97.56 360 LEU A C 1
ATOM 2895 O O . LEU A 1 360 ? 2.018 9.110 -2.541 1.00 97.56 360 LEU A O 1
ATOM 2899 N N . GLN A 1 361 ? 0.022 9.788 -1.792 1.00 97.62 361 GLN A N 1
ATOM 2900 C CA . GLN A 1 361 ? -0.308 10.563 -2.995 1.00 97.62 361 GLN A CA 1
ATOM 2901 C C . GLN A 1 361 ? 0.680 11.722 -3.227 1.00 97.62 361 GLN A C 1
ATOM 2903 O O . GLN A 1 361 ? 1.049 12.011 -4.365 1.00 97.62 361 GLN A O 1
ATOM 2908 N N . ASN A 1 362 ? 1.164 12.362 -2.157 1.00 97.31 362 ASN A N 1
ATOM 2909 C CA . ASN A 1 362 ? 2.210 13.382 -2.251 1.00 97.31 362 ASN A CA 1
ATOM 2910 C C . ASN A 1 362 ? 3.609 12.795 -2.520 1.00 97.31 362 ASN A C 1
ATOM 2912 O O . ASN A 1 362 ? 4.417 13.464 -3.164 1.00 97.31 362 ASN A O 1
ATOM 2916 N N . GLN A 1 363 ? 3.910 11.564 -2.086 1.00 97.12 363 GLN A N 1
ATOM 2917 C CA . GLN A 1 363 ? 5.116 10.857 -2.540 1.00 97.12 363 GLN A CA 1
ATOM 2918 C C . GLN A 1 363 ? 5.030 10.507 -4.032 1.00 97.12 363 GLN A C 1
ATOM 2920 O O . GLN A 1 363 ? 5.993 10.750 -4.757 1.00 97.12 363 GLN A O 1
ATOM 2925 N N . LEU A 1 364 ? 3.880 10.003 -4.498 1.00 96.94 364 LEU A N 1
ATOM 2926 C CA . LEU A 1 364 ? 3.649 9.648 -5.900 1.00 96.94 364 LEU A CA 1
ATOM 2927 C C . LEU A 1 364 ? 3.886 10.859 -6.811 1.00 96.94 364 LEU A C 1
ATOM 2929 O O . LEU A 1 364 ? 4.748 10.798 -7.679 1.00 96.94 364 LEU A O 1
ATOM 2933 N N . ARG A 1 365 ? 3.253 12.001 -6.513 1.00 97.38 365 ARG A N 1
ATOM 2934 C CA . ARG A 1 365 ? 3.442 13.268 -7.248 1.00 97.38 365 ARG A CA 1
ATOM 2935 C C . ARG A 1 365 ? 4.892 13.747 -7.303 1.00 97.38 365 ARG A C 1
ATOM 2937 O O . ARG A 1 365 ? 5.325 14.290 -8.316 1.00 97.38 365 ARG A O 1
ATOM 2944 N N . LYS A 1 366 ? 5.665 13.545 -6.228 1.00 96.75 366 LYS A N 1
ATOM 2945 C CA . LYS A 1 366 ? 7.108 13.844 -6.229 1.00 96.75 366 LYS A CA 1
ATOM 2946 C C . LYS A 1 366 ? 7.869 12.898 -7.158 1.00 96.75 366 LYS A C 1
ATOM 2948 O O . LYS A 1 366 ? 8.686 13.367 -7.940 1.00 96.75 366 LYS A O 1
ATOM 2953 N N . ARG A 1 367 ? 7.564 11.596 -7.133 1.00 97.12 367 ARG A N 1
ATOM 2954 C CA . ARG A 1 367 ? 8.172 10.613 -8.044 1.00 97.12 367 ARG A CA 1
ATOM 2955 C C . ARG A 1 367 ? 7.781 10.826 -9.503 1.00 97.12 367 ARG A C 1
ATOM 2957 O O . ARG A 1 367 ? 8.643 10.692 -10.361 1.00 97.12 367 ARG A O 1
ATOM 2964 N N . GLU A 1 368 ? 6.544 11.217 -9.786 1.00 96.88 368 GLU A N 1
ATOM 2965 C CA . GLU A 1 368 ? 6.090 11.623 -11.122 1.00 96.88 368 GLU A CA 1
ATOM 2966 C C . GLU A 1 368 ? 6.888 12.838 -11.623 1.00 96.88 368 GLU A C 1
ATOM 2968 O O . GLU A 1 368 ? 7.396 12.825 -12.744 1.00 96.88 368 GLU A O 1
ATOM 2973 N N . ALA A 1 369 ? 7.084 13.859 -10.780 1.00 96.69 369 ALA A N 1
ATOM 2974 C CA . ALA A 1 369 ? 7.909 15.023 -11.109 1.00 96.69 369 ALA A CA 1
ATOM 2975 C C . ALA A 1 369 ? 9.397 14.666 -11.321 1.00 96.69 369 ALA A C 1
ATOM 2977 O O . ALA A 1 369 ? 9.998 15.133 -12.291 1.00 96.69 369 ALA A O 1
ATOM 2978 N N . ASP A 1 370 ? 9.977 13.806 -10.473 1.00 96.62 370 ASP A N 1
ATOM 2979 C CA . ASP A 1 370 ? 11.344 13.286 -10.634 1.00 96.62 370 ASP A CA 1
ATOM 2980 C C . ASP A 1 370 ? 11.492 12.501 -11.952 1.00 96.62 370 ASP A C 1
ATOM 2982 O O . ASP A 1 370 ? 12.441 12.720 -12.704 1.00 96.62 370 ASP A O 1
ATOM 2986 N N . CYS A 1 371 ? 10.538 11.617 -12.271 1.00 96.88 371 CYS A N 1
ATOM 2987 C CA . CYS A 1 371 ? 10.544 10.825 -13.504 1.00 96.88 371 CYS A CA 1
ATOM 2988 C C . CYS A 1 371 ? 10.406 11.711 -14.745 1.00 96.88 371 CYS A C 1
ATOM 2990 O O . CYS A 1 371 ? 11.163 11.538 -15.697 1.00 96.88 371 CYS A O 1
ATOM 2992 N N . ASN A 1 372 ? 9.516 12.707 -14.720 1.00 97.81 372 ASN A N 1
ATOM 2993 C CA . ASN A 1 372 ? 9.385 13.689 -15.799 1.00 97.81 372 ASN A CA 1
ATOM 2994 C C . ASN A 1 372 ? 10.680 14.498 -15.990 1.00 97.81 372 ASN A C 1
ATOM 2996 O O . ASN A 1 372 ? 11.114 14.715 -17.122 1.00 97.81 372 ASN A O 1
ATOM 3000 N N . ARG A 1 373 ? 11.351 14.889 -14.897 1.00 98.06 373 ARG A N 1
ATOM 3001 C CA . ARG A 1 373 ? 12.657 15.563 -14.949 1.00 98.06 373 ARG A CA 1
ATOM 3002 C C . ARG A 1 373 ? 13.736 14.670 -15.567 1.00 98.06 373 ARG A C 1
ATOM 3004 O O . ARG A 1 373 ? 14.472 15.139 -16.433 1.00 98.06 373 ARG A O 1
ATOM 3011 N N . MET A 1 374 ? 13.810 13.399 -15.170 1.00 96.94 374 MET A N 1
ATOM 3012 C CA . MET A 1 374 ? 14.756 12.438 -15.750 1.00 96.94 374 MET A CA 1
ATOM 3013 C C . MET A 1 374 ? 14.446 12.136 -17.222 1.00 96.94 374 MET A C 1
ATOM 3015 O O . MET A 1 374 ? 15.373 12.062 -18.019 1.00 96.94 374 MET A O 1
ATOM 3019 N N . ALA A 1 375 ? 13.175 12.052 -17.622 1.00 97.06 375 ALA A N 1
ATOM 3020 C CA . ALA A 1 375 ? 12.782 11.865 -19.021 1.00 97.06 375 ALA A CA 1
ATOM 3021 C C . ALA A 1 375 ? 13.194 13.053 -19.912 1.00 97.06 375 ALA A C 1
ATOM 3023 O O . ALA A 1 375 ? 13.646 12.857 -21.039 1.00 97.06 375 ALA A O 1
ATOM 3024 N N . VAL A 1 376 ? 13.110 14.290 -19.403 1.00 97.81 376 VAL A N 1
ATOM 3025 C CA . VAL A 1 376 ? 13.651 15.473 -20.098 1.00 97.81 376 VAL A CA 1
ATOM 3026 C C . VAL A 1 376 ? 15.181 15.422 -20.177 1.00 97.81 376 VAL A C 1
ATOM 3028 O O . VAL A 1 376 ? 15.744 15.747 -21.220 1.00 97.81 376 VAL A O 1
ATOM 3031 N N . GLN A 1 377 ? 15.867 14.982 -19.117 1.00 97.50 377 GLN A N 1
ATOM 3032 C CA . GLN A 1 377 ? 17.328 14.823 -19.127 1.00 97.50 377 GLN A CA 1
ATOM 3033 C C . GLN A 1 377 ? 17.800 13.724 -20.091 1.00 97.50 377 GLN A C 1
ATOM 3035 O O . GLN A 1 377 ? 18.802 13.930 -20.772 1.00 97.50 377 GLN A O 1
ATOM 3040 N N . LEU A 1 378 ? 17.067 12.608 -20.193 1.00 96.00 378 LEU A N 1
ATOM 3041 C CA . LEU A 1 378 ? 17.317 11.541 -21.167 1.00 96.00 378 LEU A CA 1
ATOM 3042 C C . LEU A 1 378 ? 17.176 12.066 -22.595 1.00 96.00 378 LEU A C 1
ATOM 3044 O O . LEU A 1 378 ? 18.154 12.011 -23.328 1.00 96.00 378 LEU A O 1
ATOM 3048 N N . ARG A 1 379 ? 16.061 12.723 -22.946 1.00 97.50 379 ARG A N 1
ATOM 3049 C CA . ARG A 1 379 ? 15.893 13.355 -24.272 1.00 97.50 379 ARG A CA 1
ATOM 3050 C C . ARG A 1 379 ? 16.994 14.362 -24.600 1.00 97.50 379 ARG A C 1
ATOM 3052 O O . ARG A 1 379 ? 17.495 14.413 -25.715 1.00 97.50 379 ARG A O 1
ATOM 3059 N N . GLN A 1 380 ? 17.432 15.153 -23.621 1.00 97.25 380 GLN A N 1
ATOM 3060 C CA . GLN A 1 380 ? 18.560 16.066 -23.817 1.00 97.25 380 GLN A CA 1
ATOM 3061 C C . GLN A 1 380 ? 19.910 15.353 -23.998 1.00 97.25 380 GLN A C 1
ATOM 3063 O O . GLN A 1 380 ? 20.829 15.974 -24.531 1.00 97.25 380 GLN A O 1
ATOM 3068 N N . ALA A 1 381 ? 20.073 14.120 -23.516 1.00 96.31 381 ALA A N 1
ATOM 3069 C CA . ALA A 1 381 ? 21.264 13.299 -23.728 1.00 96.31 381 ALA A CA 1
ATOM 3070 C C . ALA A 1 381 ? 21.188 12.529 -25.058 1.00 96.31 381 ALA A C 1
ATOM 3072 O O . ALA A 1 381 ? 22.172 12.509 -25.788 1.00 96.31 381 ALA A O 1
ATOM 3073 N N . GLU A 1 382 ? 20.015 11.995 -25.406 1.00 96.75 382 GLU A N 1
ATOM 3074 C CA . GLU A 1 382 ? 19.692 11.354 -26.688 1.00 96.75 382 GLU A CA 1
ATOM 3075 C C . GLU A 1 382 ? 19.967 12.315 -27.854 1.00 96.75 382 GLU A C 1
ATOM 3077 O O . GLU A 1 382 ? 20.817 12.022 -28.691 1.00 96.75 382 GLU A O 1
ATOM 3082 N N . ASN A 1 383 ? 19.394 13.526 -27.831 1.00 97.56 383 ASN A N 1
ATOM 3083 C CA . ASN A 1 383 ? 19.653 14.558 -28.845 1.00 97.56 383 ASN A CA 1
ATOM 3084 C C . ASN A 1 383 ? 21.142 14.959 -28.933 1.00 97.56 383 ASN A C 1
ATOM 3086 O O . ASN A 1 383 ? 21.620 15.356 -29.993 1.00 97.56 383 ASN A O 1
ATOM 3090 N N . ARG A 1 384 ? 21.892 14.887 -27.821 1.00 97.50 384 ARG A N 1
ATOM 3091 C CA . ARG A 1 384 ? 23.343 15.156 -27.809 1.00 97.50 384 ARG A CA 1
ATOM 3092 C C . ARG A 1 384 ? 24.143 14.005 -28.416 1.00 97.50 384 ARG A C 1
ATOM 3094 O O . ARG A 1 384 ? 25.110 14.272 -29.118 1.00 97.50 384 ARG A O 1
ATOM 3101 N N . ALA A 1 385 ? 23.740 12.760 -28.174 1.00 96.06 385 ALA A N 1
ATOM 3102 C CA . ALA A 1 385 ? 24.350 11.585 -28.786 1.00 96.06 385 ALA A CA 1
ATOM 3103 C C . ALA A 1 385 ? 24.068 11.525 -30.297 1.00 96.06 385 ALA A C 1
ATOM 3105 O O . ALA A 1 385 ? 24.973 11.227 -31.067 1.00 96.06 385 ALA A O 1
ATOM 3106 N N . GLU A 1 386 ? 22.856 11.882 -30.733 1.00 96.94 386 GLU A N 1
ATOM 3107 C CA . GLU A 1 386 ? 22.493 11.997 -32.152 1.00 96.94 386 GLU A CA 1
ATOM 3108 C C . GLU A 1 386 ? 23.311 13.092 -32.860 1.00 96.94 386 GLU A C 1
ATOM 3110 O O . GLU A 1 386 ? 23.926 12.832 -33.893 1.00 96.94 386 GLU A O 1
ATOM 3115 N N . GLN A 1 387 ? 23.428 14.282 -32.259 1.00 96.62 387 GLN A N 1
ATOM 3116 C CA . GLN A 1 387 ? 24.297 15.352 -32.765 1.00 96.62 387 GLN A CA 1
ATOM 3117 C C . GLN A 1 387 ? 25.772 14.909 -32.858 1.00 96.62 387 GLN A C 1
ATOM 3119 O O . GLN A 1 387 ? 26.428 15.148 -33.871 1.00 96.62 387 GLN A O 1
ATOM 3124 N N . GLN A 1 388 ? 26.287 14.214 -31.838 1.00 96.12 388 GLN A N 1
ATOM 3125 C CA . GLN A 1 388 ? 27.647 13.662 -31.854 1.00 96.12 388 GLN A CA 1
ATOM 3126 C C . GLN A 1 388 ? 27.828 12.569 -32.916 1.00 96.12 388 GLN A C 1
ATOM 3128 O O . GLN A 1 388 ? 28.895 12.494 -33.520 1.00 96.12 388 GLN A O 1
ATOM 3133 N N . GLN A 1 389 ? 26.806 11.753 -33.185 1.00 97.50 389 GLN A N 1
ATOM 3134 C CA . GLN A 1 389 ? 26.840 10.757 -34.256 1.00 97.50 389 GLN A CA 1
ATOM 3135 C C . GLN A 1 389 ? 26.928 11.431 -35.633 1.00 97.50 389 GLN A C 1
ATOM 3137 O O . GLN A 1 389 ? 27.771 11.047 -36.437 1.00 97.50 389 GLN A O 1
ATOM 3142 N N . ILE A 1 390 ? 26.151 12.495 -35.873 1.00 97.56 390 ILE A N 1
ATOM 3143 C CA . ILE A 1 390 ? 26.212 13.290 -37.113 1.00 97.56 390 ILE A CA 1
ATOM 3144 C C . ILE A 1 390 ? 27.608 13.911 -37.309 1.00 97.56 390 ILE A C 1
ATOM 3146 O O . ILE A 1 390 ? 28.158 13.874 -38.411 1.00 97.56 390 ILE A O 1
ATOM 3150 N N . GLU A 1 391 ? 28.214 14.446 -36.245 1.00 96.06 391 GLU A N 1
ATOM 3151 C CA . GLU A 1 391 ? 29.585 14.979 -36.277 1.00 96.06 391 GLU A CA 1
ATOM 3152 C C . GLU A 1 391 ? 30.628 13.883 -36.557 1.00 96.06 391 GLU A C 1
ATOM 3154 O O . GLU A 1 391 ? 31.534 14.077 -37.373 1.00 96.06 391 GLU A O 1
ATOM 3159 N N . VAL A 1 392 ? 30.479 12.709 -35.938 1.00 97.00 392 VAL A N 1
ATOM 3160 C CA . VAL A 1 392 ? 31.332 11.534 -36.171 1.00 97.00 392 VAL A CA 1
ATOM 3161 C C . VAL A 1 392 ? 31.216 11.036 -37.613 1.00 97.00 392 VAL A C 1
ATOM 3163 O O . VAL A 1 392 ? 32.245 10.797 -38.247 1.00 97.00 392 VAL A O 1
ATOM 3166 N N . ASP A 1 393 ? 30.008 10.922 -38.162 1.00 97.12 393 ASP A N 1
ATOM 3167 C CA . ASP A 1 393 ? 29.775 10.465 -39.536 1.00 97.12 393 ASP A CA 1
ATOM 3168 C C . ASP A 1 393 ? 30.314 11.472 -40.563 1.00 97.12 393 ASP A C 1
ATOM 3170 O O . ASP A 1 393 ? 30.940 11.085 -41.555 1.00 97.12 393 ASP A O 1
ATOM 3174 N N . HIS A 1 394 ? 30.184 12.775 -40.289 1.00 96.88 394 HIS A N 1
ATOM 3175 C CA . HIS A 1 394 ? 30.800 13.825 -41.099 1.00 96.88 394 HIS A CA 1
ATOM 3176 C C . HIS A 1 394 ? 32.336 13.725 -41.105 1.00 96.88 394 HIS A C 1
ATOM 3178 O O . HIS A 1 394 ? 32.957 13.731 -42.173 1.00 96.88 394 HIS A O 1
ATOM 3184 N N . VAL A 1 395 ? 32.966 13.566 -39.935 1.00 96.31 395 VAL A N 1
ATOM 3185 C CA . VAL A 1 395 ? 34.427 13.407 -39.816 1.00 96.31 395 VAL A CA 1
ATOM 3186 C C . VAL A 1 395 ? 34.911 12.099 -40.458 1.00 96.31 395 VAL A C 1
ATOM 3188 O O . VAL A 1 395 ? 35.963 12.090 -41.102 1.00 96.31 395 VAL A O 1
ATOM 3191 N N . GLN A 1 396 ? 34.142 11.009 -40.365 1.00 96.50 396 GLN A N 1
ATOM 3192 C CA . GLN A 1 396 ? 34.428 9.765 -41.087 1.00 96.50 396 GLN A CA 1
ATOM 3193 C C . GLN A 1 396 ? 34.364 9.957 -42.609 1.00 96.50 396 GLN A C 1
ATOM 3195 O O . GLN A 1 396 ? 35.261 9.487 -43.312 1.00 96.50 396 GLN A O 1
ATOM 3200 N N . GLY A 1 397 ? 33.371 10.694 -43.117 1.00 96.81 397 GLY A N 1
ATOM 3201 C CA . GLY A 1 397 ? 33.263 11.053 -44.534 1.00 96.81 397 GLY A CA 1
ATOM 3202 C C . GLY A 1 397 ? 34.456 11.876 -45.032 1.00 96.81 397 GLY A C 1
ATOM 3203 O O . GLY A 1 397 ? 35.062 11.537 -46.051 1.00 96.81 397 GLY A O 1
ATOM 3204 N N . LEU A 1 398 ? 34.869 12.899 -44.274 1.00 96.12 398 LEU A N 1
ATOM 3205 C CA . LEU A 1 398 ? 36.074 13.685 -44.570 1.00 96.12 398 LEU A CA 1
ATOM 3206 C C . LEU A 1 398 ? 37.345 12.817 -44.566 1.00 96.12 398 LEU A C 1
ATOM 3208 O O . LEU A 1 398 ? 38.185 12.942 -45.459 1.00 96.12 398 LEU A O 1
ATOM 3212 N N . LEU A 1 399 ? 37.479 11.900 -43.601 1.00 95.56 399 LEU A N 1
ATOM 3213 C CA . LEU A 1 399 ? 38.605 10.966 -43.523 1.00 95.56 399 LEU A CA 1
ATOM 3214 C C . LEU A 1 399 ? 38.622 9.969 -44.694 1.00 95.56 399 LEU A C 1
ATOM 3216 O O . LEU A 1 399 ? 39.700 9.614 -45.175 1.00 95.56 399 LEU A O 1
ATOM 3220 N N . ALA A 1 400 ? 37.458 9.515 -45.164 1.00 96.19 400 ALA A N 1
ATOM 3221 C CA . ALA A 1 400 ? 37.344 8.651 -46.336 1.00 96.19 400 ALA A CA 1
ATOM 3222 C C . ALA A 1 400 ? 37.790 9.385 -47.613 1.00 96.19 400 ALA A C 1
ATOM 3224 O O . ALA A 1 400 ? 38.685 8.900 -48.307 1.00 96.19 400 ALA A O 1
ATOM 3225 N N . ALA A 1 401 ? 37.271 10.593 -47.856 1.00 95.50 401 ALA A N 1
ATOM 3226 C CA . ALA A 1 401 ? 37.666 11.425 -48.994 1.00 95.50 401 ALA A CA 1
ATOM 3227 C C . ALA A 1 401 ? 39.167 11.786 -48.968 1.00 95.50 401 ALA A C 1
ATOM 3229 O O . ALA A 1 401 ? 39.843 11.748 -49.997 1.00 95.50 401 ALA A O 1
ATOM 3230 N N . ALA A 1 402 ? 39.728 12.069 -47.786 1.00 95.25 402 ALA A N 1
ATOM 3231 C CA . ALA A 1 402 ? 41.161 12.316 -47.623 1.00 95.25 402 ALA A CA 1
ATOM 3232 C C . ALA A 1 402 ? 42.017 11.073 -47.942 1.00 95.25 402 ALA A C 1
ATOM 3234 O O . ALA A 1 402 ? 43.066 11.200 -48.577 1.00 95.25 402 ALA A O 1
ATOM 3235 N N . LYS A 1 403 ? 41.571 9.869 -47.550 1.00 95.50 403 LYS A N 1
ATOM 3236 C CA . LYS A 1 403 ? 42.236 8.598 -47.894 1.00 95.50 403 LYS A CA 1
ATOM 3237 C C . LYS A 1 403 ? 42.169 8.299 -49.391 1.00 95.50 403 LYS A C 1
ATOM 3239 O O . LYS A 1 403 ? 43.179 7.890 -49.958 1.00 95.50 403 LYS A O 1
ATOM 3244 N N . GLU A 1 404 ? 41.017 8.514 -50.025 1.00 95.88 404 GLU A N 1
ATOM 3245 C CA . GLU A 1 404 ? 40.850 8.330 -51.471 1.00 95.88 404 GLU A CA 1
ATOM 3246 C C . GLU A 1 404 ? 41.756 9.286 -52.253 1.00 95.88 404 GLU A C 1
ATOM 3248 O O . GLU A 1 404 ? 42.533 8.840 -53.100 1.00 95.88 404 GLU A O 1
ATOM 3253 N N . LYS A 1 405 ? 41.758 10.578 -51.896 1.00 95.88 405 LYS A N 1
ATOM 3254 C CA . LYS A 1 405 ? 42.671 11.560 -52.489 1.00 95.88 405 LYS A CA 1
ATOM 3255 C C . LYS A 1 405 ? 44.136 11.151 -52.310 1.00 95.88 405 LYS A C 1
ATOM 3257 O O . LYS A 1 405 ? 44.875 11.119 -53.287 1.00 95.88 405 LYS A O 1
ATOM 3262 N N . ALA A 1 406 ? 44.552 10.765 -51.102 1.00 95.00 406 ALA A N 1
ATOM 3263 C CA . ALA A 1 406 ? 45.924 10.323 -50.850 1.00 95.00 406 ALA A CA 1
ATOM 3264 C C . ALA A 1 406 ? 46.307 9.057 -51.648 1.00 95.00 406 ALA A C 1
ATOM 3266 O O . ALA A 1 406 ? 47.466 8.899 -52.037 1.00 95.00 406 ALA A O 1
ATOM 3267 N N . ALA A 1 407 ? 45.354 8.163 -51.933 1.00 94.62 407 ALA A N 1
ATOM 3268 C CA . ALA A 1 407 ? 45.567 7.018 -52.816 1.00 94.62 407 ALA A CA 1
ATOM 3269 C C . ALA A 1 407 ? 45.693 7.443 -54.293 1.00 94.62 407 ALA A C 1
ATOM 3271 O O . ALA A 1 407 ? 46.604 6.982 -54.984 1.00 94.62 407 ALA A O 1
ATOM 3272 N N . ALA A 1 408 ? 44.846 8.363 -54.763 1.00 93.94 408 ALA A N 1
ATOM 3273 C CA . ALA A 1 408 ? 44.921 8.922 -56.112 1.00 93.94 408 ALA A CA 1
ATOM 3274 C C . ALA A 1 408 ? 46.241 9.683 -56.348 1.00 93.94 408 ALA A C 1
ATOM 3276 O O . ALA A 1 408 ? 46.918 9.434 -57.349 1.00 93.94 408 ALA A O 1
ATOM 3277 N N . ASP A 1 409 ? 46.653 10.522 -55.393 1.00 94.19 409 ASP A N 1
ATOM 3278 C CA . ASP A 1 409 ? 47.928 11.248 -55.396 1.00 94.19 409 ASP A CA 1
ATOM 3279 C C . ASP A 1 409 ? 49.117 10.266 -55.392 1.00 94.19 409 ASP A C 1
ATOM 3281 O O . ASP A 1 409 ? 50.075 10.435 -56.147 1.00 94.19 409 ASP A O 1
ATOM 3285 N N . LYS A 1 410 ? 49.041 9.165 -54.630 1.00 95.62 410 LYS A N 1
ATOM 3286 C CA . LYS A 1 410 ? 50.056 8.096 -54.621 1.00 95.62 410 LYS A CA 1
ATOM 3287 C C . LYS A 1 410 ? 50.177 7.373 -55.968 1.00 95.62 410 LYS A C 1
ATOM 3289 O O . LYS A 1 410 ? 51.296 7.096 -56.404 1.00 95.62 410 LYS A O 1
ATOM 3294 N N . GLU A 1 411 ? 49.072 7.084 -56.657 1.00 94.19 411 GLU A N 1
ATOM 3295 C CA . GLU A 1 411 ? 49.114 6.505 -58.010 1.00 94.19 411 GLU A CA 1
ATOM 3296 C C . GLU A 1 411 ? 49.485 7.537 -59.091 1.00 94.19 411 GLU A C 1
ATOM 3298 O O . GLU A 1 411 ? 50.048 7.172 -60.126 1.00 94.19 411 GLU A O 1
ATOM 3303 N N . ALA A 1 412 ? 49.217 8.830 -58.885 1.00 93.69 412 ALA A N 1
ATOM 3304 C CA . ALA A 1 412 ? 49.747 9.906 -59.724 1.00 93.69 412 ALA A CA 1
ATOM 3305 C C . ALA A 1 412 ? 51.277 10.010 -59.588 1.00 93.69 412 ALA A C 1
ATOM 3307 O O . ALA A 1 412 ? 51.981 9.958 -60.596 1.00 93.69 412 ALA A O 1
ATOM 3308 N N . LEU A 1 413 ? 51.799 10.033 -58.356 1.00 94.00 413 LEU A N 1
ATOM 3309 C CA . LEU A 1 413 ? 53.237 10.034 -58.068 1.00 94.00 413 LEU A CA 1
ATOM 3310 C C . LEU A 1 413 ? 53.932 8.792 -58.635 1.00 94.00 413 LEU A C 1
ATOM 3312 O O . LEU A 1 413 ? 54.908 8.934 -59.361 1.00 94.00 413 LEU A O 1
ATOM 3316 N N . LYS A 1 414 ? 53.398 7.581 -58.420 1.00 95.19 414 LYS A N 1
ATOM 3317 C CA . LYS A 1 414 ? 53.928 6.352 -59.047 1.00 95.19 414 LYS A CA 1
ATOM 3318 C C . LYS A 1 414 ? 54.012 6.449 -60.572 1.00 95.19 414 LYS A C 1
ATOM 3320 O O . LYS A 1 414 ? 54.993 5.985 -61.153 1.00 95.19 414 LYS A O 1
ATOM 3325 N N . ARG A 1 415 ? 52.997 7.022 -61.233 1.00 95.19 415 ARG A N 1
ATOM 3326 C CA . ARG A 1 415 ? 53.003 7.234 -62.691 1.00 95.19 415 ARG A CA 1
ATOM 3327 C C . ARG A 1 415 ? 54.058 8.265 -63.099 1.00 95.19 415 ARG A C 1
ATOM 3329 O O . ARG A 1 415 ? 54.806 7.995 -64.033 1.00 95.19 415 ARG A O 1
ATOM 3336 N N . ALA A 1 416 ? 54.189 9.371 -62.368 1.00 92.62 416 ALA A N 1
ATOM 3337 C CA . ALA A 1 416 ? 55.235 10.367 -62.596 1.00 92.62 416 ALA A CA 1
ATOM 3338 C C . ALA A 1 416 ? 56.649 9.778 -62.418 1.00 92.62 416 ALA A C 1
ATOM 3340 O O . ALA A 1 416 ? 57.489 9.945 -63.296 1.00 92.62 416 ALA A O 1
ATOM 3341 N N . THR A 1 417 ? 56.900 9.010 -61.351 1.00 92.44 417 THR A N 1
ATOM 3342 C CA . THR A 1 417 ? 58.186 8.331 -61.114 1.00 92.44 417 THR A CA 1
ATOM 3343 C C . THR A 1 417 ? 58.501 7.293 -62.193 1.00 92.44 417 THR A C 1
ATOM 3345 O O . THR A 1 417 ? 59.653 7.198 -62.608 1.00 92.44 417 THR A O 1
ATOM 3348 N N . ARG A 1 418 ? 57.502 6.549 -62.696 1.00 94.75 418 ARG A N 1
ATOM 3349 C CA . ARG A 1 418 ? 57.681 5.664 -63.864 1.00 94.75 418 ARG A CA 1
ATOM 3350 C C . ARG A 1 418 ? 58.099 6.465 -65.094 1.00 94.75 418 ARG A C 1
ATOM 3352 O O . ARG A 1 418 ? 59.179 6.222 -65.605 1.00 94.75 418 ARG A O 1
ATOM 3359 N N . VAL A 1 419 ? 57.341 7.495 -65.478 1.00 95.06 419 VAL A N 1
ATOM 3360 C CA . VAL A 1 419 ? 57.677 8.361 -66.626 1.00 95.06 419 VAL A CA 1
ATOM 3361 C C . VAL A 1 419 ? 59.060 9.013 -66.474 1.00 95.06 419 VAL A C 1
ATOM 3363 O O . VAL A 1 419 ? 59.783 9.148 -67.459 1.00 95.06 419 VAL A O 1
ATOM 3366 N N . GLN A 1 420 ? 59.464 9.382 -65.256 1.00 91.69 420 GLN A N 1
ATOM 3367 C CA . GLN A 1 420 ? 60.797 9.918 -64.980 1.00 91.69 420 GLN A CA 1
ATOM 3368 C C . GLN A 1 420 ? 61.895 8.850 -65.111 1.00 91.69 420 GLN A C 1
ATOM 3370 O O . GLN A 1 420 ? 62.931 9.145 -65.702 1.00 91.69 420 GLN A O 1
ATOM 3375 N N . LYS A 1 421 ? 61.670 7.610 -64.652 1.00 93.62 421 LYS A N 1
ATOM 3376 C CA . LYS A 1 421 ? 62.588 6.478 -64.884 1.00 93.62 421 LYS A CA 1
ATOM 3377 C C . LYS A 1 421 ? 62.680 6.125 -66.372 1.00 93.62 421 LYS A C 1
ATOM 3379 O O . LYS A 1 421 ? 63.776 5.942 -66.893 1.00 93.62 421 LYS A O 1
ATOM 3384 N N . ASP A 1 422 ? 61.550 6.095 -67.068 1.00 93.06 422 ASP A N 1
ATOM 3385 C CA . ASP A 1 422 ? 61.465 5.828 -68.505 1.00 93.06 422 ASP A CA 1
ATOM 3386 C C . ASP A 1 422 ? 62.108 6.960 -69.324 1.00 93.06 422 ASP A C 1
ATOM 3388 O O . ASP A 1 422 ? 62.442 6.769 -70.489 1.00 93.06 422 ASP A O 1
ATOM 3392 N N . ARG A 1 423 ? 62.251 8.165 -68.754 1.00 93.69 423 ARG A N 1
ATOM 3393 C CA . ARG A 1 423 ? 63.012 9.281 -69.338 1.00 93.69 423 ARG A CA 1
ATOM 3394 C C . ARG A 1 423 ? 64.504 9.187 -69.010 1.00 93.69 423 ARG A C 1
ATOM 3396 O O . ARG A 1 423 ? 65.301 9.467 -69.896 1.00 93.69 423 ARG A O 1
ATOM 3403 N N . ALA A 1 424 ? 64.859 8.796 -67.784 1.00 91.69 424 ALA A N 1
ATOM 3404 C CA . ALA A 1 424 ? 66.243 8.587 -67.354 1.00 91.69 424 ALA A CA 1
ATOM 3405 C C . ALA A 1 424 ? 66.915 7.489 -68.189 1.00 91.69 424 ALA A C 1
ATOM 3407 O O . ALA A 1 424 ? 67.894 7.775 -68.867 1.00 91.69 424 ALA A O 1
ATOM 3408 N N . THR A 1 425 ? 66.295 6.310 -68.276 1.00 92.75 425 THR A N 1
ATOM 3409 C CA . THR A 1 425 ? 66.733 5.200 -69.147 1.00 92.75 425 THR A CA 1
ATOM 3410 C C . THR A 1 425 ? 66.892 5.630 -70.602 1.00 92.75 425 THR A C 1
ATOM 3412 O O . THR A 1 425 ? 67.972 5.494 -71.155 1.00 92.75 425 THR A O 1
ATOM 3415 N N . ARG A 1 426 ? 65.904 6.308 -71.204 1.00 93.44 426 ARG A N 1
ATOM 3416 C CA . ARG A 1 426 ? 66.056 6.853 -72.571 1.00 93.44 426 ARG A CA 1
ATOM 3417 C C . ARG A 1 426 ? 67.169 7.897 -72.735 1.00 93.44 426 ARG A C 1
ATOM 3419 O O . ARG A 1 426 ? 67.608 8.111 -73.866 1.00 93.44 426 ARG A O 1
ATOM 3426 N N . SER A 1 427 ? 67.606 8.563 -71.662 1.00 91.44 427 SER A N 1
ATOM 3427 C CA . SER A 1 427 ? 68.799 9.423 -71.682 1.00 91.44 427 SER A CA 1
ATOM 3428 C C . SER A 1 427 ? 70.098 8.654 -71.428 1.00 91.44 427 SER A C 1
ATOM 3430 O O . SER A 1 427 ? 71.098 8.990 -72.050 1.00 91.44 427 SER A O 1
ATOM 3432 N N . GLU A 1 428 ? 70.078 7.596 -70.617 1.00 92.50 428 GLU A N 1
ATOM 3433 C CA . GLU A 1 428 ? 71.182 6.643 -70.440 1.00 92.50 428 GLU A CA 1
ATOM 3434 C C . GLU A 1 428 ? 71.462 5.940 -71.782 1.00 92.50 428 GLU A C 1
ATOM 3436 O O . GLU A 1 428 ? 72.548 6.110 -72.329 1.00 92.50 428 GLU A O 1
ATOM 3441 N N . ASP A 1 429 ? 70.440 5.351 -72.421 1.00 93.31 429 ASP A N 1
ATOM 3442 C CA . ASP A 1 429 ? 70.485 4.789 -73.782 1.00 93.31 429 ASP A CA 1
ATOM 3443 C C . ASP A 1 429 ? 71.071 5.777 -74.809 1.00 93.31 429 ASP A C 1
ATOM 3445 O O . ASP A 1 429 ? 71.652 5.379 -75.820 1.00 93.31 429 ASP A O 1
ATOM 3449 N N . ALA A 1 430 ? 70.804 7.079 -74.646 1.00 93.38 430 ALA A N 1
ATOM 3450 C CA . ALA A 1 430 ? 71.259 8.121 -75.565 1.00 93.38 430 ALA A CA 1
ATOM 3451 C C . ALA A 1 430 ? 72.720 8.506 -75.313 1.00 93.38 430 ALA A C 1
ATOM 3453 O O . ALA A 1 430 ? 73.465 8.674 -76.275 1.00 93.38 430 ALA A O 1
ATOM 3454 N N . VAL A 1 431 ? 73.139 8.593 -74.048 1.00 92.31 431 VAL A N 1
ATOM 3455 C CA . VAL A 1 431 ? 74.541 8.793 -73.660 1.00 92.31 431 VAL A CA 1
ATOM 3456 C C . VAL A 1 431 ? 75.386 7.586 -74.062 1.00 92.31 431 VAL A C 1
ATOM 3458 O O . VAL A 1 431 ? 76.457 7.779 -74.621 1.00 92.31 431 VAL A O 1
ATOM 3461 N N . GLU A 1 432 ? 74.901 6.354 -73.895 1.00 92.81 432 GLU A N 1
ATOM 3462 C CA . GLU A 1 432 ? 75.598 5.150 -74.367 1.00 92.81 432 GLU A CA 1
ATOM 3463 C C . GLU A 1 432 ? 75.779 5.149 -75.891 1.00 92.81 432 GLU A C 1
ATOM 3465 O O . GLU A 1 432 ? 76.886 4.922 -76.381 1.00 92.81 432 GLU A O 1
ATOM 3470 N N . ARG A 1 433 ? 74.734 5.487 -76.661 1.00 93.38 433 ARG A N 1
ATOM 3471 C CA . ARG A 1 433 ? 74.843 5.631 -78.126 1.00 93.38 433 ARG A CA 1
ATOM 3472 C C . ARG A 1 433 ? 75.804 6.747 -78.542 1.00 93.38 433 ARG A C 1
ATOM 3474 O O . ARG A 1 433 ? 76.574 6.542 -79.476 1.00 93.38 433 ARG A O 1
ATOM 3481 N N . LEU A 1 434 ? 75.789 7.892 -77.858 1.00 92.56 434 LEU A N 1
ATOM 3482 C CA . LEU A 1 434 ? 76.729 8.989 -78.113 1.00 92.56 434 LEU A CA 1
ATOM 3483 C C . LEU A 1 434 ? 78.168 8.609 -77.739 1.00 92.56 434 LEU A C 1
ATOM 3485 O O . LEU A 1 434 ? 79.081 8.939 -78.485 1.00 92.56 434 LEU A O 1
ATOM 3489 N N . ASN A 1 435 ? 78.378 7.860 -76.654 1.00 92.00 435 ASN A N 1
ATOM 3490 C CA . ASN A 1 435 ? 79.692 7.346 -76.263 1.00 92.00 435 ASN A CA 1
ATOM 3491 C C . ASN A 1 435 ? 80.215 6.301 -77.260 1.00 92.00 435 ASN A C 1
ATOM 3493 O O . ASN A 1 435 ? 81.396 6.328 -77.591 1.00 92.00 435 ASN A O 1
ATOM 3497 N N . MET A 1 436 ? 79.358 5.420 -77.793 1.00 93.56 436 MET A N 1
ATOM 3498 C CA . MET A 1 436 ? 79.758 4.510 -78.874 1.00 93.56 436 MET A CA 1
ATOM 3499 C C . MET A 1 436 ? 80.116 5.272 -80.156 1.00 93.56 436 MET A C 1
ATOM 3501 O O . MET A 1 436 ? 81.122 4.952 -80.778 1.00 93.56 436 MET A O 1
ATOM 3505 N N . GLN A 1 437 ? 79.351 6.304 -80.530 1.00 93.75 437 GLN A N 1
ATOM 3506 C CA . GLN A 1 437 ? 79.682 7.166 -81.674 1.00 93.75 437 GLN A CA 1
ATOM 3507 C C . GLN A 1 437 ? 80.976 7.962 -81.455 1.00 93.75 437 GLN A C 1
ATOM 3509 O O . GLN A 1 437 ? 81.762 8.112 -82.390 1.00 93.75 437 GLN A O 1
ATOM 3514 N N . LEU A 1 438 ? 81.224 8.438 -80.230 1.00 92.38 438 LEU A N 1
ATOM 3515 C CA . LEU A 1 438 ? 82.472 9.095 -79.856 1.00 92.38 438 LEU A CA 1
ATOM 3516 C C . LEU A 1 438 ? 83.645 8.122 -80.003 1.00 92.38 438 LEU A C 1
ATOM 3518 O O . LEU A 1 438 ? 84.570 8.434 -80.744 1.00 92.38 438 LEU A O 1
ATOM 3522 N N . LEU A 1 439 ? 83.563 6.921 -79.426 1.00 94.06 439 LEU A N 1
ATOM 3523 C CA . LEU A 1 439 ? 84.601 5.890 -79.527 1.00 94.06 439 LEU A CA 1
ATOM 3524 C C . LEU A 1 439 ? 84.841 5.431 -80.981 1.00 94.06 439 LEU A C 1
ATOM 3526 O O . LEU A 1 439 ? 85.982 5.220 -81.395 1.00 94.06 439 LEU A O 1
ATOM 3530 N N . GLU A 1 440 ? 83.787 5.327 -81.796 1.00 93.69 440 GLU A N 1
ATOM 3531 C CA . GLU A 1 440 ? 83.894 5.052 -83.236 1.00 93.69 440 GLU A CA 1
ATOM 3532 C C . GLU A 1 440 ? 84.553 6.221 -83.997 1.00 93.69 440 GLU A C 1
ATOM 3534 O O . GLU A 1 440 ? 85.234 6.014 -85.002 1.00 93.69 440 GLU A O 1
ATOM 3539 N N . SER A 1 441 ? 84.390 7.462 -83.527 1.00 91.62 441 SER A N 1
ATOM 3540 C CA . SER A 1 441 ? 85.088 8.626 -84.085 1.00 91.62 441 SER A CA 1
ATOM 3541 C C . SER A 1 441 ? 86.544 8.722 -83.614 1.00 91.62 441 SER A C 1
ATOM 3543 O O . SER A 1 441 ? 87.412 9.034 -84.422 1.00 91.62 441 SER A O 1
ATOM 3545 N N . GLU A 1 442 ? 86.837 8.382 -82.357 1.00 92.50 442 GLU A N 1
ATOM 3546 C CA . GLU A 1 442 ? 88.183 8.358 -81.776 1.00 92.50 442 GLU A CA 1
ATOM 3547 C C . GLU A 1 442 ? 89.048 7.268 -82.414 1.00 92.50 442 GLU A C 1
ATOM 3549 O O . GLU A 1 442 ? 90.202 7.521 -82.751 1.00 92.50 442 GLU A O 1
ATOM 3554 N N . THR A 1 443 ? 88.482 6.084 -82.668 1.00 92.38 443 THR A N 1
ATOM 3555 C CA . THR A 1 443 ? 89.161 5.007 -83.410 1.00 92.38 443 THR A CA 1
ATOM 3556 C C . THR A 1 443 ? 89.433 5.401 -84.862 1.00 92.38 443 THR A C 1
ATOM 3558 O O . THR A 1 443 ? 90.575 5.306 -85.301 1.00 92.38 443 THR A O 1
ATOM 3561 N N . LYS A 1 444 ? 88.456 5.969 -85.587 1.00 93.31 444 LYS A N 1
ATOM 3562 C CA . LYS A 1 444 ? 88.683 6.517 -86.943 1.00 93.31 444 LYS A CA 1
ATOM 3563 C C . LYS A 1 444 ? 89.720 7.644 -86.963 1.00 93.31 444 LYS A C 1
ATOM 3565 O O . LYS A 1 444 ? 90.505 7.739 -87.907 1.00 93.31 444 LYS A O 1
ATOM 3570 N N . LEU A 1 445 ? 89.744 8.496 -85.936 1.00 91.25 445 LEU A N 1
ATOM 3571 C CA . LEU A 1 445 ? 90.764 9.531 -85.777 1.00 91.25 445 LEU A CA 1
ATOM 3572 C C . LEU A 1 445 ? 92.144 8.904 -85.543 1.00 91.25 445 LEU A C 1
ATOM 3574 O O . LEU A 1 445 ? 93.086 9.303 -86.225 1.00 91.25 445 LEU A O 1
ATOM 3578 N N . ALA A 1 446 ? 92.259 7.894 -84.677 1.00 90.94 446 ALA A N 1
ATOM 3579 C CA . ALA A 1 446 ? 93.499 7.155 -84.442 1.00 90.94 446 ALA A CA 1
ATOM 3580 C C . ALA A 1 446 ? 94.010 6.450 -85.712 1.00 90.94 446 ALA A C 1
ATOM 3582 O O . ALA A 1 446 ? 95.175 6.625 -86.067 1.00 90.94 446 ALA A O 1
ATOM 3583 N N . ASP A 1 447 ? 93.142 5.760 -86.459 1.00 92.00 447 ASP A N 1
ATOM 3584 C CA . ASP A 1 447 ? 93.473 5.156 -87.757 1.00 92.00 447 ASP A CA 1
ATOM 3585 C C . ASP A 1 447 ? 93.968 6.215 -88.757 1.00 92.00 447 ASP A C 1
ATOM 3587 O O . ASP A 1 447 ? 94.982 6.027 -89.435 1.00 92.00 447 ASP A O 1
ATOM 3591 N N . SER A 1 448 ? 93.290 7.368 -88.828 1.00 90.44 448 SER A N 1
ATOM 3592 C CA . SER A 1 448 ? 93.687 8.470 -89.713 1.00 90.44 448 SER A CA 1
ATOM 3593 C C . SER A 1 448 ? 95.004 9.136 -89.288 1.00 90.44 448 SER A C 1
ATOM 3595 O O . SER A 1 448 ? 95.787 9.550 -90.146 1.00 90.44 448 SER A O 1
ATOM 3597 N N . ALA A 1 449 ? 95.295 9.184 -87.984 1.00 91.00 449 ALA A N 1
ATOM 3598 C CA . ALA A 1 449 ? 96.557 9.671 -87.439 1.00 91.00 449 ALA A CA 1
ATOM 3599 C C . ALA A 1 449 ? 97.698 8.690 -87.743 1.00 91.00 449 ALA A C 1
ATOM 3601 O O . ALA A 1 449 ? 98.720 9.105 -88.283 1.00 91.00 449 ALA A O 1
ATOM 3602 N N . MET A 1 450 ? 97.490 7.385 -87.534 1.00 91.44 450 MET A N 1
ATOM 3603 C CA . MET A 1 450 ? 98.439 6.339 -87.930 1.00 91.44 450 MET A CA 1
ATOM 3604 C C . MET A 1 450 ? 98.708 6.353 -89.441 1.00 91.44 450 MET A C 1
ATOM 3606 O O . MET A 1 450 ? 99.857 6.223 -89.861 1.00 91.44 450 MET A O 1
ATOM 3610 N N . ALA A 1 451 ? 97.682 6.558 -90.273 1.00 91.38 451 ALA A N 1
ATOM 3611 C CA . ALA A 1 451 ? 97.856 6.731 -91.714 1.00 91.38 451 ALA A CA 1
ATOM 3612 C C . ALA A 1 451 ? 98.637 8.015 -92.052 1.00 91.38 451 ALA A C 1
ATOM 3614 O O . ALA A 1 451 ? 99.504 7.994 -92.925 1.00 91.38 451 ALA A O 1
ATOM 3615 N N . SER A 1 452 ? 98.376 9.121 -91.347 1.00 88.31 452 SER A N 1
ATOM 3616 C CA . SER A 1 452 ? 99.120 10.381 -91.483 1.00 88.31 452 SER A CA 1
ATOM 3617 C C . SER A 1 452 ? 100.598 10.210 -91.122 1.00 88.31 452 SER A C 1
ATOM 3619 O O . SER A 1 452 ? 101.465 10.627 -91.886 1.00 88.31 452 SER A O 1
ATOM 3621 N N . ASP A 1 453 ? 100.913 9.518 -90.026 1.00 91.25 453 ASP A N 1
ATOM 3622 C CA . ASP A 1 453 ? 102.292 9.248 -89.606 1.00 91.25 453 ASP A CA 1
ATOM 3623 C C . ASP A 1 453 ? 103.011 8.271 -90.551 1.00 91.25 453 ASP A C 1
ATOM 3625 O O . ASP A 1 453 ? 104.179 8.482 -90.880 1.00 91.25 453 ASP A O 1
ATOM 3629 N N . GLN A 1 454 ? 102.307 7.278 -91.108 1.00 92.19 454 GLN A N 1
ATOM 3630 C CA . GLN A 1 454 ? 102.832 6.466 -92.215 1.00 92.19 454 GLN A CA 1
ATOM 3631 C C . GLN A 1 454 ? 103.143 7.315 -93.458 1.00 92.19 454 GLN A C 1
ATOM 3633 O O . GLN A 1 454 ? 104.158 7.084 -94.121 1.00 92.19 454 GLN A O 1
ATOM 3638 N N . TRP A 1 455 ? 102.311 8.309 -93.788 1.00 90.12 455 TRP A N 1
ATOM 3639 C CA . TRP A 1 455 ? 102.592 9.243 -94.882 1.00 90.12 455 TRP A CA 1
ATOM 3640 C C . TRP A 1 455 ? 103.774 10.169 -94.572 1.00 90.12 455 TRP A C 1
ATOM 3642 O O . TRP A 1 455 ? 104.618 10.343 -95.450 1.00 90.12 455 TRP A O 1
ATOM 3652 N N . LYS A 1 456 ? 103.911 10.684 -93.342 1.00 90.81 456 LYS A N 1
ATOM 3653 C CA . LYS A 1 456 ? 105.097 11.451 -92.907 1.00 90.81 456 LYS A CA 1
ATOM 3654 C C . LYS A 1 456 ? 106.372 10.620 -93.054 1.00 90.81 456 LYS A C 1
ATOM 3656 O O . LYS A 1 456 ? 107.294 11.055 -93.734 1.00 90.81 456 LYS A O 1
ATOM 3661 N N . ALA A 1 457 ? 106.389 9.387 -92.544 1.00 89.56 457 ALA A N 1
ATOM 3662 C CA . ALA A 1 457 ? 107.537 8.484 -92.655 1.00 89.56 457 ALA A CA 1
ATOM 3663 C C . ALA A 1 457 ? 107.894 8.138 -94.118 1.00 89.56 457 ALA A C 1
ATOM 3665 O O . ALA A 1 457 ? 109.074 8.024 -94.468 1.00 89.56 457 ALA A O 1
ATOM 3666 N N . ARG A 1 458 ? 106.894 8.013 -95.008 1.00 91.31 458 ARG A N 1
ATOM 3667 C CA . ARG A 1 458 ? 107.112 7.879 -96.463 1.00 91.31 458 ARG A CA 1
ATOM 3668 C C . ARG A 1 458 ? 107.729 9.138 -97.067 1.00 91.31 458 ARG A C 1
ATOM 3670 O O . ARG A 1 458 ? 108.678 9.016 -97.837 1.00 91.31 458 ARG A O 1
ATOM 3677 N N . VAL A 1 459 ? 107.232 10.325 -96.712 1.00 89.50 459 VAL A N 1
ATOM 3678 C CA . VAL A 1 459 ? 107.806 11.604 -97.156 1.00 89.50 459 VAL A CA 1
ATOM 3679 C C . VAL A 1 459 ? 109.247 11.731 -96.666 1.00 89.50 459 VAL A C 1
ATOM 3681 O O . VAL A 1 459 ? 110.131 11.928 -97.484 1.00 89.50 459 VAL A O 1
ATOM 3684 N N . GLU A 1 460 ? 109.533 11.505 -95.385 1.00 90.44 460 GLU A N 1
ATOM 3685 C CA . GLU A 1 460 ? 110.894 11.539 -94.824 1.00 90.44 460 GLU A CA 1
ATOM 3686 C C . GLU A 1 460 ? 111.862 10.545 -95.485 1.00 90.44 460 GLU A C 1
ATOM 3688 O O . GLU A 1 460 ? 113.064 10.812 -95.566 1.00 90.44 460 GLU A O 1
ATOM 3693 N N . LYS A 1 461 ? 111.373 9.388 -95.952 1.00 91.31 461 LYS A N 1
ATOM 3694 C CA . LYS A 1 461 ? 112.159 8.450 -96.767 1.00 91.31 461 LYS A CA 1
ATOM 3695 C C . LYS A 1 461 ? 112.453 9.036 -98.150 1.00 91.31 461 LYS A C 1
ATOM 3697 O O . LYS A 1 461 ? 113.620 9.111 -98.526 1.00 91.31 461 LYS A O 1
ATOM 3702 N N . LEU A 1 462 ? 111.430 9.531 -98.847 1.00 89.94 462 LEU A N 1
ATOM 3703 C CA . LEU A 1 462 ? 111.570 10.161 -100.163 1.00 89.94 462 LEU A CA 1
ATOM 3704 C C . LEU A 1 462 ? 112.443 11.427 -100.125 1.00 89.94 462 LEU A C 1
ATOM 3706 O O . LEU A 1 462 ? 113.200 11.660 -101.061 1.00 89.94 462 LEU A O 1
ATOM 3710 N N . THR A 1 463 ? 112.413 12.221 -99.050 1.00 91.44 463 THR A N 1
ATOM 3711 C CA . THR A 1 463 ? 113.286 13.397 -98.894 1.00 91.44 463 THR A CA 1
ATOM 3712 C C . THR A 1 463 ? 114.750 12.988 -98.747 1.00 91.44 463 THR A C 1
ATOM 3714 O O . THR A 1 463 ? 115.617 13.630 -99.332 1.00 91.44 463 THR A O 1
ATOM 3717 N N . ARG A 1 464 ? 115.047 11.902 -98.018 1.00 90.81 464 ARG A N 1
ATOM 3718 C CA . ARG A 1 464 ? 116.414 11.358 -97.916 1.00 90.81 464 ARG A CA 1
ATOM 3719 C C . ARG A 1 464 ? 116.903 10.798 -99.250 1.00 90.81 464 ARG A C 1
ATOM 3721 O O . ARG A 1 464 ? 118.020 11.099 -99.653 1.00 90.81 464 ARG A O 1
ATOM 3728 N N . GLU A 1 465 ? 116.052 10.056 -99.955 1.00 88.56 465 GLU A N 1
ATOM 3729 C CA . GLU A 1 465 ? 116.344 9.527 -101.295 1.00 88.56 465 GLU A CA 1
ATOM 3730 C C . GLU A 1 465 ? 116.566 10.661 -102.309 1.00 88.56 465 GLU A C 1
ATOM 3732 O O . GLU A 1 465 ? 117.537 10.632 -103.061 1.00 88.56 465 GLU A O 1
ATOM 3737 N N . LYS A 1 466 ? 115.748 11.721 -102.260 1.00 88.88 466 LYS A N 1
ATOM 3738 C CA . LYS A 1 466 ? 115.933 12.945 -103.050 1.00 88.88 466 LYS A CA 1
ATOM 3739 C C . LYS A 1 466 ? 117.271 13.623 -102.748 1.00 88.88 466 LYS A C 1
ATOM 3741 O O . LYS A 1 466 ? 118.006 13.913 -103.684 1.00 88.88 466 LYS A O 1
ATOM 3746 N N . VAL A 1 467 ? 117.604 13.856 -101.476 1.00 90.19 467 VAL A N 1
ATOM 3747 C CA . VAL A 1 467 ? 118.871 14.507 -101.091 1.00 90.19 467 VAL A CA 1
ATOM 3748 C C . VAL A 1 467 ? 120.076 13.672 -101.533 1.00 90.19 467 VAL A C 1
ATOM 3750 O O . VAL A 1 467 ? 121.045 14.234 -102.038 1.00 90.19 467 VAL A O 1
ATOM 3753 N N . GLN A 1 468 ? 120.004 12.340 -101.432 1.00 90.62 468 GLN A N 1
ATOM 3754 C CA . GLN A 1 468 ? 121.036 11.457 -101.975 1.00 90.62 468 GLN A CA 1
ATOM 3755 C C . GLN A 1 468 ? 121.185 11.646 -103.496 1.00 90.62 468 GLN A C 1
ATOM 3757 O O . GLN A 1 468 ? 122.290 11.913 -103.969 1.00 90.62 468 GLN A O 1
ATOM 3762 N N . GLN A 1 469 ? 120.086 11.601 -104.255 1.00 88.94 469 GLN A N 1
ATOM 3763 C CA . GLN A 1 469 ? 120.107 11.832 -105.705 1.00 88.94 469 GLN A CA 1
ATOM 3764 C C . GLN A 1 469 ? 120.594 13.243 -106.083 1.00 88.94 469 GLN A C 1
ATOM 3766 O O . GLN A 1 469 ? 121.275 13.407 -107.093 1.00 88.94 469 GLN A O 1
ATOM 3771 N N . GLU A 1 470 ? 120.319 14.268 -105.275 1.00 89.25 470 GLU A N 1
ATOM 3772 C CA . GLU A 1 470 ? 120.871 15.617 -105.463 1.00 89.25 470 GLU A CA 1
ATOM 3773 C C . GLU A 1 470 ? 122.391 15.648 -105.229 1.00 89.25 470 GLU A C 1
ATOM 3775 O O . GLU A 1 470 ? 123.109 16.288 -105.999 1.00 89.25 470 GLU A O 1
ATOM 3780 N N . THR A 1 471 ? 122.916 14.903 -104.247 1.00 87.81 471 THR A N 1
ATOM 3781 C CA . THR A 1 471 ? 124.374 14.768 -104.062 1.00 87.81 471 THR A CA 1
ATOM 3782 C C . THR A 1 471 ? 125.052 13.950 -105.163 1.00 87.81 471 THR A C 1
ATOM 3784 O O . THR A 1 471 ? 126.137 14.324 -105.603 1.00 87.81 471 THR A O 1
ATOM 3787 N N . GLU A 1 472 ? 124.415 12.889 -105.667 1.00 88.06 472 GLU A N 1
ATOM 3788 C CA . GLU A 1 472 ? 124.926 12.100 -106.798 1.00 88.06 472 GLU A CA 1
ATOM 3789 C C . GLU A 1 472 ? 124.978 12.947 -108.080 1.00 88.06 472 GLU A C 1
ATOM 3791 O O . GLU A 1 472 ? 126.013 12.990 -108.747 1.00 88.06 472 GLU A O 1
ATOM 3796 N N . ASN A 1 473 ? 123.924 13.722 -108.369 1.00 85.62 473 ASN A N 1
ATOM 3797 C CA . ASN A 1 473 ? 123.928 14.687 -109.472 1.00 85.62 473 ASN A CA 1
ATOM 3798 C C . ASN A 1 473 ? 125.022 15.755 -109.307 1.00 85.62 473 ASN A C 1
ATOM 3800 O O . ASN A 1 473 ? 125.723 16.044 -110.270 1.00 85.62 473 ASN A O 1
ATOM 3804 N N . ALA A 1 474 ? 125.240 16.299 -108.104 1.00 87.75 474 ALA A N 1
ATOM 3805 C CA . ALA A 1 474 ? 126.300 17.285 -107.874 1.00 87.75 474 ALA A CA 1
ATOM 3806 C C . ALA A 1 474 ? 127.720 16.718 -108.101 1.00 87.75 474 ALA A C 1
ATOM 3808 O O . ALA A 1 474 ? 128.613 17.441 -108.550 1.00 87.75 474 ALA A O 1
ATOM 3809 N N . VAL A 1 475 ? 127.939 15.426 -107.826 1.00 89.75 475 VAL A N 1
ATOM 3810 C CA . VAL A 1 475 ? 129.191 14.724 -108.167 1.00 89.75 475 VAL A CA 1
ATOM 3811 C C . VAL A 1 475 ? 129.308 14.504 -109.679 1.00 89.75 475 VAL A C 1
ATOM 3813 O O . VAL A 1 475 ? 130.388 14.703 -110.235 1.00 89.75 475 VAL A O 1
ATOM 3816 N N . LEU A 1 476 ? 128.212 14.156 -110.361 1.00 86.06 476 LEU A N 1
ATOM 3817 C CA . LEU A 1 476 ? 128.185 14.004 -111.819 1.00 86.06 476 LEU A CA 1
ATOM 3818 C C . LEU A 1 476 ? 128.411 15.336 -112.554 1.00 86.06 476 LEU A C 1
ATOM 3820 O O . LEU A 1 476 ? 129.193 15.355 -113.499 1.00 86.06 476 LEU A O 1
ATOM 3824 N N . SER A 1 477 ? 127.827 16.450 -112.098 1.00 86.94 477 SER A N 1
ATOM 3825 C CA . SER A 1 477 ? 128.093 17.789 -112.651 1.00 86.94 477 SER A CA 1
ATOM 3826 C C . SER A 1 477 ? 129.568 18.157 -112.533 1.00 86.94 477 SER A C 1
ATOM 3828 O O . SER A 1 477 ? 130.193 18.442 -113.548 1.00 86.94 477 SER A O 1
ATOM 3830 N N . ARG A 1 478 ? 130.170 18.003 -111.343 1.00 87.50 478 ARG A N 1
ATOM 3831 C CA . ARG A 1 478 ? 131.621 18.193 -111.175 1.00 87.50 478 ARG A CA 1
ATOM 3832 C C . ARG A 1 478 ? 132.437 17.311 -112.111 1.00 87.50 478 ARG A C 1
ATOM 3834 O O . ARG A 1 478 ? 133.494 17.729 -112.557 1.00 87.50 478 ARG A O 1
ATOM 3841 N N . ARG A 1 479 ? 131.971 16.094 -112.412 1.00 87.12 479 ARG A N 1
ATOM 3842 C CA . ARG A 1 479 ? 132.646 15.193 -113.352 1.00 87.12 479 ARG A CA 1
ATOM 3843 C C . ARG A 1 479 ? 132.480 15.608 -114.819 1.00 87.12 479 ARG A C 1
ATOM 3845 O O . ARG A 1 479 ? 133.323 15.230 -115.625 1.00 87.12 479 ARG A O 1
ATOM 3852 N N . ILE A 1 480 ? 131.445 16.375 -115.158 1.00 83.06 480 ILE A N 1
ATOM 3853 C CA . ILE A 1 480 ? 131.291 17.019 -116.469 1.00 83.06 480 ILE A CA 1
ATOM 3854 C C . ILE A 1 480 ? 132.245 18.214 -116.567 1.00 83.06 480 ILE A C 1
ATOM 3856 O O . ILE A 1 480 ? 133.029 18.247 -117.510 1.00 83.06 480 ILE A O 1
ATOM 3860 N N . ASP A 1 481 ? 132.283 19.103 -115.566 1.00 85.75 481 ASP A N 1
ATOM 3861 C CA . ASP A 1 481 ? 133.227 20.238 -115.507 1.00 85.75 481 ASP A CA 1
ATOM 3862 C C . ASP A 1 481 ? 134.684 19.754 -115.704 1.00 85.75 481 ASP A C 1
ATOM 3864 O O . ASP A 1 481 ? 135.431 20.217 -116.568 1.00 85.75 481 ASP A O 1
ATOM 3868 N N . ASP A 1 482 ? 135.038 18.706 -114.956 1.00 84.56 482 ASP A N 1
ATOM 3869 C CA . ASP A 1 482 ? 136.319 17.997 -114.963 1.00 84.56 482 ASP A CA 1
ATOM 3870 C C . ASP A 1 482 ? 136.656 17.350 -116.330 1.00 84.56 482 ASP A C 1
ATOM 3872 O O . ASP A 1 482 ? 137.821 17.061 -116.605 1.00 84.56 482 ASP A O 1
ATOM 3876 N N . LEU A 1 483 ? 135.674 17.115 -117.207 1.00 83.19 483 LEU A N 1
ATOM 3877 C CA . LEU A 1 483 ? 135.866 16.621 -118.578 1.00 83.19 483 LEU A CA 1
ATOM 3878 C C . LEU A 1 483 ? 135.885 17.755 -119.614 1.00 83.19 483 LEU A C 1
ATOM 3880 O O . LEU A 1 483 ? 136.661 17.681 -120.567 1.00 83.19 483 LEU A O 1
ATOM 3884 N N . GLU A 1 484 ? 135.093 18.811 -119.422 1.00 82.88 484 GLU A N 1
ATOM 3885 C CA . GLU A 1 484 ? 135.107 19.996 -120.283 1.00 82.88 484 GLU A CA 1
ATOM 3886 C C . GLU A 1 484 ? 136.456 20.720 -120.246 1.00 82.88 484 GLU A C 1
ATOM 3888 O O . GLU A 1 484 ? 136.953 21.144 -121.289 1.00 82.88 484 GLU A O 1
ATOM 3893 N N . ASP A 1 485 ? 137.088 20.839 -119.077 1.00 84.88 485 ASP A N 1
ATOM 3894 C CA . ASP A 1 485 ? 138.403 21.486 -118.977 1.00 84.88 485 ASP A CA 1
ATOM 3895 C C . ASP A 1 485 ? 139.515 20.649 -119.633 1.00 84.88 485 ASP A C 1
ATOM 3897 O O . ASP A 1 485 ? 140.362 21.196 -120.342 1.00 84.88 485 ASP A O 1
ATOM 3901 N N . LYS A 1 486 ? 139.443 19.313 -119.533 1.00 81.81 486 LYS A N 1
ATOM 3902 C CA . LYS A 1 486 ? 140.347 18.401 -120.262 1.00 81.81 486 LYS A CA 1
ATOM 3903 C C . LYS A 1 486 ? 140.162 18.495 -121.782 1.00 81.81 486 LYS A C 1
ATOM 3905 O O . LYS A 1 486 ? 141.131 18.348 -122.527 1.00 81.81 486 LYS A O 1
ATOM 3910 N N . LEU A 1 487 ? 138.941 18.765 -122.254 1.00 80.94 487 LEU A N 1
ATOM 3911 C CA . LEU A 1 487 ? 138.665 19.005 -123.672 1.00 80.94 487 LEU A CA 1
ATOM 3912 C C . LEU A 1 487 ? 139.299 20.326 -124.147 1.00 80.94 487 LEU A C 1
ATOM 3914 O O . LEU A 1 487 ? 139.974 20.339 -125.176 1.00 80.94 487 LEU A O 1
ATOM 3918 N N . LYS A 1 488 ? 139.168 21.409 -123.366 1.00 81.38 488 LYS A N 1
ATOM 3919 C CA . LYS A 1 488 ? 139.769 22.726 -123.664 1.00 81.38 488 LYS A CA 1
ATOM 3920 C C . LYS A 1 488 ? 141.304 22.659 -123.733 1.00 81.38 488 LYS A C 1
ATOM 3922 O O . LYS A 1 488 ? 141.897 23.240 -124.643 1.00 81.38 488 LYS A O 1
ATOM 3927 N N . GLU A 1 489 ? 141.957 21.923 -122.827 1.00 81.12 489 GLU A N 1
ATOM 3928 C CA . GLU A 1 489 ? 143.412 21.690 -122.890 1.00 81.12 489 GLU A CA 1
ATOM 3929 C C . GLU A 1 489 ? 143.830 20.937 -124.166 1.00 81.12 489 GLU A C 1
ATOM 3931 O O . GLU A 1 489 ? 144.811 21.315 -124.817 1.00 81.12 489 GLU A O 1
ATOM 3936 N N . ALA A 1 490 ? 143.071 19.912 -124.570 1.00 77.94 490 ALA A N 1
ATOM 3937 C CA . ALA A 1 490 ? 143.337 19.167 -125.799 1.00 77.94 490 ALA A CA 1
ATOM 3938 C C . ALA A 1 490 ? 143.186 20.044 -127.059 1.00 77.94 490 ALA A C 1
ATOM 3940 O O . ALA A 1 490 ? 144.060 20.024 -127.928 1.00 77.94 490 ALA A O 1
ATOM 3941 N N . GLU A 1 491 ? 142.138 20.872 -127.144 1.00 80.25 491 GLU A N 1
ATOM 3942 C CA . GLU A 1 491 ? 141.940 21.807 -128.262 1.00 80.25 491 GLU A CA 1
ATOM 3943 C C . GLU A 1 491 ? 143.067 22.848 -128.373 1.00 80.25 491 GLU A C 1
ATOM 3945 O O . GLU A 1 491 ? 143.544 23.143 -129.474 1.00 80.25 491 GLU A O 1
ATOM 3950 N N . MET A 1 492 ? 143.535 23.381 -127.240 1.00 79.81 492 MET A N 1
ATOM 3951 C CA . MET A 1 492 ? 144.672 24.310 -127.188 1.00 79.81 492 MET A CA 1
ATOM 3952 C C . MET A 1 492 ? 145.965 23.641 -127.685 1.00 79.81 492 MET A C 1
ATOM 3954 O O . MET A 1 492 ? 146.688 24.220 -128.500 1.00 79.81 492 MET A O 1
ATOM 3958 N N . SER A 1 493 ? 146.223 22.396 -127.268 1.00 80.50 493 SER A N 1
ATOM 3959 C CA . SER A 1 493 ? 147.361 21.591 -127.736 1.00 80.50 493 SER A CA 1
ATOM 3960 C C . SER A 1 493 ? 147.312 21.322 -129.250 1.00 80.50 493 SER A C 1
ATOM 3962 O O . SER A 1 493 ? 148.319 21.462 -129.955 1.00 80.50 493 SER A O 1
ATOM 3964 N N . MET A 1 494 ? 146.125 21.012 -129.784 1.00 75.69 494 MET A N 1
ATOM 3965 C CA . MET A 1 494 ? 145.916 20.783 -131.219 1.00 75.69 494 MET A CA 1
ATOM 3966 C C . MET A 1 494 ? 146.136 22.043 -132.070 1.00 75.69 494 MET A C 1
ATOM 3968 O O . MET A 1 494 ? 146.647 21.936 -133.183 1.00 75.69 494 MET A O 1
ATOM 3972 N N . ARG A 1 495 ? 145.814 23.242 -131.563 1.00 81.81 495 ARG A N 1
ATOM 3973 C CA . ARG A 1 495 ? 146.100 24.503 -132.277 1.00 81.81 495 ARG A CA 1
ATOM 3974 C C . ARG A 1 495 ? 147.602 24.768 -132.397 1.00 81.81 495 ARG A C 1
ATOM 3976 O O . ARG A 1 495 ? 148.091 24.981 -133.501 1.00 81.81 495 ARG A O 1
ATOM 3983 N N . VAL A 1 496 ? 148.340 24.684 -131.286 1.00 78.25 496 VAL A N 1
ATOM 3984 C CA . VAL A 1 496 ? 149.796 24.944 -131.269 1.00 78.25 496 VAL A CA 1
ATOM 3985 C C . VAL A 1 496 ? 150.555 23.968 -132.176 1.00 78.25 496 VAL A C 1
ATOM 3987 O O . VAL A 1 496 ? 151.478 24.364 -132.886 1.00 78.25 496 VAL A O 1
ATOM 3990 N N . THR A 1 497 ? 150.149 22.696 -132.198 1.00 76.00 497 THR A N 1
ATOM 3991 C CA . THR A 1 497 ? 150.766 21.685 -133.072 1.00 76.00 497 THR A CA 1
ATOM 3992 C C . THR A 1 497 ? 150.408 21.860 -134.552 1.00 76.00 497 THR A C 1
ATOM 3994 O O . THR A 1 497 ? 151.242 21.561 -135.407 1.00 76.00 497 THR A O 1
ATOM 3997 N N . ALA A 1 498 ? 149.226 22.393 -134.882 1.00 77.25 498 ALA A N 1
ATOM 3998 C CA . ALA A 1 498 ? 148.840 22.681 -136.264 1.00 77.25 498 ALA A CA 1
ATOM 3999 C C . ALA A 1 498 ? 149.688 23.801 -136.899 1.00 77.25 498 ALA A C 1
ATOM 4001 O O . ALA A 1 498 ? 150.159 23.637 -138.027 1.00 77.25 498 ALA A O 1
ATOM 4002 N N . ASP A 1 499 ? 149.935 24.905 -136.186 1.00 76.75 499 ASP A N 1
ATOM 4003 C CA . ASP A 1 499 ? 150.707 26.042 -136.716 1.00 76.75 499 ASP A CA 1
ATOM 4004 C C . ASP A 1 499 ? 152.189 25.689 -136.959 1.00 76.75 499 ASP A C 1
ATOM 4006 O O . ASP A 1 499 ? 152.761 26.029 -138.001 1.00 76.75 499 ASP A O 1
ATOM 4010 N N . ASP A 1 500 ? 152.800 24.936 -136.040 1.00 78.06 500 ASP A N 1
ATOM 4011 C CA . ASP A 1 500 ? 154.184 24.453 -136.150 1.00 78.06 500 ASP A CA 1
ATOM 4012 C C . ASP A 1 500 ? 154.358 23.419 -137.287 1.00 78.06 500 ASP A C 1
ATOM 4014 O O . ASP A 1 500 ? 155.347 23.449 -138.030 1.00 78.06 500 ASP A O 1
ATOM 4018 N N . LEU A 1 501 ? 153.355 22.559 -137.520 1.00 74.06 501 LEU A N 1
ATOM 4019 C CA . LEU A 1 501 ? 153.306 21.696 -138.708 1.00 74.06 501 LEU A CA 1
ATOM 4020 C C . LEU A 1 501 ? 153.185 22.501 -140.011 1.00 74.06 501 LEU A C 1
ATOM 4022 O O . LEU A 1 501 ? 153.805 22.134 -141.010 1.00 74.06 501 LEU A O 1
ATOM 4026 N N . ASN A 1 502 ? 152.442 23.610 -140.014 1.00 75.62 502 ASN A N 1
ATOM 4027 C CA . ASN A 1 502 ? 152.232 24.443 -141.202 1.00 75.62 502 ASN A CA 1
ATOM 4028 C C . ASN A 1 502 ? 153.526 25.166 -141.644 1.00 75.62 502 ASN A C 1
ATOM 4030 O O . ASN A 1 502 ? 153.835 25.243 -142.839 1.00 75.62 502 ASN A O 1
ATOM 4034 N N . HIS A 1 503 ? 154.343 25.602 -140.675 1.00 70.44 503 HIS A N 1
ATOM 4035 C CA . HIS A 1 503 ? 155.708 26.095 -140.912 1.00 70.44 503 HIS A CA 1
ATOM 4036 C C . HIS A 1 503 ? 156.621 25.006 -141.505 1.00 70.44 503 HIS A C 1
ATOM 4038 O O . HIS A 1 503 ? 157.323 25.235 -142.496 1.00 70.44 503 HIS A O 1
ATOM 4044 N N . LYS A 1 504 ? 156.582 23.791 -140.944 1.00 74.88 504 LYS A N 1
ATOM 4045 C CA . LYS A 1 504 ? 157.383 22.648 -141.422 1.00 74.88 504 LYS A CA 1
ATOM 4046 C C . LYS A 1 504 ? 156.966 22.185 -142.823 1.00 74.88 504 LYS A C 1
ATOM 4048 O O . LYS A 1 504 ? 157.827 21.802 -143.615 1.00 74.88 504 LYS A O 1
ATOM 4053 N N . LEU A 1 505 ? 155.681 22.284 -143.166 1.00 71.19 505 LEU A N 1
ATOM 4054 C CA . LEU A 1 505 ? 155.154 21.953 -144.492 1.00 71.19 505 LEU A CA 1
ATOM 4055 C C . LEU A 1 505 ? 155.717 22.875 -145.587 1.00 71.19 505 LEU A C 1
ATOM 4057 O O . LEU A 1 505 ? 156.162 22.382 -146.625 1.00 71.19 505 LEU A O 1
ATOM 4061 N N . HIS A 1 506 ? 155.782 24.188 -145.336 1.00 69.38 506 HIS A N 1
ATOM 4062 C CA . HIS A 1 506 ? 156.400 25.142 -146.267 1.00 69.38 506 HIS A CA 1
ATOM 4063 C C . HIS A 1 506 ? 157.887 24.829 -146.502 1.00 69.38 506 HIS A C 1
ATOM 4065 O O . HIS A 1 506 ? 158.327 24.779 -147.649 1.00 69.38 506 HIS A O 1
ATOM 4071 N N . SER A 1 507 ? 158.639 24.518 -145.438 1.00 68.44 507 SER A N 1
ATOM 4072 C CA . SER A 1 507 ? 160.052 24.114 -145.537 1.00 68.44 507 SER A CA 1
ATOM 4073 C C . SER A 1 507 ? 160.259 22.802 -146.313 1.00 68.44 507 SER A C 1
ATOM 4075 O O . SER A 1 507 ? 161.232 22.677 -147.059 1.00 68.44 507 SER A O 1
ATOM 4077 N N . LYS A 1 508 ? 159.350 21.825 -146.195 1.00 70.25 508 LYS A N 1
ATOM 4078 C CA . LYS A 1 508 ? 159.463 20.548 -146.924 1.00 70.25 508 LYS A CA 1
ATOM 4079 C C . LYS A 1 508 ? 159.009 20.639 -148.382 1.00 70.25 508 LYS A C 1
ATOM 4081 O O . LYS A 1 508 ? 159.538 19.911 -149.223 1.00 70.25 508 LYS A O 1
ATOM 4086 N N . SER A 1 509 ? 158.121 21.575 -148.723 1.00 69.75 509 SER A N 1
ATOM 4087 C CA . SER A 1 509 ? 157.732 21.818 -150.120 1.00 69.75 509 SER A CA 1
ATOM 4088 C C . SER A 1 509 ? 158.892 22.315 -150.996 1.00 69.75 509 SER A C 1
ATOM 4090 O O . SER A 1 509 ? 158.859 22.096 -152.206 1.00 69.75 509 SER A O 1
ATOM 4092 N N . THR A 1 510 ? 159.917 22.952 -150.417 1.00 58.88 510 THR A N 1
ATOM 4093 C CA . THR A 1 510 ? 161.119 23.405 -151.144 1.00 58.88 510 THR A CA 1
ATOM 4094 C C . THR A 1 510 ? 162.198 22.330 -151.326 1.00 58.88 510 THR A C 1
ATOM 4096 O O . THR A 1 510 ? 163.065 22.496 -152.176 1.00 58.88 510 THR A O 1
ATOM 4099 N N . GLU A 1 511 ? 162.144 21.219 -150.583 1.00 62.47 511 GLU A N 1
ATOM 4100 C CA . GLU A 1 511 ? 163.047 20.065 -150.768 1.00 62.47 511 GLU A CA 1
ATOM 4101 C C . GLU A 1 511 ? 162.454 18.988 -151.693 1.00 62.47 511 GLU A C 1
ATOM 4103 O O . GLU A 1 511 ? 163.176 18.297 -152.409 1.00 62.47 511 GLU A O 1
ATOM 4108 N N . LEU A 1 512 ? 161.126 18.820 -151.712 1.00 57.25 512 LEU A N 1
ATOM 4109 C CA . LEU A 1 512 ? 160.492 17.730 -152.467 1.00 57.25 512 LEU A CA 1
ATOM 4110 C C . LEU A 1 512 ? 160.618 17.902 -153.997 1.00 57.25 512 LEU A C 1
ATOM 4112 O O . LEU A 1 512 ? 160.526 16.929 -154.748 1.00 57.25 512 LEU A O 1
ATOM 4116 N N . THR A 1 513 ? 160.879 19.124 -154.468 1.00 65.06 513 THR A N 1
ATOM 4117 C CA . THR A 1 513 ? 161.187 19.429 -155.873 1.00 65.06 513 THR A CA 1
ATOM 4118 C C . THR A 1 513 ? 162.596 19.010 -156.295 1.00 65.06 513 THR A C 1
ATOM 4120 O O . THR A 1 513 ? 162.774 18.670 -157.463 1.00 65.06 513 THR A O 1
ATOM 4123 N N . THR A 1 514 ? 163.584 18.985 -155.392 1.00 62.25 514 THR A N 1
ATOM 4124 C CA . THR A 1 514 ? 164.964 18.586 -155.731 1.00 62.25 514 THR A CA 1
ATOM 4125 C C . THR A 1 514 ? 165.128 17.065 -155.711 1.00 62.25 514 THR A C 1
ATOM 4127 O O . THR A 1 514 ? 165.650 16.490 -156.665 1.00 62.25 514 THR A O 1
ATOM 4130 N N . LEU A 1 515 ? 164.584 16.388 -154.693 1.00 59.31 515 LEU A N 1
ATOM 4131 C CA . LEU A 1 515 ? 164.687 14.928 -154.528 1.00 59.31 515 LEU A CA 1
ATOM 4132 C C . LEU A 1 515 ? 163.962 14.113 -155.617 1.00 59.31 515 LEU A C 1
ATOM 4134 O O . LEU A 1 515 ? 164.290 12.945 -155.841 1.00 59.31 515 LEU A O 1
ATOM 4138 N N . LYS A 1 516 ? 163.006 14.710 -156.342 1.00 65.38 516 LYS A N 1
ATOM 4139 C CA . LYS A 1 516 ? 162.324 14.043 -157.468 1.00 65.38 516 LYS A CA 1
ATOM 4140 C C . LYS A 1 516 ? 163.233 13.724 -158.660 1.00 65.38 516 LYS A C 1
ATOM 4142 O O . LYS A 1 516 ? 162.847 12.893 -159.471 1.00 65.38 516 LYS A O 1
ATOM 4147 N N . LEU A 1 517 ? 164.420 14.327 -158.758 1.00 53.06 517 LEU A N 1
ATOM 4148 C CA . LEU A 1 517 ? 165.412 14.008 -159.797 1.00 53.06 517 LEU A CA 1
ATOM 4149 C C . LEU A 1 517 ? 166.296 12.791 -159.455 1.00 53.06 517 LEU A C 1
ATOM 4151 O O . LEU A 1 517 ? 167.104 12.376 -160.284 1.00 53.06 517 LEU A O 1
ATOM 4155 N N . GLU A 1 518 ? 166.177 12.228 -158.248 1.00 60.94 518 GLU A N 1
ATOM 4156 C CA . GLU A 1 518 ? 167.143 11.251 -157.723 1.00 60.94 518 GLU A CA 1
ATOM 4157 C C . GLU A 1 518 ? 166.558 9.845 -157.481 1.00 60.94 518 GLU A C 1
ATOM 4159 O O . GLU A 1 518 ? 167.295 8.857 -157.493 1.00 60.94 518 GLU A O 1
ATOM 4164 N N . ASN A 1 519 ? 165.236 9.718 -157.306 1.00 52.34 519 ASN A N 1
ATOM 4165 C CA . ASN A 1 519 ? 164.615 8.466 -156.849 1.00 52.34 519 ASN A CA 1
ATOM 4166 C C . ASN A 1 519 ? 164.551 7.338 -157.904 1.00 52.34 519 ASN A C 1
ATOM 4168 O O . ASN A 1 519 ? 164.499 6.168 -157.528 1.00 52.34 519 ASN A O 1
ATOM 4172 N N . ASP A 1 520 ? 164.637 7.656 -159.200 1.00 59.81 520 ASP A N 1
ATOM 4173 C CA . ASP A 1 520 ? 164.518 6.690 -160.312 1.00 59.81 520 ASP A CA 1
ATOM 4174 C C . ASP A 1 520 ? 165.662 5.647 -160.392 1.00 59.81 520 ASP A C 1
ATOM 4176 O O . ASP A 1 520 ? 165.669 4.794 -161.280 1.00 59.81 520 ASP A O 1
ATOM 4180 N N . LYS A 1 521 ? 166.645 5.683 -159.479 1.00 54.97 521 LYS A N 1
ATOM 4181 C CA . LYS A 1 521 ? 167.858 4.844 -159.529 1.00 54.97 521 LYS A CA 1
ATOM 4182 C C . LYS A 1 521 ? 167.860 3.568 -158.670 1.00 54.97 521 LYS A C 1
ATOM 4184 O O . LYS A 1 521 ? 168.736 2.737 -158.895 1.00 54.97 521 LYS A O 1
ATOM 4189 N N . LEU A 1 522 ? 166.976 3.388 -157.675 1.00 55.50 522 LEU A N 1
ATOM 4190 C CA . LEU A 1 522 ? 167.167 2.357 -156.624 1.00 55.50 522 LEU A CA 1
ATOM 4191 C C . LEU A 1 522 ? 165.864 1.668 -156.150 1.00 55.50 522 LEU A C 1
ATOM 4193 O O . LEU A 1 522 ? 165.225 2.159 -155.218 1.00 55.50 522 LEU A O 1
ATOM 4197 N N . ARG A 1 523 ? 165.460 0.511 -156.723 1.00 49.66 523 ARG A N 1
ATOM 4198 C CA . ARG A 1 523 ? 164.203 -0.162 -156.290 1.00 49.66 523 ARG A CA 1
ATOM 4199 C C . ARG A 1 523 ? 164.040 -1.694 -156.503 1.00 49.66 523 ARG A C 1
ATOM 4201 O O . ARG A 1 523 ? 163.019 -2.114 -157.041 1.00 49.66 523 ARG A O 1
ATOM 4208 N N . SER A 1 524 ? 164.966 -2.556 -156.042 1.00 52.94 524 SER A N 1
ATOM 4209 C CA . SER A 1 524 ? 164.845 -4.033 -156.233 1.00 52.94 524 SER A CA 1
ATOM 4210 C C . SER A 1 524 ? 165.523 -4.984 -155.169 1.00 52.94 524 SER A C 1
ATOM 4212 O O . SER A 1 524 ? 166.581 -5.522 -155.499 1.00 52.94 524 SER A O 1
ATOM 4214 N N . SER A 1 525 ? 164.949 -5.237 -153.937 1.00 30.50 525 SER A N 1
ATOM 4215 C CA . SER A 1 525 ? 165.483 -6.162 -152.839 1.00 30.50 525 SER A CA 1
ATOM 4216 C C . SER A 1 525 ? 164.647 -6.479 -151.512 1.00 30.50 525 SER A C 1
ATOM 4218 O O . SER A 1 525 ? 163.920 -5.593 -151.074 1.00 30.50 525 SER A O 1
ATOM 4220 N N . LEU A 1 526 ? 164.929 -7.617 -150.786 1.00 42.06 526 LEU A N 1
ATOM 4221 C CA . LEU A 1 526 ? 164.876 -7.947 -149.283 1.00 42.06 526 LEU A CA 1
ATOM 4222 C C . LEU A 1 526 ? 163.590 -8.476 -148.494 1.00 42.06 526 LEU A C 1
ATOM 4224 O O . LEU A 1 526 ? 162.488 -8.055 -148.826 1.00 42.06 526 LEU A O 1
ATOM 4228 N N . ALA A 1 527 ? 163.709 -9.356 -147.430 1.00 39.12 527 ALA A N 1
ATOM 4229 C CA . ALA A 1 527 ? 162.576 -9.899 -146.539 1.00 39.12 527 ALA A CA 1
ATOM 4230 C C . ALA A 1 527 ? 162.814 -10.652 -145.084 1.00 39.12 527 ALA A C 1
ATOM 4232 O O . ALA A 1 527 ? 163.688 -11.525 -145.136 1.00 39.12 527 ALA A O 1
ATOM 4233 N N . THR A 1 528 ? 162.030 -10.420 -143.887 1.00 28.64 528 THR A N 1
ATOM 4234 C CA . THR A 1 528 ? 161.511 -11.236 -142.562 1.00 28.64 528 THR A CA 1
ATOM 4235 C C . THR A 1 528 ? 161.556 -10.825 -140.922 1.00 28.64 528 THR A C 1
ATOM 4237 O O . THR A 1 528 ? 162.523 -10.138 -140.622 1.00 28.64 528 THR A O 1
ATOM 4240 N N . VAL A 1 529 ? 160.637 -11.192 -139.856 1.00 24.27 529 VAL A N 1
ATOM 4241 C CA . VAL A 1 529 ? 160.681 -11.136 -138.217 1.00 24.27 529 VAL A CA 1
ATOM 4242 C C . VAL A 1 529 ? 159.396 -11.430 -137.148 1.00 24.27 529 VAL A C 1
ATOM 4244 O O . VAL A 1 529 ? 158.293 -11.298 -137.665 1.00 24.27 529 VAL A O 1
ATOM 4247 N N . GLN A 1 530 ? 159.417 -11.756 -135.736 1.00 31.80 530 GLN A N 1
ATOM 4248 C CA . GLN A 1 530 ? 158.257 -11.872 -134.602 1.00 31.80 530 GLN A CA 1
ATOM 4249 C C . GLN A 1 530 ? 158.421 -12.203 -132.942 1.00 31.80 530 GLN A C 1
ATOM 4251 O O . GLN A 1 530 ? 159.404 -12.876 -132.647 1.00 31.80 530 GLN A O 1
ATOM 4256 N N . ASP A 1 531 ? 157.479 -11.905 -131.893 1.00 34.91 531 ASP A N 1
ATOM 4257 C CA . ASP A 1 531 ? 156.892 -12.685 -130.590 1.00 34.91 531 ASP A CA 1
ATOM 4258 C C . ASP A 1 531 ? 156.886 -12.370 -128.913 1.00 34.91 531 ASP A C 1
ATOM 4260 O O . ASP A 1 531 ? 157.889 -11.823 -128.464 1.00 34.91 531 ASP A O 1
ATOM 4264 N N . LYS A 1 532 ? 155.886 -12.825 -127.973 1.00 38.28 532 LYS A N 1
ATOM 4265 C CA . LYS A 1 532 ? 155.712 -13.112 -126.366 1.00 38.28 532 LYS A CA 1
ATOM 4266 C C . LYS A 1 532 ? 155.051 -12.164 -125.158 1.00 38.28 532 LYS A C 1
ATOM 4268 O O . LYS A 1 532 ? 154.980 -10.987 -125.477 1.00 38.28 532 LYS A O 1
ATOM 4273 N N . LEU A 1 533 ? 154.623 -12.357 -123.789 1.00 39.25 533 LEU A N 1
ATOM 4274 C CA . LEU A 1 533 ? 154.017 -13.319 -122.650 1.00 39.25 533 LEU A CA 1
ATOM 4275 C C . LEU A 1 533 ? 153.674 -12.762 -121.077 1.00 39.25 533 LEU A C 1
ATOM 4277 O O . LEU A 1 533 ? 154.235 -11.708 -120.791 1.00 39.25 533 LEU A O 1
ATOM 4281 N N . THR A 1 534 ? 152.852 -13.315 -120.028 1.00 39.72 534 THR A N 1
ATOM 4282 C CA . THR A 1 534 ? 152.560 -12.826 -118.497 1.00 39.72 534 THR A CA 1
ATOM 4283 C C . THR A 1 534 ? 151.738 -13.664 -117.283 1.00 39.72 534 THR A C 1
ATOM 4285 O O . THR A 1 534 ? 151.296 -14.752 -117.635 1.00 39.72 534 THR A O 1
ATOM 4288 N N . PHE A 1 535 ? 151.502 -13.270 -115.914 1.00 38.31 535 PHE A N 1
ATOM 4289 C CA . PHE A 1 535 ? 150.783 -13.990 -114.653 1.00 38.31 535 PHE A CA 1
ATOM 4290 C C . PHE A 1 535 ? 150.346 -13.266 -113.183 1.00 38.31 535 PHE A C 1
ATOM 4292 O O . PHE A 1 535 ? 150.764 -12.119 -113.057 1.00 38.31 535 PHE A O 1
ATOM 4299 N N . ALA A 1 536 ? 149.586 -13.815 -112.085 1.00 39.56 536 ALA A N 1
ATOM 4300 C CA . ALA A 1 536 ? 149.128 -13.231 -110.648 1.00 39.56 536 ALA A CA 1
ATOM 4301 C C . ALA A 1 536 ? 148.407 -14.066 -109.361 1.00 39.56 536 ALA A C 1
ATOM 4303 O O . ALA A 1 536 ? 148.103 -15.229 -109.610 1.00 39.56 536 ALA A O 1
ATOM 4304 N N . THR A 1 537 ? 148.087 -13.555 -108.051 1.00 35.91 537 THR A N 1
ATOM 4305 C CA . THR A 1 537 ? 147.379 -14.140 -106.705 1.00 35.91 537 THR A CA 1
ATOM 4306 C C . THR A 1 537 ? 146.693 -13.137 -105.564 1.00 35.91 537 THR A C 1
ATOM 4308 O O . THR A 1 537 ? 146.621 -11.990 -105.996 1.00 35.91 537 THR A O 1
ATOM 4311 N N . SER A 1 538 ? 146.193 -13.206 -104.213 1.00 37.84 538 SER A N 1
ATOM 4312 C CA . SER A 1 538 ? 145.739 -14.032 -102.903 1.00 37.84 538 SER A CA 1
ATOM 4313 C C . SER A 1 538 ? 145.334 -13.157 -101.524 1.00 37.84 538 SER A C 1
ATOM 4315 O O . SER A 1 538 ? 145.760 -12.010 -101.640 1.00 37.84 538 SER A O 1
ATOM 4317 N N . GLU A 1 539 ? 144.762 -13.300 -100.205 1.00 38.84 539 GLU A N 1
ATOM 4318 C CA . GLU A 1 539 ? 143.865 -14.048 -99.093 1.00 38.84 539 GLU A CA 1
ATOM 4319 C C . GLU A 1 539 ? 143.690 -13.268 -97.601 1.00 38.84 539 GLU A C 1
ATOM 4321 O O . GLU A 1 539 ? 144.392 -12.263 -97.562 1.00 38.84 539 GLU A O 1
ATOM 4326 N N . VAL A 1 540 ? 143.037 -13.430 -96.318 1.00 37.75 540 VAL A N 1
ATOM 4327 C CA . VAL A 1 540 ? 141.864 -14.050 -95.401 1.00 37.75 540 VAL A CA 1
ATOM 4328 C C . VAL A 1 540 ? 141.714 -13.698 -93.745 1.00 37.75 540 VAL A C 1
ATOM 4330 O O . VAL A 1 540 ? 142.752 -13.335 -93.206 1.00 37.75 540 VAL A O 1
ATOM 4333 N N . ASP A 1 541 ? 140.550 -13.861 -92.916 1.00 38.22 541 ASP A N 1
ATOM 4334 C CA . ASP A 1 541 ? 140.188 -14.047 -91.334 1.00 38.22 541 ASP A CA 1
ATOM 4335 C C . ASP A 1 541 ? 139.479 -12.947 -90.278 1.00 38.22 541 ASP A C 1
ATOM 4337 O O . ASP A 1 541 ? 139.426 -11.823 -90.769 1.00 38.22 541 ASP A O 1
ATOM 4341 N N . GLN A 1 542 ? 138.894 -12.906 -88.953 1.00 44.38 542 GLN A N 1
ATOM 4342 C CA . GLN A 1 542 ? 138.377 -13.609 -87.596 1.00 44.38 542 GLN A CA 1
ATOM 4343 C C . GLN A 1 542 ? 137.556 -12.647 -86.471 1.00 44.38 542 GLN A C 1
ATOM 4345 O O . GLN A 1 542 ? 137.478 -11.489 -86.865 1.00 44.38 542 GLN A O 1
ATOM 4350 N N . LEU A 1 543 ? 137.012 -12.707 -85.130 1.00 46.06 543 LEU A N 1
ATOM 4351 C CA . LEU A 1 543 ? 136.196 -13.476 -83.979 1.00 46.06 543 LEU A CA 1
ATOM 4352 C C . LEU A 1 543 ? 135.683 -12.711 -82.555 1.00 46.06 543 LEU A C 1
ATOM 4354 O O . LEU A 1 543 ? 136.233 -11.638 -82.333 1.00 46.06 543 LEU A O 1
ATOM 4358 N N . LYS A 1 544 ? 134.776 -13.215 -81.552 1.00 47.03 544 LYS A N 1
ATOM 4359 C CA . LYS A 1 544 ? 134.539 -13.013 -79.948 1.00 47.03 544 LYS A CA 1
ATOM 4360 C C . LYS A 1 544 ? 133.150 -12.632 -79.073 1.00 47.03 544 LYS A C 1
ATOM 4362 O O . LYS A 1 544 ? 132.165 -12.349 -79.739 1.00 47.03 544 LYS A O 1
ATOM 4367 N N . THR A 1 545 ? 132.994 -12.664 -77.647 1.00 48.03 545 THR A N 1
ATOM 4368 C CA . THR A 1 545 ? 131.745 -12.537 -76.618 1.00 48.03 545 THR A CA 1
ATOM 4369 C C . THR A 1 545 ? 131.927 -12.014 -75.048 1.00 48.03 545 THR A C 1
ATOM 4371 O O . THR A 1 545 ? 133.072 -11.614 -74.852 1.00 48.03 545 THR A O 1
ATOM 4374 N N . SER A 1 546 ? 131.141 -11.931 -73.842 1.00 47.12 546 SER A N 1
ATOM 4375 C CA . SER A 1 546 ? 129.738 -12.106 -73.080 1.00 47.12 546 SER A CA 1
ATOM 4376 C C . SER A 1 546 ? 129.562 -11.729 -71.443 1.00 47.12 546 SER A C 1
ATOM 4378 O O . SER A 1 546 ? 130.634 -11.571 -70.869 1.00 47.12 546 SER A O 1
ATOM 4380 N N . ILE A 1 547 ? 128.376 -11.597 -70.636 1.00 42.19 547 ILE A N 1
ATOM 4381 C CA . ILE A 1 547 ? 128.173 -11.185 -69.082 1.00 42.19 547 ILE A CA 1
ATOM 4382 C C . ILE A 1 547 ? 126.805 -11.451 -68.117 1.00 42.19 547 ILE A C 1
ATOM 4384 O O . ILE A 1 547 ? 125.999 -12.236 -68.602 1.00 42.19 547 ILE A O 1
ATOM 4388 N N . HIS A 1 548 ? 126.514 -10.912 -66.817 1.00 41.78 548 HIS A N 1
ATOM 4389 C CA . HIS A 1 548 ? 125.462 -11.213 -65.620 1.00 41.78 548 HIS A CA 1
ATOM 4390 C C . HIS A 1 548 ? 124.865 -10.009 -64.619 1.00 41.78 548 HIS A C 1
ATOM 4392 O O . HIS A 1 548 ? 125.223 -8.907 -65.027 1.00 41.78 548 HIS A O 1
ATOM 4398 N N . ASP A 1 549 ? 124.075 -9.865 -63.420 1.00 44.41 549 ASP A N 1
ATOM 4399 C CA . ASP A 1 549 ? 123.287 -10.477 -62.154 1.00 44.41 549 ASP A CA 1
ATOM 4400 C C . ASP A 1 549 ? 122.237 -9.466 -61.295 1.00 44.41 549 ASP A C 1
ATOM 4402 O O . ASP A 1 549 ? 122.049 -8.431 -61.930 1.00 44.41 549 ASP A O 1
ATOM 4406 N N . TYR A 1 550 ? 121.488 -9.387 -60.060 1.00 42.75 550 TYR A N 1
ATOM 4407 C CA . TYR A 1 550 ? 121.098 -9.977 -58.620 1.00 42.75 550 TYR A CA 1
ATOM 4408 C C . TYR A 1 550 ? 119.690 -9.548 -57.747 1.00 42.75 550 TYR A C 1
ATOM 4410 O O . TYR A 1 550 ? 118.670 -9.457 -58.423 1.00 42.75 550 TYR A O 1
ATOM 4418 N N . GLU A 1 551 ? 119.520 -9.338 -56.336 1.00 47.22 551 GLU A N 1
ATOM 4419 C CA . GLU A 1 551 ? 118.316 -9.448 -55.240 1.00 47.22 551 GLU A CA 1
ATOM 4420 C C . GLU A 1 551 ? 117.752 -8.202 -54.254 1.00 47.22 551 GLU A C 1
ATOM 4422 O O . GLU A 1 551 ? 118.190 -7.115 -54.616 1.00 47.22 551 GLU A O 1
ATOM 4427 N N . SER A 1 552 ? 116.909 -7.999 -53.092 1.00 44.88 552 SER A N 1
ATOM 4428 C CA . SER A 1 552 ? 116.016 -8.531 -51.851 1.00 44.88 552 SER A CA 1
ATOM 4429 C C . SER A 1 552 ? 115.051 -7.426 -51.019 1.00 44.88 552 SER A C 1
ATOM 4431 O O . SER A 1 552 ? 115.064 -6.346 -51.602 1.00 44.88 552 SER A O 1
ATOM 4433 N N . LEU A 1 553 ? 114.238 -7.286 -49.827 1.00 46.47 553 LEU A N 1
ATOM 4434 C CA . LEU A 1 553 ? 113.509 -7.845 -48.502 1.00 46.47 553 LEU A CA 1
ATOM 4435 C C . LEU A 1 553 ? 112.492 -6.768 -47.663 1.00 46.47 553 LEU A C 1
ATOM 4437 O O . LEU A 1 553 ? 112.455 -5.704 -48.269 1.00 46.47 553 LEU A O 1
ATOM 4441 N N . VAL A 1 554 ? 111.663 -6.617 -46.477 1.00 44.56 554 VAL A N 1
ATOM 4442 C CA . VAL A 1 554 ? 110.920 -7.080 -45.099 1.00 44.56 554 VAL A CA 1
ATOM 4443 C C . VAL A 1 554 ? 109.764 -6.034 -44.460 1.00 44.56 554 VAL A C 1
ATOM 4445 O O . VAL A 1 554 ? 109.648 -5.056 -45.186 1.00 44.56 554 VAL A O 1
ATOM 4448 N N . GLY A 1 555 ? 108.883 -5.878 -43.321 1.00 50.12 555 GLY A N 1
ATOM 4449 C CA . GLY A 1 555 ? 108.182 -6.356 -41.947 1.00 50.12 555 GLY A CA 1
ATOM 4450 C C . GLY A 1 555 ? 107.344 -5.216 -41.026 1.00 50.12 555 GLY A C 1
ATOM 4451 O O . GLY A 1 555 ? 107.549 -4.095 -41.474 1.00 50.12 555 GLY A O 1
ATOM 4452 N N . GLU A 1 556 ? 106.496 -5.086 -39.864 1.00 39.16 556 GLU A N 1
ATOM 4453 C CA . GLU A 1 556 ? 105.517 -5.651 -38.709 1.00 39.16 556 GLU A CA 1
ATOM 4454 C C . GLU A 1 556 ? 104.630 -4.519 -37.811 1.00 39.16 556 GLU A C 1
ATOM 4456 O O . GLU A 1 556 ? 104.797 -3.380 -38.243 1.00 39.16 556 GLU A O 1
ATOM 4461 N N . TYR A 1 557 ? 103.746 -4.395 -36.675 1.00 38.38 557 TYR A N 1
ATOM 4462 C CA . TYR A 1 557 ? 103.064 -4.989 -35.351 1.00 38.38 557 TYR A CA 1
ATOM 4463 C C . TYR A 1 557 ? 101.949 -4.081 -34.447 1.00 38.38 557 TYR A C 1
ATOM 4465 O O . TYR A 1 557 ? 101.908 -2.900 -34.799 1.00 38.38 557 TYR A O 1
ATOM 4473 N N . LYS A 1 558 ? 101.177 -4.448 -33.278 1.00 35.84 558 LYS A N 1
ATOM 4474 C CA . LYS A 1 558 ? 100.583 -3.686 -31.951 1.00 35.84 558 LYS A CA 1
ATOM 4475 C C . LYS A 1 558 ? 99.000 -3.477 -31.373 1.00 35.84 558 LYS A C 1
ATOM 4477 O O . LYS A 1 558 ? 98.214 -3.112 -32.238 1.00 35.84 558 LYS A O 1
ATOM 4482 N N . SER A 1 559 ? 98.506 -3.511 -30.008 1.00 37.19 559 SER A N 1
ATOM 4483 C CA . SER A 1 559 ? 97.312 -2.734 -29.188 1.00 37.19 559 SER A CA 1
ATOM 4484 C C . SER A 1 559 ? 96.376 -3.185 -27.840 1.00 37.19 559 SER A C 1
ATOM 4486 O O . SER A 1 559 ? 96.128 -4.377 -27.738 1.00 37.19 559 SER A O 1
ATOM 4488 N N . GLN A 1 560 ? 95.790 -2.278 -26.884 1.00 34.09 560 GLN A N 1
ATOM 4489 C CA . GLN A 1 560 ? 94.521 -2.080 -25.890 1.00 34.09 560 GLN A CA 1
ATOM 4490 C C . GLN A 1 560 ? 93.658 -3.099 -24.903 1.00 34.09 560 GLN A C 1
ATOM 4492 O O . GLN A 1 560 ? 93.679 -4.298 -25.100 1.00 34.09 560 GLN A O 1
ATOM 4497 N N . HIS A 1 561 ? 92.780 -2.643 -23.918 1.00 37.84 561 HIS A N 1
ATOM 4498 C CA . HIS A 1 561 ? 91.336 -3.066 -23.469 1.00 37.84 561 HIS A CA 1
ATOM 4499 C C . HIS A 1 561 ? 90.690 -3.628 -22.039 1.00 37.84 561 HIS A C 1
ATOM 4501 O O . HIS A 1 561 ? 91.098 -3.036 -21.040 1.00 37.84 561 HIS A O 1
ATOM 4507 N N . PRO A 1 562 ? 89.600 -4.509 -21.815 1.00 56.44 562 PRO A N 1
ATOM 4508 C CA . PRO A 1 562 ? 88.436 -4.354 -20.777 1.00 56.44 562 PRO A CA 1
ATOM 4509 C C . PRO A 1 562 ? 87.622 -5.553 -19.993 1.00 56.44 562 PRO A C 1
ATOM 4511 O O . PRO A 1 562 ? 87.834 -6.709 -20.334 1.00 56.44 562 PRO A O 1
ATOM 4514 N N . PHE A 1 563 ? 86.599 -5.296 -19.057 1.00 32.72 563 PHE A N 1
ATOM 4515 C CA . PHE A 1 563 ? 85.227 -6.004 -18.748 1.00 32.72 563 PHE A CA 1
ATOM 4516 C C . PHE A 1 563 ? 84.710 -6.744 -17.383 1.00 32.72 563 PHE A C 1
ATOM 4518 O O . PHE A 1 563 ? 85.225 -7.791 -17.008 1.00 32.72 563 PHE A O 1
ATOM 4525 N N . SER A 1 564 ? 83.516 -6.363 -16.793 1.00 32.72 564 SER A N 1
ATOM 4526 C CA . SER A 1 564 ? 82.367 -7.151 -16.108 1.00 32.72 564 SER A CA 1
ATOM 4527 C C . SER A 1 564 ? 82.118 -7.524 -14.569 1.00 32.72 564 SER A C 1
ATOM 4529 O O . SER A 1 564 ? 82.839 -7.103 -13.674 1.00 32.72 564 SER A O 1
ATOM 4531 N N . TYR A 1 565 ? 80.966 -8.213 -14.275 1.00 31.16 565 TYR A N 1
ATOM 4532 C CA . TYR A 1 565 ? 80.072 -8.367 -13.054 1.00 31.16 565 TYR A CA 1
ATOM 4533 C C . TYR A 1 565 ? 80.389 -9.477 -11.986 1.00 31.16 565 TYR A C 1
ATOM 4535 O O . TYR A 1 565 ? 80.883 -10.527 -12.377 1.00 31.16 565 TYR A O 1
ATOM 4543 N N . PHE A 1 566 ? 79.874 -9.387 -10.717 1.00 36.56 566 PHE A N 1
ATOM 4544 C CA . PHE A 1 566 ? 79.392 -10.591 -9.943 1.00 36.56 566 PHE A CA 1
ATOM 4545 C C . PHE A 1 566 ? 78.435 -10.429 -8.704 1.00 36.56 566 PHE A C 1
ATOM 4547 O O . PHE A 1 566 ? 77.399 -11.091 -8.641 1.00 36.56 566 PHE A O 1
ATOM 4554 N N . LYS A 1 567 ? 78.777 -9.672 -7.639 1.00 35.41 567 LYS A N 1
ATOM 4555 C CA . LYS A 1 567 ? 78.460 -10.089 -6.233 1.00 35.41 567 LYS A CA 1
ATOM 4556 C C . LYS A 1 567 ? 77.399 -9.274 -5.438 1.00 35.41 567 LYS A C 1
ATOM 4558 O O . LYS A 1 567 ? 77.771 -8.527 -4.532 1.00 35.41 567 LYS A O 1
ATOM 4563 N N . HIS A 1 568 ? 76.084 -9.471 -5.664 1.00 41.62 568 HIS A N 1
ATOM 4564 C CA . HIS A 1 568 ? 75.051 -8.938 -4.725 1.00 41.62 568 HIS A CA 1
ATOM 4565 C C . HIS A 1 568 ? 73.667 -9.638 -4.612 1.00 41.62 568 HIS A C 1
ATOM 4567 O O . HIS A 1 568 ? 72.791 -9.123 -3.923 1.00 41.62 568 HIS A O 1
ATOM 4573 N N . ARG A 1 569 ? 73.419 -10.804 -5.236 1.00 42.00 569 ARG A N 1
ATOM 4574 C CA . ARG A 1 569 ? 72.049 -11.378 -5.365 1.00 42.00 569 ARG A CA 1
ATOM 4575 C C . ARG A 1 569 ? 71.746 -12.633 -4.514 1.00 42.00 569 ARG A C 1
ATOM 4577 O O . ARG A 1 569 ? 70.814 -13.363 -4.824 1.00 42.00 569 ARG A O 1
ATOM 4584 N N . SER A 1 570 ? 72.503 -12.909 -3.444 1.00 40.59 570 SER A N 1
ATOM 4585 C CA . SER A 1 570 ? 72.398 -14.179 -2.687 1.00 40.59 570 SER A CA 1
ATOM 4586 C C . SER A 1 570 ? 72.323 -14.002 -1.160 1.00 40.59 570 SER A C 1
ATOM 4588 O O . SER A 1 570 ? 73.282 -14.281 -0.441 1.00 40.59 570 SER A O 1
ATOM 4590 N N . ARG A 1 571 ? 71.178 -13.514 -0.647 1.00 52.09 571 ARG A N 1
ATOM 4591 C CA . ARG A 1 571 ? 70.868 -13.570 0.805 1.00 52.09 571 ARG A CA 1
ATOM 4592 C C . ARG A 1 571 ? 69.386 -13.550 1.220 1.00 52.09 571 ARG A C 1
ATOM 4594 O O . ARG A 1 571 ? 69.109 -13.857 2.370 1.00 52.09 571 ARG A O 1
ATOM 4601 N N . MET A 1 572 ? 68.444 -13.256 0.317 1.00 44.31 572 MET A N 1
ATOM 4602 C CA . MET A 1 572 ? 67.002 -13.112 0.623 1.00 44.31 572 MET A CA 1
ATOM 4603 C C . MET A 1 572 ? 66.111 -14.207 -0.001 1.00 44.31 572 MET A C 1
ATOM 4605 O O . MET A 1 572 ? 64.978 -13.951 -0.393 1.00 44.31 572 MET A O 1
ATOM 4609 N N . SER A 1 573 ? 66.615 -15.440 -0.132 1.00 49.03 573 SER A N 1
ATOM 4610 C CA . SER A 1 573 ? 65.792 -16.583 -0.571 1.00 49.03 573 SER A CA 1
ATOM 4611 C C . SER A 1 573 ? 66.379 -17.930 -0.120 1.00 49.03 573 SER A C 1
ATOM 4613 O O . SER A 1 573 ? 66.828 -18.740 -0.926 1.00 49.03 573 SER A O 1
ATOM 4615 N N . LYS A 1 574 ? 66.430 -18.160 1.202 1.00 51.41 574 LYS A N 1
ATOM 4616 C CA . LYS A 1 574 ? 66.809 -19.464 1.789 1.00 51.41 574 LYS A CA 1
ATOM 4617 C C . LYS A 1 574 ? 65.834 -19.950 2.872 1.00 51.41 574 LYS A C 1
ATOM 4619 O O . LYS A 1 574 ? 66.241 -20.518 3.877 1.00 51.41 574 LYS A O 1
ATOM 4624 N N . SER A 1 575 ? 64.540 -19.760 2.623 1.00 54.25 575 SER A N 1
ATOM 4625 C CA . SER A 1 575 ? 63.502 -20.645 3.153 1.00 54.25 575 SER A CA 1
ATOM 4626 C C . SER A 1 575 ? 62.692 -21.173 1.970 1.00 54.25 575 SER A C 1
ATOM 4628 O O . SER A 1 575 ? 62.119 -20.387 1.216 1.00 54.25 575 SER A O 1
ATOM 4630 N N . ARG A 1 576 ? 62.723 -22.494 1.764 1.00 48.38 576 ARG A N 1
ATOM 4631 C CA . ARG A 1 576 ? 61.835 -23.203 0.826 1.00 48.38 576 ARG A CA 1
ATOM 4632 C C . ARG A 1 576 ? 61.590 -24.653 1.250 1.00 48.38 576 ARG A C 1
ATOM 4634 O O . ARG A 1 576 ? 60.458 -25.094 1.140 1.00 48.38 576 ARG A O 1
ATOM 4641 N N . ARG A 1 577 ? 62.639 -25.375 1.657 1.00 51.97 577 ARG A N 1
ATOM 4642 C CA . ARG A 1 577 ? 62.653 -26.773 2.144 1.00 51.97 577 ARG A CA 1
ATOM 4643 C C . ARG A 1 577 ? 63.951 -26.963 2.977 1.00 51.97 577 ARG A C 1
ATOM 4645 O O . ARG A 1 577 ? 64.910 -26.243 2.692 1.00 51.97 577 ARG A O 1
ATOM 4652 N N . GLU A 1 578 ? 64.070 -27.754 4.055 1.00 56.94 578 GLU A N 1
ATOM 4653 C CA . GLU A 1 578 ? 63.422 -29.033 4.465 1.00 56.94 578 GLU A CA 1
ATOM 4654 C C . GLU A 1 578 ? 63.913 -30.237 3.600 1.00 56.94 578 GLU A C 1
ATOM 4656 O O . GLU A 1 578 ? 64.481 -30.003 2.536 1.00 56.94 578 GLU A O 1
ATOM 4661 N N . ALA A 1 579 ? 63.809 -31.531 3.964 1.00 59.72 579 ALA A N 1
ATOM 4662 C CA . ALA A 1 579 ? 63.063 -32.220 5.044 1.00 59.72 579 ALA A CA 1
ATOM 4663 C C . ALA A 1 579 ? 63.661 -33.640 5.381 1.00 59.72 579 ALA A C 1
ATOM 4665 O O . ALA A 1 579 ? 63.623 -34.435 4.445 1.00 59.72 579 ALA A O 1
ATOM 4666 N N . LEU A 1 580 ? 64.177 -33.978 6.612 1.00 48.75 580 LEU A N 1
ATOM 4667 C CA . LEU A 1 580 ? 64.671 -35.358 7.032 1.00 48.75 580 LEU A CA 1
ATOM 4668 C C . LEU A 1 580 ? 64.715 -35.877 8.581 1.00 48.75 580 LEU A C 1
ATOM 4670 O O . LEU A 1 580 ? 64.265 -37.008 8.712 1.00 48.75 580 LEU A O 1
ATOM 4674 N N . ASP A 1 581 ? 65.210 -35.205 9.699 1.00 54.56 581 ASP A N 1
ATOM 4675 C CA . ASP A 1 581 ? 65.005 -35.389 11.261 1.00 54.56 581 ASP A CA 1
ATOM 4676 C C . ASP A 1 581 ? 65.901 -36.209 12.430 1.00 54.56 581 ASP A C 1
ATOM 4678 O O . ASP A 1 581 ? 66.197 -37.370 12.158 1.00 54.56 581 ASP A O 1
ATOM 4682 N N . ALA A 1 582 ? 66.227 -35.657 13.732 1.00 58.59 582 ALA A N 1
ATOM 4683 C CA . ALA A 1 582 ? 66.511 -36.104 15.284 1.00 58.59 582 ALA A CA 1
ATOM 4684 C C . ALA A 1 582 ? 67.880 -36.349 16.277 1.00 58.59 582 ALA A C 1
ATOM 4686 O O . ALA A 1 582 ? 68.851 -36.833 15.705 1.00 58.59 582 ALA A O 1
ATOM 4687 N N . SER A 1 583 ? 68.022 -36.116 17.711 1.00 50.50 583 SER A N 1
ATOM 4688 C CA . SER A 1 583 ? 69.054 -36.642 18.882 1.00 50.50 583 SER A CA 1
ATOM 4689 C C . SER A 1 583 ? 69.370 -36.058 20.458 1.00 50.50 583 SER A C 1
ATOM 4691 O O . SER A 1 583 ? 69.194 -34.856 20.614 1.00 50.50 583 SER A O 1
ATOM 4693 N N . LEU A 1 584 ? 69.960 -36.806 21.549 1.00 46.59 584 LEU A N 1
ATOM 4694 C CA . LEU A 1 584 ? 70.966 -36.600 22.833 1.00 46.59 584 LEU A CA 1
ATOM 4695 C C . LEU A 1 584 ? 70.789 -36.261 24.498 1.00 46.59 584 LEU A C 1
ATOM 4697 O O . LEU A 1 584 ? 69.863 -35.502 24.761 1.00 46.59 584 LEU A O 1
ATOM 4701 N N . GLN A 1 585 ? 71.627 -36.705 25.605 1.00 33.38 585 GLN A N 1
ATOM 4702 C CA . GLN A 1 585 ? 71.858 -36.243 27.163 1.00 33.38 585 GLN A CA 1
ATOM 4703 C C . GLN A 1 585 ? 72.771 -37.026 28.373 1.00 33.38 585 GLN A C 1
ATOM 4705 O O . GLN A 1 585 ? 73.000 -38.203 28.109 1.00 33.38 585 GLN A O 1
ATOM 4710 N N . LEU A 1 586 ? 73.262 -36.521 29.647 1.00 52.25 586 LEU A N 1
ATOM 4711 C CA . LEU A 1 586 ? 74.033 -37.212 30.914 1.00 52.25 586 LEU A CA 1
ATOM 4712 C C . LEU A 1 586 ? 74.510 -36.515 32.406 1.00 52.25 586 LEU A C 1
ATOM 4714 O O . LEU A 1 586 ? 74.478 -35.292 32.433 1.00 52.25 586 LEU A O 1
ATOM 4718 N N . GLU A 1 587 ? 75.014 -37.219 33.563 1.00 35.88 587 GLU A N 1
ATOM 4719 C CA . GLU A 1 587 ? 75.972 -36.989 34.884 1.00 35.88 587 GLU A CA 1
ATOM 4720 C C . GLU A 1 587 ? 75.639 -36.508 36.466 1.00 35.88 587 GLU A C 1
ATOM 4722 O O . GLU A 1 587 ? 74.533 -35.992 36.567 1.00 35.88 587 GLU A O 1
ATOM 4727 N N . GLN A 1 588 ? 76.326 -36.484 37.750 1.00 16.61 588 GLN A N 1
ATOM 4728 C CA . GLN A 1 588 ? 77.394 -37.112 38.796 1.00 16.61 588 GLN A CA 1
ATOM 4729 C C . GLN A 1 588 ? 77.576 -36.552 40.401 1.00 16.61 588 GLN A C 1
ATOM 4731 O O . GLN A 1 588 ? 76.984 -35.502 40.628 1.00 16.61 588 GLN A O 1
ATOM 4736 N N . GLU A 1 589 ? 78.319 -37.109 41.512 1.00 14.05 589 GLU A N 1
ATOM 4737 C CA . GLU A 1 589 ? 78.535 -36.635 43.060 1.00 14.05 589 GLU A CA 1
ATOM 4738 C C . GLU A 1 589 ? 79.691 -37.195 44.172 1.00 14.05 589 GLU A C 1
ATOM 4740 O O . GLU A 1 589 ? 80.488 -37.981 43.668 1.00 14.05 589 GLU A O 1
ATOM 4745 N N . GLN A 1 590 ? 79.855 -36.844 45.576 1.00 7.72 590 GLN A N 1
ATOM 4746 C CA . GLN A 1 590 ? 80.469 -37.583 46.901 1.00 7.72 590 GLN A CA 1
ATOM 4747 C C . GLN A 1 590 ? 81.463 -37.006 48.170 1.00 7.72 590 GLN A C 1
ATOM 4749 O O . GLN A 1 590 ? 82.451 -36.369 47.820 1.00 7.72 590 GLN A O 1
ATOM 4754 N N . GLN A 1 591 ? 81.398 -37.288 49.590 1.00 10.96 591 GLN A N 1
ATOM 4755 C CA . GLN A 1 591 ? 82.530 -37.380 50.765 1.00 10.96 591 GLN A CA 1
ATOM 4756 C C . GLN A 1 591 ? 82.706 -36.704 52.324 1.00 10.96 591 GLN A C 1
ATOM 4758 O O . GLN A 1 591 ? 82.441 -35.513 52.429 1.00 10.96 591 GLN A O 1
ATOM 4763 N N . GLN A 1 592 ? 83.266 -37.329 53.503 1.00 3.70 592 GLN A N 1
ATOM 4764 C CA . GLN A 1 592 ? 84.117 -36.816 54.789 1.00 3.70 592 GLN A CA 1
ATOM 4765 C C . GLN A 1 592 ? 83.926 -37.152 56.443 1.00 3.70 592 GLN A C 1
ATOM 4767 O O . GLN A 1 592 ? 82.803 -37.536 56.753 1.00 3.70 592 GLN A O 1
ATOM 4772 N N . ARG A 1 593 ? 84.895 -37.033 57.522 1.00 1.88 593 ARG A N 1
ATOM 4773 C CA . ARG A 1 593 ? 84.807 -37.209 59.144 1.00 1.88 593 ARG A CA 1
ATOM 4774 C C . ARG A 1 593 ? 86.069 -37.194 60.284 1.00 1.88 593 ARG A C 1
ATOM 4776 O O . ARG A 1 593 ? 87.157 -37.560 59.862 1.00 1.88 593 ARG A O 1
ATOM 4783 N N . SER A 1 594 ? 86.014 -36.946 61.704 1.00 7.63 594 SER A N 1
ATOM 4784 C CA . SER A 1 594 ? 87.048 -37.296 62.912 1.00 7.63 594 SER A CA 1
ATOM 4785 C C . SER A 1 594 ? 87.336 -36.531 64.396 1.00 7.63 594 SER A C 1
ATOM 4787 O O . SER A 1 594 ? 87.158 -35.322 64.404 1.00 7.63 594 SER A O 1
ATOM 4789 N N . ARG A 1 595 ? 87.856 -37.113 65.612 1.00 39.19 595 ARG A N 1
ATOM 4790 C CA . ARG A 1 595 ? 88.698 -36.541 66.875 1.00 39.19 595 ARG A CA 1
ATOM 4791 C C . ARG A 1 595 ? 88.581 -37.049 68.480 1.00 39.19 595 ARG A C 1
ATOM 4793 O O . ARG A 1 595 ? 87.698 -37.875 68.670 1.00 39.19 595 ARG A O 1
ATOM 4800 N N . ARG A 1 596 ? 89.403 -36.670 69.604 1.00 56.03 596 ARG A N 1
ATOM 4801 C CA . ARG A 1 596 ? 89.395 -36.925 71.208 1.00 56.03 596 ARG A CA 1
ATOM 4802 C C . ARG A 1 596 ? 90.634 -36.453 72.196 1.00 56.03 596 ARG A C 1
ATOM 4804 O O . ARG A 1 596 ? 91.697 -36.425 71.596 1.00 56.03 596 ARG A O 1
ATOM 4811 N N . GLU A 1 597 ? 90.605 -36.188 73.597 1.00 50.59 597 GLU A N 1
ATOM 4812 C CA . GLU A 1 597 ? 91.718 -36.332 74.742 1.00 50.59 597 GLU A CA 1
ATOM 4813 C C . GLU A 1 597 ? 91.604 -35.889 76.340 1.00 50.59 597 GLU A C 1
ATOM 4815 O O . GLU A 1 597 ? 90.856 -34.956 76.606 1.00 50.59 597 GLU A O 1
ATOM 4820 N N . GLN A 1 598 ? 92.419 -36.460 77.341 1.00 57.50 598 GLN A N 1
ATOM 4821 C CA . GLN A 1 598 ? 93.148 -36.066 78.699 1.00 57.50 598 GLN A CA 1
ATOM 4822 C C . GLN A 1 598 ? 92.666 -36.044 80.285 1.00 57.50 598 GLN A C 1
ATOM 4824 O O . GLN A 1 598 ? 91.492 -35.800 80.538 1.00 57.50 598 GLN A O 1
ATOM 4829 N N . GLU A 1 599 ? 93.555 -36.268 81.366 1.00 63.81 599 GLU A N 1
ATOM 4830 C CA . GLU A 1 599 ? 93.359 -36.674 82.877 1.00 63.81 599 GLU A CA 1
ATOM 4831 C C . GLU A 1 599 ? 94.402 -36.252 84.131 1.00 63.81 599 GLU A C 1
ATOM 4833 O O . GLU A 1 599 ? 95.493 -35.791 83.779 1.00 63.81 599 GLU A O 1
ATOM 4838 N N . ALA A 1 600 ? 94.180 -36.382 85.542 1.00 62.34 600 ALA A N 1
ATOM 4839 C CA . ALA A 1 600 ? 95.099 -36.384 86.870 1.00 62.34 600 ALA A CA 1
ATOM 4840 C C . ALA A 1 600 ? 94.689 -35.951 88.439 1.00 62.34 600 ALA A C 1
ATOM 4842 O O . ALA A 1 600 ? 93.675 -36.485 88.819 1.00 62.34 600 ALA A O 1
ATOM 4843 N N . VAL A 1 601 ? 95.363 -35.179 89.434 1.00 61.38 601 VAL A N 1
ATOM 4844 C CA . VAL A 1 601 ? 94.826 -34.540 90.788 1.00 61.38 601 VAL A CA 1
ATOM 4845 C C . VAL A 1 601 ? 93.824 -33.431 90.508 1.00 61.38 601 VAL A C 1
ATOM 4847 O O . VAL A 1 601 ? 92.860 -33.136 91.212 1.00 61.38 601 VAL A O 1
ATOM 4850 N N . LYS A 1 602 ? 94.040 -32.931 89.313 1.00 62.44 602 LYS A N 1
ATOM 4851 C CA . LYS A 1 602 ? 93.060 -32.958 88.260 1.00 62.44 602 LYS A CA 1
ATOM 4852 C C . LYS A 1 602 ? 91.874 -33.933 88.394 1.00 62.44 602 LYS A C 1
ATOM 4854 O O . LYS A 1 602 ? 91.012 -33.743 87.591 1.00 62.44 602 LYS A O 1
ATOM 4859 N N . GLU A 1 603 ? 91.690 -34.888 89.304 1.00 62.00 603 GLU A N 1
ATOM 4860 C CA . GLU A 1 603 ? 90.403 -35.570 89.506 1.00 62.00 603 GLU A CA 1
ATOM 4861 C C . GLU A 1 603 ? 89.473 -34.655 90.294 1.00 62.00 603 GLU A C 1
ATOM 4863 O O . GLU A 1 603 ? 88.311 -34.527 89.927 1.00 62.00 603 GLU A O 1
ATOM 4868 N N . MET A 1 604 ? 90.001 -33.912 91.276 1.00 58.75 604 MET A N 1
ATOM 4869 C CA . MET A 1 604 ? 89.254 -32.838 91.927 1.00 58.75 604 MET A CA 1
ATOM 4870 C C . MET A 1 604 ? 89.188 -31.569 91.077 1.00 58.75 604 MET A C 1
ATOM 4872 O O . MET A 1 604 ? 88.105 -30.995 90.984 1.00 58.75 604 MET A O 1
ATOM 4876 N N . ASP A 1 605 ? 90.262 -31.158 90.385 1.00 66.56 605 ASP A N 1
ATOM 4877 C CA . ASP A 1 605 ? 90.123 -30.036 89.440 1.00 66.56 605 ASP A CA 1
ATOM 4878 C C . ASP A 1 605 ? 89.295 -30.427 88.205 1.00 66.56 605 ASP A C 1
ATOM 4880 O O . ASP A 1 605 ? 88.568 -29.577 87.709 1.00 66.56 605 ASP A O 1
ATOM 4884 N N . ILE A 1 606 ? 89.297 -31.681 87.727 1.00 65.12 606 ILE A N 1
ATOM 4885 C CA . ILE A 1 606 ? 88.333 -32.149 86.711 1.00 65.12 606 ILE A CA 1
A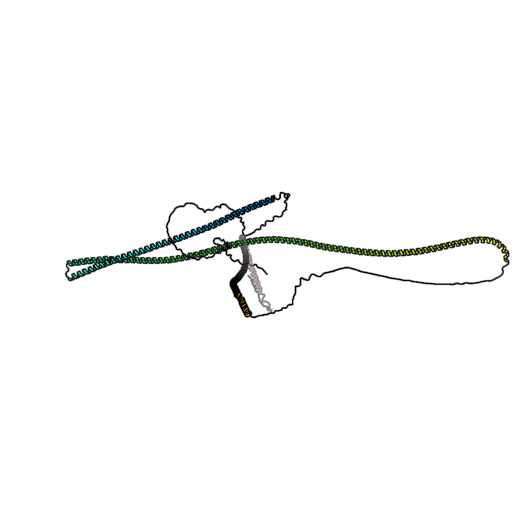TOM 4886 C C . ILE A 1 606 ? 86.945 -32.179 87.320 1.00 65.12 606 ILE A C 1
ATOM 4888 O O . ILE A 1 606 ? 86.063 -31.668 86.660 1.00 65.12 606 ILE A O 1
ATOM 4892 N N . LEU A 1 607 ? 86.707 -32.678 88.538 1.00 75.75 607 LEU A N 1
ATOM 4893 C CA . LEU A 1 607 ? 85.371 -32.619 89.150 1.00 75.75 607 LEU A CA 1
ATOM 4894 C C . LEU A 1 607 ? 84.865 -31.180 89.270 1.00 75.75 607 LEU A C 1
ATOM 4896 O O . LEU A 1 607 ? 83.715 -30.920 88.929 1.00 75.75 607 LEU A O 1
ATOM 4900 N N . ARG A 1 608 ? 85.722 -30.232 89.663 1.00 72.88 608 ARG A N 1
ATOM 4901 C CA . ARG A 1 608 ? 85.369 -28.812 89.718 1.00 72.88 608 ARG A CA 1
ATOM 4902 C C . ARG A 1 608 ? 85.122 -28.228 88.328 1.00 72.88 608 ARG A C 1
ATOM 4904 O O . ARG A 1 608 ? 84.032 -27.730 88.091 1.00 72.88 608 ARG A O 1
ATOM 4911 N N . ASN A 1 609 ? 86.058 -28.372 87.389 1.00 82.50 609 ASN A N 1
ATOM 4912 C CA . ASN A 1 609 ? 85.892 -27.925 85.999 1.00 82.50 609 ASN A CA 1
ATOM 4913 C C . ASN A 1 609 ? 84.739 -28.654 85.277 1.00 82.50 609 ASN A C 1
ATOM 4915 O O . ASN A 1 609 ? 84.194 -28.134 84.313 1.00 82.50 609 ASN A O 1
ATOM 4919 N N . HIS A 1 610 ? 84.364 -29.862 85.697 1.00 77.00 610 HIS A N 1
ATOM 4920 C CA . HIS A 1 610 ? 83.261 -30.650 85.145 1.00 77.00 610 HIS A CA 1
ATOM 4921 C C . HIS A 1 610 ? 81.921 -30.208 85.728 1.00 77.00 610 HIS A C 1
ATOM 4923 O O . HIS A 1 610 ? 80.948 -30.168 84.988 1.00 77.00 610 HIS A O 1
ATOM 4929 N N . LEU A 1 611 ? 81.865 -29.831 87.009 1.00 75.75 611 LEU A N 1
ATOM 4930 C CA . LEU A 1 611 ? 80.690 -29.200 87.613 1.00 75.75 611 LEU A CA 1
ATOM 4931 C C . LEU A 1 611 ? 80.512 -27.753 87.128 1.00 75.75 611 LEU A C 1
ATOM 4933 O O . LEU A 1 611 ? 79.389 -27.359 86.841 1.00 75.75 611 LEU A O 1
ATOM 4937 N N . GLU A 1 612 ? 81.596 -26.995 86.948 1.00 82.69 612 GLU A N 1
ATOM 4938 C CA . GLU A 1 612 ? 81.575 -25.660 86.336 1.00 82.69 612 GLU A CA 1
ATOM 4939 C C . GLU A 1 612 ? 81.207 -25.742 84.840 1.00 82.69 612 GLU A C 1
ATOM 4941 O O . GLU A 1 612 ? 80.340 -24.986 84.409 1.00 82.69 612 GLU A O 1
ATOM 4946 N N . ARG A 1 613 ? 81.714 -26.723 84.068 1.00 77.88 613 ARG A N 1
ATOM 4947 C CA . ARG A 1 613 ? 81.185 -27.010 82.716 1.00 77.88 613 ARG A CA 1
ATOM 4948 C C . ARG A 1 613 ? 79.723 -27.423 82.742 1.00 77.88 613 ARG A C 1
ATOM 4950 O O . ARG A 1 613 ? 78.964 -26.897 81.948 1.00 77.88 613 ARG A O 1
ATOM 4957 N N . ARG A 1 614 ? 79.293 -28.306 83.650 1.00 83.25 614 ARG A N 1
ATOM 4958 C CA . ARG A 1 614 ? 77.873 -28.685 83.753 1.00 83.25 614 ARG A CA 1
ATOM 4959 C C . ARG A 1 614 ? 76.987 -27.497 84.096 1.00 83.25 614 ARG A C 1
ATOM 4961 O O . ARG A 1 614 ? 75.882 -27.422 83.582 1.00 83.25 614 ARG A O 1
ATOM 4968 N N . LEU A 1 615 ? 77.455 -26.557 84.913 1.00 80.06 615 LEU A N 1
ATOM 4969 C CA . LEU A 1 615 ? 76.743 -25.304 85.152 1.00 80.06 615 LEU A CA 1
ATOM 4970 C C . LEU A 1 615 ? 76.691 -24.444 83.881 1.00 80.06 615 LEU A C 1
ATOM 4972 O O . LEU A 1 615 ? 75.602 -24.026 83.517 1.00 80.06 615 LEU A O 1
ATOM 4976 N N . GLN A 1 616 ? 77.798 -24.278 83.152 1.00 82.12 616 GLN A N 1
ATOM 4977 C CA . GLN A 1 616 ? 77.839 -23.560 81.862 1.00 82.12 616 GLN A CA 1
ATOM 4978 C C . GLN A 1 616 ? 77.026 -24.245 80.742 1.00 82.12 616 GLN A C 1
ATOM 4980 O O . GLN A 1 616 ? 76.529 -23.580 79.839 1.00 82.12 616 GLN A O 1
ATOM 4985 N N . GLU A 1 617 ? 76.874 -25.570 80.787 1.00 82.50 617 GLU A N 1
ATOM 4986 C CA . GLU A 1 617 ? 76.034 -26.364 79.882 1.00 82.50 617 GLU A CA 1
ATOM 4987 C C . GLU A 1 617 ? 74.544 -26.238 80.239 1.00 82.50 617 GLU A C 1
ATOM 4989 O O . GLU A 1 617 ? 73.706 -26.250 79.340 1.00 82.50 617 GLU A O 1
ATOM 4994 N N . LEU A 1 618 ? 74.208 -26.107 81.530 1.00 81.94 618 LEU A N 1
ATOM 4995 C CA . LEU A 1 618 ? 72.835 -25.964 82.031 1.00 81.94 618 LEU A CA 1
ATOM 4996 C C . LEU A 1 618 ? 72.323 -24.513 81.991 1.00 81.94 618 LEU A C 1
ATOM 4998 O O . LEU A 1 618 ? 71.139 -24.306 81.742 1.00 81.94 618 LEU A O 1
ATOM 5002 N N . GLU A 1 619 ? 73.188 -23.521 82.214 1.00 84.25 619 GLU A N 1
ATOM 5003 C CA . GLU A 1 619 ? 72.880 -22.082 82.250 1.00 84.25 619 GLU A CA 1
ATOM 5004 C C . GLU A 1 619 ? 72.083 -21.578 81.026 1.00 84.25 619 GLU A C 1
ATOM 5006 O O . GLU A 1 619 ? 71.066 -20.913 81.234 1.00 84.25 619 GLU A O 1
ATOM 5011 N N . PRO A 1 620 ? 72.429 -21.925 79.767 1.00 88.19 620 PRO A N 1
ATOM 5012 C CA . PRO A 1 620 ? 71.653 -21.499 78.606 1.00 88.19 620 PRO A CA 1
ATOM 5013 C C . PRO A 1 620 ? 70.400 -22.350 78.341 1.00 88.19 620 PRO A C 1
ATOM 5015 O O . PRO A 1 620 ? 69.589 -21.956 77.505 1.00 88.19 620 PRO A O 1
ATOM 5018 N N . LEU A 1 621 ? 70.198 -23.508 78.989 1.00 89.44 621 LEU A N 1
ATOM 5019 C CA . LEU A 1 621 ? 69.072 -24.398 78.654 1.00 89.44 621 LEU A CA 1
ATOM 5020 C C . LEU A 1 621 ? 67.684 -23.785 78.897 1.00 89.44 621 LEU A C 1
ATOM 5022 O O . LEU A 1 621 ? 66.830 -23.981 78.033 1.00 89.44 621 LEU A O 1
ATOM 5026 N N . PRO A 1 622 ? 67.411 -23.026 79.980 1.00 88.56 622 PRO A N 1
ATOM 5027 C CA . PRO A 1 622 ? 66.129 -22.340 80.143 1.00 88.56 622 PRO A CA 1
ATOM 5028 C C . PRO A 1 622 ? 65.863 -21.328 79.025 1.00 88.56 622 PRO A C 1
ATOM 5030 O O . PRO A 1 622 ? 64.732 -21.196 78.566 1.00 88.56 622 PRO A O 1
ATOM 5033 N N . GLU A 1 623 ? 66.901 -20.639 78.544 1.00 87.25 623 GLU A N 1
ATOM 5034 C CA . GLU A 1 623 ? 66.777 -19.678 77.449 1.00 87.25 623 GLU A CA 1
ATOM 5035 C C . GLU A 1 623 ? 66.643 -20.379 76.088 1.00 87.25 623 GLU A C 1
ATOM 5037 O O . GLU A 1 623 ? 65.834 -19.960 75.262 1.00 87.25 623 GLU A O 1
ATOM 5042 N N . GLN A 1 624 ? 67.341 -21.495 75.857 1.00 90.75 624 GLN A N 1
ATOM 5043 C CA . GLN A 1 624 ? 67.144 -22.340 74.673 1.00 90.75 624 GLN A CA 1
ATOM 5044 C C . GLN A 1 624 ? 65.741 -22.962 74.640 1.00 90.75 624 GLN A C 1
ATOM 5046 O O . GLN A 1 624 ? 65.098 -22.939 73.588 1.00 90.75 624 GLN A O 1
ATOM 5051 N N . LEU A 1 625 ? 65.239 -23.450 75.781 1.00 90.88 625 LEU A N 1
ATOM 5052 C CA . LEU A 1 625 ? 63.874 -23.952 75.933 1.00 90.88 625 LEU A CA 1
ATOM 5053 C C . LEU A 1 625 ? 62.870 -22.848 75.603 1.00 90.88 625 LEU A C 1
ATOM 5055 O O . LEU A 1 625 ? 62.079 -23.025 74.682 1.00 90.88 625 LEU A O 1
ATOM 5059 N N . ARG A 1 626 ? 62.978 -21.678 76.241 1.00 90.38 626 ARG A N 1
ATOM 5060 C CA . ARG A 1 626 ? 62.107 -20.518 75.993 1.00 90.38 626 ARG A CA 1
ATOM 5061 C C . ARG A 1 626 ? 62.133 -20.057 74.532 1.00 90.38 626 ARG A C 1
ATOM 5063 O O . ARG A 1 626 ? 61.093 -19.741 73.962 1.00 90.38 626 ARG A O 1
ATOM 5070 N N . ASN A 1 627 ? 63.304 -20.077 73.892 1.00 92.50 627 ASN A N 1
ATOM 5071 C CA . ASN A 1 627 ? 63.449 -19.812 72.457 1.00 92.50 627 ASN A CA 1
ATOM 5072 C C . ASN A 1 627 ? 62.795 -20.898 71.582 1.00 92.50 627 ASN A C 1
ATOM 5074 O O . ASN A 1 627 ? 62.316 -20.593 70.491 1.00 92.50 627 ASN A O 1
ATOM 5078 N N . SER A 1 628 ? 62.777 -22.161 72.017 1.00 91.56 628 SER A N 1
ATOM 5079 C CA . SER A 1 628 ? 62.084 -23.251 71.314 1.00 91.56 628 SER A CA 1
ATOM 5080 C C . SER A 1 628 ? 60.563 -23.193 71.504 1.00 91.56 628 SER A C 1
ATOM 5082 O O . SER A 1 628 ? 59.831 -23.368 70.534 1.00 91.56 628 SER A O 1
ATOM 5084 N N . GLU A 1 629 ? 60.093 -22.838 72.703 1.00 92.44 629 GLU A N 1
ATOM 5085 C CA . GLU A 1 629 ? 58.685 -22.586 73.022 1.00 92.44 629 GLU A CA 1
ATOM 5086 C C . GLU A 1 629 ? 58.156 -21.390 72.229 1.00 92.44 629 GLU A C 1
ATOM 5088 O O . GLU A 1 629 ? 57.107 -21.497 71.601 1.00 92.44 629 GLU A O 1
ATOM 5093 N N . GLN A 1 630 ? 58.906 -20.282 72.157 1.00 93.62 630 GLN A N 1
ATOM 5094 C CA . GLN A 1 630 ? 58.544 -19.142 71.313 1.00 93.62 630 GLN A CA 1
ATOM 5095 C C . GLN A 1 630 ? 58.474 -19.539 69.832 1.00 93.62 630 GLN A C 1
ATOM 5097 O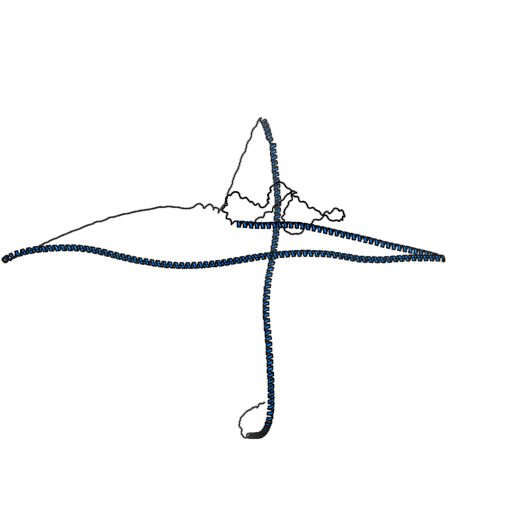 O . GLN A 1 630 ? 57.498 -19.214 69.163 1.00 93.62 630 GLN A O 1
ATOM 5102 N N . LYS A 1 631 ? 59.462 -20.281 69.309 1.00 94.50 631 LYS A N 1
ATOM 5103 C CA . LYS A 1 631 ? 59.434 -20.765 67.916 1.00 94.50 631 LYS A CA 1
ATOM 5104 C C . LYS A 1 631 ? 58.256 -21.703 67.647 1.00 94.50 631 LYS A C 1
ATOM 5106 O O . LYS A 1 631 ? 57.701 -21.660 66.551 1.00 94.50 631 LYS A O 1
ATOM 5111 N N . LEU A 1 632 ? 57.863 -22.523 68.624 1.00 93.94 632 LEU A N 1
ATOM 5112 C CA . LEU A 1 632 ? 56.685 -23.382 68.539 1.00 93.94 632 LEU A CA 1
ATOM 5113 C C . LEU A 1 632 ? 55.392 -22.556 68.552 1.00 93.94 632 LEU A C 1
ATOM 5115 O O . LEU A 1 632 ? 54.551 -22.763 67.682 1.00 93.94 632 LEU A O 1
ATOM 5119 N N . LEU A 1 633 ? 55.261 -21.585 69.461 1.00 95.31 633 LEU A N 1
ATOM 5120 C CA . LEU A 1 633 ? 54.133 -20.649 69.504 1.00 95.31 633 LEU A CA 1
ATOM 5121 C C . LEU A 1 633 ? 53.997 -19.911 68.169 1.00 95.31 633 LEU A C 1
ATOM 5123 O O . LEU A 1 633 ? 52.969 -20.032 67.510 1.00 95.31 633 LEU A O 1
ATOM 5127 N N . GLU A 1 634 ? 55.069 -19.274 67.697 1.00 94.00 634 GLU A N 1
ATOM 5128 C CA . GLU A 1 634 ? 55.122 -18.625 66.388 1.00 94.00 634 GLU A CA 1
ATOM 5129 C C . GLU A 1 634 ? 54.744 -19.569 65.232 1.00 94.00 634 GLU A C 1
ATOM 5131 O O . GLU A 1 634 ? 54.103 -19.140 64.273 1.00 94.00 634 GLU A O 1
ATOM 5136 N N . ALA A 1 635 ? 55.148 -20.843 65.276 1.00 93.38 635 ALA A N 1
ATOM 5137 C CA . ALA A 1 635 ? 54.772 -21.831 64.266 1.00 93.38 635 ALA A CA 1
ATOM 5138 C C . ALA A 1 635 ? 53.277 -22.188 64.340 1.00 93.38 635 ALA A C 1
ATOM 5140 O O . ALA A 1 635 ? 52.624 -22.259 63.299 1.00 93.38 635 ALA A O 1
ATOM 5141 N N . THR A 1 636 ? 52.714 -22.346 65.542 1.00 93.56 636 THR A N 1
ATOM 5142 C CA . THR A 1 636 ? 51.273 -22.585 65.730 1.00 93.56 636 THR A CA 1
ATOM 5143 C C . THR A 1 636 ? 50.425 -21.374 65.340 1.00 93.56 636 THR A C 1
ATOM 5145 O O . THR A 1 636 ? 49.394 -21.546 64.698 1.00 93.56 636 THR A O 1
ATOM 5148 N N . GLU A 1 637 ? 50.876 -20.146 65.607 1.00 95.12 637 GLU A N 1
ATOM 5149 C CA . GLU A 1 637 ? 50.221 -18.922 65.131 1.00 95.12 637 GLU A CA 1
ATOM 5150 C C . GLU A 1 637 ? 50.243 -18.828 63.601 1.00 95.12 637 GLU A C 1
ATOM 5152 O O . GLU A 1 637 ? 49.224 -18.510 62.984 1.00 95.12 637 GLU A O 1
ATOM 5157 N N . LYS A 1 638 ? 51.380 -19.157 62.969 1.00 95.56 638 LYS A N 1
ATOM 5158 C CA . LYS A 1 638 ? 51.513 -19.208 61.503 1.00 95.56 638 LYS A CA 1
ATOM 5159 C C . LYS A 1 638 ? 50.601 -20.284 60.895 1.00 95.56 638 LYS A C 1
ATOM 5161 O O . LYS A 1 638 ? 49.983 -20.014 59.867 1.00 95.56 638 LYS A O 1
ATOM 5166 N N . LEU A 1 639 ? 50.458 -21.448 61.539 1.00 95.06 639 LEU A N 1
ATOM 5167 C CA . LEU A 1 639 ? 49.523 -22.506 61.135 1.00 95.06 639 LEU A CA 1
ATOM 5168 C C . LEU A 1 639 ? 48.061 -22.047 61.268 1.00 95.06 639 LEU A C 1
ATOM 5170 O O . LEU A 1 639 ? 47.340 -22.045 60.276 1.00 95.06 639 LEU A O 1
ATOM 5174 N N . LEU A 1 640 ? 47.646 -21.550 62.437 1.00 95.94 640 LEU A N 1
ATOM 5175 C CA . LEU A 1 640 ? 46.292 -21.029 62.677 1.00 95.94 640 LEU A CA 1
ATOM 5176 C C . LEU A 1 640 ? 45.933 -19.877 61.719 1.00 95.94 640 LEU A C 1
ATOM 5178 O O . LEU A 1 640 ? 44.788 -19.753 61.283 1.00 95.94 640 LEU A O 1
ATOM 5182 N N . ALA A 1 641 ? 46.900 -19.030 61.355 1.00 94.69 641 ALA A N 1
ATOM 5183 C CA . ALA A 1 641 ? 46.713 -17.981 60.354 1.00 94.69 641 ALA A CA 1
ATOM 5184 C C . ALA A 1 641 ? 46.548 -18.538 58.926 1.00 94.69 641 ALA A C 1
ATOM 5186 O O . ALA A 1 641 ? 45.798 -17.963 58.135 1.00 94.69 641 ALA A O 1
ATOM 5187 N N . GLN A 1 642 ? 47.210 -19.649 58.587 1.00 94.69 642 GLN A N 1
ATOM 5188 C CA . GLN A 1 642 ? 46.995 -20.358 57.322 1.00 94.69 642 GLN A CA 1
ATOM 5189 C C . GLN A 1 642 ? 45.640 -21.075 57.304 1.00 94.69 642 GLN A C 1
ATOM 5191 O O . GLN A 1 642 ? 44.903 -20.920 56.337 1.00 94.69 642 GLN A O 1
ATOM 5196 N N . GLU A 1 643 ? 45.254 -21.771 58.374 1.00 95.00 643 GLU A N 1
ATOM 5197 C CA . GLU A 1 643 ? 43.946 -22.433 58.502 1.00 95.00 643 GLU A CA 1
ATOM 5198 C C . GLU A 1 643 ? 42.781 -21.442 58.375 1.00 95.00 643 GLU A C 1
ATOM 5200 O O . GLU A 1 643 ? 41.828 -21.699 57.637 1.00 95.00 643 GLU A O 1
ATOM 5205 N N . ARG A 1 644 ? 42.880 -20.263 59.010 1.00 96.06 644 ARG A N 1
ATOM 5206 C CA . ARG A 1 644 ? 41.904 -19.173 58.827 1.00 96.06 644 ARG A CA 1
ATOM 5207 C C . ARG A 1 644 ? 41.795 -18.768 57.357 1.00 96.06 644 ARG A C 1
ATOM 5209 O O . ARG A 1 644 ? 40.688 -18.802 56.821 1.00 96.06 644 ARG A O 1
ATOM 5216 N N . ARG A 1 645 ? 42.924 -18.506 56.687 1.00 96.38 645 ARG A N 1
ATOM 5217 C CA . ARG A 1 645 ? 42.968 -18.164 55.251 1.00 96.38 645 ARG A CA 1
ATOM 5218 C C . ARG A 1 645 ? 42.407 -19.272 54.360 1.00 96.38 645 ARG A C 1
ATOM 5220 O O . ARG A 1 645 ? 41.673 -18.966 53.429 1.00 96.38 645 ARG A O 1
ATOM 5227 N N . PHE A 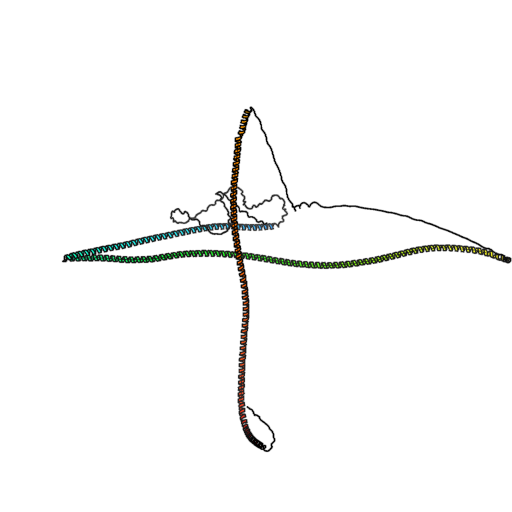1 646 ? 42.685 -20.544 54.647 1.00 95.75 646 PHE A N 1
ATOM 5228 C CA . PHE A 1 646 ? 42.084 -21.667 53.924 1.00 95.75 646 PHE A CA 1
ATOM 5229 C C . PHE A 1 646 ? 40.569 -21.741 54.157 1.00 95.75 646 PHE A C 1
ATOM 5231 O O . PHE A 1 646 ? 39.823 -21.988 53.210 1.00 95.75 646 PHE A O 1
ATOM 5238 N N . SER A 1 647 ? 40.079 -21.459 55.370 1.00 95.31 647 SER A N 1
ATOM 5239 C CA . SER A 1 647 ? 38.636 -21.395 55.651 1.00 95.31 647 SER A CA 1
ATOM 5240 C C . SER A 1 647 ? 37.947 -20.222 54.936 1.00 95.31 647 SER A C 1
ATOM 5242 O O . SER A 1 647 ? 36.830 -20.367 54.444 1.00 95.31 647 SER A O 1
ATOM 5244 N N . GLU A 1 648 ? 38.622 -19.075 54.824 1.00 96.44 648 GLU A N 1
ATOM 5245 C CA . GLU A 1 648 ? 38.166 -17.893 54.083 1.00 96.44 648 GLU A CA 1
ATOM 5246 C C . GLU A 1 648 ? 38.138 -18.171 52.576 1.00 96.44 648 GLU A C 1
ATOM 5248 O O . GLU A 1 648 ? 37.124 -17.929 51.926 1.00 96.44 648 GLU A O 1
ATOM 5253 N N . GLN A 1 649 ? 39.201 -18.767 52.027 1.00 96.19 649 GLN A N 1
ATOM 5254 C CA . GLN A 1 649 ? 39.258 -19.211 50.632 1.00 96.19 649 GLN A CA 1
ATOM 5255 C C . GLN A 1 649 ? 38.181 -20.258 50.323 1.00 96.19 649 GLN A C 1
ATOM 5257 O O . GLN A 1 649 ? 37.524 -20.158 49.293 1.00 96.19 649 GLN A O 1
ATOM 5262 N N . THR A 1 650 ? 37.940 -21.213 51.225 1.00 97.00 650 THR A N 1
ATOM 5263 C CA . THR A 1 650 ? 36.890 -22.234 51.063 1.00 97.00 650 THR A CA 1
ATOM 5264 C C . THR A 1 650 ? 35.499 -21.597 51.018 1.00 97.00 650 THR A C 1
ATOM 5266 O O . THR A 1 650 ? 34.711 -21.938 50.140 1.00 97.00 650 THR A O 1
ATOM 5269 N N . LYS A 1 651 ? 35.219 -20.614 51.889 1.00 96.81 651 LYS A N 1
ATOM 5270 C CA . LYS A 1 651 ? 33.974 -19.822 51.844 1.00 96.81 651 LYS A CA 1
ATOM 5271 C C . LYS A 1 651 ? 33.843 -19.038 50.540 1.00 96.81 651 LYS A C 1
ATOM 5273 O O . LYS A 1 651 ? 32.798 -19.078 49.908 1.00 96.81 651 LYS A O 1
ATOM 5278 N N . VAL A 1 652 ? 34.910 -18.380 50.082 1.00 97.06 652 VAL A N 1
ATOM 5279 C CA . VAL A 1 652 ? 34.906 -17.677 48.787 1.00 97.06 652 VAL A CA 1
ATOM 5280 C C . VAL A 1 652 ? 34.658 -18.653 47.628 1.00 97.06 652 VAL A C 1
ATOM 5282 O O . VAL A 1 652 ? 33.935 -18.312 46.697 1.00 97.06 652 VAL A O 1
ATOM 5285 N N . ILE A 1 653 ? 35.180 -19.881 47.691 1.00 96.56 653 ILE A N 1
ATOM 5286 C CA . ILE A 1 653 ? 34.925 -20.924 46.688 1.00 96.56 653 ILE A CA 1
ATOM 5287 C C . ILE A 1 653 ? 33.463 -21.402 46.731 1.00 96.56 653 ILE A C 1
ATOM 5289 O O . ILE A 1 653 ? 32.857 -21.514 45.665 1.00 96.56 653 ILE A O 1
ATOM 5293 N N . SER A 1 654 ? 32.845 -21.617 47.900 1.00 96.00 654 SER A N 1
ATOM 5294 C CA . SER A 1 654 ? 31.408 -21.953 47.980 1.00 96.00 654 SER A CA 1
ATOM 5295 C C . SER A 1 654 ? 30.510 -20.797 47.524 1.00 96.00 654 SER A C 1
ATOM 5297 O O . SER A 1 654 ? 29.545 -21.004 46.788 1.00 96.00 654 SER A O 1
ATOM 5299 N N . ASP A 1 655 ? 30.871 -19.564 47.880 1.00 96.50 655 ASP A N 1
ATOM 5300 C CA . ASP A 1 655 ? 30.171 -18.341 47.482 1.00 96.50 655 ASP A CA 1
ATOM 5301 C C . ASP A 1 655 ? 30.306 -18.044 45.983 1.00 96.50 655 ASP A C 1
ATOM 5303 O O . ASP A 1 655 ? 29.483 -17.316 45.427 1.00 96.50 655 ASP A O 1
ATOM 5307 N N . LEU A 1 656 ? 31.357 -18.538 45.324 1.00 95.94 656 LEU A N 1
ATOM 5308 C CA . LEU A 1 656 ? 31.509 -18.491 43.870 1.00 95.94 656 LEU A CA 1
ATOM 5309 C C . LEU A 1 656 ? 30.786 -19.662 43.196 1.00 95.94 656 LEU A C 1
ATOM 5311 O O . LEU A 1 656 ? 30.150 -19.446 42.170 1.00 95.94 656 LEU A O 1
ATOM 5315 N N . SER A 1 657 ? 30.820 -20.861 43.783 1.00 96.31 657 SER A N 1
ATOM 5316 C CA . SER A 1 657 ? 30.149 -22.055 43.244 1.00 96.31 657 SER A CA 1
ATOM 5317 C C . SER A 1 657 ? 28.636 -21.849 43.175 1.00 96.31 657 SER A C 1
ATOM 5319 O O . SER A 1 657 ? 28.060 -21.942 42.098 1.00 96.31 657 SER A O 1
ATOM 5321 N N . THR A 1 658 ? 28.020 -21.404 44.272 1.00 96.44 658 THR A N 1
ATOM 5322 C CA . THR A 1 658 ? 26.586 -21.055 44.327 1.00 96.44 658 THR A CA 1
ATOM 5323 C C . THR A 1 658 ? 26.195 -19.927 43.364 1.00 96.44 658 THR A C 1
ATOM 5325 O O . THR A 1 658 ? 25.103 -19.936 42.797 1.00 96.44 658 THR A O 1
ATOM 5328 N N . LYS A 1 659 ? 27.092 -18.964 43.103 1.00 96.62 659 LYS A N 1
ATOM 5329 C CA . LYS A 1 659 ? 26.876 -17.933 42.070 1.00 96.62 659 LYS A CA 1
ATOM 5330 C C . LYS A 1 659 ? 26.963 -18.502 40.650 1.00 96.62 659 LYS A C 1
ATOM 5332 O O . LYS A 1 659 ? 26.213 -18.047 39.792 1.00 96.62 659 LYS A O 1
ATOM 5337 N N . VAL A 1 660 ? 27.842 -19.473 40.397 1.00 96.56 660 VAL A N 1
ATOM 5338 C CA . VAL A 1 660 ? 27.949 -20.176 39.105 1.00 96.56 660 VAL A CA 1
ATOM 5339 C C . VAL A 1 660 ? 26.743 -21.089 38.876 1.00 96.56 660 VAL A C 1
ATOM 5341 O O . VAL A 1 660 ? 26.195 -21.089 37.776 1.00 96.56 660 VAL A O 1
ATOM 5344 N N . GLU A 1 661 ? 26.275 -21.797 39.904 1.00 95.94 661 GLU A N 1
ATOM 5345 C CA . GLU A 1 661 ? 25.037 -22.588 39.880 1.00 95.94 661 GLU A CA 1
ATOM 5346 C C . GLU A 1 661 ? 23.842 -21.693 39.527 1.00 95.94 661 GLU A C 1
ATOM 5348 O O . GLU A 1 661 ? 23.194 -21.916 38.507 1.00 95.94 661 GLU A O 1
ATOM 5353 N N . HIS A 1 662 ? 23.636 -20.592 40.256 1.00 96.50 662 HIS A N 1
ATOM 5354 C CA . HIS A 1 662 ? 22.545 -19.657 39.971 1.00 96.50 662 HIS A CA 1
ATOM 5355 C C . HIS A 1 662 ? 22.650 -18.982 38.586 1.00 96.50 662 HIS A C 1
ATOM 5357 O O . HIS A 1 662 ? 21.643 -18.743 37.915 1.00 96.50 662 HIS A O 1
ATOM 5363 N N . GLN A 1 663 ? 23.864 -18.689 38.107 1.00 95.06 663 GLN A N 1
ATOM 5364 C CA . GLN A 1 663 ? 24.068 -18.220 36.730 1.00 95.06 663 GLN A CA 1
ATOM 5365 C C . GLN A 1 663 ? 23.753 -19.307 35.693 1.00 95.06 663 GLN A C 1
ATOM 5367 O O . GLN A 1 663 ? 23.257 -18.984 34.614 1.00 95.06 663 GLN A O 1
ATOM 5372 N N . THR A 1 664 ? 23.985 -20.580 36.016 1.00 96.12 664 THR A N 1
ATOM 5373 C CA . THR A 1 664 ? 23.644 -21.721 35.156 1.00 96.12 664 THR A CA 1
ATOM 5374 C C . THR A 1 664 ? 22.127 -21.889 35.069 1.00 96.12 664 THR A C 1
ATOM 5376 O O . THR A 1 664 ? 21.596 -21.867 33.961 1.00 96.12 664 THR A O 1
ATOM 5379 N N . GLU A 1 665 ? 21.410 -21.890 36.200 1.00 97.00 665 GLU A N 1
ATOM 5380 C CA . GLU A 1 665 ? 19.934 -21.863 36.249 1.00 97.00 665 GLU A CA 1
ATOM 5381 C C . GLU A 1 665 ? 19.349 -20.683 35.447 1.00 97.00 665 GLU A C 1
ATOM 5383 O O . GLU A 1 665 ? 18.361 -20.810 34.717 1.00 97.00 665 GLU A O 1
ATOM 5388 N N . GLN A 1 666 ? 19.966 -19.501 35.554 1.00 96.12 666 GLN A N 1
ATOM 5389 C CA . GLN A 1 666 ? 19.541 -18.320 34.807 1.00 96.12 666 GLN A CA 1
ATOM 5390 C C . GLN A 1 666 ? 19.760 -18.484 33.294 1.00 96.12 666 GLN A C 1
ATOM 5392 O O . GLN A 1 666 ? 18.917 -18.055 32.506 1.00 96.12 666 GLN A O 1
ATOM 5397 N N . VAL A 1 667 ? 20.850 -19.127 32.866 1.00 95.56 667 VAL A N 1
ATOM 5398 C CA . VAL A 1 667 ? 21.104 -19.442 31.450 1.00 95.56 667 VAL A CA 1
ATOM 5399 C C . VAL A 1 667 ? 20.151 -20.526 30.936 1.00 95.56 667 VAL A C 1
ATOM 5401 O O . VAL A 1 667 ? 19.633 -20.389 29.827 1.00 95.56 667 VAL A O 1
ATOM 5404 N N . GLU A 1 668 ? 19.856 -21.556 31.728 1.00 96.44 668 GLU A N 1
ATOM 5405 C CA . GLU A 1 668 ? 18.917 -22.628 31.373 1.00 96.44 668 GLU A CA 1
ATOM 5406 C C . GLU A 1 668 ? 17.485 -22.100 31.251 1.00 96.44 668 GLU A C 1
ATOM 5408 O O . GLU A 1 668 ? 16.878 -22.199 30.185 1.00 96.44 668 GLU A O 1
ATOM 5413 N N . THR A 1 669 ? 16.986 -21.373 32.253 1.00 96.44 669 THR A N 1
ATOM 5414 C CA . THR A 1 669 ? 15.654 -20.749 32.173 1.00 96.44 669 THR A CA 1
ATOM 5415 C C . THR A 1 669 ? 15.550 -19.668 31.090 1.00 96.44 669 THR A C 1
ATOM 5417 O O . THR A 1 669 ? 14.437 -19.277 30.732 1.00 96.44 669 THR A O 1
ATOM 5420 N N . MET A 1 670 ? 16.660 -19.140 30.562 1.00 94.62 670 MET A N 1
ATOM 5421 C CA . MET A 1 670 ? 16.669 -18.281 29.369 1.00 94.62 670 MET A CA 1
ATOM 5422 C C . MET A 1 670 ? 16.721 -19.089 28.064 1.00 94.62 670 MET A C 1
ATOM 5424 O O . MET A 1 670 ? 16.105 -18.676 27.079 1.00 94.62 670 MET A O 1
ATOM 5428 N N . ARG A 1 671 ? 17.372 -20.258 28.055 1.00 96.94 671 ARG A N 1
ATOM 5429 C CA . ARG A 1 671 ? 17.335 -21.229 26.950 1.00 96.94 671 ARG A CA 1
ATOM 5430 C C . ARG A 1 671 ? 15.928 -21.804 26.761 1.00 96.94 671 ARG A C 1
ATOM 5432 O O . ARG A 1 671 ? 15.462 -21.858 25.628 1.00 96.94 671 ARG A O 1
ATOM 5439 N N . ASP A 1 672 ? 15.210 -22.122 27.834 1.00 96.50 672 ASP A N 1
ATOM 5440 C CA . ASP A 1 672 ? 13.831 -22.630 27.757 1.00 96.50 672 ASP A CA 1
ATOM 5441 C C . ASP A 1 672 ? 12.851 -21.572 27.234 1.00 96.50 672 ASP A C 1
ATOM 5443 O O . ASP A 1 672 ? 12.008 -21.852 26.377 1.00 96.50 672 ASP A O 1
ATOM 5447 N N . LYS A 1 673 ? 13.008 -20.314 27.672 1.00 96.31 673 LYS A N 1
ATOM 5448 C CA . LYS A 1 673 ? 12.281 -19.162 27.105 1.00 96.31 673 LYS A CA 1
ATOM 5449 C C . LYS A 1 673 ? 12.601 -18.962 25.620 1.00 96.31 673 LYS A C 1
ATOM 5451 O O . LYS A 1 673 ? 11.721 -18.585 24.852 1.00 96.31 673 LYS A O 1
ATOM 5456 N N . TRP A 1 674 ? 13.839 -19.228 25.197 1.00 96.50 674 TRP A N 1
ATOM 5457 C CA . TRP A 1 674 ? 14.222 -19.166 23.786 1.00 96.50 674 TRP A CA 1
ATOM 5458 C C . TRP A 1 674 ? 13.628 -20.318 22.963 1.00 96.50 674 TRP A C 1
ATOM 5460 O O . TRP A 1 674 ? 13.108 -20.063 21.880 1.00 96.50 674 TRP A O 1
ATOM 5470 N N . HIS A 1 675 ? 13.630 -21.554 23.472 1.00 96.81 675 HIS A N 1
ATOM 5471 C CA . HIS A 1 675 ? 13.007 -22.698 22.796 1.00 96.81 675 HIS A CA 1
ATOM 5472 C C . HIS A 1 675 ? 11.489 -22.535 22.673 1.00 96.81 675 HIS A C 1
ATOM 5474 O O . HIS A 1 675 ? 10.956 -22.641 21.573 1.00 96.81 675 HIS A O 1
ATOM 5480 N N . THR A 1 676 ? 10.796 -22.169 23.753 1.00 96.12 676 THR A N 1
ATOM 5481 C CA . THR A 1 676 ? 9.342 -21.921 23.717 1.00 96.12 676 THR A CA 1
ATOM 5482 C C . THR A 1 676 ? 8.968 -20.766 22.779 1.00 96.12 676 THR A C 1
ATOM 5484 O O . THR A 1 676 ? 7.991 -20.875 22.037 1.00 96.12 676 THR A O 1
ATOM 5487 N N . ALA A 1 677 ? 9.773 -19.699 22.710 1.00 93.06 677 ALA A N 1
ATOM 5488 C CA . ALA A 1 677 ? 9.609 -18.647 21.702 1.00 93.06 677 ALA A CA 1
ATOM 5489 C C . ALA A 1 677 ? 9.925 -19.130 20.269 1.00 93.06 677 ALA A C 1
ATOM 5491 O O . ALA A 1 677 ? 9.260 -18.717 19.319 1.00 93.06 677 ALA A O 1
ATOM 5492 N N . GLN A 1 678 ? 10.910 -20.017 20.090 1.00 95.88 678 GLN A N 1
ATOM 5493 C CA . GLN A 1 678 ? 11.238 -20.622 18.797 1.00 95.88 678 GLN A CA 1
ATOM 5494 C C . GLN A 1 678 ? 10.101 -21.524 18.289 1.00 95.88 678 GLN A C 1
ATOM 5496 O O . GLN A 1 678 ? 9.751 -21.441 17.113 1.00 95.88 678 GLN A O 1
ATOM 5501 N N . ASP A 1 679 ? 9.492 -22.335 19.153 1.00 95.25 679 ASP A N 1
ATOM 5502 C CA . ASP A 1 679 ? 8.345 -23.181 18.804 1.00 95.25 679 ASP A CA 1
ATOM 5503 C C . ASP A 1 679 ? 7.067 -22.366 18.575 1.00 95.25 679 ASP A C 1
ATOM 5505 O O . ASP A 1 679 ? 6.323 -22.642 17.631 1.00 95.25 679 ASP A O 1
ATOM 5509 N N . GLY A 1 680 ? 6.868 -21.282 19.332 1.00 96.19 680 GLY A N 1
ATOM 5510 C CA . GLY A 1 680 ? 5.855 -20.269 19.026 1.00 96.19 680 GLY A CA 1
ATOM 5511 C C . GLY A 1 680 ? 6.031 -19.685 17.619 1.00 96.19 680 GLY A C 1
ATOM 5512 O O . GLY A 1 680 ? 5.084 -19.670 16.834 1.00 96.19 680 GLY A O 1
ATOM 5513 N N . ASN A 1 681 ? 7.255 -19.296 17.249 1.00 93.25 681 ASN A N 1
ATOM 5514 C CA . ASN A 1 681 ? 7.565 -18.793 15.906 1.00 93.25 681 ASN A CA 1
ATOM 5515 C C . ASN A 1 681 ? 7.384 -19.857 14.805 1.00 93.25 681 ASN A C 1
ATOM 5517 O O . ASN A 1 681 ? 6.877 -19.529 13.734 1.00 93.25 681 ASN A O 1
ATOM 5521 N N . ARG A 1 682 ? 7.737 -21.129 15.052 1.00 97.44 682 ARG A N 1
ATOM 5522 C CA . ARG A 1 682 ? 7.467 -22.246 14.119 1.00 97.44 682 ARG A CA 1
ATOM 5523 C C . ARG A 1 682 ? 5.963 -22.423 13.885 1.00 97.44 682 ARG A C 1
ATOM 5525 O O . ARG A 1 682 ? 5.533 -22.535 12.741 1.00 97.44 682 ARG A O 1
ATOM 5532 N N . SER A 1 683 ? 5.171 -22.397 14.958 1.00 97.19 683 SER A N 1
ATOM 5533 C CA . SER A 1 683 ? 3.707 -22.491 14.901 1.00 97.19 683 SER A CA 1
ATOM 5534 C C . SER A 1 683 ? 3.091 -21.321 14.124 1.00 97.19 683 SER A C 1
ATOM 5536 O O . SER A 1 683 ? 2.275 -21.532 13.227 1.00 97.19 683 SER A O 1
ATOM 5538 N N . LEU A 1 684 ? 3.550 -20.092 14.386 1.00 95.62 684 LEU A N 1
ATOM 5539 C CA . LEU A 1 684 ? 3.117 -18.896 13.658 1.00 95.62 684 LEU A CA 1
ATOM 5540 C C . LEU A 1 684 ? 3.511 -18.929 12.169 1.00 95.62 684 LEU A C 1
ATOM 5542 O O . LEU A 1 684 ? 2.699 -18.527 11.339 1.00 95.62 684 LEU A O 1
ATOM 5546 N N . SER A 1 685 ? 4.690 -19.458 11.808 1.00 96.19 685 SER A N 1
ATOM 5547 C CA . SER A 1 685 ? 5.077 -19.674 10.399 1.00 96.19 685 SER A CA 1
ATOM 5548 C C . SER A 1 685 ? 4.121 -20.645 9.707 1.00 96.19 685 SER A C 1
ATOM 5550 O O . SER A 1 685 ? 3.539 -20.308 8.680 1.00 96.19 685 SER A O 1
ATOM 5552 N N . ALA A 1 686 ? 3.855 -21.804 10.318 1.00 96.38 686 ALA A N 1
ATOM 5553 C CA . ALA A 1 686 ? 2.934 -22.794 9.761 1.00 96.38 686 ALA A CA 1
ATOM 5554 C C . ALA A 1 686 ? 1.492 -22.257 9.625 1.00 96.38 686 ALA A C 1
ATOM 5556 O O . ALA A 1 686 ? 0.793 -22.574 8.659 1.00 96.38 686 ALA A O 1
ATOM 5557 N N . GLN A 1 687 ? 1.042 -21.408 10.557 1.00 97.44 687 GLN A N 1
ATOM 5558 C CA . GLN A 1 687 ? -0.238 -20.701 10.441 1.00 97.44 687 GLN A CA 1
ATOM 5559 C C . GLN A 1 687 ? -0.224 -19.675 9.299 1.00 97.44 687 GLN A C 1
ATOM 5561 O O . GLN A 1 687 ? -1.168 -19.650 8.508 1.00 97.44 687 GLN A O 1
ATOM 5566 N N . MET A 1 688 ? 0.842 -18.879 9.164 1.00 95.88 688 MET A N 1
ATOM 5567 C CA . MET A 1 688 ? 1.013 -17.916 8.071 1.00 95.88 688 MET A CA 1
ATOM 5568 C C . MET A 1 688 ? 1.018 -18.609 6.702 1.00 95.88 688 MET A C 1
ATOM 5570 O O . MET A 1 688 ? 0.269 -18.203 5.819 1.00 95.88 688 MET A O 1
ATOM 5574 N N . GLU A 1 689 ? 1.775 -19.695 6.543 1.00 97.38 689 GLU A N 1
ATOM 5575 C CA . GLU A 1 689 ? 1.808 -20.525 5.330 1.00 97.38 689 GLU A CA 1
ATOM 5576 C C . GLU A 1 689 ? 0.427 -21.119 5.002 1.00 97.38 689 GLU A C 1
ATOM 5578 O O . GLU A 1 689 ? 0.026 -21.181 3.840 1.00 97.38 689 GLU A O 1
ATOM 5583 N N . SER A 1 690 ? -0.338 -21.527 6.021 1.00 97.75 690 SER A N 1
ATOM 5584 C CA . SER A 1 690 ? -1.701 -22.044 5.849 1.00 97.75 690 SER A CA 1
ATOM 5585 C C . SER A 1 690 ? -2.691 -20.961 5.401 1.00 97.75 690 SER A C 1
ATOM 5587 O O . SER A 1 690 ? -3.493 -21.190 4.494 1.00 97.75 690 SER A O 1
ATOM 5589 N N . VAL A 1 691 ? -2.604 -19.755 5.973 1.00 96.38 691 VAL A N 1
ATOM 5590 C CA . VAL A 1 691 ? -3.402 -18.593 5.547 1.00 96.38 691 VAL A CA 1
ATOM 5591 C C . VAL A 1 691 ? -3.010 -18.144 4.137 1.00 96.38 691 VAL A C 1
ATOM 5593 O O . VAL A 1 691 ? -3.890 -17.878 3.323 1.00 96.38 691 VAL A O 1
ATOM 5596 N N . GLN A 1 692 ? -1.716 -18.121 3.815 1.00 96.12 692 GLN A N 1
ATOM 5597 C CA . GLN A 1 692 ? -1.211 -17.756 2.490 1.00 96.12 692 GLN A CA 1
ATOM 5598 C C . GLN A 1 692 ? -1.651 -18.759 1.412 1.00 96.12 692 GLN A C 1
ATOM 5600 O O . GLN A 1 692 ? -2.027 -18.345 0.317 1.00 96.12 692 GLN A O 1
ATOM 5605 N N . ARG A 1 693 ? -1.697 -20.062 1.725 1.00 97.25 693 ARG A N 1
ATOM 5606 C CA . ARG A 1 693 ? -2.257 -21.081 0.822 1.00 97.25 693 ARG A CA 1
ATOM 5607 C C . ARG A 1 693 ? -3.748 -20.854 0.563 1.00 97.25 693 ARG A C 1
ATOM 5609 O O . ARG A 1 693 ? -4.155 -20.806 -0.591 1.00 97.25 693 ARG A O 1
ATOM 5616 N N . ARG A 1 694 ? -4.539 -20.617 1.617 1.00 97.81 694 ARG A N 1
ATOM 5617 C CA . ARG A 1 694 ? -5.977 -20.303 1.497 1.00 97.81 694 ARG A CA 1
ATOM 5618 C C . ARG A 1 694 ? -6.250 -18.997 0.749 1.00 97.81 694 ARG A C 1
ATOM 5620 O O . ARG A 1 694 ? -7.269 -18.888 0.075 1.00 97.81 694 ARG A O 1
ATOM 5627 N N . LEU A 1 695 ? -5.354 -18.013 0.855 1.00 96.12 695 LEU A N 1
ATOM 5628 C CA . LEU A 1 695 ? -5.407 -16.799 0.044 1.00 96.12 695 LEU A CA 1
ATOM 5629 C C . LEU A 1 695 ? -5.168 -17.125 -1.435 1.00 96.12 695 LEU A C 1
ATOM 5631 O O . LEU A 1 695 ? -5.954 -16.687 -2.267 1.00 96.12 695 LEU A O 1
ATOM 5635 N N . GLN A 1 696 ? -4.158 -17.939 -1.760 1.00 97.88 696 GLN A N 1
ATOM 5636 C CA . GLN A 1 696 ? -3.884 -18.336 -3.145 1.00 97.88 696 GLN A CA 1
ATOM 5637 C C . GLN A 1 696 ? -5.045 -19.134 -3.759 1.00 97.88 696 GLN A C 1
ATOM 5639 O O . GLN A 1 696 ? -5.468 -18.835 -4.873 1.00 97.88 696 GLN A O 1
ATOM 5644 N N . GLU A 1 697 ? -5.617 -20.079 -3.006 1.00 97.62 697 GLU A N 1
ATOM 5645 C CA . GLU A 1 697 ? -6.821 -20.833 -3.386 1.00 97.62 697 GLU A CA 1
ATOM 5646 C C . GLU A 1 697 ? -8.003 -19.893 -3.698 1.00 97.62 697 GLU A C 1
ATOM 5648 O O . GLU A 1 697 ? -8.692 -20.067 -4.704 1.00 97.62 697 GLU A O 1
ATOM 5653 N N . ALA A 1 698 ? -8.217 -18.860 -2.874 1.00 95.81 698 ALA A N 1
ATOM 5654 C CA . ALA A 1 698 ? -9.266 -17.864 -3.088 1.00 95.81 698 ALA A CA 1
ATOM 5655 C C . ALA A 1 698 ? -8.963 -16.909 -4.259 1.00 95.81 698 ALA A C 1
ATOM 5657 O O . ALA A 1 698 ? -9.879 -16.512 -4.981 1.00 95.81 698 ALA A O 1
ATOM 5658 N N . GLU A 1 699 ? -7.703 -16.535 -4.489 1.00 97.31 699 GLU A N 1
ATOM 5659 C CA . GLU A 1 699 ? -7.304 -15.780 -5.681 1.00 97.31 699 GLU A CA 1
ATOM 5660 C C . GLU A 1 699 ? -7.568 -16.569 -6.965 1.00 97.31 699 GLU A C 1
ATOM 5662 O O . GLU A 1 699 ? -8.059 -16.003 -7.940 1.00 97.31 699 GLU A O 1
ATOM 5667 N N . ASP A 1 700 ? -7.252 -17.864 -6.979 1.00 97.75 700 ASP A N 1
ATOM 5668 C CA . ASP A 1 700 ? -7.407 -18.712 -8.160 1.00 97.75 700 ASP A CA 1
ATOM 5669 C C . ASP A 1 700 ? -8.888 -18.981 -8.465 1.00 97.75 700 ASP A C 1
ATOM 5671 O O . ASP A 1 700 ? -9.301 -18.881 -9.622 1.00 97.75 700 ASP A O 1
ATOM 5675 N N . GLN A 1 701 ? -9.723 -19.150 -7.434 1.00 97.56 701 GLN A N 1
ATOM 5676 C CA . GLN A 1 701 ? -11.186 -19.141 -7.575 1.00 97.56 701 GLN A CA 1
ATOM 5677 C C . GLN A 1 701 ? -11.712 -17.809 -8.137 1.00 97.56 701 GLN A C 1
ATOM 5679 O O . GLN A 1 701 ? -12.588 -17.811 -9.001 1.00 97.56 701 GLN A O 1
ATOM 5684 N N . ASN A 1 702 ? -11.173 -16.659 -7.712 1.00 94.75 702 ASN A N 1
ATOM 5685 C CA . ASN A 1 702 ? -11.560 -15.365 -8.288 1.00 94.75 702 ASN A CA 1
ATOM 5686 C C . ASN A 1 702 ? -11.125 -15.233 -9.761 1.00 94.75 702 ASN A C 1
ATOM 5688 O O . ASN A 1 702 ? -11.895 -14.722 -10.574 1.00 94.75 702 ASN A O 1
ATOM 5692 N N . LYS A 1 703 ? -9.937 -15.732 -10.137 1.00 97.38 703 LYS A N 1
ATOM 5693 C CA . LYS A 1 703 ? -9.473 -15.780 -11.539 1.00 97.38 703 LYS A CA 1
ATOM 5694 C C . LYS A 1 703 ? -10.409 -16.640 -12.402 1.00 97.38 703 LYS A C 1
ATOM 5696 O O . LYS A 1 703 ? -10.787 -16.213 -13.493 1.00 97.38 703 LYS A O 1
ATOM 5701 N N . GLU A 1 704 ? -10.845 -17.798 -11.900 1.00 98.12 704 GLU A N 1
ATOM 5702 C CA . GLU A 1 704 ? -11.830 -18.655 -12.575 1.00 98.12 704 GLU A CA 1
ATOM 5703 C C . GLU A 1 704 ? -13.195 -17.959 -12.719 1.00 98.12 704 GLU A C 1
ATOM 5705 O O . GLU A 1 704 ? -13.756 -17.916 -13.816 1.00 98.12 704 GLU A O 1
ATOM 5710 N N . LEU A 1 705 ? -13.710 -17.338 -11.651 1.00 97.25 705 LEU A N 1
ATOM 5711 C CA . LEU A 1 705 ? -14.971 -16.591 -11.691 1.00 97.25 705 LEU A CA 1
ATOM 5712 C C . LEU A 1 705 ? -14.922 -15.425 -12.689 1.00 97.25 705 LEU A C 1
ATOM 5714 O O . LEU A 1 705 ? -15.877 -15.241 -13.444 1.00 97.25 705 LEU A O 1
ATOM 5718 N N . HIS A 1 706 ? -13.811 -14.685 -12.768 1.00 97.38 706 HIS A N 1
ATOM 5719 C CA . HIS A 1 706 ? -13.619 -13.649 -13.787 1.00 97.38 706 HIS A CA 1
ATOM 5720 C C . HIS A 1 706 ? -13.620 -14.218 -15.215 1.00 97.38 706 HIS A C 1
ATOM 5722 O O . HIS A 1 706 ? -14.257 -13.637 -16.094 1.00 97.38 706 HIS A O 1
ATOM 5728 N N . ALA A 1 707 ? -12.987 -15.371 -15.457 1.00 97.44 707 ALA A N 1
ATOM 5729 C CA . ALA A 1 707 ? -13.027 -16.034 -16.764 1.00 97.44 707 ALA A CA 1
ATOM 5730 C C . ALA A 1 707 ? -14.446 -16.522 -17.135 1.00 97.44 707 ALA A C 1
ATOM 5732 O O . ALA A 1 707 ? -14.871 -16.401 -18.287 1.00 97.44 707 ALA A O 1
ATOM 5733 N N . ILE A 1 708 ? -15.213 -17.018 -16.156 1.00 98.31 708 ILE A N 1
ATOM 5734 C CA . ILE A 1 708 ? -16.624 -17.397 -16.330 1.00 98.31 708 ILE A CA 1
ATOM 5735 C C . ILE A 1 708 ? -17.493 -16.167 -16.636 1.00 98.31 708 ILE A C 1
ATOM 5737 O O . ILE A 1 708 ? -18.378 -16.253 -17.489 1.00 98.31 708 ILE A O 1
ATOM 5741 N N . ILE A 1 709 ? -17.247 -15.030 -15.977 1.00 97.44 709 ILE A N 1
ATOM 5742 C CA . ILE A 1 709 ? -17.946 -13.762 -16.241 1.00 97.44 709 ILE A CA 1
ATOM 5743 C C . ILE A 1 709 ? -17.648 -13.278 -17.662 1.00 97.44 709 ILE A C 1
ATOM 5745 O O . ILE A 1 709 ? -18.591 -13.120 -18.432 1.00 97.44 709 ILE A O 1
ATOM 5749 N N . ALA A 1 710 ? -16.377 -13.172 -18.060 1.00 96.75 710 ALA A N 1
ATOM 5750 C CA . ALA A 1 710 ? -15.995 -12.729 -19.405 1.00 96.75 710 ALA A CA 1
ATOM 5751 C C . ALA A 1 710 ? -16.627 -13.598 -20.513 1.00 96.75 710 ALA A C 1
ATOM 5753 O O . ALA A 1 710 ? -17.160 -13.085 -21.495 1.00 96.75 710 ALA A O 1
ATOM 5754 N N . LYS A 1 711 ? -16.667 -14.926 -20.326 1.00 97.94 711 LYS A N 1
ATOM 5755 C CA . LYS A 1 711 ? -17.331 -15.847 -21.266 1.00 97.94 711 LYS A CA 1
ATOM 5756 C C . LYS A 1 711 ? -18.858 -15.677 -21.302 1.00 97.94 711 LYS A C 1
ATOM 5758 O O . LYS A 1 711 ? -19.483 -15.868 -22.348 1.00 97.94 711 LYS A O 1
ATOM 5763 N N . ARG A 1 712 ? -19.487 -15.317 -20.177 1.00 96.88 712 ARG A N 1
ATOM 5764 C CA . ARG A 1 712 ? -20.920 -14.968 -20.128 1.00 96.88 712 ARG A CA 1
ATOM 5765 C C . ARG A 1 712 ? -21.190 -13.631 -20.813 1.00 96.88 712 ARG A C 1
ATOM 5767 O O . ARG A 1 712 ? -22.169 -13.543 -21.542 1.00 96.88 712 ARG A O 1
ATOM 5774 N N . GLU A 1 713 ? -20.329 -12.635 -20.633 1.00 97.38 713 GLU A N 1
ATOM 5775 C CA . GLU A 1 713 ? -20.413 -11.331 -21.302 1.00 97.38 713 GLU A CA 1
ATOM 5776 C C . GLU A 1 713 ? -20.269 -11.474 -22.823 1.00 97.38 713 GLU A C 1
ATOM 5778 O O . GLU A 1 713 ? -21.107 -10.957 -23.561 1.00 97.38 713 GLU A O 1
ATOM 5783 N N . GLU A 1 714 ? -19.309 -12.274 -23.299 1.00 97.00 714 GLU A N 1
ATOM 5784 C CA . GLU A 1 714 ? -19.182 -12.639 -24.717 1.00 97.00 714 GLU A CA 1
ATOM 5785 C C . GLU A 1 714 ? -20.469 -13.303 -25.243 1.00 97.00 714 GLU A C 1
ATOM 5787 O O . GLU A 1 714 ? -21.014 -12.903 -26.273 1.00 97.00 714 GLU A O 1
ATOM 5792 N N . THR A 1 715 ? -21.012 -14.272 -24.497 1.00 97.94 715 THR A N 1
ATOM 5793 C CA . THR A 1 715 ? -22.265 -14.961 -24.852 1.00 97.94 715 THR A CA 1
AT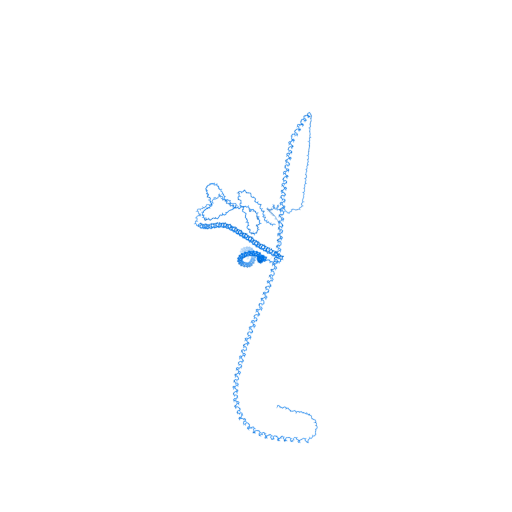OM 5794 C C . THR A 1 715 ? -23.458 -13.995 -24.889 1.00 97.94 715 THR A C 1
ATOM 5796 O O . THR A 1 715 ? -24.320 -14.104 -25.762 1.00 97.94 715 THR A O 1
ATOM 5799 N N . ILE A 1 716 ? -23.529 -13.030 -23.969 1.00 97.69 716 ILE A N 1
ATOM 5800 C CA . ILE A 1 716 ? -24.562 -11.984 -23.955 1.00 97.69 716 ILE A CA 1
ATOM 5801 C C . ILE A 1 716 ? -24.410 -11.080 -25.182 1.00 97.69 716 ILE A C 1
ATOM 5803 O O . ILE A 1 716 ? -25.401 -10.832 -25.866 1.00 97.69 716 ILE A O 1
ATOM 5807 N N . HIS A 1 717 ? -23.189 -10.658 -25.517 1.00 97.38 717 HIS A N 1
ATOM 5808 C CA . HIS A 1 717 ? -22.923 -9.802 -26.671 1.00 97.38 717 HIS A CA 1
ATOM 5809 C C . HIS A 1 717 ? -23.265 -10.489 -28.006 1.00 97.38 717 HIS A C 1
ATOM 5811 O O . HIS A 1 717 ? -23.953 -9.907 -28.844 1.00 97.38 717 HIS A O 1
ATOM 5817 N N . GLN A 1 718 ? -22.901 -11.765 -28.176 1.00 97.81 718 GLN A N 1
ATOM 5818 C CA . GLN A 1 718 ? -23.303 -12.565 -29.343 1.00 97.81 718 GLN A CA 1
ATOM 5819 C C . GLN A 1 718 ? -24.837 -12.666 -29.478 1.00 97.81 718 GLN A C 1
ATOM 5821 O O . GLN A 1 718 ? -25.378 -12.577 -30.583 1.00 97.81 718 GLN A O 1
ATOM 5826 N N . ASN A 1 719 ? -25.563 -12.805 -28.360 1.00 97.44 719 ASN A N 1
ATOM 5827 C CA . ASN A 1 719 ? -27.029 -12.815 -28.368 1.00 97.44 719 ASN A CA 1
ATOM 5828 C C . ASN A 1 719 ? -27.639 -11.426 -28.637 1.00 97.44 719 ASN A C 1
ATOM 5830 O O . ASN A 1 719 ? -28.667 -11.352 -29.310 1.00 97.44 719 ASN A O 1
ATOM 5834 N N . GLN A 1 720 ? -27.012 -10.338 -28.178 1.00 97.19 720 GLN A N 1
ATOM 5835 C CA . GLN A 1 720 ? -27.417 -8.963 -28.502 1.00 97.19 720 GLN A CA 1
ATOM 5836 C C . GLN A 1 720 ? -27.297 -8.689 -30.005 1.00 97.19 720 GLN A C 1
ATOM 5838 O O . GLN A 1 720 ? -28.275 -8.267 -30.616 1.00 97.19 720 GLN A O 1
ATOM 5843 N N . LEU A 1 721 ? -26.159 -9.020 -30.627 1.00 97.31 721 LEU A N 1
ATOM 5844 C CA . LEU A 1 721 ? -25.963 -8.881 -32.077 1.00 97.31 721 LEU A CA 1
ATOM 5845 C C . LEU A 1 721 ? -27.018 -9.674 -32.870 1.00 97.31 721 LEU A C 1
ATOM 5847 O O . LEU A 1 721 ? -27.650 -9.147 -33.785 1.00 97.31 721 LEU A O 1
ATOM 5851 N N . ARG A 1 722 ? -27.295 -10.919 -32.459 1.00 97.56 722 ARG A N 1
ATOM 5852 C CA . ARG A 1 722 ? -28.339 -11.757 -33.074 1.00 97.56 722 ARG A CA 1
ATOM 5853 C C . ARG A 1 722 ? -29.753 -11.178 -32.907 1.00 97.56 722 ARG A C 1
ATOM 5855 O O . ARG A 1 722 ? -30.592 -11.356 -33.793 1.00 97.56 722 ARG A O 1
ATOM 5862 N N . LEU A 1 723 ? -30.029 -10.502 -31.790 1.00 96.88 723 LEU A N 1
ATOM 5863 C CA . LEU A 1 723 ? -31.292 -9.804 -31.543 1.00 96.88 723 LEU A CA 1
ATOM 5864 C C . LEU A 1 723 ? -31.409 -8.533 -32.397 1.00 96.88 723 LEU A C 1
ATOM 5866 O O . LEU A 1 723 ? -32.478 -8.281 -32.955 1.00 96.88 723 LEU A O 1
ATOM 5870 N N . GLU A 1 724 ? -30.327 -7.768 -32.559 1.00 97.44 724 GLU A N 1
ATOM 5871 C CA . GLU A 1 724 ? -30.280 -6.626 -33.478 1.00 97.44 724 GLU A CA 1
ATOM 5872 C C . GLU A 1 724 ? -30.553 -7.062 -34.920 1.00 97.44 724 GLU A C 1
ATOM 5874 O O . GLU A 1 724 ? -31.408 -6.471 -35.576 1.00 97.44 724 GLU A O 1
ATOM 5879 N N . ASP A 1 725 ? -29.907 -8.125 -35.404 1.00 96.69 725 ASP A N 1
ATOM 5880 C CA . ASP A 1 725 ? -30.126 -8.634 -36.763 1.00 96.69 725 ASP A CA 1
ATOM 5881 C C . ASP A 1 725 ? -31.562 -9.118 -36.975 1.00 96.69 725 ASP A C 1
ATOM 5883 O O . ASP A 1 725 ? -32.185 -8.771 -37.980 1.00 96.69 725 ASP A O 1
ATOM 5887 N N . LYS A 1 726 ? -32.158 -9.811 -35.996 1.00 96.81 726 LYS A N 1
ATOM 5888 C CA . LYS A 1 726 ? -33.586 -10.161 -36.061 1.00 96.81 726 LYS A CA 1
ATOM 5889 C C . LYS A 1 726 ? -34.514 -8.946 -35.968 1.00 96.81 726 LYS A C 1
ATOM 5891 O O . LYS A 1 726 ? -35.593 -8.969 -36.557 1.00 96.81 726 LYS A O 1
ATOM 5896 N N . THR A 1 727 ? -34.089 -7.864 -35.320 1.00 97.12 727 THR A N 1
ATOM 5897 C CA . THR A 1 727 ? -34.820 -6.586 -35.292 1.00 97.12 727 THR A CA 1
ATOM 5898 C C . THR A 1 727 ? -34.715 -5.848 -36.634 1.00 97.12 727 THR A C 1
ATOM 5900 O O . THR A 1 727 ? -35.717 -5.320 -37.123 1.00 97.12 727 THR A O 1
ATOM 5903 N N . ARG A 1 728 ? -33.543 -5.869 -37.287 1.00 97.12 728 ARG A N 1
ATOM 5904 C CA . ARG A 1 728 ? -33.315 -5.359 -38.656 1.00 97.12 728 ARG A CA 1
ATOM 5905 C C . ARG A 1 728 ? -34.152 -6.132 -39.682 1.00 97.12 728 ARG A C 1
ATOM 5907 O O . ARG A 1 728 ? -34.819 -5.522 -40.514 1.00 97.12 728 ARG A O 1
ATOM 5914 N N . GLU A 1 729 ? -34.169 -7.460 -39.584 1.00 97.00 729 GLU A N 1
ATOM 5915 C CA . GLU A 1 729 ? -34.969 -8.361 -40.424 1.00 97.00 729 GLU A CA 1
ATOM 5916 C C . GLU A 1 729 ? -36.472 -8.098 -40.265 1.00 97.00 729 GLU A C 1
ATOM 5918 O O . GLU A 1 729 ? -37.157 -7.865 -41.258 1.00 97.00 729 GLU A O 1
ATOM 5923 N N . ASN A 1 730 ? -36.975 -8.032 -39.027 1.00 96.06 730 ASN A N 1
ATOM 5924 C CA . ASN A 1 730 ? -38.378 -7.717 -38.744 1.00 96.06 730 ASN A CA 1
ATOM 5925 C C . ASN A 1 730 ? -38.765 -6.316 -39.266 1.00 96.06 730 ASN A C 1
ATOM 5927 O O . ASN A 1 730 ? -39.789 -6.159 -39.931 1.00 96.06 730 ASN A O 1
ATOM 5931 N N . SER A 1 731 ? -37.896 -5.315 -39.085 1.00 96.75 731 SER A N 1
ATOM 5932 C CA . SER A 1 731 ? -38.092 -3.966 -39.642 1.00 96.75 731 SER A CA 1
ATOM 5933 C C . SER A 1 731 ? -38.151 -3.961 -41.177 1.00 96.75 731 SER A C 1
ATOM 5935 O O . SER A 1 731 ? -38.923 -3.207 -41.768 1.00 96.75 731 SER A O 1
ATOM 5937 N N . SER A 1 732 ? -37.354 -4.808 -41.838 1.00 97.38 732 SER A N 1
ATOM 5938 C CA . SER A 1 732 ? -37.373 -4.976 -43.296 1.00 97.38 732 SER A CA 1
ATOM 5939 C C . SER A 1 732 ? -38.656 -5.662 -43.775 1.00 97.38 732 SER A C 1
ATOM 5941 O O . SER A 1 732 ? -39.303 -5.174 -44.700 1.00 97.38 732 SER A O 1
ATOM 5943 N N . LEU A 1 733 ? -39.065 -6.751 -43.117 1.00 96.56 733 LEU A N 1
ATOM 5944 C CA . LEU A 1 733 ? -40.302 -7.477 -43.424 1.00 96.56 733 LEU A CA 1
ATOM 5945 C C . LEU A 1 733 ? -41.550 -6.616 -43.186 1.00 96.56 733 LEU A C 1
ATOM 5947 O O . LEU A 1 733 ? -42.470 -6.645 -43.999 1.00 96.56 733 LEU A O 1
ATOM 5951 N N . THR A 1 734 ? -41.555 -5.796 -42.132 1.00 96.75 734 THR A N 1
ATOM 5952 C CA . THR A 1 734 ? -42.628 -4.829 -41.853 1.00 96.75 734 THR A CA 1
ATOM 5953 C C . THR A 1 734 ? -42.775 -3.837 -43.008 1.00 96.75 734 THR A C 1
ATOM 5955 O O . THR A 1 734 ? -43.860 -3.723 -43.568 1.00 96.75 734 THR A O 1
ATOM 5958 N N . ARG A 1 735 ? -41.676 -3.217 -43.464 1.00 96.81 735 ARG A N 1
ATOM 5959 C CA . ARG A 1 735 ? -41.692 -2.299 -44.621 1.00 96.81 735 ARG A CA 1
ATOM 5960 C C . ARG A 1 735 ? -42.125 -2.978 -45.923 1.00 96.81 735 ARG A C 1
ATOM 5962 O O . ARG A 1 735 ? -42.827 -2.371 -46.725 1.00 96.81 735 ARG A O 1
ATOM 5969 N N . GLN A 1 736 ? -41.722 -4.231 -46.147 1.00 96.88 736 GLN A N 1
ATOM 5970 C CA . GLN A 1 736 ? -42.158 -5.011 -47.313 1.00 96.88 736 GLN A CA 1
ATOM 5971 C C . GLN A 1 736 ? -43.669 -5.289 -47.273 1.00 96.88 736 GLN A C 1
ATOM 5973 O O . GLN A 1 736 ? -44.337 -5.185 -48.300 1.00 96.88 736 GLN A O 1
ATOM 5978 N N . LEU A 1 737 ? -44.219 -5.587 -46.093 1.00 95.31 737 LEU A N 1
ATOM 5979 C CA . LEU A 1 737 ? -45.651 -5.795 -45.881 1.00 95.31 737 LEU A CA 1
ATOM 5980 C C . LEU A 1 737 ? -46.450 -4.488 -46.026 1.00 95.31 737 LEU A C 1
ATOM 5982 O O . LEU A 1 737 ? -47.487 -4.483 -46.685 1.00 95.31 737 LEU A O 1
ATOM 5986 N N . GLU A 1 738 ? -45.951 -3.370 -45.493 1.00 96.62 738 GLU A N 1
ATOM 5987 C CA . GLU A 1 738 ? -46.529 -2.033 -45.692 1.00 96.62 738 GLU A CA 1
ATOM 5988 C C . GLU A 1 738 ? -46.559 -1.645 -47.180 1.00 96.62 738 GLU A C 1
ATOM 5990 O O . GLU A 1 738 ? -47.597 -1.208 -47.683 1.00 96.62 738 GLU A O 1
ATOM 5995 N N . GLN A 1 739 ? -45.459 -1.872 -47.908 1.00 96.81 739 GLN A N 1
ATOM 5996 C CA . GLN A 1 739 ? -45.385 -1.631 -49.351 1.00 96.81 739 GLN A CA 1
ATOM 5997 C C . GLN A 1 739 ? -46.360 -2.529 -50.127 1.00 96.81 739 GLN A C 1
ATOM 5999 O O . GLN A 1 739 ? -47.091 -2.031 -50.979 1.00 96.81 739 GLN A O 1
ATOM 6004 N N . ALA A 1 740 ? -46.436 -3.825 -49.807 1.00 95.94 740 ALA A N 1
ATOM 6005 C CA . ALA A 1 740 ? -47.367 -4.749 -50.455 1.00 95.94 740 ALA A CA 1
ATOM 6006 C C . ALA A 1 740 ? -48.841 -4.368 -50.214 1.00 95.94 740 ALA A C 1
ATOM 6008 O O . ALA A 1 740 ? -49.658 -4.456 -51.130 1.00 95.94 740 ALA A O 1
ATOM 6009 N N . ILE A 1 741 ? -49.184 -3.881 -49.015 1.00 96.06 741 ILE A N 1
ATOM 6010 C CA . ILE A 1 741 ? -50.517 -3.333 -48.713 1.00 96.06 741 ILE A CA 1
ATOM 6011 C C . ILE A 1 741 ? -50.775 -2.050 -49.518 1.00 96.06 741 ILE A C 1
ATOM 6013 O O . ILE A 1 741 ? -51.877 -1.870 -50.036 1.00 96.06 741 ILE A O 1
ATOM 6017 N N . SER A 1 742 ? -49.774 -1.175 -49.653 1.00 96.00 742 SER A N 1
ATOM 6018 C CA . SER A 1 742 ? -49.863 0.056 -50.449 1.00 96.00 742 SER A CA 1
ATOM 6019 C C . SER A 1 742 ? -50.111 -0.237 -51.935 1.00 96.00 742 SER A C 1
ATOM 6021 O O . SER A 1 742 ? -51.064 0.279 -52.522 1.00 96.00 742 SER A O 1
ATOM 6023 N N . ASP A 1 743 ? -49.333 -1.146 -52.532 1.00 95.75 743 ASP A N 1
ATOM 6024 C CA . ASP A 1 743 ? -49.523 -1.569 -53.922 1.00 95.75 743 ASP A CA 1
ATOM 6025 C C . ASP A 1 743 ? -50.845 -2.318 -54.133 1.00 95.75 743 ASP A C 1
ATOM 6027 O O . ASP A 1 743 ? -51.509 -2.088 -55.142 1.00 95.75 743 ASP A O 1
ATOM 6031 N N . SER A 1 744 ? -51.292 -3.143 -53.176 1.00 95.06 744 SER A N 1
ATOM 6032 C CA . SER A 1 744 ? -52.619 -3.775 -53.238 1.00 95.06 744 SER A CA 1
ATOM 6033 C C . SER A 1 744 ? -53.737 -2.729 -53.265 1.00 95.06 744 SER A C 1
ATOM 6035 O O . SER A 1 744 ? -54.621 -2.804 -54.116 1.00 95.06 744 SER A O 1
ATOM 6037 N N . ARG A 1 745 ? -53.678 -1.708 -52.396 1.00 95.81 745 ARG A N 1
ATOM 6038 C CA . ARG A 1 745 ? -54.656 -0.604 -52.380 1.00 95.81 745 ARG A CA 1
ATOM 6039 C C . ARG A 1 745 ? -54.661 0.175 -53.693 1.00 95.81 745 ARG A C 1
ATOM 6041 O O . ARG A 1 745 ? -55.736 0.416 -54.236 1.00 95.81 745 ARG A O 1
ATOM 6048 N N . ARG A 1 746 ? -53.484 0.496 -54.242 1.00 95.81 746 ARG A N 1
ATOM 6049 C CA . ARG A 1 746 ? -53.358 1.166 -55.546 1.00 95.81 746 ARG A CA 1
ATOM 6050 C C . ARG A 1 746 ? -53.938 0.321 -56.683 1.00 95.81 746 ARG A C 1
ATOM 6052 O O . ARG A 1 746 ? -54.659 0.846 -57.526 1.00 95.81 746 ARG A O 1
ATOM 6059 N N . LEU A 1 747 ? -53.666 -0.986 -56.705 1.00 95.31 747 LEU A N 1
ATOM 6060 C CA . LEU A 1 747 ? -54.210 -1.902 -57.714 1.00 95.31 747 LEU A CA 1
ATOM 6061 C C . LEU A 1 747 ? -55.733 -2.062 -57.596 1.00 95.31 747 LEU A C 1
ATOM 6063 O O . LEU A 1 747 ? -56.413 -2.146 -58.620 1.00 95.31 747 LEU A O 1
ATOM 6067 N N . GLU A 1 748 ? -56.289 -2.052 -56.382 1.00 94.25 748 GLU A N 1
ATOM 6068 C CA . GLU A 1 748 ? -57.738 -1.983 -56.181 1.00 94.25 748 GLU A CA 1
ATOM 6069 C C . GLU A 1 748 ? -58.333 -0.644 -56.633 1.00 94.25 748 GLU A C 1
ATOM 6071 O O . GLU A 1 748 ? -59.411 -0.636 -57.219 1.00 94.25 748 GLU A O 1
ATOM 6076 N N . GLU A 1 749 ? -57.672 0.484 -56.366 1.00 95.00 749 GLU A N 1
ATOM 6077 C CA . GLU A 1 749 ? -58.121 1.821 -56.776 1.00 95.00 749 GLU A CA 1
ATOM 6078 C C . GLU A 1 749 ? -58.128 1.961 -58.297 1.00 95.00 749 GLU A C 1
ATOM 6080 O O . GLU A 1 749 ? -59.164 2.285 -58.877 1.00 95.00 749 GLU A O 1
ATOM 6085 N N . GLU A 1 750 ? -57.035 1.574 -58.956 1.00 94.75 750 GLU A N 1
ATOM 6086 C CA . GLU A 1 750 ? -56.979 1.424 -60.409 1.00 94.75 750 GLU A CA 1
ATOM 6087 C C . GLU A 1 750 ? -58.042 0.439 -60.927 1.00 94.75 750 GLU A C 1
ATOM 6089 O O . GLU A 1 750 ? -58.626 0.649 -61.989 1.00 94.75 750 GLU A O 1
ATOM 6094 N N . GLY A 1 751 ? -58.298 -0.657 -60.206 1.00 93.69 751 GLY A N 1
ATOM 6095 C CA . GLY A 1 751 ? -59.321 -1.646 -60.546 1.00 93.69 751 GLY A CA 1
ATOM 6096 C C . GLY A 1 751 ? -60.737 -1.070 -60.487 1.00 93.69 751 GLY A C 1
ATOM 6097 O O . GLY A 1 751 ? -61.520 -1.274 -61.419 1.00 93.69 751 GLY A O 1
ATOM 6098 N N . ARG A 1 752 ? -61.039 -0.303 -59.432 1.00 94.94 752 ARG A N 1
ATOM 6099 C CA . ARG A 1 752 ? -62.299 0.420 -59.217 1.00 94.94 752 ARG A CA 1
ATOM 6100 C C . ARG A 1 752 ? -62.483 1.526 -60.257 1.00 94.94 752 ARG A C 1
ATOM 6102 O O . ARG A 1 752 ? -63.549 1.596 -60.859 1.00 94.94 752 ARG A O 1
ATOM 6109 N N . GLU A 1 753 ? -61.455 2.313 -60.566 1.00 94.62 753 GLU A N 1
ATOM 6110 C CA . GLU A 1 753 ? -61.524 3.328 -61.625 1.00 94.62 753 GLU A CA 1
ATOM 6111 C C . GLU A 1 753 ? -61.732 2.694 -63.011 1.00 94.62 753 GLU A C 1
ATOM 6113 O O . GLU A 1 753 ? -62.622 3.103 -63.757 1.00 94.62 753 GLU A O 1
ATOM 6118 N N . LYS A 1 754 ? -61.002 1.618 -63.337 1.00 95.38 754 LYS A N 1
ATOM 6119 C CA . LYS A 1 754 ? -61.211 0.848 -64.577 1.00 95.38 754 LYS A CA 1
ATOM 6120 C C . LYS A 1 754 ? -62.600 0.197 -64.617 1.00 95.38 754 LYS A C 1
ATOM 6122 O O . LYS A 1 754 ? -63.128 -0.022 -65.706 1.00 95.38 754 LYS A O 1
ATOM 6127 N N . ALA A 1 755 ? -63.215 -0.138 -63.481 1.00 93.38 755 ALA A N 1
ATOM 6128 C CA . ALA A 1 755 ? -64.603 -0.605 -63.426 1.00 93.38 755 ALA A CA 1
ATOM 6129 C C . ALA A 1 755 ? -65.592 0.540 -63.707 1.00 93.38 755 ALA A C 1
ATOM 6131 O O . ALA A 1 755 ? -66.385 0.422 -64.638 1.00 93.38 755 ALA A O 1
ATOM 6132 N N . ILE A 1 756 ? -65.463 1.672 -63.007 1.00 95.00 756 ILE A N 1
ATOM 6133 C CA . ILE A 1 756 ? -66.272 2.887 -63.210 1.00 95.00 756 ILE A CA 1
ATOM 6134 C C . ILE A 1 756 ? -66.176 3.381 -64.661 1.00 95.00 756 ILE A C 1
ATOM 6136 O O . ILE A 1 756 ? -67.179 3.763 -65.260 1.00 95.00 756 ILE A O 1
ATOM 6140 N N . GLN A 1 757 ? -64.993 3.337 -65.282 1.00 95.31 757 GLN A N 1
ATOM 6141 C CA . GLN A 1 757 ? -64.843 3.761 -66.673 1.00 95.31 757 GLN A CA 1
ATOM 6142 C C . GLN A 1 757 ? -65.441 2.757 -67.671 1.00 95.31 757 GLN A C 1
ATOM 6144 O O . GLN A 1 757 ? -66.004 3.177 -68.681 1.00 95.31 757 GLN A O 1
ATOM 6149 N N . ARG A 1 758 ? -65.400 1.444 -67.393 1.00 95.06 758 ARG A N 1
ATOM 6150 C CA . ARG A 1 758 ? -66.171 0.458 -68.177 1.00 95.06 758 ARG A CA 1
ATOM 6151 C C . ARG A 1 758 ? -67.674 0.686 -68.031 1.00 95.06 758 ARG A C 1
ATOM 6153 O O . ARG A 1 758 ? -68.379 0.586 -69.028 1.00 95.06 758 ARG A O 1
ATOM 6160 N N . GLU A 1 759 ? -68.146 1.021 -66.832 1.00 93.81 759 GLU A N 1
ATOM 6161 C CA . GLU A 1 759 ? -69.551 1.330 -66.567 1.00 93.81 759 GLU A CA 1
ATOM 6162 C C . GLU A 1 759 ? -70.003 2.572 -67.347 1.00 93.81 759 GLU A C 1
ATOM 6164 O O . GLU A 1 759 ? -70.955 2.481 -68.117 1.00 93.81 759 GLU A O 1
ATOM 6169 N N . ARG A 1 760 ? -69.265 3.688 -67.268 1.00 94.75 760 ARG A N 1
ATOM 6170 C CA . ARG A 1 760 ? -69.509 4.901 -68.077 1.00 94.75 760 ARG A CA 1
ATOM 6171 C C . ARG A 1 760 ? -69.533 4.601 -69.578 1.00 94.75 760 ARG A C 1
ATOM 6173 O O . ARG A 1 760 ? -70.438 5.043 -70.281 1.00 94.75 760 ARG A O 1
ATOM 6180 N N . ASN A 1 761 ? -68.570 3.821 -70.074 1.00 95.19 761 ASN A N 1
ATOM 6181 C CA . ASN A 1 761 ? -68.515 3.428 -71.485 1.00 95.19 761 ASN A CA 1
ATOM 6182 C C . ASN A 1 761 ? -69.711 2.535 -71.881 1.00 95.19 761 ASN A C 1
ATOM 6184 O O . ASN A 1 761 ? -70.210 2.639 -73.001 1.00 95.19 761 ASN A O 1
ATOM 6188 N N . ALA A 1 762 ? -70.185 1.668 -70.980 1.00 93.38 762 ALA A N 1
ATOM 6189 C CA . ALA A 1 762 ? -71.367 0.837 -71.199 1.00 93.38 762 ALA A CA 1
ATOM 6190 C C . ALA A 1 762 ? -72.660 1.667 -71.174 1.00 93.38 762 ALA A C 1
ATOM 6192 O O . ALA A 1 762 ? -73.487 1.499 -72.064 1.00 93.38 762 ALA A O 1
ATOM 6193 N N . GLN A 1 763 ? -72.804 2.600 -70.229 1.00 94.44 763 GLN A N 1
ATOM 6194 C CA . GLN A 1 763 ? -73.916 3.555 -70.156 1.00 94.44 763 GLN A CA 1
ATOM 6195 C C . GLN A 1 763 ? -73.998 4.408 -71.433 1.00 94.44 763 GLN A C 1
ATOM 6197 O O . GLN A 1 763 ? -75.054 4.467 -72.060 1.00 94.44 763 GLN A O 1
ATOM 6202 N N . ALA A 1 764 ? -72.877 4.972 -71.896 1.00 95.12 764 ALA A N 1
ATOM 6203 C CA . ALA A 1 764 ? -72.819 5.705 -73.164 1.00 95.12 764 ALA A CA 1
ATOM 6204 C C . ALA A 1 764 ? -73.235 4.828 -74.361 1.00 95.12 764 ALA A C 1
ATOM 6206 O O . ALA A 1 764 ? -74.053 5.239 -75.183 1.00 95.12 764 ALA A O 1
ATOM 6207 N N . ARG A 1 765 ? -72.751 3.578 -74.426 1.00 95.81 765 ARG A N 1
ATOM 6208 C CA . ARG A 1 765 ? -73.138 2.632 -75.485 1.00 95.81 765 ARG A CA 1
ATOM 6209 C C . ARG A 1 765 ? -74.612 2.215 -75.409 1.00 95.81 765 ARG A C 1
ATOM 6211 O O . ARG A 1 765 ? -75.201 1.943 -76.452 1.00 95.81 765 ARG A O 1
ATOM 6218 N N . ILE A 1 766 ? -75.214 2.165 -74.220 1.00 93.06 766 ILE A N 1
ATOM 6219 C CA . ILE A 1 766 ? -76.658 1.951 -74.051 1.00 93.06 766 ILE A CA 1
ATOM 6220 C C . ILE A 1 766 ? -77.422 3.133 -74.656 1.00 93.06 766 ILE A C 1
ATOM 6222 O O . ILE A 1 766 ? -78.283 2.899 -75.496 1.00 93.06 766 ILE A O 1
ATOM 6226 N N . MET A 1 767 ? -77.042 4.378 -74.352 1.00 95.19 767 MET A N 1
ATOM 6227 C CA . MET A 1 767 ? -77.675 5.576 -74.930 1.00 95.19 767 MET A CA 1
ATOM 6228 C C . MET A 1 767 ? -77.561 5.620 -76.468 1.00 95.19 767 MET A C 1
ATOM 6230 O O . MET A 1 767 ? -78.533 5.939 -77.160 1.00 95.19 767 MET A O 1
ATOM 6234 N N . ASP A 1 768 ? -76.408 5.238 -77.029 1.00 94.69 768 ASP A N 1
ATOM 6235 C CA . ASP A 1 768 ? -76.230 5.094 -78.483 1.00 94.69 768 ASP A CA 1
ATOM 6236 C C . ASP A 1 768 ? -77.130 3.998 -79.077 1.00 94.69 768 ASP A C 1
ATOM 6238 O O . ASP A 1 768 ? -77.753 4.202 -80.123 1.00 94.69 768 ASP A O 1
ATOM 6242 N N . LEU A 1 769 ? -77.225 2.837 -78.421 1.00 94.38 769 LEU A N 1
ATOM 6243 C CA . LEU A 1 769 ? -78.077 1.730 -78.862 1.00 94.38 769 LEU A CA 1
ATOM 6244 C C . LEU A 1 769 ? -79.568 2.060 -78.730 1.00 94.38 769 LEU A C 1
ATOM 6246 O O . LEU A 1 769 ? -80.340 1.671 -79.599 1.00 94.38 769 LEU A O 1
ATOM 6250 N N . GLU A 1 770 ? -79.983 2.819 -77.718 1.00 93.62 770 GLU A N 1
ATOM 6251 C CA . GLU A 1 770 ? -81.344 3.349 -77.587 1.00 93.62 770 GLU A CA 1
ATOM 6252 C C . GLU A 1 770 ? -81.657 4.350 -78.711 1.00 93.62 770 GLU A C 1
ATOM 6254 O O . GLU A 1 770 ? -82.725 4.280 -79.326 1.00 93.62 770 GLU A O 1
ATOM 6259 N N . SER A 1 771 ? -80.703 5.226 -79.055 1.00 94.12 771 SER A N 1
ATOM 6260 C CA . SER A 1 771 ? -80.809 6.135 -80.204 1.00 94.12 771 SER A CA 1
ATOM 6261 C C . SER A 1 771 ? -80.956 5.367 -81.524 1.00 94.12 771 SER A C 1
ATOM 6263 O O . SER A 1 771 ? -81.861 5.655 -82.310 1.00 94.12 771 SER A O 1
ATOM 6265 N N . GLN A 1 772 ? -80.120 4.349 -81.759 1.00 94.94 772 GLN A N 1
ATOM 6266 C CA . GLN A 1 772 ? -80.189 3.491 -82.949 1.00 94.94 772 GLN A CA 1
ATOM 6267 C C . GLN A 1 772 ? -81.482 2.669 -82.996 1.00 94.94 772 GLN A C 1
ATOM 6269 O O . GLN A 1 772 ? -82.145 2.632 -84.029 1.00 94.94 772 GLN A O 1
ATOM 6274 N N . LEU A 1 773 ? -81.893 2.069 -81.877 1.00 92.19 773 LEU A N 1
ATOM 6275 C CA . LEU A 1 773 ? -83.138 1.313 -81.755 1.00 92.19 773 LEU A CA 1
ATOM 6276 C C . LEU A 1 773 ? -84.351 2.186 -82.092 1.00 92.19 773 LEU A C 1
ATOM 6278 O O . LEU A 1 773 ? -85.278 1.719 -82.747 1.00 92.19 773 LEU A O 1
ATOM 6282 N N . ASN A 1 774 ? -84.352 3.455 -81.681 1.00 93.69 774 ASN A N 1
ATOM 6283 C CA . ASN A 1 774 ? -85.437 4.382 -81.994 1.00 93.69 774 ASN A CA 1
ATOM 6284 C C . ASN A 1 774 ? -85.434 4.825 -83.472 1.00 93.69 774 ASN A C 1
ATOM 6286 O O . ASN A 1 774 ? -86.513 4.955 -84.051 1.00 93.69 774 ASN A O 1
ATOM 6290 N N . ARG A 1 775 ? -84.264 4.943 -84.124 1.00 94.25 775 ARG A N 1
ATOM 6291 C CA . ARG A 1 775 ? -84.161 5.138 -85.589 1.00 94.25 775 ARG A CA 1
ATOM 6292 C C . ARG A 1 775 ? -84.684 3.920 -86.357 1.00 94.25 775 ARG A C 1
ATOM 6294 O O . ARG A 1 775 ? -85.605 4.058 -87.158 1.00 94.25 775 ARG A O 1
ATOM 6301 N N . ILE A 1 776 ? -84.191 2.723 -86.028 1.00 93.44 776 ILE A N 1
ATOM 6302 C CA . ILE A 1 776 ? -84.591 1.458 -86.666 1.00 93.44 776 ILE A CA 1
ATOM 6303 C C . ILE A 1 776 ? -86.081 1.173 -86.436 1.00 93.44 776 ILE A C 1
ATOM 6305 O O . ILE A 1 776 ? -86.762 0.724 -87.352 1.00 93.44 776 ILE A O 1
ATOM 6309 N N . LYS A 1 777 ? -86.647 1.490 -85.261 1.00 93.81 777 LYS A N 1
ATOM 6310 C CA . LYS A 1 777 ? -88.108 1.444 -85.055 1.00 93.81 777 LYS A CA 1
ATOM 6311 C C . LYS A 1 777 ? -88.835 2.316 -86.084 1.00 93.81 777 LYS A C 1
ATOM 6313 O O . LYS A 1 777 ? -89.811 1.841 -86.661 1.00 93.81 777 LYS A O 1
ATOM 6318 N N . GLY A 1 778 ? -88.363 3.536 -86.350 1.00 92.44 778 GLY A N 1
ATOM 6319 C CA . GLY A 1 778 ? -88.899 4.405 -87.404 1.00 92.44 778 GLY A CA 1
ATOM 6320 C C . GLY A 1 778 ? -88.818 3.773 -88.798 1.00 92.44 778 GLY A C 1
ATOM 6321 O O . GLY A 1 778 ? -89.834 3.664 -89.484 1.00 92.44 778 GLY A O 1
ATOM 6322 N N . GLU A 1 779 ? -87.644 3.270 -89.180 1.00 94.00 779 GLU A N 1
ATOM 6323 C CA . GLU A 1 779 ? -87.401 2.599 -90.468 1.00 94.00 779 GLU A CA 1
ATOM 6324 C C . GLU A 1 779 ? -88.258 1.332 -90.648 1.00 94.00 779 GLU A C 1
ATOM 6326 O O . GLU A 1 779 ? -88.818 1.100 -91.721 1.00 94.00 779 GLU A O 1
ATOM 6331 N N . VAL A 1 780 ? -88.452 0.534 -89.594 1.00 91.56 780 VAL A N 1
ATOM 6332 C CA . VAL A 1 780 ? -89.355 -0.632 -89.587 1.00 91.56 780 VAL A CA 1
ATOM 6333 C C . VAL A 1 780 ? -90.816 -0.198 -89.747 1.00 91.56 780 VAL A C 1
ATOM 6335 O O . VAL A 1 780 ? -91.565 -0.820 -90.499 1.00 91.56 780 VAL A O 1
ATOM 6338 N N . HIS A 1 781 ? -91.235 0.902 -89.114 1.00 92.69 781 HIS A N 1
ATOM 6339 C CA . HIS A 1 781 ? -92.585 1.451 -89.300 1.00 92.69 781 HIS A CA 1
ATOM 6340 C C . HIS A 1 781 ? -92.802 2.044 -90.703 1.00 92.69 781 HIS A C 1
ATOM 6342 O O . HIS A 1 781 ? -93.950 2.118 -91.144 1.00 92.69 781 HIS A O 1
ATOM 6348 N N . GLN A 1 782 ? -91.741 2.443 -91.409 1.00 94.00 782 GLN A N 1
ATOM 6349 C CA . GLN A 1 782 ? -91.788 2.909 -92.798 1.00 94.00 782 GLN A CA 1
ATOM 6350 C C . GLN A 1 782 ? -91.790 1.736 -93.793 1.00 94.00 782 GLN A C 1
ATOM 6352 O O . GLN A 1 782 ? -92.662 1.652 -94.658 1.00 94.00 782 GLN A O 1
ATOM 6357 N N . THR A 1 783 ? -90.861 0.790 -93.642 1.00 92.50 783 THR A N 1
ATOM 6358 C CA . THR A 1 783 ? -90.726 -0.389 -94.516 1.00 92.50 783 THR A CA 1
ATOM 6359 C C . THR A 1 783 ? -91.896 -1.360 -94.388 1.00 92.50 783 THR A C 1
ATOM 6361 O O . THR A 1 783 ? -92.315 -1.918 -95.399 1.00 92.50 783 THR A O 1
ATOM 6364 N N . LYS A 1 784 ? -92.504 -1.510 -93.200 1.00 92.62 784 LYS A N 1
ATOM 6365 C CA . LYS A 1 784 ? -93.734 -2.301 -93.031 1.00 92.62 784 LYS A CA 1
ATOM 6366 C C . LYS A 1 784 ? -94.877 -1.779 -93.913 1.00 92.62 784 LYS A C 1
ATOM 6368 O O . LYS A 1 784 ? -95.512 -2.580 -94.590 1.00 92.62 784 LYS A O 1
ATOM 6373 N N . ARG A 1 785 ? -95.085 -0.455 -93.978 1.00 90.31 785 ARG A N 1
ATOM 6374 C CA . ARG A 1 785 ? -96.099 0.163 -94.861 1.00 90.31 785 ARG A CA 1
ATOM 6375 C C . ARG A 1 785 ? -95.804 -0.162 -96.330 1.00 90.31 785 ARG A C 1
ATOM 6377 O O . ARG A 1 785 ? -96.664 -0.683 -97.030 1.00 90.31 785 ARG A O 1
ATOM 6384 N N . ALA A 1 786 ? -94.553 0.031 -96.756 1.00 92.88 786 ALA A N 1
ATOM 6385 C CA . ALA A 1 786 ? -94.121 -0.273 -98.122 1.00 92.88 786 ALA A CA 1
ATOM 6386 C C . ALA A 1 786 ? -94.252 -1.769 -98.492 1.00 92.88 786 ALA A C 1
ATOM 6388 O O . ALA A 1 786 ? -94.597 -2.088 -99.629 1.00 92.88 786 ALA A O 1
ATOM 6389 N N . LYS A 1 787 ? -94.023 -2.689 -97.540 1.00 91.50 787 LYS A N 1
ATOM 6390 C CA . LYS A 1 787 ? -94.263 -4.133 -97.707 1.00 91.50 787 LYS A CA 1
ATOM 6391 C C . LYS A 1 787 ? -95.750 -4.433 -97.881 1.00 91.50 787 LYS A C 1
ATOM 6393 O O . LYS A 1 787 ? -96.111 -5.145 -98.813 1.00 91.50 787 LYS A O 1
ATOM 6398 N N . GLU A 1 788 ? -96.607 -3.875 -97.031 1.00 92.56 788 GLU A N 1
ATOM 6399 C CA . GLU A 1 788 ? -98.060 -4.059 -97.126 1.00 92.56 788 GLU A CA 1
ATOM 6400 C C . GLU A 1 788 ? -98.610 -3.516 -98.461 1.00 92.56 788 GLU A C 1
ATOM 6402 O O . GLU A 1 788 ? -99.484 -4.137 -99.063 1.00 92.56 788 GLU A O 1
ATOM 6407 N N . ASP A 1 789 ? -98.044 -2.425 -98.986 1.00 89.94 789 ASP A N 1
ATOM 6408 C CA . ASP A 1 789 ? -98.354 -1.886 -100.319 1.00 89.94 789 ASP A CA 1
ATOM 6409 C C . ASP A 1 789 ? -97.783 -2.728 -101.487 1.00 89.94 789 ASP A C 1
ATOM 6411 O O . ASP A 1 789 ? -98.212 -2.564 -102.634 1.00 89.94 789 ASP A O 1
ATOM 6415 N N . ALA A 1 790 ? -96.826 -3.627 -101.228 1.00 90.75 790 ALA A N 1
ATOM 6416 C CA . ALA A 1 790 ? -96.211 -4.518 -102.218 1.00 90.75 790 ALA A CA 1
ATOM 6417 C C . ALA A 1 790 ? -96.834 -5.927 -102.232 1.00 90.75 790 ALA A C 1
ATOM 6419 O O . ALA A 1 790 ? -97.051 -6.488 -103.304 1.00 90.75 790 ALA A O 1
ATOM 6420 N N . GLU A 1 791 ? -97.203 -6.487 -101.079 1.00 90.38 791 GLU A N 1
ATOM 6421 C CA . GLU A 1 791 ? -97.910 -7.777 -100.996 1.00 90.38 791 GLU A CA 1
ATOM 6422 C C . GLU A 1 791 ? -99.296 -7.710 -101.642 1.00 90.38 791 GLU A C 1
ATOM 6424 O O . GLU A 1 791 ? -99.699 -8.643 -102.338 1.00 90.38 791 GLU A O 1
ATOM 6429 N N . ARG A 1 792 ? -99.985 -6.564 -101.523 1.00 87.06 792 ARG A N 1
ATOM 6430 C CA . ARG A 1 792 ? -101.219 -6.274 -102.277 1.00 87.06 792 ARG A CA 1
ATOM 6431 C C . ARG A 1 792 ? -101.025 -6.368 -103.801 1.00 87.06 792 ARG A C 1
ATOM 6433 O O . ARG A 1 792 ? -101.986 -6.660 -104.502 1.00 87.06 792 ARG A O 1
ATOM 6440 N N . LYS A 1 793 ? -99.803 -6.162 -104.315 1.00 90.50 793 LYS A N 1
ATOM 6441 C CA . LYS A 1 793 ? -99.460 -6.287 -105.747 1.00 90.50 793 LYS A CA 1
ATOM 6442 C C . LYS A 1 793 ? -99.060 -7.720 -106.110 1.00 90.50 793 LYS A C 1
ATOM 6444 O O . LYS A 1 793 ? -99.586 -8.264 -107.075 1.00 90.50 793 LYS A O 1
ATOM 6449 N N . PHE A 1 794 ? -98.181 -8.354 -105.330 1.00 87.31 794 PHE A N 1
ATOM 6450 C CA . PHE A 1 794 ? -97.721 -9.720 -105.618 1.00 87.31 794 PHE A CA 1
ATOM 6451 C C . PHE A 1 794 ? -98.818 -10.777 -105.483 1.00 87.31 794 PHE A C 1
ATOM 6453 O O . PHE A 1 794 ? -98.879 -11.680 -106.313 1.00 87.31 794 PHE A O 1
ATOM 6460 N N . ASN A 1 795 ? -99.724 -10.650 -104.507 1.00 90.00 795 ASN A N 1
ATOM 6461 C CA . ASN A 1 795 ? -100.855 -11.574 -104.395 1.00 90.00 795 ASN A CA 1
ATOM 6462 C C . ASN A 1 795 ? -101.731 -11.540 -105.657 1.00 90.00 795 ASN A C 1
ATOM 6464 O O . ASN A 1 795 ? -102.161 -12.595 -106.113 1.00 90.00 795 ASN A O 1
ATOM 6468 N N . SER A 1 796 ? -101.913 -10.365 -106.276 1.00 79.88 796 SER A N 1
ATOM 6469 C CA . SER A 1 796 ? -102.625 -10.239 -107.556 1.00 79.88 796 SER A CA 1
ATOM 6470 C C . SER A 1 796 ? -101.965 -11.059 -108.674 1.00 79.88 796 SER A C 1
ATOM 6472 O O . SER A 1 796 ? -102.668 -11.701 -109.438 1.00 79.88 796 SER A O 1
ATOM 6474 N N . GLN A 1 797 ? -100.630 -11.083 -108.739 1.00 88.56 797 GLN A N 1
ATOM 6475 C CA . GLN A 1 797 ? -99.869 -11.799 -109.777 1.00 88.56 797 GLN A CA 1
ATOM 6476 C C . GLN A 1 797 ? -99.753 -13.312 -109.527 1.00 88.56 797 GLN A C 1
ATOM 6478 O O . GLN A 1 797 ? -99.590 -14.094 -110.463 1.00 88.56 797 GLN A O 1
ATOM 6483 N N . LEU A 1 798 ? -99.789 -13.748 -108.264 1.00 84.44 798 LEU A N 1
ATOM 6484 C CA . LEU A 1 798 ? -99.632 -15.162 -107.909 1.00 84.44 798 LEU A CA 1
ATOM 6485 C C . LEU A 1 798 ? -100.893 -15.964 -108.279 1.00 84.44 798 LEU A C 1
ATOM 6487 O O . LEU A 1 798 ? -100.780 -17.087 -108.776 1.00 84.44 798 LEU A O 1
ATOM 6491 N N . TYR A 1 799 ? -102.080 -15.361 -108.137 1.00 85.31 799 TYR A N 1
ATOM 6492 C CA . TYR A 1 799 ? -103.325 -15.933 -108.663 1.00 85.31 799 TYR A CA 1
ATOM 6493 C C . TYR A 1 799 ? -103.247 -16.168 -110.186 1.00 85.31 799 TYR A C 1
ATOM 6495 O O . TYR A 1 799 ? -103.553 -17.278 -110.625 1.00 85.31 799 TYR A O 1
ATOM 6503 N N . ASP A 1 800 ? -102.724 -15.212 -110.968 1.00 86.25 800 ASP A N 1
ATOM 6504 C CA . ASP A 1 800 ? -102.548 -15.349 -112.430 1.00 86.25 800 ASP A CA 1
ATOM 6505 C C . ASP A 1 800 ? -101.614 -16.508 -112.837 1.00 86.25 800 ASP A C 1
ATOM 6507 O O . ASP A 1 800 ? -101.766 -17.100 -113.909 1.00 86.25 800 ASP A O 1
ATOM 6511 N N . LEU A 1 801 ? -100.597 -16.812 -112.019 1.00 83.19 801 LEU A N 1
ATOM 6512 C CA . LEU A 1 801 ? -99.601 -17.850 -112.315 1.00 83.19 801 LEU A CA 1
ATOM 6513 C C . LEU A 1 801 ? -100.037 -19.253 -111.882 1.00 83.19 801 LEU A C 1
ATOM 6515 O O . LEU A 1 801 ? -99.710 -20.218 -112.577 1.00 83.19 801 LEU A O 1
ATOM 6519 N N . LYS A 1 802 ? -100.786 -19.381 -110.777 1.00 87.06 802 LYS A N 1
ATOM 6520 C CA . LYS A 1 802 ? -101.352 -20.669 -110.335 1.00 87.06 802 LYS A CA 1
ATOM 6521 C C . LYS A 1 802 ? -102.218 -21.286 -111.435 1.00 87.06 802 LYS A C 1
ATOM 6523 O O . LYS A 1 802 ? -102.053 -22.461 -111.761 1.00 87.06 802 LYS A O 1
ATOM 6528 N N . ASP A 1 803 ? -103.065 -20.458 -112.043 1.00 80.62 803 ASP A N 1
ATOM 6529 C CA . ASP A 1 803 ? -104.001 -20.839 -113.103 1.00 80.62 803 ASP A CA 1
ATOM 6530 C C . ASP A 1 803 ? -103.290 -21.478 -114.317 1.00 80.62 803 ASP A C 1
ATOM 6532 O O . ASP A 1 803 ? -103.717 -22.504 -114.848 1.00 80.62 803 ASP A O 1
ATOM 6536 N N . ARG A 1 804 ? -102.109 -20.957 -114.685 1.00 85.62 804 ARG A N 1
ATOM 6537 C CA . ARG A 1 804 ? -101.262 -21.500 -115.768 1.00 85.62 804 ARG A CA 1
ATOM 6538 C C . ARG A 1 804 ? -100.560 -22.812 -115.401 1.00 85.62 804 ARG A C 1
ATOM 6540 O O . ARG A 1 804 ? -100.282 -23.629 -116.280 1.00 85.62 804 ARG A O 1
ATOM 6547 N N . LEU A 1 805 ? -100.240 -23.030 -114.124 1.00 77.50 805 LEU A N 1
ATOM 6548 C CA . LEU A 1 805 ? -99.560 -24.252 -113.682 1.00 77.50 805 LEU A CA 1
ATOM 6549 C C . LEU A 1 805 ? -100.509 -25.461 -113.666 1.00 77.50 805 LEU A C 1
ATOM 6551 O O . LEU A 1 805 ? -100.106 -26.555 -114.067 1.00 77.50 805 LEU A O 1
ATOM 6555 N N . GLU A 1 806 ? -101.773 -25.269 -113.276 1.00 83.94 806 GLU A N 1
ATOM 6556 C CA . GLU A 1 806 ? -102.792 -26.329 -113.347 1.00 83.94 806 GLU A CA 1
ATOM 6557 C C . GLU A 1 806 ? -103.047 -26.774 -114.799 1.00 83.94 806 GLU A C 1
ATOM 6559 O O . GLU A 1 806 ? -103.124 -27.977 -115.066 1.00 83.94 806 GLU A O 1
ATOM 6564 N N . GLN A 1 807 ? -103.025 -25.839 -115.759 1.00 80.75 807 GLN A N 1
ATOM 6565 C CA . GLN A 1 807 ? -103.066 -26.150 -117.195 1.00 80.75 807 GLN A CA 1
ATOM 6566 C C . GLN A 1 807 ? -101.883 -27.051 -117.616 1.00 80.75 807 GLN A C 1
ATOM 6568 O O . GLN A 1 807 ? -102.091 -28.091 -118.243 1.00 80.75 807 GLN A O 1
ATOM 6573 N N . SER A 1 808 ? -100.649 -26.721 -117.215 1.00 78.81 808 SER A N 1
ATOM 6574 C CA . SER A 1 808 ? -99.432 -27.479 -117.577 1.00 78.81 808 SER A CA 1
ATOM 6575 C C . SER A 1 808 ? -99.348 -28.880 -116.940 1.00 78.81 808 SER A C 1
ATOM 6577 O O . SER A 1 808 ? -98.914 -29.848 -117.571 1.00 78.81 808 SER A O 1
ATOM 6579 N N . HIS A 1 809 ? -99.825 -29.050 -115.702 1.00 82.19 809 HIS A N 1
ATOM 6580 C CA . HIS A 1 809 ? -99.877 -30.375 -115.071 1.00 82.19 809 HIS A CA 1
ATOM 6581 C C . HIS A 1 809 ? -100.941 -31.308 -115.668 1.00 82.19 809 HIS A C 1
ATOM 6583 O O . HIS A 1 809 ? -100.840 -32.527 -115.482 1.00 82.19 809 HIS A O 1
ATOM 6589 N N . SER A 1 810 ? -101.940 -30.776 -116.382 1.00 77.38 810 SER A N 1
ATOM 6590 C CA . SER A 1 810 ? -102.917 -31.599 -117.102 1.00 77.38 810 SER A CA 1
ATOM 6591 C C . SER A 1 810 ? -102.273 -32.316 -118.298 1.00 77.38 810 SER A C 1
ATOM 6593 O O . SER A 1 810 ? -102.340 -33.543 -118.387 1.00 77.38 810 SER A O 1
ATOM 6595 N N . THR A 1 811 ? -101.542 -31.586 -119.148 1.00 79.06 811 THR A N 1
ATOM 6596 C CA . THR A 1 811 ? -100.941 -32.115 -120.384 1.00 79.06 811 THR A CA 1
ATOM 6597 C C . THR A 1 811 ? -99.808 -33.106 -120.118 1.00 79.06 811 THR A C 1
ATOM 6599 O O . THR A 1 811 ? -99.679 -34.102 -120.836 1.00 79.06 811 THR A O 1
ATOM 6602 N N . ASN A 1 812 ? -99.018 -32.900 -119.059 1.00 78.00 812 ASN A N 1
ATOM 6603 C CA . ASN A 1 812 ? -97.888 -33.778 -118.743 1.00 78.00 812 ASN A CA 1
ATOM 6604 C C . ASN A 1 812 ? -98.334 -35.194 -118.304 1.00 78.00 812 ASN A C 1
ATOM 6606 O O . ASN A 1 812 ? -97.726 -36.187 -118.707 1.00 78.00 812 ASN A O 1
ATOM 6610 N N . ARG A 1 813 ? -99.458 -35.325 -117.573 1.00 78.81 813 ARG A N 1
ATOM 6611 C CA . ARG A 1 813 ? -100.025 -36.646 -117.216 1.00 78.81 813 ARG A CA 1
ATOM 6612 C C . ARG A 1 813 ? -100.420 -37.467 -118.446 1.00 78.81 813 ARG A C 1
ATOM 6614 O O . ARG A 1 813 ? -100.173 -38.671 -118.475 1.00 78.81 813 ARG A O 1
ATOM 6621 N N . SER A 1 814 ? -100.985 -36.832 -119.474 1.00 70.56 814 SER A N 1
ATOM 6622 C CA . SER A 1 814 ? -101.363 -37.513 -120.723 1.00 70.56 814 SER A CA 1
ATOM 6623 C C . SER A 1 814 ? -100.173 -38.171 -121.434 1.00 70.56 814 SER A C 1
ATOM 6625 O O . SER A 1 814 ? -100.325 -39.268 -121.966 1.00 70.56 814 SER A O 1
ATOM 6627 N N . MET A 1 815 ? -98.981 -37.559 -121.405 1.00 72.31 815 MET A N 1
ATOM 6628 C CA . MET A 1 815 ? -97.787 -38.136 -122.041 1.00 72.31 815 MET A CA 1
ATOM 6629 C C . MET A 1 815 ? -97.286 -39.398 -121.326 1.00 72.31 815 MET A C 1
ATOM 6631 O O . MET A 1 815 ? -96.902 -40.365 -121.985 1.00 72.31 815 MET A O 1
ATOM 6635 N N . GLN A 1 816 ? -97.312 -39.419 -119.989 1.00 75.25 816 GLN A N 1
ATOM 6636 C CA . GLN A 1 816 ? -96.822 -40.560 -119.202 1.00 75.25 816 GLN A CA 1
ATOM 6637 C C . GLN A 1 816 ? -97.604 -41.849 -119.503 1.00 75.25 816 GLN A C 1
ATOM 6639 O O . GLN A 1 816 ? -97.003 -42.915 -119.650 1.00 75.25 816 GLN A O 1
ATOM 6644 N N . ASN A 1 817 ? -98.924 -41.742 -119.684 1.00 72.88 817 ASN A N 1
ATOM 6645 C CA . ASN A 1 817 ? -99.786 -42.879 -120.017 1.00 72.88 817 ASN A CA 1
ATOM 6646 C C . ASN A 1 817 ? -99.435 -43.524 -121.373 1.00 72.88 817 ASN A C 1
ATOM 6648 O O . ASN A 1 817 ? -99.523 -44.743 -121.511 1.00 72.88 817 ASN A O 1
ATOM 6652 N N . TYR A 1 818 ? -98.998 -42.734 -122.362 1.00 72.62 818 TYR A N 1
ATOM 6653 C CA . TYR A 1 818 ? -98.653 -43.236 -123.698 1.00 72.62 818 TYR A CA 1
ATOM 6654 C C . TYR A 1 818 ? -97.362 -44.074 -123.697 1.00 72.62 818 TYR A C 1
ATOM 6656 O O . TYR A 1 818 ? -97.302 -45.140 -124.310 1.00 72.62 818 TYR A O 1
ATOM 6664 N N . VAL A 1 819 ? -96.340 -43.638 -122.951 1.00 73.25 819 VAL A N 1
ATOM 6665 C CA . VAL A 1 819 ? -95.038 -44.332 -122.855 1.00 73.25 819 VAL A CA 1
ATOM 6666 C C . VAL A 1 819 ? -95.174 -45.733 -122.245 1.00 73.25 819 VAL A C 1
ATOM 6668 O O . VAL A 1 819 ? -94.434 -46.648 -122.614 1.00 73.25 819 VAL A O 1
ATOM 6671 N N . GLN A 1 820 ? -96.134 -45.922 -121.336 1.00 67.88 820 GLN A N 1
ATOM 6672 C CA . GLN A 1 820 ? -96.360 -47.196 -120.653 1.00 67.88 820 GLN A CA 1
ATOM 6673 C C . GLN A 1 820 ? -96.851 -48.305 -121.605 1.00 67.88 820 GLN A C 1
ATOM 6675 O O . GLN A 1 820 ? -96.514 -49.470 -121.410 1.00 67.88 820 GLN A O 1
ATOM 6680 N N . PHE A 1 821 ? -97.608 -47.949 -122.650 1.00 69.81 821 PHE A N 1
ATOM 6681 C CA . PHE A 1 821 ? -98.243 -48.896 -123.576 1.00 69.81 821 PHE A CA 1
ATOM 6682 C C . PHE A 1 821 ? -97.232 -49.647 -124.463 1.00 69.81 821 PHE A C 1
ATOM 6684 O O . PHE A 1 821 ? -97.320 -50.864 -124.628 1.00 69.81 821 PHE A O 1
ATOM 6691 N N . LEU A 1 822 ? -96.230 -48.937 -124.994 1.00 68.56 822 LEU A N 1
ATOM 6692 C CA . LEU A 1 822 ? -95.266 -49.489 -125.957 1.00 68.56 822 LEU A CA 1
ATOM 6693 C C . LEU A 1 822 ? -94.387 -50.609 -125.374 1.00 68.56 822 LEU A C 1
ATOM 6695 O O . LEU A 1 822 ? -94.026 -51.542 -126.092 1.00 68.56 822 LEU A O 1
ATOM 6699 N N . LYS A 1 823 ? -94.063 -50.549 -124.074 1.00 65.25 823 LYS A N 1
ATOM 6700 C CA . LYS A 1 823 ? -93.130 -51.490 -123.425 1.00 65.25 823 LYS A CA 1
ATOM 6701 C C . LYS A 1 823 ? -93.599 -52.946 -123.447 1.00 65.25 823 LYS A C 1
ATOM 6703 O O . LYS A 1 823 ? -92.764 -53.841 -123.530 1.00 65.25 823 LYS A O 1
ATOM 6708 N N . ASN A 1 824 ? -94.908 -53.191 -123.394 1.00 59.84 824 ASN A N 1
ATOM 6709 C CA . ASN A 1 824 ? -95.441 -54.545 -123.223 1.00 59.84 824 ASN A CA 1
ATOM 6710 C C . ASN A 1 824 ? -95.467 -55.373 -124.521 1.00 59.84 824 ASN A C 1
ATOM 6712 O O . ASN A 1 824 ? -95.608 -56.589 -124.455 1.00 59.84 824 ASN A O 1
ATOM 6716 N N . SER A 1 825 ? -95.335 -54.746 -125.696 1.00 59.97 825 SER A N 1
ATOM 6717 C CA . SER A 1 825 ? -95.579 -55.426 -126.982 1.00 59.97 825 SER A CA 1
ATOM 6718 C C . SER A 1 825 ? -94.364 -56.170 -127.555 1.00 59.97 825 SER A C 1
ATOM 6720 O O . SER A 1 825 ? -94.528 -57.046 -128.397 1.00 59.97 825 SER A O 1
ATOM 6722 N N . TYR A 1 826 ? -93.143 -55.840 -127.121 1.00 58.72 826 TYR A N 1
ATOM 6723 C CA . TYR A 1 826 ? -91.905 -56.342 -127.744 1.00 58.72 826 TYR A CA 1
ATOM 6724 C C . TYR A 1 826 ? -91.421 -57.707 -127.216 1.00 58.72 826 TYR A C 1
ATOM 6726 O O . TYR A 1 826 ? -90.540 -58.316 -127.817 1.00 58.72 826 TYR A O 1
ATOM 6734 N N . ALA A 1 827 ? -91.963 -58.190 -126.093 1.00 58.84 827 ALA A N 1
ATOM 6735 C CA . ALA A 1 827 ? -91.370 -59.288 -125.320 1.00 58.84 827 ALA A CA 1
ATOM 6736 C C . ALA A 1 827 ? -91.676 -60.716 -125.830 1.00 58.84 827 ALA A C 1
ATOM 6738 O O . ALA A 1 827 ? -91.047 -61.662 -125.370 1.00 58.84 827 ALA A O 1
ATOM 6739 N N . ASN A 1 828 ? -92.623 -60.892 -126.761 1.00 57.06 828 ASN A N 1
ATOM 6740 C CA . ASN A 1 828 ? -93.238 -62.202 -127.046 1.00 57.06 828 ASN A CA 1
ATOM 6741 C C . ASN A 1 828 ? -92.763 -62.919 -128.333 1.00 57.06 828 ASN A C 1
ATOM 6743 O O . ASN A 1 828 ? -93.355 -63.935 -128.690 1.00 57.06 828 ASN A O 1
ATOM 6747 N N . VAL A 1 829 ? -91.772 -62.401 -129.077 1.00 54.88 829 VAL A N 1
ATOM 6748 C CA . VAL A 1 829 ? -91.580 -62.783 -130.502 1.00 54.88 829 VAL A CA 1
ATOM 6749 C C . VAL A 1 829 ? -90.257 -63.506 -130.835 1.00 54.88 829 VAL A C 1
ATOM 6751 O O . VAL A 1 829 ? -90.196 -64.165 -131.870 1.00 54.88 829 VAL A O 1
ATOM 6754 N N . PHE A 1 830 ? -89.207 -63.453 -129.999 1.00 56.75 830 PHE A N 1
ATOM 6755 C CA . PHE A 1 830 ? -87.864 -63.933 -130.393 1.00 56.75 830 PHE A CA 1
ATOM 6756 C C . PHE A 1 830 ? -87.104 -64.780 -129.347 1.00 56.75 830 PHE A C 1
ATOM 6758 O O . PHE A 1 830 ? -86.561 -64.233 -128.395 1.00 56.75 830 PHE A O 1
ATOM 6765 N N . GLY A 1 831 ? -86.939 -66.076 -129.654 1.00 49.81 831 GLY A N 1
ATOM 6766 C CA . GLY A 1 831 ? -85.646 -66.792 -129.604 1.00 49.81 831 GLY A CA 1
ATOM 6767 C C . GLY A 1 831 ? -85.134 -67.408 -128.287 1.00 49.81 831 GLY A C 1
ATOM 6768 O O . GLY A 1 831 ? -84.771 -66.696 -127.358 1.00 49.81 831 GLY A O 1
ATOM 6769 N N . ASP A 1 832 ? -84.928 -68.732 -128.289 1.00 57.72 832 ASP A N 1
ATOM 6770 C CA . ASP A 1 832 ? -84.093 -69.453 -127.311 1.00 57.72 832 ASP A CA 1
ATOM 6771 C C . ASP A 1 832 ? -82.604 -69.436 -127.707 1.00 57.72 832 ASP A C 1
ATOM 6773 O O . ASP A 1 832 ? -82.245 -69.867 -128.803 1.00 57.72 832 ASP A O 1
ATOM 6777 N N . THR A 1 833 ? -81.707 -69.027 -126.801 1.00 48.50 833 THR A N 1
ATOM 6778 C CA . THR A 1 833 ? -80.270 -69.392 -126.799 1.00 48.50 833 THR A CA 1
ATOM 6779 C C . THR A 1 833 ? -79.708 -69.298 -125.366 1.00 48.50 833 THR A C 1
ATOM 6781 O O . THR A 1 833 ? -80.257 -68.618 -124.505 1.00 48.50 833 THR A O 1
ATOM 6784 N N . SER A 1 834 ? -78.637 -70.039 -125.079 1.00 45.75 834 SER A N 1
ATOM 6785 C CA . SER A 1 834 ? -78.120 -70.355 -123.738 1.00 45.75 834 SER A CA 1
ATOM 6786 C C . SER A 1 834 ? -77.400 -69.235 -122.957 1.00 45.75 834 SER A C 1
ATOM 6788 O O . SER A 1 834 ? -76.750 -68.388 -123.561 1.00 45.75 834 SER A O 1
ATOM 6790 N N . LEU A 1 835 ? -77.334 -69.441 -121.625 1.00 42.12 835 LEU A N 1
ATOM 6791 C CA . LEU A 1 835 ? -76.330 -69.000 -120.618 1.00 42.12 835 LEU A CA 1
ATOM 6792 C C . LEU A 1 835 ? -76.770 -67.984 -119.535 1.00 42.12 835 LEU A C 1
ATOM 6794 O O . LEU A 1 835 ? -76.805 -66.779 -119.737 1.00 42.12 835 LEU A O 1
ATOM 6798 N N . SER A 1 836 ? -76.951 -68.522 -118.320 1.00 41.16 836 SER A N 1
ATOM 6799 C CA . SER A 1 836 ? -76.330 -68.089 -117.048 1.00 41.16 836 SER A CA 1
ATOM 6800 C C . SER A 1 836 ? -75.987 -66.600 -116.817 1.00 41.16 836 SER A C 1
ATOM 6802 O O . SER A 1 836 ? -74.968 -66.109 -117.299 1.00 41.16 836 SER A O 1
ATOM 6804 N N . GLY A 1 837 ? -76.681 -65.965 -115.861 1.00 30.30 837 GLY A N 1
ATOM 6805 C CA . GLY A 1 837 ? -76.247 -64.721 -115.204 1.00 30.30 837 GLY A CA 1
ATOM 6806 C C . GLY A 1 837 ? -76.939 -64.506 -113.849 1.00 30.30 837 GLY A C 1
ATOM 6807 O O . GLY A 1 837 ? -78.148 -64.687 -113.742 1.00 30.30 837 GLY A O 1
ATOM 6808 N N . SER A 1 838 ? -76.181 -64.156 -112.804 1.00 41.31 838 SER A N 1
ATOM 6809 C CA . SER A 1 838 ? -76.670 -63.944 -111.422 1.00 41.31 838 SER A CA 1
ATOM 6810 C C . SER A 1 838 ? -76.301 -62.508 -110.932 1.00 41.31 838 SER A C 1
ATOM 6812 O O . SER A 1 838 ? -76.064 -61.665 -111.794 1.00 41.31 838 SER A O 1
ATOM 6814 N N . PRO A 1 839 ? -76.374 -62.104 -109.643 1.00 59.53 839 PRO A N 1
ATOM 6815 C CA . PRO A 1 839 ? -77.562 -61.395 -109.153 1.00 59.53 839 PRO A CA 1
ATOM 6816 C C . PRO A 1 839 ? -77.279 -60.041 -108.441 1.00 59.53 839 PRO A C 1
ATOM 6818 O O . PRO A 1 839 ? -76.135 -59.649 -108.244 1.00 59.53 839 PRO A O 1
ATOM 6821 N N . LEU A 1 840 ? -78.355 -59.432 -107.910 1.00 47.84 840 LEU A N 1
ATOM 6822 C CA . LEU A 1 840 ? -78.409 -58.463 -106.788 1.00 47.84 840 LEU A CA 1
ATOM 6823 C C . LEU A 1 840 ? -77.946 -56.987 -106.967 1.00 47.84 840 LEU A C 1
ATOM 6825 O O . LEU A 1 840 ? -76.843 -56.691 -107.407 1.00 47.84 840 LEU A O 1
ATOM 6829 N N . ARG A 1 841 ? -78.737 -56.111 -106.303 1.00 46.50 841 ARG A N 1
ATOM 6830 C CA . ARG A 1 841 ? -78.345 -54.973 -105.416 1.00 46.50 841 ARG A CA 1
ATOM 6831 C C . ARG A 1 841 ? -78.485 -53.521 -105.929 1.00 46.50 841 ARG A C 1
ATOM 6833 O O . ARG A 1 841 ? -78.080 -53.191 -107.032 1.00 46.50 841 ARG A O 1
ATOM 6840 N N . GLY A 1 842 ? -78.965 -52.637 -105.033 1.00 44.06 842 GLY A N 1
ATOM 6841 C CA . GLY A 1 842 ? -79.032 -51.165 -105.187 1.00 44.06 842 GLY A CA 1
ATOM 6842 C C . GLY A 1 842 ? -80.394 -50.586 -104.749 1.00 44.06 842 GLY A C 1
ATOM 6843 O O . GLY A 1 842 ? -81.306 -50.554 -105.559 1.00 44.06 842 GLY A O 1
ATOM 6844 N N . HIS A 1 843 ? -80.691 -50.360 -103.460 1.00 47.31 843 HIS A N 1
ATOM 6845 C CA . HIS A 1 843 ? -80.323 -49.202 -102.601 1.00 47.31 843 HIS A CA 1
ATOM 6846 C C . HIS A 1 843 ? -80.749 -47.809 -103.112 1.00 47.31 843 HIS A C 1
ATOM 6848 O O . HIS A 1 843 ? -80.255 -47.349 -104.135 1.00 47.31 843 HIS A O 1
ATOM 6854 N N . THR A 1 844 ? -81.543 -47.090 -102.304 1.00 47.75 844 THR A N 1
ATOM 6855 C CA . THR A 1 844 ? -81.823 -45.638 -102.408 1.00 47.75 844 THR A CA 1
ATOM 6856 C C . THR A 1 844 ? -81.885 -44.999 -101.004 1.00 47.75 844 THR A C 1
ATOM 6858 O O . THR A 1 844 ? -82.587 -45.553 -100.156 1.00 47.75 844 THR A O 1
ATOM 6861 N N . PRO A 1 845 ? -81.198 -43.868 -100.729 1.00 56.78 845 PRO A N 1
ATOM 6862 C CA . PRO A 1 845 ? -81.138 -43.257 -99.391 1.00 56.78 845 PRO A CA 1
ATOM 6863 C C . PRO A 1 845 ? -81.693 -41.811 -99.300 1.00 56.78 845 PRO A C 1
ATOM 6865 O O . PRO A 1 845 ? -81.911 -41.166 -100.317 1.00 56.78 845 PRO A O 1
ATOM 6868 N N . LEU A 1 846 ? -81.783 -41.294 -98.061 1.00 45.88 846 LEU A N 1
ATOM 6869 C CA . LEU A 1 846 ? -81.631 -39.878 -97.639 1.00 45.88 846 LEU A CA 1
ATOM 6870 C C . LEU A 1 846 ? -82.425 -38.756 -98.359 1.00 45.88 846 LEU A C 1
ATOM 6872 O O . LEU A 1 846 ? -82.072 -38.372 -99.471 1.00 45.88 846 LEU A O 1
ATOM 6876 N N . ARG A 1 847 ? -83.225 -37.989 -97.594 1.00 43.47 847 ARG A N 1
ATOM 6877 C CA . ARG A 1 847 ? -82.759 -36.707 -96.997 1.00 43.47 847 ARG A CA 1
ATOM 6878 C C . ARG A 1 847 ? -83.746 -36.083 -95.989 1.00 43.47 847 ARG A C 1
ATOM 6880 O O . ARG A 1 847 ? -84.924 -36.402 -96.036 1.00 43.47 847 ARG A O 1
ATOM 6887 N N . THR A 1 848 ? -83.176 -35.217 -95.134 1.00 52.16 848 THR A N 1
ATOM 6888 C CA . THR A 1 848 ? -83.758 -34.084 -94.363 1.00 52.16 848 THR A CA 1
ATOM 6889 C C . THR A 1 848 ? -85.278 -33.992 -94.254 1.00 52.16 848 THR A C 1
ATOM 6891 O O . THR A 1 848 ? -85.886 -33.559 -95.259 1.00 52.16 848 THR A O 1
#

Organism: Acanthaster planci (NCBI:txid133434)

Foldseek 3Di:
DDDDDDDDDDDDDDDDDDDDPDDDDDDDPDDDDDDDDDDDDDDDDDDPDDDDDDDDDDDDDDDDDDDDDDDDDDDDDDDDDDDDDDDDPDDDDDPDDDDPDDDDDDDDPVVPPPDPCVVVVVVVVVVVVVVVVVVVVVVVVVVVVVVVVVVVVVVVVVVVVVVVVVVVVVVVVVVVVVVVVVVVVVVVVVVVVVVVVVVVVVVVVVVVVVVVLVVVLVVLVVQLVVLVVQLVVLVVVLVVLVVVCVVVVDDDPVSVVVNVVSVVSNVVSVVSNVVSVVVSVVSVVVVVVVVVVVVVVVVVVVVVVVVVVVVVVVVVVVVVVVVVVVVVVVVVVVVVVVVVVVVVVVVVVVVVVVVVVVVVVVVVVVVVVVVVVVVVVVVVVVVVVVVVVVVVVVVVVVVVVVVVVVVVVVVVVVVVVVVVVVVVVVVVVVVVVVVVVVVVVVVVVVVVVVVVVVVVVVVVVVVVVVVVVVVVVVVVVVVVVVVVVVVVVVVVVVVVVVVVVVVVVVVVVVVVVVCVVPPPPDDDDDDDDYYYDEDEYDYDYDDDYDEYDDYDDYYDDYDDDDYDDDDDDPDPDPPDDDDDEDYDDYYDEYYDEYDDYDQDVNVVVVVVVVVVVVCVVVVCVVVVVVVVVVVVVVVVVVVVVVVVVVVVVVVVVVVVVVVVVVVVVVVVVVVVVVVVVVVVVVVVVVVVVVVVVVVVVVVVVVVVVVVVVVVVVVVVVVVVVVVVVVVVVVVVVVVVVVVVVVVVVVVVVVVVVVVVVVVVVVVVVVVVVVVVVVVVVVVCVVVVVVVVVVVVVVVVVVVVVVVVVVVVVVVVVVVVVVVVVVVPPPPPDDDDDDDDDDDDDDDDDDDD

Radius of gyration: 106.15 Å; chains: 1; bounding box: 283×127×268 Å